Protein AF-0000000066000482 (afdb_homodimer)

Nearest PDB structures (foldseek):
  5z2u-assembly1_H  TM=8.026E-01  e=1.746E-29  Escherichia coli K-12
  5z2r-assembly1_C  TM=8.090E-01  e=2.798E-29  Escherichia coli K-12
  5z2p-assembly1_B  TM=8.086E-01  e=3.636E-29  Escherichia coli K-12
  2jlc-assembly1_A  TM=8.125E-01  e=4.992E-28  Escherichia coli K-12
  3hww-assembly1_A  TM=7.693E-01  e=1.504E-26  Escherichia coli K-12

Foldseek 3Di:
DALLVLLLVVVQQLLLQPEQEEEEQDDQQCVSNVVQVVPAPSGHYFYDPAQLLSLLLQQLQCLQVVGEYEYEHEAACSLVSNLVSLLLLQLQQAAYEYEYGAAPPVCEPVPPPRHYPNVCSNPPRAPEAAAEEPVRRDDDPPPPQSRGYHYYYYHHYPPNDDDDNDDHDRDPDRPNPNDPPDFDPVLLVVVLCVLAVFQAEEEEAADRPVLLVLVLVLCLFQLGAYEYALNNLCQLPPSCLQRYQQQADLLVVVCCVVVVGQAHEYEEHDDPRCVLVCCQPVVVVGAYAYEYLDDDPSYPDDHHYHNHSNSSNVHDYPDRDDRDPVSSVVSVVSNVVLVVLLVVLCLAPLVVQQQVLLVQAQAEEEAAADPRSRSCSNRHDSNRRYNHYHYSDSPRDLANRLSSQLSNHDQPGAGEYEYEPVSCVNCLSSLVRVVSDNHQAYEYEYAYAFFNCSCCVPPVDPVRGNGDDDDCCVSCVVSVAAEDEDSGDDDDPVPPPHGSGYYYYRHGDPVSNVVSVVVSVVSSVD/DALLVLLLVVVQQLLLQPEQEEEEQDDQQCVSNVVQVVPAPSGHYFYDPAQLLSLLLQQLQCLQVVGEYEYEHEAACSLVSNLVSLLLLQLQQAAYEYEYGAAPPVCEPVPPPRHYPNVCSNPPRAPEAAAEEPVRRDDDPPPPQSRGYHYYYYHHDPPNDDDDNDDHDRDPDRPNPNDPPDFPPVLLVVVLCDLQVFQAEEEEAADRPVLLVLVLVLCLFQLGAYEYALQNLCQLPPSNLQRYQQQADLLVVVCCVVVVGQAHEYEEHDDPRCVLVCCVPVVVVGAYAYEYLDDDPSYPDDHHYHNHSNSSNVHDYDDRDDRDPVSSVVSVVSNVVLQVLLVVLCQAPLVVQQQVLLVQAQAEEEAAADPRSRSCSNRHDSNRRYNHYHYSDSPRDLANRLSSQQSNHDQPGAGEYEYEPVSCVNCLSSLVRVVSDNHQAYEYEYAYAFFNCSCCVPPVDPVRGNGDDDDCCVSCVVSVAAEDEDSGDDDDPVPCPHDRGYYYYRHGDPVSNVVSVVVSVVSSVD

Organism: Bdellovibrio bacteriovorus (strain ATCC 15356 / DSM 50701 / NCIMB 9529 / HD100) (NCBI:txid264462)

Sequence (1052 aa):
MTNMELAAKVIQELVHTGVREFILCAGARNSPMVHILDECKNLKVYSFFEERAAGFFALGRIASTRRPVAVITTSGTAVAELLPAAVEGTYSSLPLIMVTADRPKHYRGSGAPQTIEQVGIFSYYNEVALDLDSENSHLSFKSLSWKKPIHVNVSFEEPLIDGPVPQIHIPSVSERTKLPVQIPLGTLKEMETFVNTHKPLVMVGILPEKAYGTVLDFLKQYKAPVYCEGISSLRGHPDLKDVEIRSGEKMIHRVLEMGVCDSILRIGGIPTARVWRDLEDKYKELPVFSVSFNHFTGLSRPVQHCNSLDLLSQVEFSYPHHENVKVNIEDAARATQIRQLLDKYPDSEQGMIYAISKRMKGSSVYLGNSLPIREWDSSSSHDFPPARVAANRGANGIDGQISTFLGWAHPELENWCLVGDLTALYDLSSLWVTSQLDAKKFRVVVINNGGGQIFHRMFKKEIFINKHQISFESWAKMWNWSYDKWHTIPEDNKELNLADHQIIELSPNWEHTQEFWKEYDLLWKEMTNMELAAKVIQELVHTGVREFILCAGARNSPMVHILDECKNLKVYSFFEERAAGFFALGRIASTRRPVAVITTSGTAVAELLPAAVEGTYSSLPLIMVTADRPKHYRGSGAPQTIEQVGIFSYYNEVALDLDSENSHLSFKSLSWKKPIHVNVSFEEPLIDGPVPQIHIPSVSERTKLPVQIPLGTLKEMETFVNTHKPLVMVGILPEKAYGTVLDFLKQYKAPVYCEGISSLRGHPDLKDVEIRSGEKMIHRVLEMGVCDSILRIGGIPTARVWRDLEDKYKELPVFSVSFNHFTGLSRPVQHCNSLDLLSQVEFSYPHHENVKVNIEDAARATQIRQLLDKYPDSEQGMIYAISKRMKGSSVYLGNSLPIREWDSSSSHDFPPARVAANRGANGIDGQISTFLGWAHPELENWCLVGDLTALYDLSSLWVTSQLDAKKFRVVVINNGGGQIFHRMFKKEIFINKHQISFESWAKMWNWSYDKWHTIPEDNKELNLADHQIIELSPNWEHTQEFWKEYDLLWKE

Secondary structure (DSSP, 8-state):
--HHHHHHHHHHHHHHHT--EEEE---STTHHHHHHHHH-TTSEEEE-S-HHHHHHHHHHHHHHH-S-EEEEE-STHHHHTTHHHHHHHHHHT--EEEEEEE--GGGTTTT-TT----TTTTTTS-S-EEEE-SS------TT--SSS-EEEEEE-PSSS--SPPPPPP--SS-----------HHHHHHHHHHHHH--EEEEE----GGGHHHHHHHHHHH---EEE-GGGS-TT-GGGTTTB--S-HHHHHHHHHTTS--EEEEESS---STHHHHTTTTTTTS-EEEE-SSS--S-SS--EEES-GGGGGT---SSPPPP-HHHHHHHHHHHHHHHHHHHH-TTSHHHHHHHHHHTTTTSEEEE-TTHHHHHHHHHS-SSS--SEEE---SS--STTHHHHHHHH--SSS-EEEEEEHHHHHHTTTGGGGGGG-S---EEEEEE-SSS-HHHHHHH--GGGT------SHHHHHHTT-EEEEESS--S-STT----SEEEEEE---HHHHHHHHHHHHHHHH-/--HHHHHHHHHHHHHHTT--EEEE---STTHHHHHHHHH-TTSEEEE-S-HHHHHHHHHHHHHHH-S-EEEEE-STHHHHTTHHHHHHHHHHT--EEEEEEE--GGGTTTT-TT----TTTTTTS-S-EEEE-SS------TT--SSS-EEEEEE-PSSS--SPPPP----SS-----------HHHHHHHHHHHHH--EEEEE----GGGHHHHHHHHHHH---EEE-GGGS-TT-GGGTTTB--S-HHHHHHHHHTTS--EEEEESS---STHHHHTTTTTTTS-EEEE-SSS--S-SS--EEES-GGGGGT---SSPPPP-HHHHHHHHHHHHHHHHHHHH-TTSHHHHHHHHHGGGTTSEEEE-TTHHHHHHHHHS-SSS--SEEE---SS--STTHHHHHHHH--SSS-EEEEEEHHHHHHTTTGGGGGGG-S---EEEEEE-SSS-HHHHHHH--GGGT------SHHHHHHTT-EEEEESS--S-GGG----SEEEEEE---HHHHHHHHHHHHHHHH-

Radius of gyration: 30.33 Å; Cα contacts (8 Å, |Δi|>4): 2344; chains: 2; bounding box: 65×97×72 Å

Structure (mmCIF, N/CA/C/O backbone):
data_AF-0000000066000482-model_v1
#
loop_
_entity.id
_entity.type
_entity.pdbx_description
1 polymer '2-succinyl-5-enolpyruvyl-6-hydroxy-3-cyclohexene-1-carboxylate synthase'
#
loop_
_atom_site.group_PDB
_atom_site.id
_atom_site.type_symbol
_atom_site.label_atom_id
_atom_site.label_alt_id
_atom_site.label_comp_id
_atom_site.label_asym_id
_atom_site.label_entity_id
_atom_site.label_seq_id
_atom_site.pdbx_PDB_ins_code
_atom_site.Cartn_x
_atom_site.Cartn_y
_atom_site.Cartn_z
_atom_site.occupancy
_atom_site.B_iso_or_equiv
_atom_site.auth_seq_id
_atom_site.auth_comp_id
_atom_site.auth_asym_id
_atom_site.auth_atom_id
_atom_site.pdbx_PDB_model_num
ATOM 1 N N . MET A 1 1 ? 21.688 0.05 -27.875 1 91.81 1 MET A N 1
ATOM 2 C CA . MET A 1 1 ? 22.094 0.316 -26.5 1 91.81 1 MET A CA 1
ATOM 3 C C . MET A 1 1 ? 21.781 -0.868 -25.594 1 91.81 1 MET A C 1
ATOM 5 O O . MET A 1 1 ? 20.672 -1.413 -25.641 1 91.81 1 MET A O 1
ATOM 9 N N . THR A 1 2 ? 22.812 -1.343 -24.891 1 95.94 2 THR A N 1
ATOM 10 C CA . THR A 1 2 ? 22.594 -2.457 -23.984 1 95.94 2 THR A CA 1
ATOM 11 C C . THR A 1 2 ? 21.75 -2.021 -22.797 1 95.94 2 THR A C 1
ATOM 13 O O . THR A 1 2 ? 21.562 -0.825 -22.562 1 95.94 2 THR A O 1
ATOM 16 N N . ASN A 1 3 ? 21.188 -3 -22.047 1 97.56 3 ASN A N 1
ATOM 17 C CA . ASN A 1 3 ? 20.453 -2.703 -20.828 1 97.56 3 ASN A CA 1
ATOM 18 C C . ASN A 1 3 ? 21.328 -1.933 -19.828 1 97.56 3 ASN A C 1
ATOM 20 O O . ASN A 1 3 ? 20.859 -0.986 -19.188 1 97.56 3 ASN A O 1
ATOM 24 N N . MET A 1 4 ? 22.578 -2.365 -19.719 1 97.56 4 MET A N 1
ATOM 25 C CA . MET A 1 4 ? 23.484 -1.731 -18.766 1 97.56 4 MET A CA 1
ATOM 26 C C . MET A 1 4 ? 23.734 -0.277 -19.156 1 97.56 4 MET A C 1
ATOM 28 O O . MET A 1 4 ? 23.766 0.599 -18.281 1 97.56 4 MET A O 1
ATOM 32 N N . GLU A 1 5 ? 23.891 -0.029 -20.391 1 97.31 5 GLU A N 1
ATOM 33 C CA . GLU A 1 5 ? 24.094 1.331 -20.875 1 97.31 5 GLU A CA 1
ATOM 34 C C . GLU A 1 5 ? 22.859 2.195 -20.656 1 97.31 5 GLU A C 1
ATOM 36 O O . GLU A 1 5 ? 22.969 3.359 -20.266 1 97.31 5 GLU A O 1
ATOM 41 N N . LEU A 1 6 ? 21.703 1.628 -20.984 1 97.94 6 LEU A N 1
ATOM 42 C CA . LEU A 1 6 ? 20.453 2.344 -20.797 1 97.94 6 LEU A CA 1
ATOM 43 C C . LEU A 1 6 ? 20.25 2.697 -19.312 1 97.94 6 LEU A C 1
ATOM 45 O O . LEU A 1 6 ? 19.891 3.83 -19 1 97.94 6 LEU A O 1
ATOM 49 N N . ALA A 1 7 ? 20.469 1.75 -18.453 1 98.31 7 ALA A N 1
ATOM 50 C CA . ALA A 1 7 ? 20.359 1.962 -17.016 1 98.31 7 ALA A CA 1
ATOM 51 C C . ALA A 1 7 ? 21.328 3.053 -16.547 1 98.31 7 ALA A C 1
ATOM 53 O O . ALA A 1 7 ? 20.953 3.918 -15.75 1 98.31 7 ALA A O 1
ATOM 54 N N . ALA A 1 8 ? 22.531 3.006 -17.016 1 97.75 8 ALA A N 1
ATOM 55 C CA . ALA A 1 8 ? 23.531 3.996 -16.641 1 97.75 8 ALA A CA 1
ATOM 56 C C . ALA A 1 8 ? 23.125 5.391 -17.109 1 97.75 8 ALA A C 1
ATOM 58 O O . ALA A 1 8 ? 23.359 6.379 -16.406 1 97.75 8 ALA A O 1
ATOM 59 N N . LYS A 1 9 ? 22.656 5.43 -18.297 1 97.44 9 LYS A N 1
ATOM 60 C CA . LYS A 1 9 ? 22.203 6.707 -18.828 1 97.44 9 LYS A CA 1
ATOM 61 C C . LYS A 1 9 ? 21.125 7.328 -17.938 1 97.44 9 LYS A C 1
ATOM 63 O O . LYS A 1 9 ? 21.172 8.523 -17.641 1 97.44 9 LYS A O 1
ATOM 68 N N . VAL A 1 10 ? 20.141 6.543 -17.5 1 98.19 10 VAL A N 1
ATOM 69 C CA . VAL A 1 10 ? 19.062 7.016 -16.641 1 98.19 10 VAL A CA 1
ATOM 70 C C . VAL A 1 10 ? 19.641 7.52 -15.32 1 98.19 10 VAL A C 1
ATOM 72 O O . VAL A 1 10 ? 19.359 8.641 -14.891 1 98.19 10 VAL A O 1
ATOM 75 N N . ILE A 1 11 ? 20.484 6.723 -14.68 1 98 11 ILE A N 1
ATOM 76 C CA . ILE A 1 11 ? 21.062 7.074 -13.391 1 98 11 ILE A CA 1
ATOM 77 C C . ILE A 1 11 ? 21.938 8.32 -13.531 1 98 11 ILE A C 1
ATOM 79 O O . ILE A 1 11 ? 21.875 9.227 -12.688 1 98 11 ILE A O 1
ATOM 83 N N . GLN A 1 12 ? 22.734 8.398 -14.617 1 96.56 12 GLN A N 1
ATOM 84 C CA . GLN A 1 12 ? 23.594 9.555 -14.867 1 96.56 12 GLN A CA 1
ATOM 85 C C . GLN A 1 12 ? 22.766 10.836 -14.977 1 96.56 12 GLN A C 1
ATOM 87 O O . GLN A 1 12 ? 23.141 11.867 -14.414 1 96.56 12 GLN A O 1
ATOM 92 N N . GLU A 1 13 ? 21.719 10.75 -15.719 1 95.81 13 GLU A N 1
ATOM 93 C CA . GLU A 1 13 ? 20.875 11.93 -15.891 1 95.81 13 GLU A CA 1
ATOM 94 C C . GLU A 1 13 ? 20.234 12.352 -14.57 1 95.81 13 GLU A C 1
ATOM 96 O O . GLU A 1 13 ? 20.078 13.547 -14.297 1 95.81 13 GLU A O 1
ATOM 101 N N . LEU A 1 14 ? 19.797 11.391 -13.781 1 96.69 14 LEU A N 1
ATOM 102 C CA . LEU A 1 14 ? 19.25 11.695 -12.461 1 96.69 14 LEU A CA 1
ATOM 103 C C . LEU A 1 14 ? 20.281 12.391 -11.586 1 96.69 14 LEU A C 1
ATOM 105 O O . LEU A 1 14 ? 19.969 13.375 -10.914 1 96.69 14 LEU A O 1
ATOM 109 N N . VAL A 1 15 ? 21.469 11.891 -11.625 1 95.94 15 VAL A N 1
ATOM 110 C CA . VAL A 1 15 ? 22.562 12.477 -10.852 1 95.94 15 VAL A CA 1
ATOM 111 C C . VAL A 1 15 ? 22.828 13.898 -11.32 1 95.94 15 VAL A C 1
ATOM 113 O O . VAL A 1 15 ? 23.109 14.789 -10.516 1 95.94 15 VAL A O 1
ATOM 116 N N . HIS A 1 16 ? 22.688 14.141 -12.586 1 93.94 16 HIS A N 1
ATOM 117 C CA . HIS A 1 16 ? 22.891 15.469 -13.156 1 93.94 16 HIS A CA 1
ATOM 118 C C . HIS A 1 16 ? 21.844 16.453 -12.625 1 93.94 16 HIS A C 1
ATOM 120 O O . HIS A 1 16 ? 22.109 17.656 -12.516 1 93.94 16 HIS A O 1
ATOM 126 N N . THR A 1 17 ? 20.656 15.945 -12.273 1 92.5 17 THR A N 1
ATOM 127 C CA . THR A 1 17 ? 19.594 16.812 -11.773 1 92.5 17 THR A CA 1
ATOM 128 C C . THR A 1 17 ? 19.797 17.125 -10.297 1 92.5 17 THR A C 1
ATOM 130 O O . THR A 1 17 ? 19.109 17.969 -9.727 1 92.5 17 THR A O 1
ATOM 133 N N . GLY A 1 18 ? 20.734 16.391 -9.664 1 93.38 18 GLY A N 1
ATOM 134 C CA . GLY A 1 18 ? 21.016 16.656 -8.266 1 93.38 18 GLY A CA 1
ATOM 135 C C . GLY A 1 18 ? 20.703 15.492 -7.352 1 93.38 18 GLY A C 1
ATOM 136 O O . GLY A 1 18 ? 20.984 15.547 -6.152 1 93.38 18 GLY A O 1
ATOM 137 N N . VAL A 1 19 ? 20.203 14.398 -7.895 1 96.56 19 VAL A N 1
ATOM 138 C CA . VAL A 1 19 ? 19.938 13.211 -7.094 1 96.56 19 VAL A CA 1
ATOM 139 C C . VAL A 1 19 ? 21.234 12.648 -6.527 1 96.56 19 VAL A C 1
ATOM 141 O O . VAL A 1 19 ? 22.219 12.508 -7.25 1 96.56 19 VAL A O 1
ATOM 144 N N . ARG A 1 20 ? 21.234 12.414 -5.262 1 96.38 20 ARG A N 1
ATOM 145 C CA . ARG A 1 20 ? 22.391 11.812 -4.605 1 96.38 20 ARG A CA 1
ATOM 146 C C . ARG A 1 20 ? 21.969 10.594 -3.781 1 96.38 20 ARG A C 1
ATOM 148 O O . ARG A 1 20 ? 22.828 9.805 -3.361 1 96.38 20 ARG A O 1
ATOM 155 N N . GLU A 1 21 ? 20.688 10.461 -3.531 1 97.69 21 GLU A N 1
ATOM 156 C CA . GLU A 1 21 ? 20.141 9.344 -2.764 1 97.69 21 GLU A CA 1
ATOM 157 C C . GLU A 1 21 ? 19.156 8.531 -3.598 1 97.69 21 GLU A C 1
ATOM 159 O O . GLU A 1 21 ? 18.328 9.094 -4.309 1 97.69 21 GLU A O 1
ATOM 164 N N . PHE A 1 22 ? 19.312 7.234 -3.559 1 98.69 22 PHE A N 1
ATOM 165 C CA . PHE A 1 22 ? 18.438 6.277 -4.242 1 98.69 22 PHE A CA 1
ATOM 166 C C . PHE A 1 22 ? 17.812 5.32 -3.244 1 98.69 22 PHE A C 1
ATOM 168 O O . PHE A 1 22 ? 18.5 4.723 -2.416 1 98.69 22 PHE A O 1
ATOM 175 N N . ILE A 1 23 ? 16.5 5.238 -3.232 1 98.88 23 ILE A N 1
ATOM 176 C CA . ILE A 1 23 ? 15.773 4.223 -2.484 1 98.88 23 ILE A CA 1
ATOM 177 C C . ILE A 1 23 ? 15.5 3.016 -3.381 1 98.88 23 ILE A C 1
ATOM 179 O O . ILE A 1 23 ? 14.734 3.105 -4.34 1 98.88 23 ILE A O 1
ATOM 183 N N . LEU A 1 24 ? 16.078 1.904 -3.062 1 98.69 24 LEU A N 1
ATOM 184 C CA . LEU A 1 24 ? 16.141 0.767 -3.973 1 98.69 24 LEU A CA 1
ATOM 185 C C . LEU A 1 24 ? 15.266 -0.376 -3.467 1 98.69 24 LEU A C 1
ATOM 187 O O . LEU A 1 24 ? 15.453 -0.856 -2.346 1 98.69 24 LEU A O 1
ATOM 191 N N . CYS A 1 25 ? 14.289 -0.745 -4.195 1 98.44 25 CYS A N 1
ATOM 192 C CA . CYS A 1 25 ? 13.578 -2.016 -4.07 1 98.44 25 CYS A CA 1
ATOM 193 C C . CYS A 1 25 ? 14.039 -3 -5.141 1 98.44 25 CYS A C 1
ATOM 195 O O . CYS A 1 25 ? 13.453 -3.055 -6.227 1 98.44 25 CYS A O 1
ATOM 197 N N . ALA A 1 26 ? 14.945 -3.816 -4.801 1 97.44 26 ALA A N 1
ATOM 198 C CA . ALA A 1 26 ? 15.656 -4.641 -5.773 1 97.44 26 ALA A CA 1
ATOM 199 C C . ALA A 1 26 ? 14.812 -5.84 -6.199 1 97.44 26 ALA A C 1
ATOM 201 O O . ALA A 1 26 ? 14.141 -6.461 -5.367 1 97.44 26 ALA A O 1
ATOM 202 N N . GLY A 1 27 ? 14.711 -6.098 -7.402 1 95.06 27 GLY A N 1
ATOM 203 C CA . GLY A 1 27 ? 14.18 -7.285 -8.055 1 95.06 27 GLY A CA 1
ATOM 204 C C . GLY A 1 27 ? 14.992 -7.715 -9.258 1 95.06 27 GLY A C 1
ATOM 205 O O . GLY A 1 27 ? 16.062 -7.156 -9.531 1 95.06 27 GLY A O 1
ATOM 206 N N . ALA A 1 28 ? 14.5 -8.734 -9.922 1 94.19 28 ALA A N 1
ATOM 207 C CA . ALA A 1 28 ? 15.227 -9.227 -11.094 1 94.19 28 ALA A CA 1
ATOM 208 C C . ALA A 1 28 ? 15.133 -8.234 -12.25 1 94.19 28 ALA A C 1
ATOM 210 O O . ALA A 1 28 ? 16.141 -7.957 -12.914 1 94.19 28 ALA A O 1
ATOM 211 N N . ARG A 1 29 ? 14 -7.625 -12.438 1 96.12 29 ARG A N 1
ATOM 212 C CA . ARG A 1 29 ? 13.742 -6.801 -13.617 1 96.12 29 ARG A CA 1
ATOM 213 C C . ARG A 1 29 ? 14.586 -5.527 -13.586 1 96.12 29 ARG A C 1
ATOM 215 O O . ARG A 1 29 ? 15.016 -5.039 -14.633 1 96.12 29 ARG A O 1
ATOM 222 N N . ASN A 1 30 ? 14.828 -5.016 -12.445 1 97.88 30 ASN A N 1
ATOM 223 C CA . ASN A 1 30 ? 15.625 -3.797 -12.375 1 97.88 30 ASN A CA 1
ATOM 224 C C . ASN A 1 30 ? 17.094 -4.102 -12.055 1 97.88 30 ASN A C 1
ATOM 226 O O . ASN A 1 30 ? 17.812 -3.236 -11.562 1 97.88 30 ASN A O 1
ATOM 230 N N . SER A 1 31 ? 17.594 -5.32 -12.32 1 97.31 31 SER A N 1
ATOM 231 C CA . SER A 1 31 ? 18.922 -5.777 -11.961 1 97.31 31 SER A CA 1
ATOM 232 C C . SER A 1 31 ? 20 -4.922 -12.617 1 97.31 31 SER A C 1
ATOM 234 O O . SER A 1 31 ? 21.047 -4.676 -12.031 1 97.31 31 SER A O 1
ATOM 236 N N . PRO A 1 32 ? 19.797 -4.398 -13.898 1 97.62 32 PRO A N 1
ATOM 237 C CA . PRO A 1 32 ? 20.844 -3.525 -14.445 1 97.62 32 PRO A CA 1
ATOM 238 C C . PRO A 1 32 ? 21.109 -2.303 -13.57 1 97.62 32 PRO A C 1
ATOM 240 O O . PRO A 1 32 ? 22.266 -1.944 -13.336 1 97.62 32 PRO A O 1
ATOM 243 N N . MET A 1 33 ? 20.078 -1.697 -13.078 1 98.25 33 MET A N 1
ATOM 244 C CA . MET A 1 33 ? 20.203 -0.516 -12.227 1 98.25 33 MET A CA 1
ATOM 245 C C . MET A 1 33 ? 20.797 -0.887 -10.867 1 98.25 33 MET A C 1
ATOM 247 O O . MET A 1 33 ? 21.594 -0.143 -10.312 1 98.25 33 MET A O 1
ATOM 251 N N . VAL A 1 34 ? 20.359 -2.049 -10.328 1 97.81 34 VAL A N 1
ATOM 252 C CA . VAL A 1 34 ? 20.844 -2.516 -9.031 1 97.81 34 VAL A CA 1
ATOM 253 C C . VAL A 1 34 ? 22.344 -2.727 -9.07 1 97.81 34 VAL A C 1
ATOM 255 O O . VAL A 1 34 ? 23.062 -2.33 -8.148 1 97.81 34 VAL A O 1
ATOM 258 N N . HIS A 1 35 ? 22.859 -3.33 -10.164 1 97.06 35 HIS A N 1
ATOM 259 C CA . HIS A 1 35 ? 24.297 -3.578 -10.312 1 97.06 35 HIS A CA 1
ATOM 260 C C . HIS A 1 35 ? 25.078 -2.271 -10.328 1 97.06 35 HIS A C 1
ATOM 262 O O . HIS A 1 35 ? 26.156 -2.186 -9.727 1 97.06 35 HIS A O 1
ATOM 268 N N . ILE A 1 36 ? 24.531 -1.306 -10.992 1 97.75 36 ILE A N 1
ATOM 269 C CA . ILE A 1 36 ? 25.219 -0.015 -11.094 1 97.75 36 ILE A CA 1
ATOM 270 C C . ILE A 1 36 ? 25.25 0.66 -9.727 1 97.75 36 ILE A C 1
ATOM 272 O O . ILE A 1 36 ? 26.297 1.144 -9.289 1 97.75 36 ILE A O 1
ATOM 276 N N . LEU A 1 37 ? 24.125 0.66 -9.008 1 97.56 37 LEU A N 1
ATOM 277 C CA . LEU A 1 37 ? 24.047 1.312 -7.707 1 97.56 37 LEU A CA 1
ATOM 278 C C . LEU A 1 37 ? 24.922 0.593 -6.68 1 97.56 37 LEU A C 1
ATOM 280 O O . LEU A 1 37 ? 25.469 1.224 -5.773 1 97.56 37 LEU A O 1
ATOM 284 N N . ASP A 1 38 ? 25.031 -0.742 -6.801 1 96.25 38 ASP A N 1
ATOM 285 C CA . ASP A 1 38 ? 25.859 -1.539 -5.902 1 96.25 38 ASP A CA 1
ATOM 286 C C . ASP A 1 38 ? 27.328 -1.154 -6.031 1 96.25 38 ASP A C 1
ATOM 288 O O . ASP A 1 38 ? 28.094 -1.234 -5.059 1 96.25 38 ASP A O 1
ATOM 292 N N . GLU A 1 39 ? 27.734 -0.773 -7.195 1 94.44 39 GLU A N 1
ATOM 293 C CA . GLU A 1 39 ? 29.141 -0.481 -7.469 1 94.44 39 GLU A CA 1
ATOM 294 C C . GLU A 1 39 ? 29.453 0.987 -7.203 1 94.44 39 GLU A C 1
ATOM 296 O O . GLU A 1 39 ? 30.609 1.337 -6.922 1 94.44 39 GLU A O 1
ATOM 301 N N . CYS A 1 40 ? 28.531 1.86 -7.324 1 93.62 40 CYS A N 1
ATOM 302 C CA . CYS A 1 40 ? 28.766 3.291 -7.172 1 93.62 40 CYS A CA 1
ATOM 303 C C . CYS A 1 40 ? 28.688 3.705 -5.711 1 93.62 40 CYS A C 1
ATOM 305 O O . CYS A 1 40 ? 27.672 4.234 -5.266 1 93.62 40 CYS A O 1
ATOM 307 N N . LYS A 1 41 ? 29.734 3.771 -5.023 1 90.81 41 LYS A N 1
ATOM 308 C CA . LYS A 1 41 ? 29.766 3.947 -3.572 1 90.81 41 LYS A CA 1
ATOM 309 C C . LYS A 1 41 ? 29.547 5.41 -3.191 1 90.81 41 LYS A C 1
ATOM 311 O O . LYS A 1 41 ? 29.25 5.715 -2.037 1 90.81 41 LYS A O 1
ATOM 316 N N . ASN A 1 42 ? 29.641 6.371 -4.156 1 92.06 42 ASN A N 1
ATOM 317 C CA . ASN A 1 42 ? 29.453 7.789 -3.881 1 92.06 42 ASN A CA 1
ATOM 318 C C . ASN A 1 42 ? 27.984 8.164 -3.842 1 92.06 42 ASN A C 1
ATOM 320 O O . ASN A 1 42 ? 27.625 9.281 -3.459 1 92.06 42 ASN A O 1
ATOM 324 N N . LEU A 1 43 ? 27.141 7.281 -4.258 1 95.25 43 LEU A N 1
ATOM 325 C CA . LEU A 1 43 ? 25.688 7.469 -4.148 1 95.25 43 LEU A CA 1
ATOM 326 C C . LEU A 1 43 ? 25.141 6.727 -2.936 1 95.25 43 LEU A C 1
ATOM 328 O O . LEU A 1 43 ? 25.562 5.609 -2.637 1 95.25 43 LEU A O 1
ATOM 332 N N . LYS A 1 44 ? 24.359 7.398 -2.168 1 96.75 44 LYS A N 1
ATOM 333 C CA . LYS A 1 44 ? 23.719 6.746 -1.026 1 96.75 44 LYS A CA 1
ATOM 334 C C . LYS A 1 44 ? 22.531 5.895 -1.467 1 96.75 44 LYS A C 1
ATOM 336 O O . LYS A 1 44 ? 21.641 6.383 -2.162 1 96.75 44 LYS A O 1
ATOM 341 N N . VAL A 1 45 ? 22.562 4.633 -1.106 1 98.06 45 VAL A N 1
ATOM 342 C CA . VAL A 1 45 ? 21.484 3.711 -1.468 1 98.06 45 VAL A CA 1
ATOM 343 C C . VAL A 1 45 ? 20.828 3.162 -0.203 1 98.06 45 VAL A C 1
ATOM 345 O O . VAL A 1 45 ? 21.516 2.68 0.702 1 98.06 45 VAL A O 1
ATOM 348 N N . TYR A 1 46 ? 19.562 3.32 -0.04 1 98.31 46 TYR A N 1
ATOM 349 C CA . TYR A 1 46 ? 18.75 2.664 0.985 1 98.31 46 TYR A CA 1
ATOM 350 C C . TYR A 1 46 ? 17.969 1.493 0.399 1 98.31 46 TYR A C 1
ATOM 352 O O . TYR A 1 46 ? 17.234 1.654 -0.578 1 98.31 46 TYR A O 1
ATOM 360 N N . SER A 1 47 ? 18.094 0.361 0.966 1 98.06 47 SER A N 1
ATOM 361 C CA . SER A 1 47 ? 17.406 -0.833 0.484 1 98.06 47 SER A CA 1
ATOM 362 C C . SER A 1 47 ? 16.094 -1.052 1.225 1 98.06 47 SER A C 1
ATOM 364 O O . SER A 1 47 ? 16.047 -0.957 2.453 1 98.06 47 SER A O 1
ATOM 366 N N . PHE A 1 48 ? 15.062 -1.279 0.49 1 98.44 48 PHE A N 1
ATOM 367 C CA . PHE A 1 48 ? 13.75 -1.604 1.029 1 98.44 48 PHE A CA 1
ATOM 368 C C . PHE A 1 48 ? 13.203 -2.881 0.402 1 98.44 48 PHE A C 1
ATOM 370 O O . PHE A 1 48 ? 13.406 -3.129 -0.789 1 98.44 48 PHE A O 1
ATOM 377 N N . PHE A 1 49 ? 12.383 -3.664 1.16 1 96.81 49 PHE A N 1
ATOM 378 C CA . PHE A 1 49 ? 11.734 -4.852 0.614 1 96.81 49 PHE A CA 1
ATOM 379 C C . PHE A 1 49 ? 10.336 -4.516 0.105 1 96.81 49 PHE A C 1
ATOM 381 O O . PHE A 1 49 ? 9.727 -5.305 -0.618 1 96.81 49 PHE A O 1
ATOM 388 N N . GLU A 1 50 ? 9.734 -3.365 0.446 1 95.5 50 GLU A N 1
ATOM 389 C CA . GLU A 1 50 ? 8.391 -3.023 -0.017 1 95.5 50 GLU A CA 1
ATOM 390 C C . GLU A 1 50 ? 8.305 -1.556 -0.421 1 95.5 50 GLU A C 1
ATOM 392 O O . GLU A 1 50 ? 8.938 -0.697 0.197 1 95.5 50 GLU A O 1
ATOM 397 N N . GLU A 1 51 ? 7.57 -1.206 -1.47 1 98.44 51 GLU A N 1
ATOM 398 C CA . GLU A 1 51 ? 7.637 0.038 -2.23 1 98.44 51 GLU A CA 1
ATOM 399 C C . GLU A 1 51 ? 6.816 1.137 -1.563 1 98.44 51 GLU A C 1
ATOM 401 O O . GLU A 1 51 ? 7.125 2.322 -1.702 1 98.44 51 GLU A O 1
ATOM 406 N N . ARG A 1 52 ? 5.711 0.796 -0.82 1 98.25 52 ARG A N 1
ATOM 407 C CA . ARG A 1 52 ? 4.926 1.827 -0.146 1 98.25 52 ARG A CA 1
ATOM 408 C C . ARG A 1 52 ? 5.781 2.594 0.859 1 98.25 52 ARG A C 1
ATOM 410 O O . ARG A 1 52 ? 5.852 3.822 0.81 1 98.25 52 ARG A O 1
ATOM 417 N N . ALA A 1 53 ? 6.465 1.828 1.808 1 98.56 53 ALA A N 1
ATOM 418 C CA . ALA A 1 53 ? 7.352 2.451 2.787 1 98.56 53 ALA A CA 1
ATOM 419 C C . ALA A 1 53 ? 8.492 3.189 2.102 1 98.56 53 ALA A C 1
ATOM 421 O O . ALA A 1 53 ? 8.875 4.289 2.518 1 98.56 53 ALA A O 1
ATOM 422 N N . ALA A 1 54 ? 9.031 2.623 1.026 1 98.81 54 ALA A N 1
ATOM 423 C CA . ALA A 1 54 ? 10.117 3.24 0.27 1 98.81 54 ALA A CA 1
ATOM 424 C C . ALA A 1 54 ? 9.703 4.602 -0.279 1 98.81 54 ALA A C 1
ATOM 426 O O . ALA A 1 54 ? 10.453 5.57 -0.187 1 98.81 54 ALA A O 1
ATOM 427 N N . GLY A 1 55 ? 8.492 4.641 -0.878 1 98.88 55 GLY A N 1
ATOM 428 C CA . GLY A 1 55 ? 8 5.887 -1.438 1 98.88 55 GLY A CA 1
ATOM 429 C C . GLY A 1 55 ? 7.855 6.988 -0.406 1 98.88 55 GLY A C 1
ATOM 430 O O . GLY A 1 55 ? 8.305 8.117 -0.624 1 98.88 55 GLY A O 1
ATOM 431 N N . PHE A 1 56 ? 7.258 6.688 0.728 1 98.94 56 PHE A N 1
ATOM 432 C CA . PHE A 1 56 ? 7.047 7.684 1.769 1 98.94 56 PHE A CA 1
ATOM 433 C C . PHE A 1 56 ? 8.367 8.07 2.418 1 98.94 56 PHE A C 1
ATOM 435 O O . PHE A 1 56 ? 8.578 9.234 2.77 1 98.94 56 PHE A O 1
ATOM 442 N N . PHE A 1 57 ? 9.305 7.055 2.594 1 98.88 57 PHE A N 1
ATOM 443 C CA . PHE A 1 57 ? 10.648 7.359 3.086 1 98.88 57 PHE A CA 1
ATOM 444 C C . PHE A 1 57 ? 11.344 8.367 2.178 1 98.88 57 PHE A C 1
ATOM 446 O O . PHE A 1 57 ? 11.961 9.312 2.658 1 98.88 57 PHE A O 1
ATOM 453 N N . ALA A 1 58 ? 11.195 8.211 0.877 1 98.94 58 ALA A N 1
ATOM 454 C CA . ALA A 1 58 ? 11.781 9.125 -0.099 1 98.94 58 ALA A CA 1
ATOM 455 C C . ALA A 1 58 ? 11.25 10.539 0.076 1 98.94 58 ALA A C 1
ATOM 457 O O . ALA A 1 58 ? 12 11.516 -0.03 1 98.94 58 ALA A O 1
ATOM 458 N N . LEU A 1 59 ? 9.969 10.664 0.32 1 98.62 59 LEU A N 1
ATOM 459 C CA . LEU A 1 59 ? 9.391 11.984 0.565 1 98.62 59 LEU A CA 1
ATOM 460 C C . LEU A 1 59 ? 10.039 12.648 1.771 1 98.62 59 LEU A C 1
ATOM 462 O O . LEU A 1 59 ? 10.32 13.844 1.749 1 98.62 59 LEU A O 1
ATOM 466 N N . GLY A 1 60 ? 10.258 11.82 2.852 1 98.25 60 GLY A N 1
ATOM 467 C CA . GLY A 1 60 ? 10.961 12.344 4.012 1 98.25 60 GLY A CA 1
ATOM 468 C C . GLY A 1 60 ? 12.367 12.828 3.689 1 98.25 60 GLY A C 1
ATOM 469 O O . GLY A 1 60 ? 12.773 13.898 4.141 1 98.25 60 GLY A O 1
ATOM 470 N N . ARG A 1 61 ? 13.07 12.047 2.879 1 97.94 61 ARG A N 1
ATOM 471 C CA . ARG A 1 61 ? 14.43 12.422 2.484 1 97.94 61 ARG A CA 1
ATOM 472 C C . ARG A 1 61 ? 14.422 13.734 1.706 1 97.94 61 ARG A C 1
ATOM 474 O O . ARG A 1 61 ? 15.273 14.602 1.931 1 97.94 61 ARG A O 1
ATOM 481 N N . ILE A 1 62 ? 13.492 13.898 0.813 1 96.94 62 ILE A N 1
ATOM 482 C CA . ILE A 1 62 ? 13.391 15.109 0.011 1 96.94 62 ILE A CA 1
ATOM 483 C C . ILE A 1 62 ? 13.148 16.312 0.922 1 96.94 62 ILE A C 1
ATOM 485 O O . ILE A 1 62 ? 13.805 17.344 0.78 1 96.94 62 ILE A O 1
ATOM 489 N N . ALA A 1 63 ? 12.211 16.156 1.846 1 94 63 ALA A N 1
ATOM 490 C CA . ALA A 1 63 ? 11.891 17.234 2.768 1 94 63 ALA A CA 1
ATOM 491 C C . ALA A 1 63 ? 13.109 17.625 3.602 1 94 63 ALA A C 1
ATOM 493 O O . ALA A 1 63 ? 13.305 18.812 3.904 1 94 63 ALA A O 1
ATOM 494 N N . SER A 1 64 ? 13.875 16.641 3.945 1 93.19 64 SER A N 1
ATOM 495 C CA . SER A 1 64 ? 15.023 16.875 4.82 1 93.19 64 SER A CA 1
ATOM 496 C C . SER A 1 64 ? 16.203 17.453 4.043 1 93.19 64 SER A C 1
ATOM 498 O O . SER A 1 64 ? 16.875 18.375 4.523 1 93.19 64 SER A O 1
ATOM 500 N N . THR A 1 65 ? 16.453 16.969 2.832 1 91.56 65 THR A N 1
ATOM 501 C CA . THR A 1 65 ? 17.656 17.312 2.098 1 91.56 65 THR A CA 1
ATOM 502 C C . THR A 1 65 ? 17.391 18.438 1.105 1 91.56 65 THR A C 1
ATOM 504 O O . THR A 1 65 ? 18.328 19.047 0.596 1 91.56 65 THR A O 1
ATOM 507 N N . ARG A 1 66 ? 16.141 18.625 0.761 1 89.44 66 ARG A N 1
ATOM 508 C CA . ARG A 1 66 ? 15.742 19.625 -0.224 1 89.44 66 ARG A CA 1
ATOM 509 C C . ARG A 1 66 ? 16.297 19.297 -1.604 1 89.44 66 ARG A C 1
ATOM 511 O O . ARG A 1 66 ? 16.719 20.188 -2.344 1 89.44 66 ARG A O 1
ATOM 518 N N . ARG A 1 67 ? 16.453 17.953 -1.892 1 92.5 67 ARG A N 1
ATOM 519 C CA . ARG A 1 67 ? 16.875 17.406 -3.18 1 92.5 67 ARG A CA 1
ATOM 520 C C . ARG A 1 67 ? 15.883 16.359 -3.678 1 92.5 67 ARG A C 1
ATOM 522 O O . ARG A 1 67 ? 15.219 15.703 -2.879 1 92.5 67 ARG A O 1
ATOM 529 N N . PRO A 1 68 ? 15.812 16.312 -5.047 1 96.44 68 PRO A N 1
ATOM 530 C CA . PRO A 1 68 ? 15.031 15.172 -5.543 1 96.44 68 PRO A CA 1
ATOM 531 C C . PRO A 1 68 ? 15.617 13.828 -5.117 1 96.44 68 PRO A C 1
ATOM 533 O O . PRO A 1 68 ? 16.828 13.703 -4.934 1 96.44 68 PRO A O 1
ATOM 536 N N . VAL A 1 69 ? 14.82 12.898 -4.879 1 98.38 69 VAL A N 1
ATOM 537 C CA . VAL A 1 69 ? 15.195 11.539 -4.504 1 98.38 69 VAL A CA 1
ATOM 538 C C . VAL A 1 69 ? 14.508 10.539 -5.434 1 98.38 69 VAL A C 1
ATOM 540 O O . VAL A 1 69 ? 13.352 10.719 -5.805 1 98.38 69 VAL A O 1
ATOM 543 N N . ALA A 1 70 ? 15.219 9.516 -5.848 1 98.81 70 ALA A N 1
ATOM 544 C CA . ALA A 1 70 ? 14.688 8.516 -6.766 1 98.81 70 ALA A CA 1
ATOM 545 C C . ALA A 1 70 ? 14.375 7.207 -6.039 1 98.81 70 ALA A C 1
ATOM 547 O O . ALA A 1 70 ? 15.195 6.719 -5.258 1 98.81 70 ALA A O 1
ATOM 548 N N . VAL A 1 71 ? 13.188 6.734 -6.238 1 98.94 71 VAL A N 1
ATOM 549 C CA . VAL A 1 71 ? 12.844 5.371 -5.855 1 98.94 71 VAL A CA 1
ATOM 550 C C . VAL A 1 71 ? 12.914 4.453 -7.078 1 98.94 71 VAL A C 1
ATOM 552 O O . VAL A 1 71 ? 12.297 4.73 -8.109 1 98.94 71 VAL A O 1
ATOM 555 N N . ILE A 1 72 ? 13.695 3.383 -7.012 1 98.88 72 ILE A N 1
ATOM 556 C CA . ILE A 1 72 ? 13.867 2.436 -8.109 1 98.88 72 ILE A CA 1
ATOM 557 C C . ILE A 1 72 ? 13.234 1.096 -7.738 1 98.88 72 ILE A C 1
ATOM 559 O O . ILE A 1 72 ? 13.57 0.506 -6.707 1 98.88 72 ILE A O 1
ATOM 563 N N . THR A 1 73 ? 12.305 0.623 -8.555 1 98.69 73 THR A N 1
ATOM 564 C CA . THR A 1 73 ? 11.633 -0.625 -8.219 1 98.69 73 THR A CA 1
ATOM 565 C C . THR A 1 73 ? 11.477 -1.5 -9.461 1 98.69 73 THR A C 1
ATOM 567 O O . THR A 1 73 ? 11.742 -1.055 -10.578 1 98.69 73 THR A O 1
ATOM 570 N N . THR A 1 74 ? 11.156 -2.748 -9.227 1 97.75 74 THR A N 1
ATOM 571 C CA . THR A 1 74 ? 10.906 -3.729 -10.273 1 97.75 74 THR A CA 1
ATOM 572 C C . THR A 1 74 ? 9.516 -3.537 -10.867 1 97.75 74 THR A C 1
ATOM 574 O O . THR A 1 74 ? 8.844 -2.545 -10.586 1 97.75 74 THR A O 1
ATOM 577 N N . SER A 1 75 ? 9.07 -4.422 -11.82 1 97.62 75 SER A N 1
ATOM 578 C CA . SER A 1 75 ? 7.816 -4.289 -12.555 1 97.62 75 SER A CA 1
ATOM 579 C C . SER A 1 75 ? 6.656 -4.887 -11.766 1 97.62 75 SER A C 1
ATOM 581 O O . SER A 1 75 ? 6.859 -5.52 -10.727 1 97.62 75 SER A O 1
ATOM 583 N N . GLY A 1 76 ? 5.418 -4.672 -12.273 1 97.38 76 GLY A N 1
ATOM 584 C CA . GLY A 1 76 ? 4.234 -5.285 -11.695 1 97.38 76 GLY A CA 1
ATOM 585 C C . GLY A 1 76 ? 3.594 -4.441 -10.609 1 97.38 76 GLY A C 1
ATOM 586 O O . GLY A 1 76 ? 3.582 -3.213 -10.695 1 97.38 76 GLY A O 1
ATOM 587 N N . THR A 1 77 ? 3.035 -5.129 -9.578 1 98.06 77 THR A N 1
ATOM 588 C CA . THR A 1 77 ? 2.301 -4.441 -8.523 1 98.06 77 THR A CA 1
ATOM 589 C C . THR A 1 77 ? 3.246 -3.609 -7.656 1 98.06 77 THR A C 1
ATOM 591 O O . THR A 1 77 ? 2.807 -2.709 -6.938 1 98.06 77 THR A O 1
ATOM 594 N N . ALA A 1 78 ? 4.535 -3.926 -7.727 1 98.38 78 ALA A N 1
ATOM 595 C CA . ALA A 1 78 ? 5.523 -3.107 -7.027 1 98.38 78 ALA A CA 1
ATOM 596 C C . ALA A 1 78 ? 5.387 -1.637 -7.414 1 98.38 78 ALA A C 1
ATOM 598 O O . ALA A 1 78 ? 5.496 -0.752 -6.562 1 98.38 78 ALA A O 1
ATOM 599 N N . VAL A 1 79 ? 5.152 -1.366 -8.695 1 98.75 79 VAL A N 1
ATOM 600 C CA . VAL A 1 79 ? 5.012 -0.008 -9.211 1 98.75 79 VAL A CA 1
ATOM 601 C C . VAL A 1 79 ? 3.754 0.637 -8.633 1 98.75 79 VAL A C 1
ATOM 603 O O . VAL A 1 79 ? 3.777 1.798 -8.219 1 98.75 79 VAL A O 1
ATOM 606 N N . ALA A 1 80 ? 2.652 -0.142 -8.602 1 98.69 80 ALA A N 1
ATOM 607 C CA . ALA A 1 80 ? 1.368 0.344 -8.109 1 98.69 80 ALA A CA 1
ATOM 608 C C . ALA A 1 80 ? 1.474 0.786 -6.648 1 98.69 80 ALA A C 1
ATOM 610 O O . ALA A 1 80 ? 0.79 1.721 -6.227 1 98.69 80 ALA A O 1
ATOM 611 N N . GLU A 1 81 ? 2.377 0.193 -5.863 1 98.62 81 GLU A N 1
ATOM 612 C CA . GLU A 1 81 ? 2.547 0.465 -4.438 1 98.62 81 GLU A CA 1
ATOM 613 C C . GLU A 1 81 ? 3.1 1.868 -4.207 1 98.62 81 GLU A C 1
ATOM 615 O O . GLU A 1 81 ? 3.053 2.383 -3.088 1 98.62 81 GLU A O 1
ATOM 620 N N . LEU A 1 82 ? 3.564 2.566 -5.238 1 98.88 82 LEU A N 1
ATOM 621 C CA . LEU A 1 82 ? 4.172 3.885 -5.098 1 98.88 82 LEU A CA 1
ATOM 622 C C . LEU A 1 82 ? 3.123 4.984 -5.223 1 98.88 82 LEU A C 1
ATOM 624 O O . LEU A 1 82 ? 3.398 6.148 -4.922 1 98.88 82 LEU A O 1
ATOM 628 N N . LEU A 1 83 ? 1.893 4.621 -5.613 1 98.81 83 LEU A N 1
ATOM 629 C CA . LEU A 1 83 ? 0.896 5.633 -5.953 1 98.81 83 LEU A CA 1
ATOM 630 C C . LEU A 1 83 ? 0.553 6.488 -4.738 1 98.81 83 LEU A C 1
ATOM 632 O O . LEU A 1 83 ? 0.427 7.711 -4.852 1 98.81 83 LEU A O 1
ATOM 636 N N . PRO A 1 84 ? 0.375 5.902 -3.516 1 98.69 84 PRO A N 1
ATOM 637 C CA . PRO A 1 84 ? 0.041 6.762 -2.377 1 98.69 84 PRO A CA 1
ATOM 638 C C . PRO A 1 84 ? 1.095 7.836 -2.121 1 98.69 84 PRO A C 1
ATOM 640 O O . PRO A 1 84 ? 0.751 8.992 -1.855 1 98.69 84 PRO A O 1
ATOM 643 N N . ALA A 1 85 ? 2.373 7.477 -2.225 1 98.81 85 ALA A N 1
ATOM 644 C CA . ALA A 1 85 ? 3.443 8.453 -2.047 1 98.81 85 ALA A CA 1
ATOM 645 C C . ALA A 1 85 ? 3.424 9.5 -3.16 1 98.81 85 ALA A C 1
ATOM 647 O O . ALA A 1 85 ? 3.721 10.672 -2.926 1 98.81 85 ALA A O 1
ATOM 648 N N . ALA A 1 86 ? 3.082 9.07 -4.391 1 98.81 86 ALA A N 1
ATOM 649 C CA . ALA A 1 86 ? 2.969 10.008 -5.504 1 98.81 86 ALA A CA 1
ATOM 650 C C . ALA A 1 86 ? 1.876 11.039 -5.242 1 98.81 86 ALA A C 1
ATOM 652 O O . ALA A 1 86 ? 2.049 12.227 -5.543 1 98.81 86 ALA A O 1
ATOM 653 N N . VAL A 1 87 ? 0.781 10.602 -4.68 1 98.62 87 VAL A N 1
ATOM 654 C CA . VAL A 1 87 ? -0.322 11.492 -4.344 1 98.62 87 VAL A CA 1
ATOM 655 C C . VAL A 1 87 ? 0.135 12.508 -3.293 1 98.62 87 VAL A C 1
ATOM 657 O O . VAL A 1 87 ? -0.038 13.711 -3.469 1 98.62 87 VAL A O 1
ATOM 660 N N . GLU A 1 88 ? 0.763 12 -2.213 1 98.38 88 GLU A N 1
ATOM 661 C CA . GLU A 1 88 ? 1.282 12.883 -1.17 1 98.38 88 GLU A CA 1
ATOM 662 C C . GLU A 1 88 ? 2.318 13.852 -1.731 1 98.38 88 GLU A C 1
ATOM 664 O O . GLU A 1 88 ? 2.283 15.047 -1.432 1 98.38 88 GLU A O 1
ATOM 669 N N . GLY A 1 89 ? 3.236 13.344 -2.58 1 97.75 89 GLY A N 1
ATOM 670 C CA . GLY A 1 89 ? 4.266 14.172 -3.178 1 97.75 89 GLY A CA 1
ATOM 671 C C . GLY A 1 89 ? 3.709 15.281 -4.059 1 97.75 89 GLY A C 1
ATOM 672 O O . GLY A 1 89 ? 4.242 16.391 -4.078 1 97.75 89 GLY A O 1
ATOM 673 N N . THR A 1 90 ? 2.625 15.008 -4.742 1 97.75 90 THR A N 1
ATOM 674 C CA . THR A 1 90 ? 1.982 15.984 -5.621 1 97.75 90 THR A CA 1
ATOM 675 C C . THR A 1 90 ? 1.446 17.156 -4.82 1 97.75 90 THR A C 1
ATOM 677 O O . THR A 1 90 ? 1.745 18.312 -5.133 1 97.75 90 THR A O 1
ATOM 680 N N . TYR A 1 91 ? 0.786 16.875 -3.781 1 97 91 TYR A N 1
ATOM 681 C CA . TYR A 1 91 ? 0.114 17.938 -3.041 1 97 91 TYR A CA 1
ATOM 682 C C . TYR A 1 91 ? 1.073 18.625 -2.074 1 97 91 TYR A C 1
ATOM 684 O O . TYR A 1 91 ? 0.832 19.75 -1.645 1 97 91 TYR A O 1
ATOM 692 N N . SER A 1 92 ? 2.201 17.969 -1.765 1 95.19 92 SER A N 1
ATOM 693 C CA . SER A 1 92 ? 3.246 18.578 -0.951 1 95.19 92 SER A CA 1
ATOM 694 C C . SER A 1 92 ? 4.305 19.25 -1.821 1 95.19 92 SER A C 1
ATOM 696 O O . SER A 1 92 ? 5.246 19.859 -1.307 1 95.19 92 SER A O 1
ATOM 698 N N . SER A 1 93 ? 4.16 19.094 -3.121 1 93.94 93 SER A N 1
ATOM 699 C CA . SER A 1 93 ? 5.078 19.672 -4.094 1 93.94 93 SER A CA 1
ATOM 700 C C . SER A 1 93 ? 6.5 19.156 -3.883 1 93.94 93 SER A C 1
ATOM 702 O O . SER A 1 93 ? 7.441 19.953 -3.787 1 93.94 93 SER A O 1
ATOM 704 N N . LEU A 1 94 ? 6.629 17.875 -3.789 1 95.19 94 LEU A N 1
ATOM 705 C CA . LEU A 1 94 ? 7.926 17.25 -3.592 1 95.19 94 LEU A CA 1
ATOM 706 C C . LEU A 1 94 ? 8.359 16.484 -4.848 1 95.19 94 LEU A C 1
ATOM 708 O O . LEU A 1 94 ? 7.555 15.789 -5.461 1 95.19 94 LEU A O 1
ATOM 712 N N . PRO A 1 95 ? 9.57 16.641 -5.223 1 95.75 95 PRO A N 1
ATOM 713 C CA . PRO A 1 95 ? 10.055 16.047 -6.473 1 95.75 95 PRO A CA 1
ATOM 714 C C . PRO A 1 95 ? 10.461 14.578 -6.312 1 95.75 95 PRO A C 1
ATOM 716 O O . PRO A 1 95 ? 11.633 14.242 -6.477 1 95.75 95 PRO A O 1
ATOM 719 N N . LEU A 1 96 ? 9.562 13.758 -6.074 1 98.5 96 LEU A N 1
ATOM 720 C CA . LEU A 1 96 ? 9.766 12.312 -6.031 1 98.5 96 LEU A CA 1
ATOM 721 C C . LEU A 1 96 ? 9.93 11.742 -7.438 1 98.5 96 LEU A C 1
ATOM 723 O O . LEU A 1 96 ? 9.086 11.977 -8.305 1 98.5 96 LEU A O 1
ATOM 727 N N . ILE A 1 97 ? 11.055 11.062 -7.684 1 98.75 97 ILE A N 1
ATOM 728 C CA . ILE A 1 97 ? 11.258 10.438 -8.984 1 98.75 97 ILE A CA 1
ATOM 729 C C . ILE A 1 97 ? 11.023 8.93 -8.875 1 98.75 97 ILE A C 1
ATOM 731 O O . ILE A 1 97 ? 11.75 8.242 -8.148 1 98.75 97 ILE A O 1
ATOM 735 N N . MET A 1 98 ? 10.016 8.43 -9.5 1 98.88 98 MET A N 1
ATOM 736 C CA . MET A 1 98 ? 9.711 7 -9.531 1 98.88 98 MET A CA 1
ATOM 737 C C . MET A 1 98 ? 10.297 6.348 -10.781 1 98.88 98 MET A C 1
ATOM 739 O O . MET A 1 98 ? 9.789 6.551 -11.891 1 98.88 98 MET A O 1
ATOM 743 N N . VAL A 1 99 ? 11.359 5.586 -10.602 1 98.88 99 VAL A N 1
ATOM 744 C CA . VAL A 1 99 ? 12.008 4.84 -11.68 1 98.88 99 VAL A CA 1
ATOM 745 C C . VAL A 1 99 ? 11.555 3.381 -11.641 1 98.88 99 VAL A C 1
ATOM 747 O O . VAL A 1 99 ? 11.883 2.645 -10.711 1 98.88 99 VAL A O 1
ATOM 750 N N . THR A 1 100 ? 10.867 2.969 -12.648 1 98.81 100 THR A N 1
ATOM 751 C CA . THR A 1 100 ? 10.266 1.642 -12.648 1 98.81 100 THR A CA 1
ATOM 752 C C . THR A 1 100 ? 10.797 0.804 -13.805 1 98.81 100 THR A C 1
ATOM 754 O O . THR A 1 100 ? 10.867 1.281 -14.945 1 98.81 100 THR A O 1
ATOM 757 N N . ALA A 1 101 ? 11.258 -0.376 -13.508 1 98.69 101 ALA A N 1
ATOM 758 C CA . ALA A 1 101 ? 11.664 -1.311 -14.555 1 98.69 101 ALA A CA 1
ATOM 759 C C . ALA A 1 101 ? 10.453 -2.016 -15.156 1 98.69 101 ALA A C 1
ATOM 761 O O . ALA A 1 101 ? 9.516 -2.379 -14.445 1 98.69 101 ALA A O 1
ATOM 762 N N . ASP A 1 102 ? 10.492 -2.189 -16.422 1 98.31 102 ASP A N 1
ATOM 763 C CA . ASP A 1 102 ? 9.375 -2.793 -17.156 1 98.31 102 ASP A CA 1
ATOM 764 C C . ASP A 1 102 ? 9.867 -3.918 -18.062 1 98.31 102 ASP A C 1
ATOM 766 O O . ASP A 1 102 ? 11.062 -4.023 -18.344 1 98.31 102 ASP A O 1
ATOM 770 N N . ARG A 1 103 ? 8.906 -4.75 -18.406 1 97.19 103 ARG A N 1
ATOM 771 C CA . ARG A 1 103 ? 9.156 -5.742 -19.453 1 97.19 103 ARG A CA 1
ATOM 772 C C . ARG A 1 103 ? 9.25 -5.086 -20.812 1 97.19 103 ARG A C 1
ATOM 774 O O . ARG A 1 103 ? 8.914 -3.91 -20.969 1 97.19 103 ARG A O 1
ATOM 781 N N . PRO A 1 104 ? 9.781 -5.887 -21.797 1 96.19 104 PRO A N 1
ATOM 782 C CA . PRO A 1 104 ? 9.766 -5.328 -23.156 1 96.19 104 PRO A CA 1
ATOM 783 C C . PRO A 1 104 ? 8.383 -4.844 -23.578 1 96.19 104 PRO A C 1
ATOM 785 O O . PRO A 1 104 ? 7.379 -5.484 -23.266 1 96.19 104 PRO A O 1
ATOM 788 N N . LYS A 1 105 ? 8.352 -3.775 -24.312 1 96.62 105 LYS A N 1
ATOM 789 C CA . LYS A 1 105 ? 7.098 -3.117 -24.672 1 96.62 105 LYS A CA 1
ATOM 790 C C . LYS A 1 105 ? 6.156 -4.086 -25.391 1 96.62 105 LYS A C 1
ATOM 792 O O . LYS A 1 105 ? 4.938 -4.016 -25.219 1 96.62 105 LYS A O 1
ATOM 797 N N . HIS A 1 106 ? 6.699 -5.012 -26.156 1 95.31 106 HIS A N 1
ATOM 798 C CA . HIS A 1 106 ? 5.867 -5.922 -26.938 1 95.31 106 HIS A CA 1
ATOM 799 C C . HIS A 1 106 ? 5.227 -6.984 -26.047 1 95.31 106 HIS A C 1
ATOM 801 O O . HIS A 1 106 ? 4.41 -7.781 -26.516 1 95.31 106 HIS A O 1
ATOM 807 N N . TYR A 1 107 ? 5.562 -7.031 -24.75 1 96.88 107 TYR A N 1
ATOM 808 C CA . TYR A 1 107 ? 4.898 -7.926 -23.812 1 96.88 107 TYR A CA 1
ATOM 809 C C . TYR A 1 107 ? 3.617 -7.301 -23.281 1 96.88 107 TYR A C 1
ATOM 811 O O . TYR A 1 107 ? 2.768 -7.996 -22.719 1 96.88 107 TYR A O 1
ATOM 819 N N . ARG A 1 108 ? 3.531 -5.98 -23.328 1 96.5 108 ARG A N 1
ATOM 820 C CA . ARG A 1 108 ? 2.396 -5.266 -22.75 1 96.5 108 ARG A CA 1
ATOM 821 C C . ARG A 1 108 ? 1.083 -5.746 -23.359 1 96.5 108 ARG A C 1
ATOM 823 O O . ARG A 1 108 ? 1.007 -6.012 -24.562 1 96.5 108 ARG A O 1
ATOM 830 N N . GLY A 1 109 ? 0.064 -5.945 -22.484 1 94.62 109 GLY A N 1
ATOM 831 C CA . GLY A 1 109 ? -1.251 -6.375 -22.938 1 94.62 109 GLY A CA 1
ATOM 832 C C . GLY A 1 109 ? -1.38 -7.883 -23.047 1 94.62 109 GLY A C 1
ATOM 833 O O . GLY A 1 109 ? -2.488 -8.414 -23.156 1 94.62 109 GLY A O 1
ATOM 834 N N . SER A 1 110 ? -0.309 -8.648 -22.938 1 95.62 110 SER A N 1
ATOM 835 C CA . SER A 1 110 ? -0.328 -10.086 -23.156 1 95.62 110 SER A CA 1
ATOM 836 C C . SER A 1 110 ? -0.683 -10.844 -21.891 1 95.62 110 SER A C 1
ATOM 838 O O . SER A 1 110 ? -1.055 -12.023 -21.938 1 95.62 110 SER A O 1
ATOM 840 N N . GLY A 1 111 ? -0.478 -10.188 -20.781 1 95 111 GLY A N 1
ATOM 841 C CA . GLY A 1 111 ? -0.604 -10.891 -19.516 1 95 111 GLY A CA 1
ATOM 842 C C . GLY A 1 111 ? 0.613 -11.727 -19.172 1 95 111 GLY A C 1
ATOM 843 O O . GLY A 1 111 ? 0.548 -12.602 -18.312 1 95 111 GLY A O 1
ATOM 844 N N . ALA A 1 112 ? 1.711 -11.445 -19.859 1 95.5 112 ALA A N 1
ATOM 845 C CA . ALA A 1 112 ? 2.945 -12.148 -19.531 1 95.5 112 ALA A CA 1
ATOM 846 C C . ALA A 1 112 ? 3.312 -11.953 -18.062 1 95.5 112 ALA A C 1
ATOM 848 O O . ALA A 1 112 ? 2.963 -10.938 -17.453 1 95.5 112 ALA A O 1
ATOM 849 N N . PRO A 1 113 ? 4.004 -12.93 -17.484 1 92.75 113 PRO A N 1
ATOM 850 C CA . PRO A 1 113 ? 4.324 -12.859 -16.062 1 92.75 113 PRO A CA 1
ATOM 851 C C . PRO A 1 113 ? 4.969 -11.531 -15.664 1 92.75 113 PRO A C 1
ATOM 853 O O . PRO A 1 113 ? 5.988 -11.141 -16.234 1 92.75 113 PRO A O 1
ATOM 856 N N . GLN A 1 114 ? 4.383 -10.828 -14.695 1 91.31 114 GLN A N 1
ATOM 857 C CA . GLN A 1 114 ? 4.801 -9.586 -14.062 1 91.31 114 GLN A CA 1
ATOM 858 C C . GLN A 1 114 ? 4.789 -8.43 -15.055 1 91.31 114 GLN A C 1
ATOM 860 O O . GLN A 1 114 ? 5.5 -7.438 -14.867 1 91.31 114 GLN A O 1
ATOM 865 N N . THR A 1 115 ? 4.098 -8.656 -16.172 1 96.44 115 THR A N 1
ATOM 866 C CA . THR A 1 115 ? 3.875 -7.57 -17.109 1 96.44 115 THR A CA 1
ATOM 867 C C . THR A 1 115 ? 2.527 -6.902 -16.859 1 96.44 115 THR A C 1
ATOM 869 O O . THR A 1 115 ? 1.486 -7.559 -16.875 1 96.44 115 THR A O 1
ATOM 872 N N . ILE A 1 116 ? 2.557 -5.684 -16.547 1 98.06 116 ILE A N 1
ATOM 873 C CA . ILE A 1 116 ? 1.329 -4.906 -16.406 1 98.06 116 ILE A CA 1
ATOM 874 C C . ILE A 1 116 ? 1.413 -3.646 -17.266 1 98.06 116 ILE A C 1
ATOM 876 O O . ILE A 1 116 ? 2.381 -3.455 -18 1 98.06 116 ILE A O 1
ATOM 880 N N . GLU A 1 117 ? 0.332 -2.863 -17.25 1 98.06 117 GLU A N 1
ATOM 881 C CA . GLU A 1 117 ? 0.35 -1.569 -17.922 1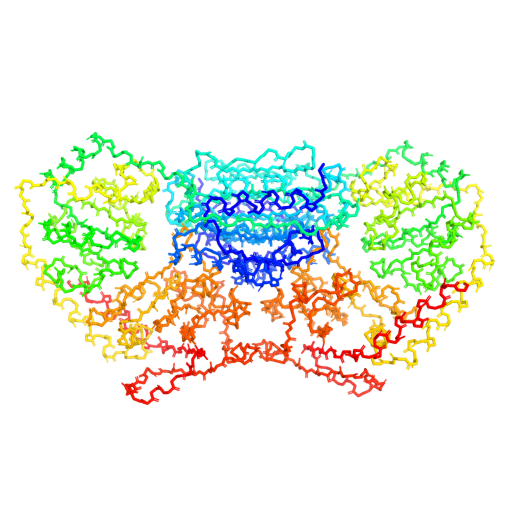 98.06 117 GLU A CA 1
ATOM 882 C C . GLU A 1 117 ? 0.886 -0.476 -17.016 1 98.06 117 GLU A C 1
ATOM 884 O O . GLU A 1 117 ? 0.116 0.195 -16.312 1 98.06 117 GLU A O 1
ATOM 889 N N . GLN A 1 118 ? 2.191 -0.234 -17.141 1 98.25 118 GLN A N 1
ATOM 890 C CA . GLN A 1 118 ? 2.842 0.718 -16.25 1 98.25 118 GLN A CA 1
ATOM 891 C C . GLN A 1 118 ? 2.713 2.145 -16.781 1 98.25 118 GLN A C 1
ATOM 893 O O . GLN A 1 118 ? 2.811 3.105 -16.016 1 98.25 118 GLN A O 1
ATOM 898 N N . VAL A 1 119 ? 2.605 2.27 -18.078 1 97 119 VAL A N 1
ATOM 899 C CA . VAL A 1 119 ? 2.469 3.592 -18.688 1 97 119 VAL A CA 1
ATOM 900 C C . VAL A 1 119 ? 1.125 4.203 -18.281 1 97 119 VAL A C 1
ATOM 902 O O . VAL A 1 119 ? 0.072 3.607 -18.531 1 97 119 VAL A O 1
ATOM 905 N N . GLY A 1 120 ? 1.195 5.312 -17.672 1 96.75 120 GLY A N 1
ATOM 906 C CA . GLY A 1 120 ? -0.022 5.996 -17.25 1 96.75 120 GLY A CA 1
ATOM 907 C C . GLY A 1 120 ? -0.521 5.562 -15.891 1 96.75 120 GLY A C 1
ATOM 908 O O . GLY A 1 120 ? -1.546 6.055 -15.414 1 96.75 120 GLY A O 1
ATOM 909 N N . ILE A 1 121 ? 0.197 4.742 -15.25 1 98.25 121 ILE A N 1
ATOM 910 C CA . ILE A 1 121 ? -0.292 4.105 -14.031 1 98.25 121 ILE A CA 1
ATOM 911 C C . ILE A 1 121 ? -0.454 5.152 -12.93 1 98.25 121 ILE A C 1
ATOM 913 O O . ILE A 1 121 ? -1.314 5.016 -12.055 1 98.25 121 ILE A O 1
ATOM 917 N N . PHE A 1 122 ? 0.302 6.266 -12.945 1 98.38 122 PHE A N 1
ATOM 918 C CA . PHE A 1 122 ? 0.212 7.285 -11.906 1 98.38 122 PHE A CA 1
ATOM 919 C C . PHE A 1 122 ? -0.741 8.398 -12.312 1 98.38 122 PHE A C 1
ATOM 921 O O . PHE A 1 122 ? -1.025 9.305 -11.531 1 98.38 122 PHE A O 1
ATOM 928 N N . SER A 1 123 ? -1.246 8.375 -13.492 1 95.06 123 SER A N 1
ATOM 929 C CA . SER A 1 123 ? -2.283 9.273 -13.992 1 95.06 123 SER A CA 1
ATOM 930 C C . SER A 1 123 ? -1.927 10.734 -13.727 1 95.06 123 SER A C 1
ATOM 932 O O . SER A 1 123 ? -0.868 11.203 -14.148 1 95.06 123 SER A O 1
ATOM 934 N N . TYR A 1 124 ? -2.725 11.406 -12.844 1 96.25 124 TYR A N 1
ATOM 935 C CA . TYR A 1 124 ? -2.607 12.82 -12.523 1 96.25 124 TYR A CA 1
ATOM 936 C C . TYR A 1 124 ? -1.354 13.094 -11.695 1 96.25 124 TYR A C 1
ATOM 938 O O . TYR A 1 124 ? -0.879 14.227 -11.633 1 96.25 124 TYR A O 1
ATOM 946 N N . TYR A 1 125 ? -0.706 12.164 -11.203 1 98 125 TYR A N 1
ATOM 947 C CA . TYR A 1 125 ? 0.202 12.367 -10.078 1 98 125 TYR A CA 1
ATOM 948 C C . TYR A 1 125 ? 1.655 12.273 -10.531 1 98 125 TYR A C 1
ATOM 950 O O . TYR A 1 125 ? 2.502 11.742 -9.805 1 98 125 TYR A O 1
ATOM 958 N N . ASN A 1 126 ? 1.94 12.641 -11.68 1 95.81 126 ASN A N 1
ATOM 959 C CA . ASN A 1 126 ? 3.291 12.875 -12.18 1 95.81 126 ASN A CA 1
ATOM 960 C C . ASN A 1 126 ? 3.336 14.062 -13.133 1 95.81 126 ASN A C 1
ATOM 962 O O . ASN A 1 126 ? 2.355 14.344 -13.828 1 95.81 126 ASN A O 1
ATOM 966 N N . GLU A 1 127 ? 4.445 14.82 -13.078 1 95.44 127 GLU A N 1
ATOM 967 C CA . GLU A 1 127 ? 4.652 15.961 -13.953 1 95.44 127 GLU A CA 1
ATOM 968 C C . GLU A 1 127 ? 4.965 15.516 -15.383 1 95.44 127 GLU A C 1
ATOM 970 O O . GLU A 1 127 ? 4.465 16.094 -16.344 1 95.44 127 GLU A O 1
ATOM 975 N N . VAL A 1 128 ? 5.816 14.578 -15.484 1 95.38 128 VAL A N 1
ATOM 976 C CA . VAL A 1 128 ? 6.152 13.961 -16.75 1 95.38 128 VAL A CA 1
ATOM 977 C C . VAL A 1 128 ? 6.258 12.445 -16.578 1 95.38 128 VAL A C 1
ATOM 979 O O . VAL A 1 128 ? 6.605 11.961 -15.5 1 95.38 128 VAL A O 1
ATOM 982 N N . ALA A 1 129 ? 5.871 11.766 -17.516 1 95.88 129 ALA A N 1
ATOM 983 C CA . ALA A 1 129 ? 6.023 10.312 -17.609 1 95.88 129 ALA A CA 1
ATOM 984 C C . ALA A 1 129 ? 6.84 9.922 -18.844 1 95.88 129 ALA A C 1
ATOM 986 O O . ALA A 1 129 ? 6.445 10.203 -19.969 1 95.88 129 ALA A O 1
ATOM 987 N N . LEU A 1 130 ? 7.977 9.352 -18.578 1 97.12 130 LEU A N 1
ATOM 988 C CA . LEU A 1 130 ? 8.859 8.914 -19.656 1 97.12 130 LEU A CA 1
ATOM 989 C C . LEU A 1 130 ? 8.789 7.398 -19.828 1 97.12 130 LEU A C 1
ATOM 991 O O . LEU A 1 130 ? 8.719 6.664 -18.828 1 97.12 130 LEU A O 1
ATOM 995 N N . ASP A 1 131 ? 8.719 6.914 -21 1 97.88 131 ASP A N 1
ATOM 996 C CA . ASP A 1 131 ? 8.719 5.496 -21.344 1 97.88 131 ASP A CA 1
ATOM 997 C C . ASP A 1 131 ? 9.906 5.145 -22.234 1 97.88 131 ASP A C 1
ATOM 999 O O . ASP A 1 131 ? 9.844 5.32 -23.453 1 97.88 131 ASP A O 1
ATOM 1003 N N . LEU A 1 132 ? 10.906 4.57 -21.594 1 98.19 132 LEU A N 1
ATOM 1004 C CA . LEU A 1 132 ? 12.203 4.414 -22.25 1 98.19 132 LEU A CA 1
ATOM 1005 C C . LEU A 1 132 ? 12.453 2.951 -22.609 1 98.19 132 LEU A C 1
ATOM 1007 O O . LEU A 1 132 ? 11.922 2.051 -21.953 1 98.19 132 LEU A O 1
ATOM 1011 N N . ASP A 1 133 ? 13.172 2.689 -23.625 1 97.25 133 ASP A N 1
ATOM 1012 C CA . ASP A 1 133 ? 13.766 1.41 -24 1 97.25 133 ASP A CA 1
ATOM 1013 C C . ASP A 1 133 ? 15.062 1.616 -24.781 1 97.25 133 ASP A C 1
ATOM 1015 O O . ASP A 1 133 ? 15.57 2.736 -24.875 1 97.25 133 ASP A O 1
ATOM 1019 N N . SER A 1 134 ? 15.656 0.592 -25.234 1 94.5 134 SER A N 1
ATOM 1020 C CA . SER A 1 134 ? 16.953 0.667 -25.906 1 94.5 134 SER A CA 1
ATOM 1021 C C . SER A 1 134 ? 16.859 1.478 -27.188 1 94.5 134 SER A C 1
ATOM 1023 O O . SER A 1 134 ? 17.844 2.092 -27.625 1 94.5 134 SER A O 1
ATOM 1025 N N . GLU A 1 135 ? 15.719 1.542 -27.797 1 93.44 135 GLU A N 1
ATOM 1026 C CA . GLU A 1 135 ? 15.523 2.254 -29.062 1 93.44 135 GLU A CA 1
ATOM 1027 C C . GLU A 1 135 ? 15.117 3.705 -28.812 1 93.44 135 GLU A C 1
ATOM 1029 O O . GLU A 1 135 ? 15.5 4.598 -29.578 1 93.44 135 GLU A O 1
ATOM 1034 N N . ASN A 1 136 ? 14.344 3.945 -27.844 1 92.44 136 ASN A N 1
ATOM 1035 C CA . ASN A 1 136 ? 13.906 5.273 -27.422 1 92.44 136 ASN A CA 1
ATOM 1036 C C . ASN A 1 136 ? 14.43 5.625 -26.031 1 92.44 136 ASN A C 1
ATOM 1038 O O . ASN A 1 136 ? 13.711 5.512 -25.047 1 92.44 136 ASN A O 1
ATOM 1042 N N . SER A 1 137 ? 15.594 6.242 -26.062 1 90.56 137 SER A N 1
ATOM 1043 C CA . SER A 1 137 ? 16.266 6.484 -24.797 1 90.56 137 SER A CA 1
ATOM 1044 C C . SER A 1 137 ? 16.375 7.977 -24.5 1 90.56 137 SER A C 1
ATOM 1046 O O . SER A 1 137 ? 17.219 8.398 -23.703 1 90.56 137 SER A O 1
ATOM 1048 N N . HIS A 1 138 ? 15.641 8.773 -25.188 1 88.69 138 HIS A N 1
ATOM 1049 C CA . HIS A 1 138 ? 15.672 10.211 -24.938 1 88.69 138 HIS A CA 1
ATOM 1050 C C . HIS A 1 138 ? 15.133 10.547 -23.562 1 88.69 138 HIS A C 1
ATOM 1052 O O . HIS A 1 138 ? 14.008 10.164 -23.219 1 88.69 138 HIS A O 1
ATOM 1058 N N . LEU A 1 139 ? 15.844 11.125 -22.812 1 90.62 139 LEU A N 1
ATOM 1059 C CA . LEU A 1 139 ? 15.555 11.492 -21.422 1 90.62 139 LEU A CA 1
ATOM 1060 C C . LEU A 1 139 ? 16.016 12.914 -21.125 1 90.62 139 LEU A C 1
ATOM 1062 O O . LEU A 1 139 ? 17.172 13.258 -21.375 1 90.62 139 LEU A O 1
ATOM 1066 N N . SER A 1 140 ? 15.133 13.773 -20.812 1 88.62 140 SER A N 1
ATOM 1067 C CA . SER A 1 140 ? 15.453 15.148 -20.438 1 88.62 140 SER A CA 1
ATOM 1068 C C . SER A 1 140 ? 14.562 15.625 -19.297 1 88.62 140 SER A C 1
ATOM 1070 O O . SER A 1 140 ? 13.359 15.352 -19.281 1 88.62 140 SER A O 1
ATOM 1072 N N . PHE A 1 141 ? 15.148 16.203 -18.328 1 90.06 141 PHE A N 1
ATOM 1073 C CA . PHE A 1 141 ? 14.422 16.766 -17.203 1 90.06 141 PHE A CA 1
ATOM 1074 C C . PHE A 1 141 ? 14.445 18.297 -17.25 1 90.06 141 PHE A C 1
ATOM 1076 O O . PHE A 1 141 ? 14.188 18.953 -16.234 1 90.06 141 PHE A O 1
ATOM 1083 N N . LYS A 1 142 ? 14.742 18.781 -18.406 1 85.12 142 LYS A N 1
ATOM 1084 C CA . LYS A 1 142 ? 14.82 20.234 -18.547 1 85.12 142 LYS A CA 1
ATOM 1085 C C . LYS A 1 142 ? 13.438 20.859 -18.453 1 85.12 142 LYS A C 1
ATOM 1087 O O . LYS A 1 142 ? 12.445 20.266 -18.875 1 85.12 142 LYS A O 1
ATOM 1092 N N . SER A 1 143 ? 13.289 21.953 -17.844 1 85.75 143 SER A N 1
ATOM 1093 C CA . SER A 1 143 ? 12.109 22.797 -17.781 1 85.75 143 SER A CA 1
ATOM 1094 C C . SER A 1 143 ? 11.039 22.203 -16.875 1 85.75 143 SER A C 1
ATOM 1096 O O . SER A 1 143 ? 9.844 22.453 -17.062 1 85.75 143 SER A O 1
ATOM 1098 N N . LEU A 1 144 ? 11.484 21.297 -16.078 1 90.12 144 LEU A N 1
ATOM 1099 C CA . LEU A 1 144 ? 10.547 20.797 -15.078 1 90.12 144 LEU A CA 1
ATOM 1100 C C . LEU A 1 144 ? 10.398 21.766 -13.922 1 90.12 144 LEU A C 1
ATOM 1102 O O . LEU A 1 144 ? 11.344 22.484 -13.586 1 90.12 144 LEU A O 1
ATOM 1106 N N . SER A 1 145 ? 9.227 21.828 -13.375 1 89 145 SER A N 1
ATOM 1107 C CA . SER A 1 145 ? 9 22.672 -12.203 1 89 145 SER A CA 1
ATOM 1108 C C . SER A 1 145 ? 9.586 22.016 -10.945 1 89 145 SER A C 1
ATOM 1110 O O . SER A 1 145 ? 9.945 22.719 -9.992 1 89 145 SER A O 1
ATOM 1112 N N . TRP A 1 146 ? 9.648 20.625 -10.93 1 91.69 146 TRP A N 1
ATOM 1113 C CA . TRP A 1 146 ? 10.133 19.844 -9.805 1 91.69 146 TRP A CA 1
ATOM 1114 C C . TRP A 1 146 ? 9.211 19.984 -8.594 1 91.69 146 TRP A C 1
ATOM 1116 O O . TRP A 1 146 ? 9.664 19.938 -7.449 1 91.69 146 TRP A O 1
ATOM 1126 N N . LYS A 1 147 ? 7.934 20.25 -8.82 1 91.38 147 LYS A N 1
ATOM 1127 C CA . LYS A 1 147 ? 6.941 20.422 -7.758 1 91.38 147 LYS A CA 1
ATOM 1128 C C . LYS A 1 147 ? 5.945 19.281 -7.746 1 91.38 147 LYS A C 1
ATOM 1130 O O . LYS A 1 147 ? 4.945 19.312 -7.023 1 91.38 147 LYS A O 1
ATOM 1135 N N . LYS A 1 148 ? 6.16 18.344 -8.633 1 95.19 148 LYS A N 1
ATOM 1136 C CA . LYS A 1 148 ? 5.348 17.125 -8.742 1 95.19 148 LYS A CA 1
ATOM 1137 C C . LYS A 1 148 ? 6.219 15.906 -9 1 95.19 148 LYS A C 1
ATOM 1139 O O . LYS A 1 148 ? 7.336 16.016 -9.508 1 95.19 148 LYS A O 1
ATOM 1144 N N . PRO A 1 149 ? 5.762 14.734 -8.641 1 97.94 149 PRO A N 1
ATOM 1145 C CA . PRO A 1 149 ? 6.535 13.523 -8.93 1 97.94 149 PRO A CA 1
ATOM 1146 C C . PRO A 1 149 ? 6.766 13.312 -10.422 1 97.94 149 PRO A C 1
ATOM 1148 O O . PRO A 1 149 ? 6.059 13.891 -11.25 1 97.94 149 PRO A O 1
ATOM 1151 N N . ILE A 1 150 ? 7.805 12.57 -10.695 1 98.06 150 ILE A N 1
ATOM 1152 C CA . ILE A 1 150 ? 8.188 12.219 -12.062 1 98.06 150 ILE A CA 1
ATOM 1153 C C . ILE A 1 150 ? 8.227 10.695 -12.211 1 98.06 150 ILE A C 1
ATOM 1155 O O . ILE A 1 150 ? 8.68 9.992 -11.305 1 98.06 150 ILE A O 1
ATOM 1159 N N . HIS A 1 151 ? 7.738 10.211 -13.344 1 98.5 151 HIS A N 1
ATOM 1160 C CA . HIS A 1 151 ? 7.781 8.773 -13.609 1 98.5 151 HIS A CA 1
ATOM 1161 C C . HIS A 1 151 ? 8.719 8.461 -14.773 1 98.5 151 HIS A C 1
ATOM 1163 O O . HIS A 1 151 ? 8.539 8.984 -15.875 1 98.5 151 HIS A O 1
ATOM 1169 N N . VAL A 1 152 ? 9.734 7.684 -14.5 1 98.62 152 VAL A N 1
ATOM 1170 C CA . VAL A 1 152 ? 10.633 7.18 -15.531 1 98.62 152 VAL A CA 1
ATOM 1171 C C . VAL A 1 152 ? 10.477 5.664 -15.656 1 98.62 152 VAL A C 1
ATOM 1173 O O . VAL A 1 152 ? 11.031 4.906 -14.859 1 98.62 152 VAL A O 1
ATOM 1176 N N . ASN A 1 153 ? 9.742 5.25 -16.641 1 98.69 153 ASN A N 1
ATOM 1177 C CA . ASN A 1 153 ? 9.547 3.836 -16.938 1 98.69 153 ASN A CA 1
ATOM 1178 C C . ASN A 1 153 ? 10.594 3.316 -17.922 1 98.69 153 ASN A C 1
ATOM 1180 O O . ASN A 1 153 ? 10.75 3.863 -19.016 1 98.69 153 ASN A O 1
ATOM 1184 N N . VAL A 1 154 ? 11.336 2.264 -17.547 1 98.75 154 VAL A N 1
ATOM 1185 C CA . VAL A 1 154 ? 12.438 1.779 -18.359 1 98.75 154 VAL A CA 1
ATOM 1186 C C . VAL A 1 154 ? 12.211 0.314 -18.734 1 98.75 154 VAL A C 1
ATOM 1188 O O . VAL A 1 154 ? 12.203 -0.555 -17.859 1 98.75 154 VAL A O 1
ATOM 1191 N N . SER A 1 155 ? 12.078 -0.022 -20.016 1 98.25 155 SER A N 1
ATOM 1192 C CA . SER A 1 155 ? 11.883 -1.387 -20.484 1 98.25 155 SER A CA 1
ATOM 1193 C C . SER A 1 155 ? 13.219 -2.064 -20.781 1 98.25 155 SER A C 1
ATOM 1195 O O . SER A 1 155 ? 14.039 -1.534 -21.531 1 98.25 155 SER A O 1
ATOM 1197 N N . PHE A 1 156 ? 13.398 -3.215 -20.188 1 97.81 156 PHE A N 1
ATOM 1198 C CA . PHE A 1 156 ? 14.625 -3.973 -20.375 1 97.81 156 PHE A CA 1
ATOM 1199 C C . PHE A 1 156 ? 14.344 -5.27 -21.141 1 97.81 156 PHE A C 1
ATOM 1201 O O . PHE A 1 156 ? 13.344 -5.941 -20.875 1 97.81 156 PHE A O 1
ATOM 1208 N N . GLU A 1 157 ? 15.234 -5.578 -22 1 94.25 157 GLU A N 1
ATOM 1209 C CA . GLU A 1 157 ? 15.172 -6.836 -22.734 1 94.25 157 GLU A CA 1
ATOM 1210 C C . GLU A 1 157 ? 16.031 -7.91 -22.078 1 94.25 157 GLU A C 1
ATOM 1212 O O . GLU A 1 157 ? 16.906 -7.598 -21.266 1 94.25 157 GLU A O 1
ATOM 1217 N N . GLU A 1 158 ? 15.734 -9.195 -22.344 1 91.25 158 GLU A N 1
ATOM 1218 C CA . GLU A 1 158 ? 16.594 -10.289 -21.891 1 91.25 158 GLU A CA 1
ATOM 1219 C C . GLU A 1 158 ? 17.734 -10.547 -22.859 1 91.25 158 GLU A C 1
ATOM 1221 O O . GLU A 1 158 ? 17.562 -10.414 -24.078 1 91.25 158 GLU A O 1
ATOM 1226 N N . PRO A 1 159 ? 18.891 -10.945 -22.406 1 93.38 159 PRO A N 1
ATOM 1227 C CA . PRO A 1 159 ? 19.25 -11.078 -21 1 93.38 159 PRO A CA 1
ATOM 1228 C C . PRO A 1 159 ? 19.422 -9.734 -20.297 1 93.38 159 PRO A C 1
ATOM 1230 O O . PRO A 1 159 ? 19.906 -8.773 -20.922 1 93.38 159 PRO A O 1
ATOM 1233 N N . LEU A 1 160 ? 19.219 -9.633 -19.031 1 93.88 160 LEU A N 1
ATOM 1234 C CA . LEU A 1 160 ? 19.172 -8.375 -18.297 1 93.88 160 LEU A CA 1
ATOM 1235 C C . LEU A 1 160 ? 20.562 -7.789 -18.109 1 93.88 160 LEU A C 1
ATOM 1237 O O . LEU A 1 160 ? 20.766 -6.586 -18.266 1 93.88 160 LEU A O 1
ATOM 1241 N N . ILE A 1 161 ? 21.469 -8.68 -17.672 1 94.69 161 ILE A N 1
ATOM 1242 C CA . ILE A 1 161 ? 22.859 -8.25 -17.578 1 94.69 161 ILE A CA 1
ATOM 1243 C C . ILE A 1 161 ? 23.594 -8.562 -18.875 1 94.69 161 ILE A C 1
ATOM 1245 O O . ILE A 1 161 ? 24 -9.703 -19.109 1 94.69 161 ILE A O 1
ATOM 1249 N N . ASP A 1 162 ? 23.922 -7.496 -19.672 1 95.88 162 ASP A N 1
ATOM 1250 C CA . ASP A 1 162 ? 24.422 -7.73 -21.031 1 95.88 162 ASP A CA 1
ATOM 1251 C C . ASP A 1 162 ? 25.688 -6.926 -21.297 1 95.88 162 ASP A C 1
ATOM 1253 O O . ASP A 1 162 ? 25.984 -6.598 -22.453 1 95.88 162 ASP A O 1
ATOM 1257 N N . GLY A 1 163 ? 26.328 -6.48 -20.234 1 93.94 163 GLY A N 1
ATOM 1258 C CA . GLY A 1 163 ? 27.578 -5.742 -20.375 1 93.94 163 GLY A CA 1
ATOM 1259 C C . GLY A 1 163 ? 28.203 -5.375 -19.031 1 93.94 163 GLY A C 1
ATOM 1260 O O . GLY A 1 163 ? 27.672 -5.738 -17.984 1 93.94 163 GLY A O 1
ATOM 1261 N N . PRO A 1 164 ? 29.359 -4.801 -19.078 1 94.94 164 PRO A N 1
ATOM 1262 C CA . PRO A 1 164 ? 30 -4.363 -17.844 1 94.94 164 PRO A CA 1
ATOM 1263 C C . PRO A 1 164 ? 29.234 -3.229 -17.156 1 94.94 164 PRO A C 1
ATOM 1265 O O . PRO A 1 164 ? 28.422 -2.549 -17.781 1 94.94 164 PRO A O 1
ATOM 1268 N N . VAL A 1 165 ? 29.531 -3.037 -15.891 1 94 165 VAL A N 1
ATOM 1269 C CA . VAL A 1 165 ? 28.922 -1.949 -15.133 1 94 165 VAL A CA 1
ATOM 1270 C C . VAL A 1 165 ? 29.562 -0.621 -15.531 1 94 165 VAL A C 1
ATOM 1272 O O . VAL A 1 165 ? 30.75 -0.405 -15.297 1 94 165 VAL A O 1
ATOM 1275 N N . PRO A 1 166 ? 28.797 0.257 -16.078 1 94.38 166 PRO A N 1
ATOM 1276 C CA . PRO A 1 166 ? 29.359 1.563 -16.438 1 94.38 166 PRO A CA 1
ATOM 1277 C C . PRO A 1 166 ? 29.641 2.436 -15.211 1 94.38 166 PRO A C 1
ATOM 1279 O O . PRO A 1 166 ? 28.984 2.297 -14.188 1 94.38 166 PRO A O 1
ATOM 1282 N N . GLN A 1 167 ? 30.562 3.367 -15.344 1 94.12 167 GLN A N 1
ATOM 1283 C CA . GLN A 1 167 ? 30.875 4.324 -14.289 1 94.12 167 GLN A CA 1
ATOM 1284 C C . GLN A 1 167 ? 29.906 5.508 -14.32 1 94.12 167 GLN A C 1
ATOM 1286 O O . GLN A 1 167 ? 29.531 5.98 -15.398 1 94.12 167 GLN A O 1
ATOM 1291 N N . ILE A 1 168 ? 29.516 5.93 -13.148 1 96 168 ILE A N 1
ATOM 1292 C CA . ILE A 1 168 ? 28.656 7.098 -13 1 96 168 ILE A CA 1
ATOM 1293 C C . ILE A 1 168 ? 29.484 8.289 -12.531 1 96 168 ILE A C 1
ATOM 1295 O O . ILE A 1 168 ? 30.203 8.195 -11.539 1 96 168 ILE A O 1
ATOM 1299 N N . HIS A 1 169 ? 29.406 9.359 -13.227 1 94.06 169 HIS A N 1
ATOM 1300 C CA . HIS A 1 169 ? 30.094 10.586 -12.859 1 94.06 169 HIS A CA 1
ATOM 1301 C C . HIS A 1 169 ? 29.203 11.5 -12.031 1 94.06 169 HIS A C 1
ATOM 1303 O O . HIS A 1 169 ? 28.094 11.828 -12.445 1 94.06 169 HIS A O 1
ATOM 1309 N N . ILE A 1 170 ? 29.688 11.953 -10.875 1 92.19 170 ILE A N 1
ATOM 1310 C CA . ILE A 1 170 ? 28.938 12.852 -10 1 92.19 170 ILE A CA 1
ATOM 1311 C C . ILE A 1 170 ? 29.453 14.273 -10.148 1 92.19 170 ILE A C 1
ATOM 1313 O O . ILE A 1 170 ? 30.562 14.586 -9.695 1 92.19 170 ILE A O 1
ATOM 1317 N N . PRO A 1 171 ? 28.656 15.047 -10.727 1 87.31 171 PRO A N 1
ATOM 1318 C CA . PRO A 1 171 ? 29.125 16.422 -10.898 1 87.31 171 PRO A CA 1
ATOM 1319 C C . PRO A 1 171 ? 29.188 17.188 -9.578 1 87.31 171 PRO A C 1
ATOM 1321 O O . PRO A 1 171 ? 28.438 16.891 -8.648 1 87.31 171 PRO A O 1
ATOM 1324 N N . SER A 1 172 ? 30.062 18.188 -9.477 1 79.44 172 SER A N 1
ATOM 1325 C CA . SER A 1 172 ? 30.172 19.047 -8.297 1 79.44 172 SER A CA 1
ATOM 1326 C C . SER A 1 172 ? 28.984 20 -8.195 1 79.44 172 SER A C 1
ATOM 1328 O O . SER A 1 172 ? 28.547 20.328 -7.094 1 79.44 172 SER A O 1
ATOM 1330 N N . VAL A 1 173 ? 28.531 20.453 -9.367 1 74.19 173 VAL A N 1
ATOM 1331 C CA . VAL A 1 173 ? 27.406 21.375 -9.375 1 74.19 173 VAL A CA 1
ATOM 1332 C C . VAL A 1 173 ? 26.203 20.719 -10.039 1 74.19 173 VAL A C 1
ATOM 1334 O O . VAL A 1 173 ? 26.328 20.062 -11.07 1 74.19 173 VAL A O 1
ATOM 1337 N N . SER A 1 174 ? 25.125 20.703 -9.234 1 67.31 174 SER A N 1
ATOM 1338 C CA . SER A 1 174 ? 23.906 20.109 -9.805 1 67.31 174 SER A CA 1
ATOM 1339 C C . SER A 1 174 ? 23.297 21.031 -10.852 1 67.31 174 SER A C 1
ATOM 1341 O O . SER A 1 174 ? 23.422 22.266 -10.758 1 67.31 174 SER A O 1
ATOM 1343 N N . GLU A 1 175 ? 22.906 20.484 -11.961 1 60.94 175 GLU A N 1
ATOM 1344 C CA . GLU A 1 175 ? 22.297 21.219 -13.07 1 60.94 175 GLU A CA 1
ATOM 1345 C C . GLU A 1 175 ? 20.828 21.516 -12.797 1 60.94 175 GLU A C 1
ATOM 1347 O O . GLU A 1 175 ? 20.094 21.922 -13.695 1 60.94 175 GLU A O 1
ATOM 1352 N N . ARG A 1 176 ? 20.266 21.359 -11.57 1 60.25 176 ARG A N 1
ATOM 1353 C CA . ARG A 1 176 ? 18.859 21.703 -11.469 1 60.25 176 ARG A CA 1
ATOM 1354 C C . ARG A 1 176 ? 18.641 23.219 -11.641 1 60.25 176 ARG A C 1
ATOM 1356 O O . ARG A 1 176 ? 19.188 24.016 -10.867 1 60.25 176 ARG A O 1
ATOM 1363 N N . THR A 1 177 ? 18.453 23.594 -12.93 1 50.44 177 THR A N 1
ATOM 1364 C CA . THR A 1 177 ? 18.141 25 -13.211 1 50.44 177 THR A CA 1
ATOM 1365 C C . THR A 1 177 ? 16.828 25.406 -12.555 1 50.44 177 THR A C 1
ATOM 1367 O O . THR A 1 177 ? 15.781 24.812 -12.828 1 50.44 177 THR A O 1
ATOM 1370 N N . LYS A 1 178 ? 16.984 25.844 -11.305 1 55.53 178 LYS A N 1
ATOM 1371 C CA . LYS A 1 178 ? 15.758 26.422 -10.742 1 55.53 178 LYS A CA 1
ATOM 1372 C C . LYS A 1 178 ? 15.344 27.672 -11.508 1 55.53 178 LYS A C 1
ATOM 1374 O O . LYS A 1 178 ? 16.156 28.594 -11.703 1 55.53 178 LYS A O 1
ATOM 1379 N N . LEU A 1 179 ? 14.328 27.531 -12.305 1 49.09 179 LEU A N 1
ATOM 1380 C CA . LEU A 1 179 ? 13.797 28.75 -12.898 1 49.09 179 LEU A CA 1
ATOM 1381 C C . LEU A 1 179 ? 13.477 29.781 -11.812 1 49.09 179 LEU A C 1
ATOM 1383 O O . LEU A 1 179 ? 12.859 29.438 -10.797 1 49.09 179 LEU A O 1
ATOM 1387 N N . PRO A 1 180 ? 14.164 30.828 -11.922 1 50.56 180 PRO A N 1
ATOM 1388 C CA . PRO A 1 180 ? 13.789 31.844 -10.945 1 50.56 180 PRO A CA 1
ATOM 1389 C C . PRO A 1 180 ? 12.281 32.094 -10.898 1 50.56 180 PRO A C 1
ATOM 1391 O O . PRO A 1 180 ? 11.617 32.094 -11.938 1 50.56 180 PRO A O 1
ATOM 1394 N N . VAL A 1 181 ? 11.688 31.75 -9.734 1 56.28 181 VAL A N 1
ATOM 1395 C CA . VAL A 1 181 ? 10.281 32.125 -9.594 1 56.28 181 VAL A CA 1
ATOM 1396 C C . VAL A 1 181 ? 10.133 33.625 -9.672 1 56.28 181 VAL A C 1
ATOM 1398 O O . VAL A 1 181 ? 10.719 34.344 -8.867 1 56.28 181 VAL A O 1
ATOM 1401 N N . GLN A 1 182 ? 9.906 34.219 -10.859 1 60.81 182 GLN A N 1
ATOM 1402 C CA . GLN A 1 182 ? 9.609 35.656 -10.938 1 60.81 182 GLN A CA 1
ATOM 1403 C C . GLN A 1 182 ? 8.242 35.969 -10.328 1 60.81 182 GLN A C 1
ATOM 1405 O O . GLN A 1 182 ? 7.238 35.344 -10.703 1 60.81 182 GLN A O 1
ATOM 1410 N N . ILE A 1 183 ? 8.305 36.688 -9.227 1 68 183 ILE A N 1
ATOM 1411 C CA . ILE A 1 183 ? 7.07 37.156 -8.625 1 68 183 ILE A CA 1
ATOM 1412 C C . ILE A 1 183 ? 6.434 38.219 -9.531 1 68 183 ILE A C 1
ATOM 1414 O O . ILE A 1 183 ? 7.035 39.25 -9.797 1 68 183 ILE A O 1
ATOM 1418 N N . PRO A 1 184 ? 5.348 37.906 -10.008 1 73 184 PRO A N 1
ATOM 1419 C CA . PRO A 1 184 ? 4.727 38.938 -10.844 1 73 184 PRO A CA 1
ATOM 1420 C C . PRO A 1 184 ? 4.41 40.219 -10.062 1 73 184 PRO A C 1
ATOM 1422 O O . PRO A 1 184 ? 3.873 40.156 -8.953 1 73 184 PRO A O 1
ATOM 1425 N N . LEU A 1 185 ? 4.82 41.375 -10.594 1 75 185 LEU A N 1
ATOM 1426 C CA . LEU A 1 185 ? 4.574 42.688 -10 1 75 185 LEU A CA 1
ATOM 1427 C C . LEU A 1 185 ? 3.104 42.844 -9.641 1 75 185 LEU A C 1
ATOM 1429 O O . LEU A 1 185 ? 2.773 43.469 -8.617 1 75 185 LEU A O 1
ATOM 1433 N N . GLY A 1 186 ? 2.299 42.281 -10.344 1 84.06 186 GLY A N 1
ATOM 1434 C CA . GLY A 1 186 ? 0.87 42.344 -10.078 1 84.06 186 GLY A CA 1
ATOM 1435 C C . GLY A 1 186 ? 0.466 41.656 -8.781 1 84.06 186 GLY A C 1
ATOM 1436 O O . GLY A 1 186 ? -0.341 42.219 -8.023 1 84.06 186 GLY A O 1
ATOM 1437 N N . THR A 1 187 ? 1.153 40.688 -8.492 1 89.75 187 THR A N 1
ATOM 1438 C CA . THR A 1 187 ? 0.828 39.938 -7.285 1 89.75 187 THR A CA 1
ATOM 1439 C C . THR A 1 187 ? 1.282 40.688 -6.039 1 89.75 187 THR A C 1
ATOM 1441 O O . THR A 1 187 ? 0.607 40.656 -5.008 1 89.75 187 THR A O 1
ATOM 1444 N N . LEU A 1 188 ? 2.441 41.312 -6.086 1 91.62 188 LEU A N 1
ATOM 1445 C CA . LEU A 1 188 ? 2.93 42.125 -4.98 1 91.62 188 LEU A CA 1
ATOM 1446 C C . LEU A 1 188 ? 1.953 43.281 -4.668 1 91.62 188 LEU A C 1
ATOM 1448 O O . LEU A 1 188 ? 1.632 43.5 -3.5 1 91.62 188 LEU A O 1
ATOM 1452 N N . LYS A 1 189 ? 1.455 43.938 -5.672 1 93.31 189 LYS A N 1
ATOM 1453 C CA . LYS A 1 189 ? 0.503 45.031 -5.492 1 93.31 189 LYS A CA 1
ATOM 1454 C C . LYS A 1 189 ? -0.808 44.531 -4.898 1 93.31 189 LYS A C 1
ATOM 1456 O O . LYS A 1 189 ? -1.459 45.219 -4.125 1 93.31 189 LYS A O 1
ATOM 1461 N N . GLU A 1 190 ? -1.181 43.438 -5.34 1 94.75 190 GLU A N 1
ATOM 1462 C CA . GLU A 1 190 ? -2.4 42.812 -4.805 1 94.75 190 GLU A CA 1
ATOM 1463 C C . GLU A 1 190 ? -2.268 42.531 -3.312 1 94.75 190 GLU A C 1
ATOM 1465 O O . GLU A 1 190 ? -3.195 42.781 -2.541 1 94.75 190 GLU A O 1
ATOM 1470 N N . MET A 1 191 ? -1.163 42.031 -2.955 1 94.38 191 MET A N 1
ATOM 1471 C CA . MET A 1 191 ? -0.934 41.75 -1.544 1 94.38 191 MET A CA 1
ATOM 1472 C C . MET A 1 191 ? -0.875 43.031 -0.717 1 94.38 191 MET A C 1
ATOM 1474 O O . MET A 1 191 ? -1.456 43.094 0.367 1 94.38 191 MET A O 1
ATOM 1478 N N . GLU A 1 192 ? -0.177 44 -1.229 1 94.31 192 GLU A N 1
ATOM 1479 C CA . GLU A 1 192 ? -0.091 45.281 -0.54 1 94.31 192 GLU A CA 1
ATOM 1480 C C . GLU A 1 192 ? -1.473 45.906 -0.357 1 94.31 192 GLU A C 1
ATOM 1482 O O . GLU A 1 192 ? -1.788 46.438 0.715 1 94.31 192 GLU A O 1
ATOM 1487 N N . THR A 1 193 ? -2.213 45.812 -1.4 1 95.12 193 THR A N 1
ATOM 1488 C CA . THR A 1 193 ? -3.578 46.312 -1.305 1 95.12 193 THR A CA 1
ATOM 1489 C C . THR A 1 193 ? -4.359 45.562 -0.237 1 95.12 193 THR A C 1
ATOM 1491 O O . THR A 1 193 ? -5.07 46.156 0.569 1 95.12 193 THR A O 1
ATOM 1494 N N . PHE A 1 194 ? -4.219 44.312 -0.18 1 95.88 194 PHE A N 1
ATOM 1495 C CA . PHE A 1 194 ? -4.945 43.469 0.76 1 95.88 194 PHE A CA 1
ATOM 1496 C C . PHE A 1 194 ? -4.578 43.812 2.197 1 95.88 194 PHE A C 1
ATOM 1498 O O . PHE A 1 194 ? -5.461 44.031 3.031 1 95.88 194 PHE A O 1
ATOM 1505 N N . VAL A 1 195 ? -3.256 43.938 2.482 1 94 195 VAL A N 1
ATOM 1506 C CA . VAL A 1 195 ? -2.789 44.094 3.854 1 94 195 VAL A CA 1
ATOM 1507 C C . VAL A 1 195 ? -3.039 45.531 4.305 1 94 195 VAL A C 1
ATOM 1509 O O . VAL A 1 195 ? -3.039 45.844 5.504 1 94 195 VAL A O 1
ATOM 1512 N N . ASN A 1 196 ? -3.291 46.438 3.338 1 93.56 196 ASN A N 1
ATOM 1513 C CA . ASN A 1 196 ? -3.543 47.844 3.688 1 93.56 196 ASN A CA 1
ATOM 1514 C C . ASN A 1 196 ? -5.035 48.156 3.699 1 93.56 196 ASN A C 1
ATOM 1516 O O . ASN A 1 196 ? -5.449 49.188 4.191 1 93.56 196 ASN A O 1
ATOM 1520 N N . THR A 1 197 ? -5.82 47.312 3.164 1 93.44 197 THR A N 1
ATOM 1521 C CA . THR A 1 197 ? -7.262 47.531 3.084 1 93.44 197 THR A CA 1
ATOM 1522 C C . THR A 1 197 ? -7.992 46.75 4.168 1 93.44 197 THR A C 1
ATOM 1524 O O . THR A 1 197 ? -9.023 47.188 4.672 1 93.44 197 THR A O 1
ATOM 1527 N N . HIS A 1 198 ? -7.449 45.594 4.523 1 94.19 198 HIS A N 1
ATOM 1528 C CA . HIS A 1 198 ? -8.117 44.719 5.469 1 94.19 198 HIS A CA 1
ATOM 1529 C C . HIS A 1 198 ? -7.324 44.594 6.766 1 94.19 198 HIS A C 1
ATOM 1531 O O . HIS A 1 198 ? -6.203 45.094 6.863 1 94.19 198 HIS A O 1
ATOM 1537 N N . LYS A 1 199 ? -7.992 44 7.754 1 94.56 199 LYS A N 1
ATOM 1538 C CA . LYS A 1 199 ? -7.371 43.625 9.023 1 94.56 199 LYS A CA 1
ATOM 1539 C C . LYS A 1 199 ? -7.32 42.094 9.188 1 94.56 199 LYS A C 1
ATOM 1541 O O . LYS A 1 199 ? -8.086 41.531 9.969 1 94.56 199 LYS A O 1
ATOM 1546 N N . PRO A 1 200 ? -6.344 41.531 8.578 1 96.06 200 PRO A N 1
ATOM 1547 C CA . PRO A 1 200 ? -6.363 40.062 8.484 1 96.06 200 PRO A CA 1
ATOM 1548 C C . PRO A 1 200 ? -5.891 39.406 9.766 1 96.06 200 PRO A C 1
ATOM 1550 O O . PRO A 1 200 ? -5.023 39.906 10.469 1 96.06 200 PRO A O 1
ATOM 1553 N N . LEU A 1 201 ? -6.512 38.281 10.078 1 96.88 201 LEU A N 1
ATOM 1554 C CA . LEU A 1 201 ? -5.879 37.25 10.898 1 96.88 201 LEU A CA 1
ATOM 1555 C C . LEU A 1 201 ? -4.871 36.438 10.086 1 96.88 201 LEU A C 1
ATOM 1557 O O . LEU A 1 201 ? -5.207 35.906 9.023 1 96.88 201 LEU A O 1
ATOM 1561 N N . VAL A 1 202 ? -3.615 36.406 10.547 1 97.56 202 VAL A N 1
ATOM 1562 C CA . VAL A 1 202 ? -2.598 35.656 9.812 1 97.56 202 VAL A CA 1
ATOM 1563 C C . VAL A 1 202 ? -2.564 34.219 10.312 1 97.56 202 VAL A C 1
ATOM 1565 O O . VAL A 1 202 ? -2.42 33.969 11.508 1 97.56 202 VAL A O 1
ATOM 1568 N N . MET A 1 203 ? -2.746 33.25 9.422 1 98.06 203 MET A N 1
ATOM 1569 C CA . MET A 1 203 ? -2.594 31.844 9.727 1 98.06 203 MET A CA 1
ATOM 1570 C C . MET A 1 203 ? -1.335 31.281 9.078 1 98.06 203 MET A C 1
ATOM 1572 O O . MET A 1 203 ? -1.146 31.406 7.867 1 98.06 203 MET A O 1
ATOM 1576 N N . VAL A 1 204 ? -0.508 30.703 9.867 1 98.31 204 VAL A N 1
ATOM 1577 C CA . VAL A 1 204 ? 0.75 30.156 9.367 1 98.31 204 VAL A CA 1
ATOM 1578 C C . VAL A 1 204 ? 0.727 28.641 9.438 1 98.31 204 VAL A C 1
ATOM 1580 O O . VAL A 1 204 ? 0.672 28.062 10.531 1 98.31 204 VAL A O 1
ATOM 1583 N N . GLY A 1 205 ? 0.724 27.953 8.281 1 96.94 205 GLY A N 1
ATOM 1584 C CA . GLY A 1 205 ? 0.813 26.516 8.188 1 96.94 205 GLY A CA 1
ATOM 1585 C C . GLY A 1 205 ? 2.234 26.016 8.008 1 96.94 205 GLY A C 1
ATOM 1586 O O . GLY A 1 205 ? 3.186 26.656 8.445 1 96.94 205 GLY A O 1
ATOM 1587 N N . ILE A 1 206 ? 2.398 24.906 7.426 1 95.75 206 ILE A N 1
ATOM 1588 C CA . ILE A 1 206 ? 3.707 24.281 7.258 1 95.75 206 ILE A CA 1
ATOM 1589 C C . ILE A 1 206 ? 4.574 25.141 6.34 1 95.75 206 ILE A C 1
ATOM 1591 O O . ILE A 1 206 ? 4.082 25.703 5.363 1 95.75 206 ILE A O 1
ATOM 1595 N N . LEU A 1 207 ? 5.824 25.281 6.691 1 94.75 207 LEU A N 1
ATOM 1596 C CA . LEU A 1 207 ? 6.789 26.078 5.938 1 94.75 207 LEU A CA 1
ATOM 1597 C C . LEU A 1 207 ? 8.008 25.234 5.574 1 94.75 207 LEU A C 1
ATOM 1599 O O . LEU A 1 207 ? 8.461 24.406 6.367 1 94.75 207 LEU A O 1
ATOM 1603 N N . PRO A 1 208 ? 8.477 25.438 4.379 1 88.81 208 PRO A N 1
ATOM 1604 C CA . PRO A 1 208 ? 9.844 24.953 4.184 1 88.81 208 PRO A CA 1
ATOM 1605 C C . PRO A 1 208 ? 10.844 25.641 5.109 1 88.81 208 PRO A C 1
ATOM 1607 O O . PRO A 1 208 ? 10.711 26.844 5.398 1 88.81 208 PRO A O 1
ATOM 1610 N N . GLU A 1 209 ? 11.828 24.938 5.508 1 87.19 209 GLU A N 1
ATOM 1611 C CA . GLU A 1 209 ? 12.789 25.438 6.488 1 87.19 209 GLU A CA 1
ATOM 1612 C C . GLU A 1 209 ? 13.422 26.734 6.02 1 87.19 209 GLU A C 1
ATOM 1614 O O . GLU A 1 209 ? 13.672 27.641 6.828 1 87.19 209 GLU A O 1
ATOM 1619 N N . LYS A 1 210 ? 13.664 26.891 4.766 1 87.12 210 LYS A N 1
ATOM 1620 C CA . LYS A 1 210 ? 14.328 28.062 4.219 1 87.12 210 LYS A CA 1
ATOM 1621 C C . LYS A 1 210 ? 13.469 29.312 4.383 1 87.12 210 LYS A C 1
ATOM 1623 O O . LYS A 1 210 ? 13.969 30.438 4.316 1 87.12 210 LYS A O 1
ATOM 1628 N N . ALA A 1 211 ? 12.172 29.156 4.652 1 93.31 211 ALA A N 1
ATOM 1629 C CA . ALA A 1 211 ? 11.25 30.281 4.68 1 93.31 211 ALA A CA 1
ATOM 1630 C C . ALA A 1 211 ? 11.016 30.766 6.105 1 93.31 211 ALA A C 1
ATOM 1632 O O . ALA A 1 211 ? 10.375 31.797 6.32 1 93.31 211 ALA A O 1
ATOM 1633 N N . TYR A 1 212 ? 11.531 30.078 7.133 1 94.19 212 TYR A N 1
ATOM 1634 C CA . TYR A 1 212 ? 11.281 30.406 8.531 1 94.19 212 TYR A CA 1
ATOM 1635 C C . TYR A 1 212 ? 11.617 31.875 8.812 1 94.19 212 TYR A C 1
ATOM 1637 O O . TYR A 1 212 ? 10.789 32.625 9.344 1 94.19 212 TYR A O 1
ATOM 1645 N N . GLY A 1 213 ? 12.797 32.25 8.375 1 95.56 213 GLY A N 1
ATOM 1646 C CA . GLY A 1 213 ? 13.258 33.594 8.648 1 95.56 213 GLY A CA 1
ATOM 1647 C C . GLY A 1 213 ? 12.414 34.656 7.977 1 95.56 213 GLY A C 1
ATOM 1648 O O . GLY A 1 213 ? 12.039 35.656 8.609 1 95.56 213 GLY A O 1
ATOM 1649 N N . THR A 1 214 ? 12.102 34.469 6.75 1 96.25 214 THR A N 1
ATOM 1650 C CA . THR A 1 214 ? 11.32 35.406 5.969 1 96.25 214 THR A CA 1
ATOM 1651 C C . THR A 1 214 ? 9.93 35.594 6.57 1 96.25 214 THR A C 1
ATOM 1653 O O . THR A 1 214 ? 9.453 36.719 6.703 1 96.25 214 THR A O 1
ATOM 1656 N N . VAL A 1 215 ? 9.359 34.562 6.945 1 97.88 215 VAL A N 1
ATOM 1657 C CA . VAL A 1 215 ? 8.008 34.594 7.492 1 97.88 215 VAL A CA 1
ATOM 1658 C C . VAL A 1 215 ? 8.023 35.25 8.867 1 97.88 215 VAL A C 1
ATOM 1660 O O . VAL A 1 215 ? 7.176 36.094 9.172 1 97.88 215 VAL A O 1
ATOM 1663 N N . LEU A 1 216 ? 9.008 34.875 9.703 1 97.5 216 LEU A N 1
ATOM 1664 C CA . LEU A 1 216 ? 9.133 35.438 11.039 1 97.5 216 LEU A CA 1
ATOM 1665 C C . LEU A 1 216 ? 9.312 36.938 10.969 1 97.5 216 LEU A C 1
ATOM 1667 O O . LEU A 1 216 ? 8.664 37.688 11.711 1 97.5 216 LEU A O 1
ATOM 1671 N N . ASP A 1 217 ? 10.148 37.406 10.055 1 96.81 217 ASP A N 1
ATOM 1672 C CA . ASP A 1 217 ? 10.406 38.844 9.898 1 96.81 217 ASP A CA 1
ATOM 1673 C C . ASP A 1 217 ? 9.133 39.594 9.477 1 96.81 217 ASP A C 1
ATOM 1675 O O . ASP A 1 217 ? 8.844 40.656 9.992 1 96.81 217 ASP A O 1
ATOM 1679 N N . PHE A 1 218 ? 8.43 39.062 8.594 1 96.56 218 PHE A N 1
ATOM 1680 C CA . PHE A 1 218 ? 7.176 39.656 8.148 1 96.56 218 PHE A CA 1
ATOM 1681 C C . PHE A 1 218 ? 6.191 39.781 9.305 1 96.56 218 PHE A C 1
ATOM 1683 O O . PHE A 1 218 ? 5.586 40.844 9.492 1 96.56 218 PHE A O 1
ATOM 1690 N N . LEU A 1 219 ? 6.043 38.719 10.086 1 96.5 219 LEU A N 1
ATOM 1691 C CA . LEU A 1 219 ? 5.082 38.719 11.188 1 96.5 219 LEU A CA 1
ATOM 1692 C C . LEU A 1 219 ? 5.457 39.75 12.25 1 96.5 219 LEU A C 1
ATOM 1694 O O . LEU A 1 219 ? 4.582 40.406 12.797 1 96.5 219 LEU A O 1
ATOM 1698 N N . LYS A 1 220 ? 6.762 39.844 12.539 1 93.69 220 LYS A N 1
ATOM 1699 C CA . LYS A 1 220 ? 7.262 40.812 13.531 1 93.69 220 LYS A CA 1
ATOM 1700 C C . LYS A 1 220 ? 6.941 42.25 13.125 1 93.69 220 LYS A C 1
ATOM 1702 O O . LYS A 1 220 ? 6.648 43.094 13.977 1 93.69 220 LYS A O 1
ATOM 1707 N N . GLN A 1 221 ? 7.027 42.438 11.867 1 92.88 221 GLN A N 1
ATOM 1708 C CA . GLN A 1 221 ? 6.828 43.781 11.352 1 92.88 221 GLN A CA 1
ATOM 1709 C C . GLN A 1 221 ? 5.34 44.094 11.195 1 92.88 221 GLN A C 1
ATOM 1711 O O . GLN A 1 221 ? 4.895 45.188 11.516 1 92.88 221 GLN A O 1
ATOM 1716 N N . TYR A 1 222 ? 4.629 43.188 10.711 1 94 222 TYR A N 1
ATOM 1717 C CA . TYR A 1 222 ? 3.223 43.375 10.383 1 94 222 TYR A CA 1
ATOM 1718 C C . TYR A 1 222 ? 2.369 43.469 11.641 1 94 222 TYR A C 1
ATOM 1720 O O . TYR A 1 222 ? 1.414 44.25 11.703 1 94 222 TYR A O 1
ATOM 1728 N N . LYS A 1 223 ? 2.555 42.594 12.633 1 92.69 223 LYS A N 1
ATOM 1729 C CA . LYS A 1 223 ? 2.051 42.625 14 1 92.69 223 LYS A CA 1
ATOM 1730 C C . LYS A 1 223 ? 0.549 42.344 14.039 1 92.69 223 LYS A C 1
ATOM 1732 O O . LYS A 1 223 ? -0.13 42.719 15 1 92.69 223 LYS A O 1
ATOM 1737 N N . ALA A 1 224 ? -0.029 41.844 12.969 1 93.81 224 ALA A N 1
ATOM 1738 C CA . ALA A 1 224 ? -1.409 41.375 13.023 1 93.81 224 ALA A CA 1
ATOM 1739 C C . ALA A 1 224 ? -1.535 40.156 13.922 1 93.81 224 ALA A C 1
ATOM 1741 O O . ALA A 1 224 ? -0.548 39.469 14.188 1 93.81 224 ALA A O 1
ATOM 1742 N N . PRO A 1 225 ? -2.783 39.906 14.492 1 95.38 225 PRO A N 1
ATOM 1743 C CA . PRO A 1 225 ? -2.977 38.625 15.195 1 95.38 225 PRO A CA 1
ATOM 1744 C C . PRO A 1 225 ? -2.586 37.406 14.344 1 95.38 225 PRO A C 1
ATOM 1746 O O . PRO A 1 225 ? -2.932 37.344 13.156 1 95.38 225 PRO A O 1
ATOM 1749 N N . VAL A 1 226 ? -1.843 36.531 14.984 1 96.94 226 VAL A N 1
ATOM 1750 C CA . VAL A 1 226 ? -1.29 35.438 14.211 1 96.94 226 VAL A CA 1
ATOM 1751 C C . VAL A 1 226 ? -1.59 34.094 14.906 1 96.94 226 VAL A C 1
ATOM 1753 O O . VAL A 1 226 ? -1.491 34 16.125 1 96.94 226 VAL A O 1
ATOM 1756 N N . TYR A 1 227 ? -2.078 33.125 14.188 1 97.38 227 TYR A N 1
ATOM 1757 C CA . TYR A 1 227 ? -2.191 31.75 14.617 1 97.38 227 TYR A CA 1
ATOM 1758 C C . TYR A 1 227 ? -1.164 30.875 13.906 1 97.38 227 TYR A C 1
ATOM 1760 O O . TYR A 1 227 ? -1.302 30.578 12.719 1 97.38 227 TYR A O 1
ATOM 1768 N N . CYS A 1 228 ? -0.183 30.469 14.617 1 97.31 228 CYS A N 1
ATOM 1769 C CA . CYS A 1 228 ? 0.818 29.531 14.102 1 97.31 228 CYS A CA 1
ATOM 1770 C C . CYS A 1 228 ? 0.454 28.094 14.445 1 97.31 228 CYS A C 1
ATOM 1772 O O . CYS A 1 228 ? 0.466 27.703 15.609 1 97.31 228 CYS A O 1
ATOM 1774 N N . GLU A 1 229 ? 0.191 27.328 13.414 1 97.38 229 GLU A N 1
ATOM 1775 C CA . GLU A 1 229 ? -0.015 25.906 13.664 1 97.38 229 GLU A CA 1
ATOM 1776 C C . GLU A 1 229 ? 1.266 25.25 14.164 1 97.38 229 GLU A C 1
ATOM 1778 O O . GLU A 1 229 ? 2.365 25.75 13.938 1 97.38 229 GLU A O 1
ATOM 1783 N N . GLY A 1 230 ? 1.062 24.125 14.844 1 95.69 230 GLY A N 1
ATOM 1784 C CA . GLY A 1 230 ? 2.203 23.359 15.336 1 95.69 230 GLY A CA 1
ATOM 1785 C C . GLY A 1 230 ? 3.205 23.031 14.25 1 95.69 230 GLY A C 1
ATOM 1786 O O . GLY A 1 230 ? 4.414 23.062 14.484 1 95.69 230 GLY A O 1
ATOM 1787 N N . ILE A 1 231 ? 2.811 22.812 13.102 1 96.25 231 ILE A N 1
ATOM 1788 C CA . ILE A 1 231 ? 3.646 22.328 12.016 1 96.25 231 ILE A CA 1
ATOM 1789 C C . ILE A 1 231 ? 4.336 23.484 11.312 1 96.25 231 ILE A C 1
ATOM 1791 O O . ILE A 1 231 ? 5.113 23.297 10.375 1 96.25 231 ILE A O 1
ATOM 1795 N N . SER A 1 232 ? 4.117 24.766 11.727 1 96.44 232 SER A N 1
ATOM 1796 C CA . SER A 1 232 ? 4.75 25.938 11.125 1 96.44 232 SER A CA 1
ATOM 1797 C C . SER A 1 232 ? 6.199 26.078 11.578 1 96.44 232 SER A C 1
ATOM 1799 O O . SER A 1 232 ? 6.977 26.812 10.977 1 96.44 232 SER A O 1
ATOM 1801 N N . SER A 1 233 ? 6.551 25.422 12.68 1 95 233 SER A N 1
ATOM 1802 C CA . SER A 1 233 ? 7.844 25.516 13.352 1 95 233 SER A CA 1
ATOM 1803 C C . SER A 1 233 ? 8.031 26.891 13.969 1 95 233 SER A C 1
ATOM 1805 O O . SER A 1 233 ? 9.125 27.219 14.453 1 95 233 SER A O 1
ATOM 1807 N N . LEU A 1 234 ? 6.977 27.75 13.977 1 96.56 234 LEU A N 1
ATOM 1808 C CA . LEU A 1 234 ? 7.086 29.094 14.539 1 96.56 234 LEU A CA 1
ATOM 1809 C C . LEU A 1 234 ? 6.207 29.25 15.773 1 96.56 234 LEU A C 1
ATOM 1811 O O . LEU A 1 234 ? 6.273 30.266 16.469 1 96.56 234 LEU A O 1
ATOM 1815 N N . ARG A 1 235 ? 5.422 28.219 16.031 1 96.31 235 ARG A N 1
ATOM 1816 C CA . ARG A 1 235 ? 4.559 28.234 17.203 1 96.31 235 ARG A CA 1
ATOM 1817 C C . ARG A 1 235 ? 5.375 28.422 18.469 1 96.31 235 ARG A C 1
ATOM 1819 O O . ARG A 1 235 ? 6.363 27.703 18.688 1 96.31 235 ARG A O 1
ATOM 1826 N N . GLY A 1 236 ? 5.027 29.391 19.25 1 93.56 236 GLY A N 1
ATOM 1827 C CA . GLY A 1 236 ? 5.691 29.609 20.531 1 93.56 236 GLY A CA 1
ATOM 1828 C C . GLY A 1 236 ? 6.969 30.406 20.406 1 93.56 236 GLY A C 1
ATOM 1829 O O . GLY A 1 236 ? 7.676 30.609 21.391 1 93.56 236 GLY A O 1
ATOM 1830 N N . HIS A 1 237 ? 7.309 30.859 19.266 1 94.94 237 HIS A N 1
ATOM 1831 C CA . HIS A 1 237 ? 8.516 31.672 19.109 1 94.94 237 HIS A CA 1
ATOM 1832 C C . HIS A 1 237 ? 8.469 32.906 19.984 1 94.94 237 HIS A C 1
ATOM 1834 O O . HIS A 1 237 ? 7.457 33.594 20.031 1 94.94 237 HIS A O 1
ATOM 1840 N N . PRO A 1 238 ? 9.539 33.25 20.578 1 93.88 238 PRO A N 1
ATOM 1841 C CA . PRO A 1 238 ? 9.547 34.375 21.516 1 93.88 238 PRO A CA 1
ATOM 1842 C C . PRO A 1 238 ? 9.219 35.688 20.844 1 93.88 238 PRO A C 1
ATOM 1844 O O . PRO A 1 238 ? 8.578 36.562 21.453 1 93.88 238 PRO A O 1
ATOM 1847 N N . ASP A 1 239 ? 9.57 35.875 19.625 1 94.69 239 ASP A N 1
ATOM 1848 C CA . ASP A 1 239 ? 9.383 37.125 18.922 1 94.69 239 ASP A CA 1
ATOM 1849 C C . ASP A 1 239 ? 7.918 37.344 18.547 1 94.69 239 ASP A C 1
ATOM 1851 O O . ASP A 1 239 ? 7.523 38.438 18.156 1 94.69 239 ASP A O 1
ATOM 1855 N N . LEU A 1 240 ? 7.09 36.312 18.734 1 94.44 240 LEU A N 1
ATOM 1856 C CA . LEU A 1 240 ? 5.695 36.406 18.328 1 94.44 240 LEU A CA 1
ATOM 1857 C C . LEU A 1 240 ? 4.773 36.438 19.531 1 94.44 240 LEU A C 1
ATOM 1859 O O . LEU A 1 240 ? 3.549 36.375 19.391 1 94.44 240 LEU A O 1
ATOM 1863 N N . LYS A 1 241 ? 5.281 36.531 20.672 1 90.69 241 LYS A N 1
ATOM 1864 C CA . LYS A 1 241 ? 4.555 36.375 21.938 1 90.69 241 LYS A CA 1
ATOM 1865 C C . LYS A 1 241 ? 3.404 37.406 22.016 1 90.69 241 LYS A C 1
ATOM 1867 O O . LYS A 1 241 ? 2.338 37.094 22.547 1 90.69 241 LYS A O 1
ATOM 1872 N N . ASP A 1 242 ? 3.576 38.562 21.438 1 90.56 242 ASP A N 1
ATOM 1873 C CA . ASP A 1 242 ? 2.609 39.656 21.609 1 90.56 242 ASP A CA 1
ATOM 1874 C C . ASP A 1 242 ? 1.533 39.594 20.531 1 90.56 242 ASP A C 1
ATOM 1876 O O . ASP A 1 242 ? 0.529 40.312 20.609 1 90.56 242 ASP A O 1
ATOM 1880 N N . VAL A 1 243 ? 1.718 38.781 19.547 1 93.62 243 VAL A N 1
ATOM 1881 C CA . VAL A 1 243 ? 0.758 38.781 18.438 1 93.62 243 VAL A CA 1
ATOM 1882 C C . VAL A 1 243 ? 0.172 37.406 18.234 1 93.62 243 VAL A C 1
ATOM 1884 O O . VAL A 1 243 ? -0.881 37.25 17.625 1 93.62 243 VAL A O 1
ATOM 1887 N N . GLU A 1 244 ? 0.796 36.344 18.797 1 95.69 244 GLU A N 1
ATOM 1888 C CA . GLU A 1 244 ? 0.381 34.969 18.578 1 95.69 244 GLU A CA 1
ATOM 1889 C C . GLU A 1 244 ? -0.86 34.625 19.391 1 95.69 244 GLU A C 1
ATOM 1891 O O . GLU A 1 244 ? -0.923 34.906 20.594 1 95.69 244 GLU A O 1
ATOM 1896 N N . ILE A 1 245 ? -1.819 34.062 18.719 1 95.94 245 ILE A N 1
ATOM 1897 C CA . ILE A 1 245 ? -2.945 33.438 19.406 1 95.94 245 ILE A CA 1
ATOM 1898 C C . ILE A 1 245 ? -2.518 32.094 19.969 1 95.94 245 ILE A C 1
ATOM 1900 O O . ILE A 1 245 ? -2.117 31.188 19.219 1 95.94 245 ILE A O 1
ATOM 1904 N N . ARG A 1 246 ? -2.666 31.938 21.25 1 95.56 246 ARG A N 1
ATOM 1905 C CA . ARG A 1 246 ? -2.104 30.766 21.922 1 95.56 246 ARG A CA 1
ATOM 1906 C C . ARG A 1 246 ? -3.203 29.891 22.516 1 95.56 246 ARG A C 1
ATOM 1908 O O . ARG A 1 246 ? -2.959 28.75 22.891 1 95.56 246 ARG A O 1
ATOM 1915 N N . SER A 1 247 ? -4.426 30.422 22.547 1 94.88 247 SER A N 1
ATOM 1916 C CA . SER A 1 247 ? -5.5 29.719 23.25 1 94.88 247 SER A CA 1
ATOM 1917 C C . SER A 1 247 ? -6.18 28.703 22.328 1 94.88 247 SER A C 1
ATOM 1919 O O . SER A 1 247 ? -6.984 27.891 22.781 1 94.88 247 SER A O 1
ATOM 1921 N N . GLY A 1 248 ? -5.859 28.719 21.062 1 92.44 248 GLY A N 1
ATOM 1922 C CA . GLY A 1 248 ? -6.359 27.672 20.188 1 92.44 248 GLY A CA 1
ATOM 1923 C C . GLY A 1 248 ? -7.312 28.188 19.125 1 92.44 248 GLY A C 1
ATOM 1924 O O . GLY A 1 248 ? -7.484 29.406 18.969 1 92.44 248 GLY A O 1
ATOM 1925 N N . GLU A 1 249 ? -7.883 27.281 18.406 1 92.25 249 GLU A N 1
ATOM 1926 C CA . GLU A 1 249 ? -8.672 27.562 17.203 1 92.25 249 GLU A CA 1
ATOM 1927 C C . GLU A 1 249 ? -9.961 28.312 17.562 1 92.25 249 GLU A C 1
ATOM 1929 O O . GLU A 1 249 ? -10.445 29.125 16.766 1 92.25 249 GLU A O 1
ATOM 1934 N N . LYS A 1 250 ? -10.516 28.078 18.719 1 93.88 250 LYS A N 1
ATOM 1935 C CA . LYS A 1 250 ? -11.75 28.766 19.109 1 93.88 250 LYS A CA 1
ATOM 1936 C C . LYS A 1 250 ? -11.547 30.281 19.156 1 93.88 250 LYS A C 1
ATOM 1938 O O . LYS A 1 250 ? -12.477 31.031 18.875 1 93.88 250 LYS A O 1
ATOM 1943 N N . MET A 1 251 ? -10.414 30.719 19.5 1 95.12 251 MET A N 1
ATOM 1944 C CA . MET A 1 251 ? -10.102 32.125 19.562 1 95.12 251 MET A CA 1
ATOM 1945 C C . MET A 1 251 ? -10.109 32.75 18.156 1 95.12 251 MET A C 1
ATOM 1947 O O . MET A 1 251 ? -10.43 33.938 17.984 1 95.12 251 MET A O 1
ATOM 1951 N N . ILE A 1 252 ? -9.758 31.938 17.141 1 95.38 252 ILE A N 1
ATOM 1952 C CA . ILE A 1 252 ? -9.812 32.406 15.75 1 95.38 252 ILE A CA 1
ATOM 1953 C C . ILE A 1 252 ? -11.234 32.844 15.406 1 95.38 252 ILE A C 1
ATOM 1955 O O . ILE A 1 252 ? -11.445 33.938 14.867 1 95.38 252 ILE A O 1
ATOM 1959 N N . HIS A 1 253 ? -12.203 32 15.758 1 94.62 253 HIS A N 1
ATOM 1960 C CA . HIS A 1 253 ? -13.602 32.344 15.516 1 94.62 253 HIS A CA 1
ATOM 1961 C C . HIS A 1 253 ? -14.016 33.594 16.281 1 94.62 253 HIS A C 1
ATOM 1963 O O . HIS A 1 253 ? -14.734 34.438 15.742 1 94.62 253 HIS A O 1
ATOM 1969 N N . ARG A 1 254 ? -13.547 33.656 17.453 1 93.19 254 ARG A N 1
ATOM 1970 C CA . ARG A 1 254 ? -13.891 34.781 18.297 1 93.19 254 ARG A CA 1
ATOM 1971 C C . ARG A 1 254 ? -13.414 36.094 17.688 1 93.19 254 ARG A C 1
ATOM 1973 O O . ARG A 1 254 ? -14.164 37.062 17.609 1 93.19 254 ARG A O 1
ATOM 1980 N N . VAL A 1 255 ? -12.164 36.156 17.234 1 94.81 255 VAL A N 1
ATOM 1981 C CA . VAL A 1 255 ? -11.586 37.375 16.703 1 94.81 255 VAL A CA 1
ATOM 1982 C C . VAL A 1 255 ? -12.273 37.75 15.398 1 94.81 255 VAL A C 1
ATOM 1984 O O . VAL A 1 255 ? -12.438 38.938 15.102 1 94.81 255 VAL A O 1
ATOM 1987 N N . LEU A 1 256 ? -12.719 36.812 14.633 1 95 256 LEU A N 1
ATOM 1988 C CA . LEU A 1 256 ? -13.445 37.062 13.391 1 95 256 LEU A CA 1
ATOM 1989 C C . LEU A 1 256 ? -14.859 37.562 13.688 1 95 256 LEU A C 1
ATOM 1991 O O . LEU A 1 256 ? -15.32 38.531 13.094 1 95 256 LEU A O 1
ATOM 1995 N N . GLU A 1 257 ? -15.523 36.969 14.633 1 93 257 GLU A N 1
ATOM 1996 C CA . GLU A 1 257 ? -16.906 37.281 14.969 1 93 257 GLU A CA 1
ATOM 1997 C C . GLU A 1 257 ? -17 38.656 15.648 1 93 257 GLU A C 1
ATOM 1999 O O . GLU A 1 257 ? -17.984 39.375 15.469 1 93 257 GLU A O 1
ATOM 2004 N N . MET A 1 258 ? -15.977 39.031 16.375 1 91.44 258 MET A N 1
ATOM 2005 C CA . MET A 1 258 ? -15.93 40.312 17.062 1 91.44 258 MET A CA 1
ATOM 2006 C C . MET A 1 258 ? -15.586 41.438 16.078 1 91.44 258 MET A C 1
ATOM 2008 O O . MET A 1 258 ? -15.742 42.594 16.406 1 91.44 258 MET A O 1
ATOM 2012 N N . GLY A 1 259 ? -15.086 41.062 14.938 1 91.75 259 GLY A N 1
ATOM 2013 C CA . GLY A 1 259 ? -14.734 42.062 13.938 1 91.75 259 GLY A CA 1
ATOM 2014 C C . GLY A 1 259 ? -13.352 42.656 14.141 1 91.75 259 GLY A C 1
ATOM 2015 O O . GLY A 1 259 ? -12.984 43.625 13.492 1 91.75 259 GLY A O 1
ATOM 2016 N N . VAL A 1 260 ? -12.641 42.031 15.039 1 93.25 260 VAL A N 1
ATOM 2017 C CA . VAL A 1 260 ? -11.258 42.469 15.234 1 93.25 260 VAL A CA 1
ATOM 2018 C C . VAL A 1 260 ? -10.461 42.219 13.953 1 93.25 260 VAL A C 1
ATOM 2020 O O . VAL A 1 260 ? -9.633 43.031 13.562 1 93.25 260 VAL A O 1
ATOM 2023 N N . CYS A 1 261 ? -10.656 41.094 13.422 1 95.44 261 CYS A N 1
ATOM 2024 C CA . CYS A 1 261 ? -10.148 40.75 12.094 1 95.44 261 CYS A CA 1
ATOM 2025 C C . CYS A 1 261 ? -11.289 40.562 11.102 1 95.44 261 CYS A C 1
ATOM 2027 O O . CYS A 1 261 ? -12.344 40.062 11.453 1 95.44 261 CYS A O 1
ATOM 2029 N N . ASP A 1 262 ? -11.055 41 9.875 1 96.75 262 ASP A N 1
ATOM 2030 C CA . ASP A 1 262 ? -12.133 40.938 8.891 1 96.75 262 ASP A CA 1
ATOM 2031 C C . ASP A 1 262 ? -11.711 40.156 7.648 1 96.75 262 ASP A C 1
ATOM 2033 O O . ASP A 1 262 ? -12.367 40.219 6.609 1 96.75 262 ASP A O 1
ATOM 2037 N N . SER A 1 263 ? -10.625 39.531 7.703 1 97.38 263 SER A N 1
ATOM 2038 C CA . SER A 1 263 ? -10.055 38.75 6.598 1 97.38 263 SER A CA 1
ATOM 2039 C C . SER A 1 263 ? -9.008 37.75 7.094 1 97.38 263 SER A C 1
ATOM 2041 O O . SER A 1 263 ? -8.703 37.719 8.289 1 97.38 263 SER A O 1
ATOM 2043 N N . ILE A 1 264 ? -8.555 36.875 6.203 1 97.94 264 ILE A N 1
ATOM 2044 C CA . ILE A 1 264 ? -7.523 35.906 6.547 1 97.94 264 ILE A CA 1
ATOM 2045 C C . ILE A 1 264 ? -6.359 36.031 5.566 1 97.94 264 ILE A C 1
ATOM 2047 O O . ILE A 1 264 ? -6.562 36.125 4.352 1 97.94 264 ILE A O 1
ATOM 2051 N N . LEU A 1 265 ? -5.203 36.156 6.074 1 97.75 265 LEU A N 1
ATOM 2052 C CA . LEU A 1 265 ? -3.963 35.969 5.324 1 97.75 265 LEU A CA 1
ATOM 2053 C C . LEU A 1 265 ? -3.305 34.656 5.652 1 97.75 265 LEU A C 1
ATOM 2055 O O . LEU A 1 265 ? -2.811 34.438 6.766 1 97.75 265 LEU A O 1
ATOM 2059 N N . ARG A 1 266 ? -3.338 33.75 4.754 1 98.06 266 ARG A N 1
ATOM 2060 C CA . ARG A 1 266 ? -2.686 32.469 4.961 1 98.06 266 ARG A CA 1
ATOM 2061 C C . ARG A 1 266 ? -1.243 32.5 4.465 1 98.06 266 ARG A C 1
ATOM 2063 O O . ARG A 1 266 ? -0.978 32.906 3.338 1 98.06 266 ARG A O 1
ATOM 2070 N N . ILE A 1 267 ? -0.338 32.031 5.238 1 98.12 267 ILE A N 1
ATOM 2071 C CA . ILE A 1 267 ? 1.065 31.875 4.875 1 98.12 267 ILE A CA 1
ATOM 2072 C C . ILE A 1 267 ? 1.483 30.422 5.035 1 98.12 267 ILE A C 1
ATOM 2074 O O . ILE A 1 267 ? 1.29 29.828 6.102 1 98.12 267 ILE A O 1
ATOM 2078 N N . GLY A 1 268 ? 2.066 29.797 3.963 1 97.19 268 GLY A N 1
ATOM 2079 C CA . GLY A 1 268 ? 2.525 28.422 4.031 1 97.19 268 GLY A CA 1
ATOM 2080 C C . GLY A 1 268 ? 1.5 27.422 3.525 1 97.19 268 GLY A C 1
ATOM 2081 O O . GLY A 1 268 ? 0.719 27.734 2.623 1 97.19 268 GLY A O 1
ATOM 2082 N N . GLY A 1 269 ? 1.605 26.188 4.008 1 95.94 269 GLY A N 1
ATOM 2083 C CA . GLY A 1 269 ? 0.732 25.125 3.537 1 95.94 269 GLY A CA 1
ATOM 2084 C C . GLY A 1 269 ? -0.702 25.281 4.008 1 95.94 269 GLY A C 1
ATOM 2085 O O . GLY A 1 269 ? -1.02 26.203 4.754 1 95.94 269 GLY A O 1
ATOM 2086 N N . ILE A 1 270 ? -1.546 24.391 3.578 1 96.56 270 ILE A N 1
ATOM 2087 C CA . ILE A 1 270 ? -2.965 24.406 3.916 1 96.56 270 ILE A CA 1
ATOM 2088 C C . ILE A 1 270 ? -3.145 24.156 5.41 1 96.56 270 ILE A C 1
ATOM 2090 O O . ILE A 1 270 ? -2.629 23.156 5.938 1 96.56 270 ILE A O 1
ATOM 2094 N N . PRO A 1 271 ? -3.848 24.953 6.027 1 96.19 271 PRO A N 1
ATOM 2095 C CA . PRO A 1 271 ? -4 24.812 7.477 1 96.19 271 PRO A CA 1
ATOM 2096 C C . PRO A 1 271 ? -4.754 23.547 7.879 1 96.19 271 PRO A C 1
ATOM 2098 O O . PRO A 1 271 ? -5.688 23.141 7.184 1 96.19 271 PRO A O 1
ATOM 2101 N N . THR A 1 272 ? -4.406 22.984 9.008 1 95.62 272 THR A N 1
ATOM 2102 C CA . THR A 1 272 ? -5.066 21.844 9.625 1 95.62 272 THR A CA 1
ATOM 2103 C C . THR A 1 272 ? -6.344 22.266 10.344 1 95.62 272 THR A C 1
ATOM 2105 O O . THR A 1 272 ? -7.301 21.5 10.43 1 95.62 272 THR A O 1
ATOM 2108 N N . ALA A 1 273 ? -6.402 23.484 10.758 1 94.56 273 ALA A N 1
ATOM 2109 C CA . ALA A 1 273 ? -7.492 24.031 11.562 1 94.56 273 ALA A CA 1
ATOM 2110 C C . ALA A 1 273 ? -8.82 23.953 10.812 1 94.56 273 ALA A C 1
ATOM 2112 O O . ALA A 1 273 ? -8.867 24.188 9.602 1 94.56 273 ALA A O 1
ATOM 2113 N N . ARG A 1 274 ? -9.844 23.734 11.523 1 91.75 274 ARG A N 1
ATOM 2114 C CA . ARG A 1 274 ? -11.188 23.562 10.977 1 91.75 274 ARG A CA 1
ATOM 2115 C C . ARG A 1 274 ? -11.672 24.828 10.297 1 91.75 274 ARG A C 1
ATOM 2117 O O . ARG A 1 274 ? -12.484 24.781 9.367 1 91.75 274 ARG A O 1
ATOM 2124 N N . VAL A 1 275 ? -11.219 25.953 10.695 1 94.31 275 VAL A N 1
ATOM 2125 C CA . VAL A 1 275 ? -11.648 27.234 10.156 1 94.31 275 VAL A CA 1
ATOM 2126 C C . VAL A 1 275 ? -11.461 27.25 8.641 1 94.31 275 VAL A C 1
ATOM 2128 O O . VAL A 1 275 ? -12.242 27.875 7.918 1 94.31 275 VAL A O 1
ATOM 2131 N N . TRP A 1 276 ? -10.477 26.531 8.211 1 94.75 276 TRP A N 1
ATOM 2132 C CA . TRP A 1 276 ? -10.227 26.531 6.777 1 94.75 276 TRP A CA 1
ATOM 2133 C C . TRP A 1 276 ? -11.383 25.891 6.023 1 94.75 276 TRP A C 1
ATOM 2135 O O . TRP A 1 276 ? -11.719 26.297 4.91 1 94.75 276 TRP A O 1
ATOM 2145 N N . ARG A 1 277 ? -11.953 24.906 6.598 1 92.12 277 ARG A N 1
ATOM 2146 C CA . ARG A 1 277 ? -13.164 24.328 6.031 1 92.12 277 ARG A CA 1
ATOM 2147 C C . ARG A 1 277 ? -14.344 25.281 6.172 1 92.12 277 ARG A C 1
ATOM 2149 O O . ARG A 1 277 ? -15.188 25.375 5.277 1 92.12 277 ARG A O 1
ATOM 2156 N N . ASP A 1 278 ? -14.414 25.984 7.242 1 94.88 278 ASP A N 1
ATOM 2157 C CA . ASP A 1 278 ? -15.492 26.922 7.508 1 94.88 278 ASP A CA 1
ATOM 2158 C C . ASP A 1 278 ? -15.492 28.062 6.496 1 94.88 278 ASP A C 1
ATOM 2160 O O . ASP A 1 278 ? -16.516 28.703 6.266 1 94.88 278 ASP A O 1
ATOM 2164 N N . LEU A 1 279 ? -14.375 28.312 5.93 1 96.12 279 LEU A N 1
ATOM 2165 C CA . LEU A 1 279 ? -14.258 29.359 4.918 1 96.12 279 LEU A CA 1
ATOM 2166 C C . LEU A 1 279 ? -15.07 29.016 3.674 1 96.12 279 LEU A C 1
ATOM 2168 O O . LEU A 1 279 ? -15.367 29.875 2.855 1 96.12 279 LEU A O 1
ATOM 2172 N N . GLU A 1 280 ? -15.43 27.719 3.506 1 94.62 280 GLU A N 1
ATOM 2173 C CA . GLU A 1 280 ? -16.234 27.281 2.371 1 94.62 280 GLU A CA 1
ATOM 2174 C C . GLU A 1 280 ? -17.734 27.438 2.656 1 94.62 280 GLU A C 1
ATOM 2176 O O . GLU A 1 280 ? -18.547 27.391 1.737 1 94.62 280 GLU A O 1
ATOM 2181 N N . ASP A 1 281 ? -18.109 27.641 3.887 1 92.06 281 ASP A N 1
ATOM 2182 C CA . ASP A 1 281 ? -19.516 27.656 4.25 1 92.06 281 ASP A CA 1
ATOM 2183 C C . ASP A 1 281 ? -19.828 28.828 5.191 1 92.06 281 ASP A C 1
ATOM 2185 O O . ASP A 1 281 ? -20.109 29.938 4.742 1 92.06 281 ASP A O 1
ATOM 2189 N N . LYS A 1 282 ? -19.391 28.75 6.449 1 92.69 282 LYS A N 1
ATOM 2190 C CA . LYS A 1 282 ? -19.703 29.719 7.496 1 92.69 282 LYS A CA 1
ATOM 2191 C C . LYS A 1 282 ? -19.109 31.094 7.176 1 92.69 282 LYS A C 1
ATOM 2193 O O . LYS A 1 282 ? -19.766 32.125 7.375 1 92.69 282 LYS A O 1
ATOM 2198 N N . TYR A 1 283 ? -17.891 31.078 6.68 1 95.38 283 TYR A N 1
ATOM 2199 C CA . TYR A 1 283 ? -17.172 32.312 6.398 1 95.38 283 TYR A CA 1
ATOM 2200 C C . TYR A 1 283 ? -16.938 32.469 4.902 1 95.38 283 TYR A C 1
ATOM 2202 O O . TYR A 1 283 ? -15.875 32.938 4.48 1 95.38 283 TYR A O 1
ATOM 2210 N N . LYS A 1 284 ? -17.891 32.125 4.129 1 94.44 284 LYS A N 1
ATOM 2211 C CA . LYS A 1 284 ? -17.75 32.062 2.676 1 94.44 284 LYS A CA 1
ATOM 2212 C C . LYS A 1 284 ? -17.469 33.438 2.092 1 94.44 284 LYS A C 1
ATOM 2214 O O . LYS A 1 284 ? -16.844 33.531 1.03 1 94.44 284 LYS A O 1
ATOM 2219 N N . GLU A 1 285 ? -17.875 34.531 2.746 1 95.38 285 GLU A N 1
ATOM 2220 C CA . GLU A 1 285 ? -17.719 35.875 2.215 1 95.38 285 GLU A CA 1
ATOM 2221 C C . GLU A 1 285 ? -16.453 36.531 2.748 1 95.38 285 GLU A C 1
ATOM 2223 O O . GLU A 1 285 ? -16.078 37.625 2.312 1 95.38 285 GLU A O 1
ATOM 2228 N N . LEU A 1 286 ? -15.766 35.875 3.641 1 97.19 286 LEU A N 1
ATOM 2229 C CA . LEU A 1 286 ? -14.562 36.469 4.242 1 97.19 286 LEU A CA 1
ATOM 2230 C C . LEU A 1 286 ? -13.422 36.531 3.229 1 97.19 286 LEU A C 1
ATOM 2232 O O . LEU A 1 286 ? -13.062 35.5 2.639 1 97.19 286 LEU A O 1
ATOM 2236 N N . PRO A 1 287 ? -12.844 37.719 2.953 1 97.62 287 PRO A N 1
ATOM 2237 C CA . PRO A 1 287 ? -11.703 37.781 2.039 1 97.62 287 PRO A CA 1
ATOM 2238 C C . PRO A 1 287 ? -10.5 36.969 2.52 1 97.62 287 PRO A C 1
ATOM 2240 O O . PRO A 1 287 ? -10.211 36.938 3.717 1 97.62 287 PRO A O 1
ATOM 2243 N N . VAL A 1 288 ? -9.898 36.281 1.611 1 98 288 VAL A N 1
ATOM 2244 C CA . VAL A 1 288 ? -8.719 35.5 1.915 1 98 288 VAL A CA 1
ATOM 2245 C C . VAL A 1 288 ? -7.609 35.812 0.916 1 98 288 VAL A C 1
ATOM 2247 O O . VAL A 1 288 ? -7.867 35.938 -0.282 1 98 288 VAL A O 1
ATOM 2250 N N . PHE A 1 289 ? -6.43 36.062 1.371 1 97.75 289 PHE A N 1
ATOM 2251 C CA . PHE A 1 289 ? -5.219 36.125 0.56 1 97.75 289 PHE A CA 1
ATOM 2252 C C . PHE A 1 289 ? -4.258 35 0.968 1 97.75 289 PHE A C 1
ATOM 2254 O O . PHE A 1 289 ? -3.988 34.812 2.156 1 97.75 289 PHE A O 1
ATOM 2261 N N . SER A 1 290 ? -3.809 34.25 0.021 1 96.94 290 SER A N 1
ATOM 2262 C CA . SER A 1 290 ? -2.959 33.094 0.3 1 96.94 290 SER A CA 1
ATOM 2263 C C . SER A 1 290 ? -1.562 33.281 -0.279 1 96.94 290 SER A C 1
ATOM 2265 O O . SER A 1 290 ? -1.412 33.688 -1.438 1 96.94 290 SER A O 1
ATOM 2267 N N . VAL A 1 291 ? -0.553 33.125 0.532 1 96.69 291 VAL A N 1
ATOM 2268 C CA . VAL A 1 291 ? 0.847 33.094 0.121 1 96.69 291 VAL A CA 1
ATOM 2269 C C . VAL A 1 291 ? 1.449 31.719 0.459 1 96.69 291 VAL A C 1
ATOM 2271 O O . VAL A 1 291 ? 1.483 31.312 1.626 1 96.69 291 VAL A O 1
ATOM 2274 N N . SER A 1 292 ? 1.83 30.969 -0.532 1 95.06 292 SER A N 1
ATOM 2275 C CA . SER A 1 292 ? 2.33 29.609 -0.308 1 95.06 292 SER A CA 1
ATOM 2276 C C . SER A 1 292 ? 3.486 29.281 -1.248 1 95.06 292 SER A C 1
ATOM 2278 O O . SER A 1 292 ? 4.039 30.172 -1.894 1 95.06 292 SER A O 1
ATOM 2280 N N . PHE A 1 293 ? 3.994 28.062 -1.183 1 90.62 293 PHE A N 1
ATOM 2281 C CA . PHE A 1 293 ? 5.113 27.625 -2.008 1 90.62 293 PHE A CA 1
ATOM 2282 C C . PHE A 1 293 ? 4.625 26.812 -3.199 1 90.62 293 PHE A C 1
ATOM 2284 O O . PHE A 1 293 ? 5.426 26.344 -4.012 1 90.62 293 PHE A O 1
ATOM 2291 N N . ASN A 1 294 ? 3.316 26.562 -3.273 1 89 294 ASN A N 1
ATOM 2292 C CA . ASN A 1 294 ? 2.725 25.891 -4.426 1 89 294 ASN A CA 1
ATOM 2293 C C . ASN A 1 294 ? 1.376 26.5 -4.797 1 89 294 ASN A C 1
ATOM 2295 O O . ASN A 1 294 ? 0.98 27.531 -4.242 1 89 294 ASN A O 1
ATOM 2299 N N . HIS A 1 295 ? 0.709 25.969 -5.758 1 91.12 295 HIS A N 1
ATOM 2300 C CA . HIS A 1 295 ? -0.446 26.641 -6.352 1 91.12 295 HIS A CA 1
ATOM 2301 C C . HIS A 1 295 ? -1.734 26.25 -5.637 1 91.12 295 HIS A C 1
ATOM 2303 O O . HIS A 1 295 ? -2.807 26.766 -5.949 1 91.12 295 HIS A O 1
ATOM 2309 N N . PHE A 1 296 ? -1.717 25.375 -4.645 1 95.25 296 PHE A N 1
ATOM 2310 C CA . PHE A 1 296 ? -2.92 24.922 -3.961 1 95.25 296 PHE A CA 1
ATOM 2311 C C . PHE A 1 296 ? -3.354 25.922 -2.9 1 95.25 296 PHE A C 1
ATOM 2313 O O . PHE A 1 296 ? -2.592 26.234 -1.982 1 95.25 296 PHE A O 1
ATOM 2320 N N . THR A 1 297 ? -4.582 26.359 -2.959 1 96.25 297 THR A N 1
ATOM 2321 C CA . THR A 1 297 ? -5.082 27.312 -1.967 1 96.25 297 THR A CA 1
ATOM 2322 C C . THR A 1 297 ? -5.805 26.578 -0.839 1 96.25 297 THR A C 1
ATOM 2324 O O . THR A 1 297 ? -5.969 27.125 0.256 1 96.25 297 THR A O 1
ATOM 2327 N N . GLY A 1 298 ? -6.25 25.359 -1.195 1 96.69 298 GLY A N 1
ATOM 2328 C CA . GLY A 1 298 ? -7.008 24.609 -0.213 1 96.69 298 GLY A CA 1
ATOM 2329 C C . GLY A 1 298 ? -8.469 25.016 -0.139 1 96.69 298 GLY A C 1
ATOM 2330 O O . GLY A 1 298 ? -9.219 24.484 0.678 1 96.69 298 GLY A O 1
ATOM 2331 N N . LEU A 1 299 ? -8.852 25.953 -0.921 1 97.31 299 LEU A N 1
ATOM 2332 C CA . LEU A 1 299 ? -10.234 26.406 -0.98 1 97.31 299 LEU A CA 1
ATOM 2333 C C . LEU A 1 299 ? -10.805 26.25 -2.387 1 97.31 299 LEU A C 1
ATOM 2335 O O . LEU A 1 299 ? -10.102 26.484 -3.373 1 97.31 299 LEU A O 1
ATOM 2339 N N . SER A 1 300 ? -12.047 25.828 -2.469 1 95.56 300 SER A N 1
ATOM 2340 C CA . SER A 1 300 ? -12.68 25.594 -3.758 1 95.56 300 SER A CA 1
ATOM 2341 C C . SER A 1 300 ? -13.117 26.906 -4.41 1 95.56 300 SER A C 1
ATOM 2343 O O . SER A 1 300 ? -13.312 26.969 -5.625 1 95.56 300 SER A O 1
ATOM 2345 N N . ARG A 1 301 ? -13.211 27.969 -3.678 1 94.88 301 ARG A N 1
ATOM 2346 C CA . ARG A 1 301 ? -13.57 29.281 -4.207 1 94.88 301 ARG A CA 1
ATOM 2347 C C . ARG A 1 301 ? -12.344 30.031 -4.684 1 94.88 301 ARG A C 1
ATOM 2349 O O . ARG A 1 301 ? -11.219 29.734 -4.273 1 94.88 301 ARG A O 1
ATOM 2356 N N . PRO A 1 302 ? -12.547 30.969 -5.539 1 93.25 302 PRO A N 1
ATOM 2357 C CA . PRO A 1 302 ? -11.398 31.781 -5.969 1 93.25 302 PRO A CA 1
ATOM 2358 C C . PRO A 1 302 ? -10.805 32.594 -4.836 1 93.25 302 PRO A C 1
ATOM 2360 O O . PRO A 1 302 ? -11.547 33.25 -4.09 1 93.25 302 PRO A O 1
ATOM 2363 N N . VAL A 1 303 ? -9.562 32.531 -4.707 1 94.06 303 VAL A N 1
ATOM 2364 C CA . VAL A 1 303 ? -8.812 33.25 -3.699 1 94.06 303 VAL A CA 1
ATOM 2365 C C . VAL A 1 303 ? -7.547 33.844 -4.328 1 94.06 303 VAL A C 1
ATOM 2367 O O . VAL A 1 303 ? -6.922 33.219 -5.184 1 94.06 303 VAL A O 1
ATOM 2370 N N . GLN A 1 304 ? -7.242 35.125 -3.986 1 94.94 304 GLN A N 1
ATOM 2371 C CA . GLN A 1 304 ? -5.941 35.656 -4.387 1 94.94 304 GLN A CA 1
ATOM 2372 C C . GLN A 1 304 ? -4.805 34.812 -3.82 1 94.94 304 GLN A C 1
ATOM 2374 O O . GLN A 1 304 ? -4.848 34.406 -2.66 1 94.94 304 GLN A O 1
ATOM 2379 N N . HIS A 1 305 ? -3.881 34.469 -4.652 1 94.94 305 HIS A N 1
ATOM 2380 C CA . HIS A 1 305 ? -2.873 33.5 -4.254 1 94.94 305 HIS A CA 1
ATOM 2381 C C . HIS A 1 305 ? -1.517 33.812 -4.875 1 94.94 305 HIS A C 1
ATOM 2383 O O . HIS A 1 305 ? -1.441 34.219 -6.035 1 94.94 305 HIS A O 1
ATOM 2389 N N . CYS A 1 306 ? -0.549 33.781 -4.078 1 94.12 306 CYS A N 1
ATOM 2390 C CA . CYS A 1 306 ? 0.836 33.875 -4.523 1 94.12 306 CYS A CA 1
ATOM 2391 C C . CYS A 1 306 ? 1.589 32.562 -4.219 1 94.12 306 CYS A C 1
ATOM 2393 O O . CYS A 1 306 ? 1.555 32.094 -3.088 1 94.12 306 CYS A O 1
ATOM 2395 N N . ASN A 1 307 ? 2.361 32.062 -5.152 1 91.19 307 ASN A N 1
ATOM 2396 C CA . ASN A 1 307 ? 3.045 30.797 -5 1 91.19 307 ASN A CA 1
ATOM 2397 C C . ASN A 1 307 ? 4.504 30.984 -4.594 1 91.19 307 ASN A C 1
ATOM 2399 O O . ASN A 1 307 ? 5.363 30.172 -4.949 1 91.19 307 ASN A O 1
ATOM 2403 N N . SER A 1 308 ? 4.797 32.094 -3.945 1 92.19 308 SER A N 1
ATOM 2404 C CA . SER A 1 308 ? 6.156 32.344 -3.486 1 92.19 308 SER A CA 1
ATOM 2405 C C . SER A 1 308 ? 6.16 33.062 -2.131 1 92.19 308 SER A C 1
ATOM 2407 O O . SER A 1 308 ? 5.617 34.156 -1.993 1 92.19 308 SER A O 1
ATOM 2409 N N . LEU A 1 309 ? 6.828 32.438 -1.191 1 93.88 309 LEU A N 1
ATOM 2410 C CA . LEU A 1 309 ? 6.922 33 0.153 1 93.88 309 LEU A CA 1
ATOM 2411 C C . LEU A 1 309 ? 7.891 34.188 0.184 1 93.88 309 LEU A C 1
ATOM 2413 O O . LEU A 1 309 ? 7.867 35 1.12 1 93.88 309 LEU A O 1
ATOM 2417 N N . ASP A 1 310 ? 8.688 34.312 -0.83 1 90.94 310 ASP A N 1
ATOM 2418 C CA . ASP A 1 310 ? 9.664 35.406 -0.906 1 90.94 310 ASP A CA 1
ATOM 2419 C C . ASP A 1 310 ? 8.969 36.75 -1.042 1 90.94 310 ASP A C 1
ATOM 2421 O O . ASP A 1 310 ? 9.562 37.781 -0.743 1 90.94 310 ASP A O 1
ATOM 2425 N N . LEU A 1 311 ? 7.766 36.688 -1.463 1 91.5 311 LEU A N 1
ATOM 2426 C CA . LEU A 1 311 ? 6.965 37.906 -1.613 1 91.5 311 LEU A CA 1
ATOM 2427 C C . LEU A 1 311 ? 6.867 38.656 -0.291 1 91.5 311 LEU A C 1
ATOM 2429 O O . LEU A 1 311 ? 6.789 39.875 -0.276 1 91.5 311 LEU A O 1
ATOM 2433 N N . LEU A 1 312 ? 6.902 37.969 0.745 1 94.81 312 LEU A N 1
ATOM 2434 C CA . LEU A 1 312 ? 6.664 38.531 2.072 1 94.81 312 LEU A CA 1
ATOM 2435 C C . LEU A 1 312 ? 7.762 39.5 2.457 1 94.81 312 LEU A C 1
ATOM 2437 O O . LEU A 1 312 ? 7.543 40.406 3.277 1 94.81 312 LEU A O 1
ATOM 2441 N N . SER A 1 313 ? 8.945 39.375 1.904 1 93 313 SER A N 1
ATOM 2442 C CA . SER A 1 313 ? 10.07 40.25 2.219 1 93 313 SER A CA 1
ATOM 2443 C C . SER A 1 313 ? 9.961 41.562 1.48 1 93 313 SER A C 1
ATOM 2445 O O . SER A 1 313 ? 10.648 42.531 1.82 1 93 313 SER A O 1
ATOM 2447 N N . GLN A 1 314 ? 9.062 41.625 0.581 1 91.75 314 GLN A N 1
ATOM 2448 C CA . GLN A 1 314 ? 8.992 42.781 -0.289 1 91.75 314 GLN A CA 1
ATOM 2449 C C . GLN A 1 314 ? 7.738 43.625 -0.008 1 91.75 314 GLN A C 1
ATOM 2451 O O . GLN A 1 314 ? 7.629 44.75 -0.452 1 91.75 314 GLN A O 1
ATOM 2456 N N . VAL A 1 315 ? 6.855 43.031 0.7 1 91.62 315 VAL A N 1
ATOM 2457 C CA . VAL A 1 315 ? 5.559 43.688 0.912 1 91.62 315 VAL A CA 1
ATOM 2458 C C . VAL A 1 315 ? 5.723 44.906 1.796 1 91.62 315 VAL A C 1
ATOM 2460 O O . VAL A 1 315 ? 6.418 44.875 2.814 1 91.62 315 VAL A O 1
ATOM 2463 N N . GLU A 1 316 ? 5.133 46 1.349 1 88.88 316 GLU A N 1
ATOM 2464 C CA . GLU A 1 316 ? 5.109 47.25 2.137 1 88.88 316 GLU A CA 1
ATOM 2465 C C . GLU A 1 316 ? 3.717 47.5 2.705 1 88.88 316 GLU A C 1
ATOM 2467 O O . GLU A 1 316 ? 2.711 47.281 2.027 1 88.88 316 GLU A O 1
ATOM 2472 N N . PHE A 1 317 ? 3.66 47.719 3.91 1 86.56 317 PHE A N 1
ATOM 2473 C CA . PHE A 1 317 ? 2.387 48.125 4.508 1 86.56 317 PHE A CA 1
ATOM 2474 C C . PHE A 1 317 ? 2.508 49.438 5.227 1 86.56 317 PHE A C 1
ATOM 2476 O O . PHE A 1 317 ? 3.549 49.75 5.816 1 86.56 317 PHE A O 1
ATOM 2483 N N . SER A 1 318 ? 1.532 50.344 4.941 1 81.62 318 SER A N 1
ATOM 2484 C CA . SER A 1 318 ? 1.508 51.75 5.379 1 81.62 318 SER A CA 1
ATOM 2485 C C . SER A 1 318 ? 1.381 51.844 6.895 1 81.62 318 SER A C 1
ATOM 2487 O O . SER A 1 318 ? 1.993 52.719 7.516 1 81.62 318 SER A O 1
ATOM 2489 N N . TYR A 1 319 ? 0.48 51.094 7.504 1 75.94 319 TYR A N 1
ATOM 2490 C CA . TYR A 1 319 ? 0.276 51.094 8.953 1 75.94 319 TYR A CA 1
ATOM 2491 C C . TYR A 1 319 ? 0.382 49.688 9.531 1 75.94 319 TYR A C 1
ATOM 2493 O O . TYR A 1 319 ? -0.437 48.844 9.227 1 75.94 319 TYR A O 1
ATOM 2501 N N . PRO A 1 320 ? 1.455 49.625 10.188 1 69.62 320 PRO A N 1
ATOM 2502 C CA . PRO A 1 320 ? 1.469 48.344 10.891 1 69.62 320 PRO A CA 1
ATOM 2503 C C . PRO A 1 320 ? 0.32 48.188 11.883 1 69.62 320 PRO A C 1
ATOM 2505 O O . PRO A 1 320 ? -0.159 49.188 12.422 1 69.62 320 PRO A O 1
ATOM 2508 N N . HIS A 1 321 ? -0.077 47 11.875 1 74.12 321 HIS A N 1
ATOM 2509 C CA . HIS A 1 321 ? -1.11 46.75 12.875 1 74.12 321 HIS A CA 1
ATOM 2510 C C . HIS A 1 321 ? -0.602 47.062 14.281 1 74.12 321 HIS A C 1
ATOM 2512 O O . HIS A 1 321 ? 0.606 47.031 14.531 1 74.12 321 HIS A O 1
ATOM 2518 N N . HIS A 1 322 ? -1.496 47.562 15 1 72.06 322 HIS A N 1
ATOM 2519 C CA . HIS A 1 322 ? -1.182 47.719 16.422 1 72.06 322 HIS A CA 1
ATOM 2520 C C . HIS A 1 322 ? -1.703 46.562 17.234 1 72.06 322 HIS A C 1
ATOM 2522 O O . HIS A 1 322 ? -2.674 45.906 16.844 1 72.06 322 HIS A O 1
ATOM 2528 N N . GLU A 1 323 ? -0.925 46.344 18.188 1 67.69 323 GLU A N 1
ATOM 2529 C CA . GLU A 1 323 ? -1.336 45.281 19.109 1 67.69 323 GLU A CA 1
ATOM 2530 C C . GLU A 1 323 ? -2.762 45.5 19.609 1 67.69 323 GLU A C 1
ATOM 2532 O O . GLU A 1 323 ? -3.133 46.625 19.953 1 67.69 323 GLU A O 1
ATOM 2537 N N . ASN A 1 324 ? -3.496 44.438 19.375 1 80.56 324 ASN A N 1
ATOM 2538 C CA . ASN A 1 324 ? -4.84 44.5 19.938 1 80.56 324 ASN A CA 1
ATOM 2539 C C . ASN A 1 324 ? -4.852 44.031 21.391 1 80.56 324 ASN A C 1
ATOM 2541 O O . ASN A 1 324 ? -5.012 42.844 21.672 1 80.56 324 ASN A O 1
ATOM 2545 N N . VAL A 1 325 ? -4.867 44.875 22.25 1 82.38 325 VAL A N 1
ATOM 2546 C CA . VAL A 1 325 ? -4.684 44.625 23.672 1 82.38 325 VAL A CA 1
ATOM 2547 C C . VAL A 1 325 ? -5.836 43.781 24.203 1 82.38 325 VAL A C 1
ATOM 2549 O O . VAL A 1 325 ? -5.625 42.875 25 1 82.38 325 VAL A O 1
ATOM 2552 N N . LYS A 1 326 ? -6.957 44.062 23.75 1 85.94 326 LYS A N 1
ATOM 2553 C CA . LYS A 1 326 ? -8.133 43.344 24.219 1 85.94 326 LYS A CA 1
ATOM 2554 C C . LYS A 1 326 ? -8.062 41.875 23.828 1 85.94 326 LYS A C 1
ATOM 2556 O O . LYS A 1 326 ? -8.328 41 24.641 1 85.94 326 LYS A O 1
ATOM 2561 N N . VAL A 1 327 ? -7.691 41.656 22.641 1 90 327 VAL A N 1
ATOM 2562 C CA . VAL A 1 327 ? -7.574 40.281 22.125 1 90 327 VAL A CA 1
ATOM 2563 C C . VAL A 1 327 ? -6.457 39.562 22.875 1 90 327 VAL A C 1
ATOM 2565 O O . VAL A 1 327 ? -6.621 38.406 23.266 1 90 327 VAL A O 1
ATOM 2568 N N . ASN A 1 328 ? -5.434 40.219 23.109 1 92.38 328 ASN A N 1
ATOM 2569 C CA . ASN A 1 328 ? -4.285 39.625 23.781 1 92.38 328 ASN A CA 1
ATOM 2570 C C . ASN A 1 328 ? -4.617 39.219 25.219 1 92.38 328 ASN A C 1
ATOM 2572 O O . ASN A 1 328 ? -4.207 38.156 25.672 1 92.38 328 ASN A O 1
ATOM 2576 N N . ILE A 1 329 ? -5.305 40.094 25.844 1 93.69 329 ILE A N 1
ATOM 2577 C CA . ILE A 1 329 ? -5.668 39.812 27.234 1 93.69 329 ILE A CA 1
ATOM 2578 C C . ILE A 1 329 ? -6.609 38.625 27.297 1 93.69 329 ILE A C 1
ATOM 2580 O O . ILE A 1 329 ? -6.414 37.719 28.109 1 93.69 329 ILE A O 1
ATOM 2584 N N . GLU A 1 330 ? -7.539 38.625 26.5 1 94.06 330 GLU A N 1
ATOM 2585 C CA . GLU A 1 330 ? -8.492 37.531 26.484 1 94.06 330 GLU A CA 1
ATOM 2586 C C . GLU A 1 330 ? -7.812 36.219 26.125 1 94.06 330 GLU A C 1
ATOM 2588 O O . GLU A 1 330 ? -8.086 35.156 26.719 1 94.06 330 GLU A O 1
ATOM 2593 N N . ASP A 1 331 ? -7.012 36.281 25.109 1 95.88 331 ASP A N 1
ATOM 2594 C CA . ASP A 1 331 ? -6.293 35.094 24.672 1 95.88 331 ASP A CA 1
ATOM 2595 C C . ASP A 1 331 ? -5.398 34.531 25.766 1 95.88 331 ASP A C 1
ATOM 2597 O O . ASP A 1 331 ? -5.359 33.344 26 1 95.88 331 ASP A O 1
ATOM 2601 N N . ALA A 1 332 ? -4.699 35.406 26.453 1 95.06 332 ALA A N 1
ATOM 2602 C CA . ALA A 1 332 ? -3.812 35 27.547 1 95.06 332 ALA A CA 1
ATOM 2603 C C . ALA A 1 332 ? -4.598 34.344 28.688 1 95.06 332 ALA A C 1
ATOM 2605 O O . ALA A 1 332 ? -4.148 33.375 29.281 1 95.06 332 ALA A O 1
ATOM 2606 N N . ALA A 1 333 ? -5.727 34.938 28.984 1 95.88 333 ALA A N 1
ATOM 2607 C CA . ALA A 1 333 ? -6.582 34.375 30.031 1 95.88 333 ALA A CA 1
ATOM 2608 C C . ALA A 1 333 ? -7.066 33 29.656 1 95.88 333 ALA A C 1
ATOM 2610 O O . ALA A 1 333 ? -7.027 32.062 30.484 1 95.88 333 ALA A O 1
ATOM 2611 N N . ARG A 1 334 ? -7.508 32.844 28.469 1 96.12 334 ARG A N 1
ATOM 2612 C CA . ARG A 1 334 ? -7.992 31.547 28 1 96.12 334 ARG A CA 1
ATOM 2613 C C . ARG A 1 334 ? -6.863 30.531 27.969 1 96.12 334 ARG A C 1
ATOM 2615 O O . ARG A 1 334 ? -7.055 29.375 28.344 1 96.12 334 ARG A O 1
ATOM 2622 N N . ALA A 1 335 ? -5.73 30.922 27.469 1 95.88 335 ALA A N 1
ATOM 2623 C CA . ALA A 1 335 ? -4.57 30.031 27.422 1 95.88 335 ALA A CA 1
ATOM 2624 C C . ALA A 1 335 ? -4.211 29.531 28.828 1 95.88 335 ALA A C 1
ATOM 2626 O O . ALA A 1 335 ? -3.861 28.359 29 1 95.88 335 ALA A O 1
ATOM 2627 N N . THR A 1 336 ? -4.277 30.438 29.781 1 96.62 336 THR A N 1
ATOM 2628 C CA . THR A 1 336 ? -3.988 30.078 31.156 1 96.62 336 THR A CA 1
ATOM 2629 C C . THR A 1 336 ? -5.004 29.062 31.688 1 96.62 336 THR A C 1
ATOM 2631 O O . THR A 1 336 ? -4.637 28.094 32.344 1 96.62 336 THR A O 1
ATOM 2634 N N . GLN A 1 337 ? -6.242 29.281 31.391 1 97.12 337 GLN A N 1
ATOM 2635 C CA . GLN A 1 337 ? -7.301 28.375 31.812 1 97.12 337 GLN A CA 1
ATOM 2636 C C . GLN A 1 337 ? -7.113 26.984 31.188 1 97.12 337 GLN A C 1
ATOM 2638 O O . GLN A 1 337 ? -7.312 25.969 31.844 1 97.12 337 GLN A O 1
ATOM 2643 N N . ILE A 1 338 ? -6.77 26.953 29.953 1 96.94 338 ILE A N 1
ATOM 2644 C CA . ILE A 1 338 ? -6.539 25.688 29.266 1 96.94 338 ILE A CA 1
ATOM 2645 C C . ILE A 1 338 ? -5.359 24.953 29.891 1 96.94 338 ILE A C 1
ATOM 2647 O O . ILE A 1 338 ? -5.41 23.75 30.109 1 96.94 338 ILE A O 1
ATOM 2651 N N . ARG A 1 339 ? -4.332 25.672 30.25 1 96.5 339 ARG A N 1
ATOM 2652 C CA . ARG A 1 339 ? -3.18 25.078 30.922 1 96.5 339 ARG A CA 1
ATOM 2653 C C . ARG A 1 339 ? -3.582 24.469 32.25 1 96.5 339 ARG A C 1
ATOM 2655 O O . ARG A 1 339 ? -3.098 23.391 32.625 1 96.5 339 ARG A O 1
ATOM 2662 N N . GLN A 1 340 ? -4.406 25.141 32.938 1 97.44 340 GLN A N 1
ATOM 2663 C CA . GLN A 1 340 ? -4.895 24.641 34.219 1 97.44 340 GLN A CA 1
ATOM 2664 C C . GLN A 1 340 ? -5.668 23.344 34.031 1 97.44 340 GLN A C 1
ATOM 2666 O O . GLN A 1 340 ? -5.562 22.422 34.844 1 97.44 340 GLN A O 1
ATOM 2671 N N . LEU A 1 341 ? -6.414 23.281 32.969 1 97.62 341 LEU A N 1
ATOM 2672 C CA . LEU A 1 341 ? -7.152 22.062 32.688 1 97.62 341 LEU A CA 1
ATOM 2673 C C . LEU A 1 341 ? -6.199 20.922 32.344 1 97.62 341 LEU A C 1
ATOM 2675 O O . LEU A 1 341 ? -6.434 19.781 32.75 1 97.62 341 LEU A O 1
ATOM 2679 N N . LEU A 1 342 ? -5.145 21.219 31.609 1 97.75 342 LEU A N 1
ATOM 2680 C CA . LEU A 1 342 ? -4.145 20.219 31.25 1 97.75 342 LEU A CA 1
ATOM 2681 C C . LEU A 1 342 ? -3.447 19.688 32.5 1 97.75 342 LEU A C 1
ATOM 2683 O O . LEU A 1 342 ? -3.154 18.5 32.594 1 97.75 342 LEU A O 1
ATOM 2687 N N . ASP A 1 343 ? -3.254 20.531 33.469 1 96.94 343 ASP A N 1
ATOM 2688 C CA . ASP A 1 343 ? -2.656 20.141 34.75 1 96.94 343 ASP A CA 1
ATOM 2689 C C . ASP A 1 343 ? -3.641 19.328 35.594 1 96.94 343 ASP A C 1
ATOM 2691 O O . ASP A 1 343 ? -3.238 18.422 36.344 1 96.94 343 ASP A O 1
ATOM 2695 N N . LYS A 1 344 ? -4.867 19.672 35.5 1 98 344 LYS A N 1
ATOM 2696 C CA . LYS A 1 344 ? -5.926 19 36.25 1 98 344 LYS A CA 1
ATOM 2697 C C . LYS A 1 344 ? -6.125 17.562 35.75 1 98 344 LYS A C 1
ATOM 2699 O O . LYS A 1 344 ? -6.426 16.672 36.531 1 98 344 LYS A O 1
ATOM 2704 N N . TYR A 1 345 ? -5.969 17.328 34.406 1 98.25 345 TYR A N 1
ATOM 2705 C CA . TYR A 1 345 ? -6.164 16.016 33.812 1 98.25 345 TYR A CA 1
ATOM 2706 C C . TYR A 1 345 ? -4.895 15.539 33.125 1 98.25 345 TYR A C 1
ATOM 2708 O O . TYR A 1 345 ? -4.895 15.32 31.906 1 98.25 345 TYR A O 1
ATOM 2716 N N . PRO A 1 346 ? -3.84 15.227 33.844 1 97.25 346 PRO A N 1
ATOM 2717 C CA . PRO A 1 346 ? -2.539 14.914 33.25 1 97.25 346 PRO A CA 1
ATOM 2718 C C . PRO A 1 346 ? -2.551 13.602 32.469 1 97.25 346 PRO A C 1
ATOM 2720 O O . PRO A 1 346 ? -1.717 13.398 31.594 1 97.25 346 PRO A O 1
ATOM 2723 N N . ASP A 1 347 ? -3.559 12.758 32.781 1 98.38 347 ASP A N 1
ATOM 2724 C CA . ASP A 1 347 ? -3.588 11.453 32.156 1 98.38 347 ASP A CA 1
ATOM 2725 C C . ASP A 1 347 ? -4.586 11.438 30.984 1 98.38 347 ASP A C 1
ATOM 2727 O O . ASP A 1 347 ? -4.812 10.391 30.375 1 98.38 347 ASP A O 1
ATOM 2731 N N . SER A 1 348 ? -5.23 12.609 30.734 1 98.12 348 SER A N 1
ATOM 2732 C CA . SER A 1 348 ? -5.98 12.734 29.484 1 98.12 348 SER A CA 1
ATOM 2733 C C . SER A 1 348 ? -5.055 12.734 28.266 1 98.12 348 SER A C 1
ATOM 2735 O O . SER A 1 348 ? -3.842 12.906 28.406 1 98.12 348 SER A O 1
ATOM 2737 N N . GLU A 1 349 ? -5.594 12.391 27.125 1 97.75 349 GLU A N 1
ATOM 2738 C CA . GLU A 1 349 ? -4.789 12.445 25.906 1 97.75 349 GLU A CA 1
ATOM 2739 C C . GLU A 1 349 ? -4.137 13.82 25.734 1 97.75 349 GLU A C 1
ATOM 2741 O O . GLU A 1 349 ? -2.943 13.906 25.438 1 97.75 349 GLU A O 1
ATOM 2746 N N . GLN A 1 350 ? -4.879 14.914 26 1 97.25 350 GLN A N 1
ATOM 2747 C CA . GLN A 1 350 ? -4.379 16.281 25.891 1 97.25 350 GLN A CA 1
ATOM 2748 C C . GLN A 1 350 ? -3.301 16.547 26.938 1 97.25 350 GLN A C 1
ATOM 2750 O O . GLN A 1 350 ? -2.268 17.156 26.625 1 97.25 350 GLN A O 1
ATOM 2755 N N . GLY A 1 351 ? -3.621 16.125 28.125 1 97.94 351 GLY A N 1
ATOM 2756 C CA . GLY A 1 351 ? -2.641 16.281 29.188 1 97.94 351 GLY A CA 1
ATOM 2757 C C . GLY A 1 351 ? -1.331 15.578 28.906 1 97.94 351 GLY A C 1
ATOM 2758 O O . GLY A 1 351 ? -0.255 16.109 29.188 1 97.94 351 GLY A O 1
ATOM 2759 N N . MET A 1 352 ? -1.395 14.414 28.375 1 98.25 352 MET A N 1
ATOM 2760 C CA . MET A 1 352 ? -0.196 13.648 28.047 1 98.25 352 MET A CA 1
ATOM 2761 C C . MET A 1 352 ? 0.601 14.336 26.938 1 98.25 352 MET A C 1
ATOM 2763 O O . MET A 1 352 ? 1.832 14.367 26.984 1 98.25 352 MET A O 1
ATOM 2767 N N . ILE A 1 353 ? -0.097 14.852 25.938 1 98.06 353 ILE A N 1
ATOM 2768 C CA . ILE A 1 353 ? 0.57 15.562 24.859 1 98.06 353 ILE A CA 1
ATOM 2769 C C . ILE A 1 353 ? 1.263 16.812 25.406 1 98.06 353 ILE A C 1
ATOM 2771 O O . ILE A 1 353 ? 2.396 17.109 25.031 1 98.06 353 ILE A O 1
ATOM 2775 N N . TYR A 1 354 ? 0.591 17.547 26.297 1 97.5 354 TYR A N 1
ATOM 2776 C CA . TYR A 1 354 ? 1.185 18.703 26.938 1 97.5 354 TYR A CA 1
ATOM 2777 C C . TYR A 1 354 ? 2.475 18.328 27.656 1 97.5 354 TYR A C 1
ATOM 2779 O O . TYR A 1 354 ? 3.516 18.953 27.453 1 97.5 354 TYR A O 1
ATOM 2787 N N . ALA A 1 355 ? 2.379 17.297 28.438 1 96.75 355 ALA A N 1
ATOM 2788 C CA . ALA A 1 355 ? 3.516 16.875 29.25 1 96.75 355 ALA A CA 1
ATOM 2789 C C . ALA A 1 355 ? 4.668 16.391 28.391 1 96.75 355 ALA A C 1
ATOM 2791 O O . ALA A 1 355 ? 5.824 16.75 28.609 1 96.75 355 ALA A O 1
ATOM 2792 N N . ILE A 1 356 ? 4.379 15.625 27.406 1 96.88 356 ILE A N 1
ATOM 2793 C CA . ILE A 1 356 ? 5.441 15.031 26.594 1 96.88 356 ILE A CA 1
ATOM 2794 C C . ILE A 1 356 ? 6.066 16.094 25.703 1 96.88 356 ILE A C 1
ATOM 2796 O O . ILE A 1 356 ? 7.25 16.016 25.359 1 96.88 356 ILE A O 1
ATOM 2800 N N . SER A 1 357 ? 5.277 17.062 25.25 1 97 357 SER A N 1
ATOM 2801 C CA . SER A 1 357 ? 5.809 18.141 24.422 1 97 357 SER A CA 1
ATOM 2802 C C . SER A 1 357 ? 6.941 18.875 25.125 1 97 357 SER A C 1
ATOM 2804 O O . SER A 1 357 ? 7.852 19.391 24.469 1 97 357 SER A O 1
ATOM 2806 N N . LYS A 1 358 ? 6.922 18.969 26.406 1 95.06 358 LYS A N 1
ATOM 2807 C CA . LYS A 1 358 ? 7.969 19.641 27.172 1 95.06 358 LYS A CA 1
ATOM 2808 C C . LYS A 1 358 ? 9.297 18.891 27.062 1 95.06 358 LYS A C 1
ATOM 2810 O O . LYS A 1 358 ? 10.367 19.5 27.141 1 95.06 358 LYS A O 1
ATOM 2815 N N . ARG A 1 359 ? 9.203 17.688 26.703 1 93.5 359 ARG A N 1
ATOM 2816 C CA . ARG A 1 359 ? 10.391 16.859 26.594 1 93.5 359 ARG A CA 1
ATOM 2817 C C . ARG A 1 359 ? 11 16.953 25.203 1 93.5 359 ARG A C 1
ATOM 2819 O O . ARG A 1 359 ? 12.125 16.5 24.969 1 93.5 359 ARG A O 1
ATOM 2826 N N . MET A 1 360 ? 10.359 17.578 24.375 1 95.06 360 MET A N 1
ATOM 2827 C CA . MET A 1 360 ? 10.781 17.594 22.969 1 95.06 360 MET A CA 1
ATOM 2828 C C . MET A 1 360 ? 11.43 18.922 22.625 1 95.06 360 MET A C 1
ATOM 2830 O O . MET A 1 360 ? 11.648 19.219 21.453 1 95.06 360 MET A O 1
ATOM 2834 N N . LYS A 1 361 ? 11.742 19.719 23.641 1 94.25 361 LYS A N 1
ATOM 2835 C CA . LYS A 1 361 ? 12.391 21.016 23.406 1 94.25 361 LYS A CA 1
ATOM 2836 C C . LYS A 1 361 ? 13.695 20.844 22.625 1 94.25 361 LYS A C 1
ATOM 2838 O O . LYS A 1 361 ? 14.539 20.016 22.984 1 94.25 361 LYS A O 1
ATOM 2843 N N . GLY A 1 362 ? 13.789 21.531 21.547 1 95.19 362 GLY A N 1
ATOM 2844 C CA . GLY A 1 362 ? 15.023 21.547 20.781 1 95.19 362 GLY A CA 1
ATOM 2845 C C . GLY A 1 362 ? 15.195 20.312 19.906 1 95.19 362 GLY A C 1
ATOM 2846 O O . GLY A 1 362 ? 16.203 20.172 19.219 1 95.19 362 GLY A O 1
ATOM 2847 N N . SER A 1 363 ? 14.188 19.469 19.828 1 96.81 363 SER A N 1
ATOM 2848 C CA . SER A 1 363 ? 14.258 18.25 19.047 1 96.81 363 SER A CA 1
ATOM 2849 C C . SER A 1 363 ? 13.555 18.406 17.703 1 96.81 363 SER A C 1
ATOM 2851 O O . SER A 1 363 ? 12.961 19.453 17.438 1 96.81 363 SER A O 1
ATOM 2853 N N . SER A 1 364 ? 13.781 17.438 16.828 1 97.06 364 SER A N 1
ATOM 2854 C CA . SER A 1 364 ? 12.945 17.281 15.633 1 97.06 364 SER A CA 1
ATOM 2855 C C . SER A 1 364 ? 11.656 16.531 15.961 1 97.06 364 SER A C 1
ATOM 2857 O O . SER A 1 364 ? 11.688 15.438 16.5 1 97.06 364 SER A O 1
ATOM 2859 N N . VAL A 1 365 ? 10.547 17.109 15.625 1 98.19 365 VAL A N 1
ATOM 2860 C CA . VAL A 1 365 ? 9.266 16.5 15.977 1 98.19 365 VAL A CA 1
ATOM 2861 C C . VAL A 1 365 ? 8.422 16.312 14.727 1 98.19 365 VAL A C 1
ATOM 2863 O O . VAL A 1 365 ? 8.18 17.266 13.977 1 98.19 365 VAL A O 1
ATOM 2866 N N . TYR A 1 366 ? 8.031 15.109 14.477 1 98.62 366 TYR A N 1
ATOM 2867 C CA . TYR A 1 366 ? 7.105 14.766 13.406 1 98.62 366 TYR A CA 1
ATOM 2868 C C . TYR A 1 366 ? 5.719 14.477 13.961 1 98.62 366 TYR A C 1
ATOM 2870 O O . TYR A 1 366 ? 5.566 13.688 14.898 1 98.62 366 TYR A O 1
ATOM 2878 N N . LEU A 1 367 ? 4.711 15.086 13.391 1 98.62 367 LEU A N 1
ATOM 2879 C CA . LEU A 1 367 ? 3.344 14.93 13.875 1 98.62 367 LEU A CA 1
ATOM 2880 C C . LEU A 1 367 ? 2.5 14.133 12.883 1 98.62 367 LEU A C 1
ATOM 2882 O O . LEU A 1 367 ? 2.377 14.523 11.719 1 98.62 367 LEU A O 1
ATOM 2886 N N . GLY A 1 368 ? 1.91 13.078 13.398 1 98.38 368 GLY A N 1
ATOM 2887 C CA . GLY A 1 368 ? 0.991 12.297 12.578 1 98.38 368 GLY A CA 1
ATOM 2888 C C . GLY A 1 368 ? -0.341 12.984 12.359 1 98.38 368 GLY A C 1
ATOM 2889 O O . GLY A 1 368 ? -0.736 13.852 13.141 1 98.38 368 GLY A O 1
ATOM 2890 N N . ASN A 1 369 ? -1.051 12.578 11.336 1 97.5 369 ASN A N 1
ATOM 2891 C CA . ASN A 1 369 ? -2.355 13.133 10.992 1 97.5 369 ASN A CA 1
ATOM 2892 C C . ASN A 1 369 ? -3.438 12.672 11.961 1 97.5 369 ASN A C 1
ATOM 2894 O O . ASN A 1 369 ? -3.191 11.805 12.805 1 97.5 369 ASN A O 1
ATOM 2898 N N . SER A 1 370 ? -4.625 13.242 11.844 1 95.06 370 SER A N 1
ATOM 2899 C CA . SER A 1 370 ? -5.805 12.977 12.664 1 95.06 370 SER A CA 1
ATOM 2900 C C . SER A 1 370 ? -5.691 13.664 14.023 1 95.06 370 SER A C 1
ATOM 2902 O O . SER A 1 370 ? -5.461 14.867 14.102 1 95.06 370 SER A O 1
ATOM 2904 N N . LEU A 1 371 ? -5.715 12.953 15.117 1 95.56 371 LEU A N 1
ATOM 2905 C CA . LEU A 1 371 ? -5.809 13.586 16.422 1 95.56 371 LEU A CA 1
ATOM 2906 C C . LEU A 1 371 ? -4.449 14.117 16.875 1 95.56 371 LEU A C 1
ATOM 2908 O O . LEU A 1 371 ? -4.352 15.227 17.391 1 95.56 371 LEU A O 1
ATOM 2912 N N . PRO A 1 372 ? -3.357 13.438 16.594 1 97.62 372 PRO A N 1
ATOM 2913 C CA . PRO A 1 372 ? -2.076 13.883 17.156 1 97.62 372 PRO A CA 1
ATOM 2914 C C . PRO A 1 372 ? -1.7 15.289 16.688 1 97.62 372 PRO A C 1
ATOM 2916 O O . PRO A 1 372 ? -1.298 16.125 17.5 1 97.62 372 PRO A O 1
ATOM 2919 N N . ILE A 1 373 ? -1.859 15.594 15.438 1 97.5 373 ILE A N 1
ATOM 2920 C CA . ILE A 1 373 ? -1.469 16.906 14.914 1 97.5 373 ILE A CA 1
ATOM 2921 C C . ILE A 1 373 ? -2.408 17.969 15.461 1 97.5 373 ILE A C 1
ATOM 2923 O O . ILE A 1 373 ? -1.979 19.094 15.758 1 97.5 373 ILE A O 1
ATOM 2927 N N . ARG A 1 374 ? -3.674 17.719 15.625 1 95.31 374 ARG A N 1
ATOM 2928 C CA . ARG A 1 374 ? -4.66 18.656 16.141 1 95.31 374 ARG A CA 1
ATOM 2929 C C . ARG A 1 374 ? -4.457 18.891 17.641 1 95.31 374 ARG A C 1
ATOM 2931 O O . ARG A 1 374 ? -4.547 20.031 18.109 1 95.31 374 ARG A O 1
ATOM 2938 N N . GLU A 1 375 ? -4.172 17.828 18.312 1 95.81 375 GLU A N 1
ATOM 2939 C CA . GLU A 1 375 ? -3.984 17.953 19.75 1 95.81 375 GLU A CA 1
ATOM 2940 C C . GLU A 1 375 ? -2.646 18.594 20.094 1 95.81 375 GLU A C 1
ATOM 2942 O O . GLU A 1 375 ? -2.523 19.297 21.094 1 95.81 375 GLU A O 1
ATOM 2947 N N . TRP A 1 376 ? -1.703 18.391 19.234 1 97.25 376 TRP A N 1
ATOM 2948 C CA . TRP A 1 376 ? -0.471 19.156 19.391 1 97.25 376 TRP A CA 1
ATOM 2949 C C . TRP A 1 376 ? -0.747 20.656 19.297 1 97.25 376 TRP A C 1
ATOM 2951 O O . TRP A 1 376 ? -0.245 21.438 20.109 1 97.25 376 TRP A O 1
ATOM 2961 N N . ASP A 1 377 ? -1.556 21.062 18.375 1 95.75 377 ASP A N 1
ATOM 2962 C CA . ASP A 1 377 ? -1.893 22.469 18.188 1 95.75 377 ASP A CA 1
ATOM 2963 C C . ASP A 1 377 ? -2.633 23.031 19.391 1 95.75 377 ASP A C 1
ATOM 2965 O O . ASP A 1 377 ? -2.416 24.172 19.781 1 95.75 377 ASP A O 1
ATOM 2969 N N . SER A 1 378 ? -3.443 22.219 19.969 1 93.88 378 SER A N 1
ATOM 2970 C CA . SER A 1 378 ? -4.324 22.703 21.016 1 93.88 378 SER A CA 1
ATOM 2971 C C . SER A 1 378 ? -3.672 22.594 22.391 1 93.88 378 SER A C 1
ATOM 2973 O O . SER A 1 378 ? -4 23.344 23.312 1 93.88 378 SER A O 1
ATOM 2975 N N . SER A 1 379 ? -2.674 21.656 22.484 1 96.44 379 SER A N 1
ATOM 2976 C CA . SER A 1 379 ? -2.352 21.297 23.859 1 96.44 379 SER A CA 1
ATOM 2977 C C . SER A 1 379 ? -0.846 21.344 24.109 1 96.44 379 SER A C 1
ATOM 2979 O O . SER A 1 379 ? -0.399 21.391 25.25 1 96.44 379 SER A O 1
ATOM 2981 N N . SER A 1 380 ? 0.023 21.266 23.094 1 97.06 380 SER A N 1
ATOM 2982 C CA . SER A 1 380 ? 1.462 21.234 23.344 1 97.06 380 SER A CA 1
ATOM 2983 C C . SER A 1 380 ? 1.941 22.516 24 1 97.06 380 SER A C 1
ATOM 2985 O O . SER A 1 380 ? 1.285 23.562 23.906 1 97.06 380 SER A O 1
ATOM 2987 N N . SER A 1 381 ? 3.045 22.484 24.656 1 95.25 381 SER A N 1
ATOM 2988 C CA . SER A 1 381 ? 3.574 23.641 25.375 1 95.25 381 SER A CA 1
ATOM 2989 C C . SER A 1 381 ? 4.133 24.688 24.406 1 95.25 381 SER A C 1
ATOM 2991 O O . SER A 1 381 ? 4.801 24.344 23.438 1 95.25 381 SER A O 1
ATOM 2993 N N . HIS A 1 382 ? 3.854 25.938 24.688 1 94.25 382 HIS A N 1
ATOM 2994 C CA . HIS A 1 382 ? 4.43 27.047 23.922 1 94.25 382 HIS A CA 1
ATOM 2995 C C . HIS A 1 382 ? 5.828 27.391 24.422 1 94.25 382 HIS A C 1
ATOM 2997 O O . HIS A 1 382 ? 6.617 28 23.688 1 94.25 382 HIS A O 1
ATOM 3003 N N . ASP A 1 383 ? 6.164 26.953 25.578 1 92.25 383 ASP A N 1
ATOM 3004 C CA . ASP A 1 383 ? 7.371 27.406 26.266 1 92.25 383 ASP A CA 1
ATOM 3005 C C . ASP A 1 383 ? 8.555 26.5 25.953 1 92.25 383 ASP A C 1
ATOM 3007 O O . ASP A 1 383 ? 9.711 26.859 26.203 1 92.25 383 ASP A O 1
ATOM 3011 N N . PHE A 1 384 ? 8.336 25.344 25.422 1 93.12 384 PHE A N 1
ATOM 3012 C CA . PHE A 1 384 ? 9.367 24.375 25.078 1 93.12 384 PHE A CA 1
ATOM 3013 C C . PHE A 1 384 ? 9.281 23.969 23.609 1 93.12 384 PHE A C 1
ATOM 3015 O O . PHE A 1 384 ? 9.016 22.812 23.281 1 93.12 384 PHE A O 1
ATOM 3022 N N . PRO A 1 385 ? 9.547 24.906 22.766 1 94.06 385 PRO A N 1
ATOM 3023 C CA . PRO A 1 385 ? 9.352 24.641 21.344 1 94.06 385 PRO A CA 1
ATOM 3024 C C . PRO A 1 385 ? 10.391 23.672 20.781 1 94.06 385 PRO A C 1
ATOM 3026 O O . PRO A 1 385 ? 11.562 23.719 21.172 1 94.06 385 PRO A O 1
ATOM 3029 N N . PRO A 1 386 ? 9.977 22.75 19.906 1 95.62 386 PRO A N 1
ATOM 3030 C CA . PRO A 1 386 ? 10.945 21.953 19.141 1 95.62 386 PRO A CA 1
ATOM 3031 C C . PRO A 1 386 ? 11.812 22.812 18.219 1 95.62 386 PRO A C 1
ATOM 3033 O O . PRO A 1 386 ? 11.5 23.984 17.969 1 95.62 386 PRO A O 1
ATOM 3036 N N . ALA A 1 387 ? 12.938 22.219 17.781 1 94.69 387 ALA A N 1
ATOM 3037 C CA . ALA A 1 387 ? 13.805 22.906 16.828 1 94.69 387 ALA A CA 1
ATOM 3038 C C . ALA A 1 387 ? 13.148 22.969 15.445 1 94.69 387 ALA A C 1
ATOM 3040 O O . ALA A 1 387 ? 13.305 23.969 14.719 1 94.69 387 ALA A O 1
ATOM 3041 N N . ARG A 1 388 ? 12.469 21.969 15.109 1 94.75 388 ARG A N 1
ATOM 3042 C CA . ARG A 1 388 ? 11.773 21.859 13.828 1 94.75 388 ARG A CA 1
ATOM 3043 C C . ARG A 1 388 ? 10.617 20.859 13.922 1 94.75 388 ARG A C 1
ATOM 3045 O O . ARG A 1 388 ? 10.672 19.906 14.719 1 94.75 388 ARG A O 1
ATOM 3052 N N . VAL A 1 389 ? 9.578 21.078 13.156 1 96.81 389 VAL A N 1
ATOM 3053 C CA . VAL A 1 389 ? 8.391 20.234 13.141 1 96.81 389 VAL A CA 1
ATOM 3054 C C . VAL A 1 389 ? 8.008 19.922 11.695 1 96.81 389 VAL A C 1
ATOM 3056 O O . VAL A 1 389 ? 8.172 20.766 10.805 1 96.81 389 VAL A O 1
ATOM 3059 N N . ALA A 1 390 ? 7.562 18.688 11.422 1 96.19 390 ALA A N 1
ATOM 3060 C CA . ALA A 1 390 ? 7.109 18.281 10.086 1 96.19 390 ALA A CA 1
ATOM 3061 C C . ALA A 1 390 ? 5.867 17.406 10.164 1 96.19 390 ALA A C 1
ATOM 3063 O O . ALA A 1 390 ? 5.523 16.906 11.242 1 96.19 390 ALA A O 1
ATOM 3064 N N . ALA A 1 391 ? 5.188 17.266 9.109 1 97.69 391 ALA A N 1
ATOM 3065 C CA . ALA A 1 391 ? 4.027 16.391 8.938 1 97.69 391 ALA A CA 1
ATOM 3066 C C . ALA A 1 391 ? 3.699 16.203 7.457 1 97.69 391 ALA A C 1
ATOM 3068 O O . ALA A 1 391 ? 4.059 17.031 6.621 1 97.69 391 ALA A O 1
ATOM 3069 N N . ASN A 1 392 ? 3.066 15.031 7.117 1 97.06 392 ASN A N 1
ATOM 3070 C CA . ASN A 1 392 ? 2.5 14.844 5.785 1 97.06 392 ASN A CA 1
ATOM 3071 C C . ASN A 1 392 ? 1.109 15.469 5.672 1 97.06 392 ASN A C 1
ATOM 3073 O O . ASN A 1 392 ? 0.125 14.875 6.121 1 97.06 392 ASN A O 1
ATOM 3077 N N . ARG A 1 393 ? 1.098 16.578 4.957 1 96 393 ARG A N 1
ATOM 3078 C CA . ARG A 1 393 ? -0.177 17.281 4.879 1 96 393 ARG A CA 1
ATOM 3079 C C . ARG A 1 393 ? -0.613 17.469 3.43 1 96 393 ARG A C 1
ATOM 3081 O O . ARG A 1 393 ? -1.486 18.281 3.141 1 96 393 ARG A O 1
ATOM 3088 N N . GLY A 1 394 ? 0.006 16.766 2.521 1 95.75 394 GLY A N 1
ATOM 3089 C CA . GLY A 1 394 ? -0.429 16.859 1.138 1 95.75 394 GLY A CA 1
ATOM 3090 C C . GLY A 1 394 ? -1.847 16.359 0.924 1 95.75 394 GLY A C 1
ATOM 3091 O O . GLY A 1 394 ? -2.713 17.109 0.476 1 95.75 394 GLY A O 1
ATOM 3092 N N . ALA A 1 395 ? -2.035 15.148 1.299 1 96.56 395 ALA A N 1
ATOM 3093 C CA . ALA A 1 395 ? -3.361 14.562 1.123 1 96.56 395 ALA A CA 1
ATOM 3094 C C . ALA A 1 395 ? -3.996 14.227 2.469 1 96.56 395 ALA A C 1
ATOM 3096 O O . ALA A 1 395 ? -5.129 13.75 2.525 1 96.56 395 ALA A O 1
ATOM 3097 N N . ASN A 1 396 ? -3.27 14.461 3.521 1 96.12 396 ASN A N 1
ATOM 3098 C CA . ASN A 1 396 ? -3.77 14.328 4.887 1 96.12 396 ASN A CA 1
ATOM 3099 C C . ASN A 1 396 ? -4.094 12.875 5.227 1 96.12 396 ASN A C 1
ATOM 3101 O O . ASN A 1 396 ? -5.016 12.602 5.996 1 96.12 396 ASN A O 1
ATOM 3105 N N . GLY A 1 397 ? -3.447 11.914 4.605 1 96.69 397 GLY A N 1
ATOM 3106 C CA . GLY A 1 397 ? -3.648 10.508 4.918 1 96.69 397 GLY A CA 1
ATOM 3107 C C . GLY A 1 397 ? -2.85 10.047 6.121 1 96.69 397 GLY A C 1
ATOM 3108 O O . GLY A 1 397 ? -1.93 10.734 6.566 1 96.69 397 GLY A O 1
ATOM 3109 N N . ILE A 1 398 ? -3.195 8.891 6.652 1 97.56 398 ILE A N 1
ATOM 3110 C CA . ILE A 1 398 ? -2.451 8.383 7.797 1 97.56 398 ILE A CA 1
ATOM 3111 C C . ILE A 1 398 ? -1.461 7.316 7.336 1 97.56 398 ILE A C 1
ATOM 3113 O O . ILE A 1 398 ? -0.698 6.777 8.141 1 97.56 398 ILE A O 1
ATOM 3117 N N . ASP A 1 399 ? -1.423 6.965 6.062 1 97.88 399 ASP A N 1
ATOM 3118 C CA . ASP A 1 399 ? -0.49 5.984 5.512 1 97.88 399 ASP A CA 1
ATOM 3119 C C . ASP A 1 399 ? 0.917 6.57 5.402 1 97.88 399 ASP A C 1
ATOM 3121 O O . ASP A 1 399 ? 1.082 7.758 5.117 1 97.88 399 ASP A O 1
ATOM 3125 N N . GLY A 1 400 ? 1.939 5.781 5.676 1 98.38 400 GLY A N 1
ATOM 3126 C CA . GLY A 1 400 ? 3.336 6.082 5.398 1 98.38 400 GLY A CA 1
ATOM 3127 C C . GLY A 1 400 ? 3.912 7.141 6.32 1 98.38 400 GLY A C 1
ATOM 3128 O O . GLY A 1 400 ? 4.957 7.727 6.027 1 98.38 400 GLY A O 1
ATOM 3129 N N . GLN A 1 401 ? 3.246 7.434 7.449 1 98.62 401 GLN A N 1
ATOM 3130 C CA . GLN A 1 401 ? 3.652 8.539 8.312 1 98.62 401 GLN A CA 1
ATOM 3131 C C . GLN A 1 401 ? 4.98 8.234 9 1 98.62 401 GLN A C 1
ATOM 3133 O O . GLN A 1 401 ? 5.875 9.086 9.031 1 98.62 401 GLN A O 1
ATOM 3138 N N . ILE A 1 402 ? 5.176 7.082 9.555 1 98.88 402 ILE A N 1
ATOM 3139 C CA . ILE A 1 402 ? 6.41 6.73 10.25 1 98.88 402 ILE A CA 1
ATOM 3140 C C . ILE A 1 402 ? 7.547 6.59 9.234 1 98.88 402 ILE A C 1
ATOM 3142 O O . ILE A 1 402 ? 8.68 6.984 9.508 1 98.88 402 ILE A O 1
ATOM 3146 N N . SER A 1 403 ? 7.242 6.027 8.039 1 98.88 403 SER A N 1
ATOM 3147 C CA . SER A 1 403 ? 8.234 5.965 6.977 1 98.88 403 SER A CA 1
ATOM 3148 C C . SER A 1 403 ? 8.75 7.355 6.617 1 98.88 403 SER A C 1
ATOM 3150 O O . SER A 1 403 ? 9.953 7.562 6.477 1 98.88 403 SER A O 1
ATOM 3152 N N . THR A 1 404 ? 7.844 8.336 6.434 1 98.81 404 THR A N 1
ATOM 3153 C CA . THR A 1 404 ? 8.234 9.711 6.129 1 98.81 404 THR A CA 1
ATOM 3154 C C . THR A 1 404 ? 9.086 10.297 7.25 1 98.81 404 THR A C 1
ATOM 3156 O O . THR A 1 404 ? 10.109 10.93 6.992 1 98.81 404 THR A O 1
ATOM 3159 N N . PHE A 1 405 ? 8.703 10.023 8.531 1 98.75 405 PHE A N 1
ATOM 3160 C CA . PHE A 1 405 ? 9.438 10.477 9.703 1 98.75 405 PHE A CA 1
ATOM 3161 C C . PHE A 1 405 ? 10.875 9.984 9.672 1 98.75 405 PHE A C 1
ATOM 3163 O O . PHE A 1 405 ? 11.812 10.758 9.859 1 98.75 405 PHE A O 1
ATOM 3170 N N . LEU A 1 406 ? 11.055 8.719 9.414 1 98.81 406 LEU A N 1
ATOM 3171 C CA . LEU A 1 406 ? 12.391 8.133 9.406 1 98.81 406 LEU A CA 1
ATOM 3172 C C . LEU A 1 406 ? 13.242 8.719 8.289 1 98.81 406 LEU A C 1
ATOM 3174 O O . LEU A 1 406 ? 14.438 8.938 8.469 1 98.81 406 LEU A O 1
ATOM 3178 N N . GLY A 1 407 ? 12.625 8.969 7.133 1 98.62 407 GLY A N 1
ATOM 3179 C CA . GLY A 1 407 ? 13.344 9.641 6.059 1 98.62 407 GLY A CA 1
ATOM 3180 C C . GLY A 1 407 ? 13.727 11.062 6.395 1 98.62 407 GLY A C 1
ATOM 3181 O O . GLY A 1 407 ? 14.781 11.547 5.977 1 98.62 407 GLY A O 1
ATOM 3182 N N . TRP A 1 408 ? 12.883 11.766 7.152 1 97.69 408 TRP A N 1
ATOM 3183 C CA . TRP A 1 408 ? 13.031 13.18 7.477 1 97.69 408 TRP A CA 1
ATOM 3184 C C . TRP A 1 408 ? 14 13.375 8.633 1 97.69 408 TRP A C 1
ATOM 3186 O O . TRP A 1 408 ? 14.516 14.477 8.836 1 97.69 408 TRP A O 1
ATOM 3196 N N . ALA A 1 409 ? 14.414 12.359 9.344 1 97.19 409 ALA A N 1
ATOM 3197 C CA . ALA A 1 409 ? 15.164 12.406 10.602 1 97.19 409 ALA A CA 1
ATOM 3198 C C . ALA A 1 409 ? 16.469 13.188 10.438 1 97.19 409 ALA A C 1
ATOM 3200 O O . ALA A 1 409 ? 17.031 13.242 9.344 1 97.19 409 ALA A O 1
ATOM 3201 N N . HIS A 1 410 ? 16.844 13.844 11.484 1 95.56 410 HIS A N 1
ATOM 3202 C CA . HIS A 1 410 ? 18.062 14.633 11.539 1 95.56 410 HIS A CA 1
ATOM 3203 C C . HIS A 1 410 ? 19.172 13.875 12.266 1 95.56 410 HIS A C 1
ATOM 3205 O O . HIS A 1 410 ? 18.953 13.32 13.344 1 95.56 410 HIS A O 1
ATOM 3211 N N . PRO A 1 411 ? 20.359 13.867 11.734 1 95.12 411 PRO A N 1
ATOM 3212 C CA . PRO A 1 411 ? 21.438 13.062 12.32 1 95.12 411 PRO A CA 1
ATOM 3213 C C . PRO A 1 411 ? 21.906 13.594 13.672 1 95.12 411 PRO A C 1
ATOM 3215 O O . PRO A 1 411 ? 22.391 12.82 14.5 1 95.12 411 PRO A O 1
ATOM 3218 N N . GLU A 1 412 ? 21.766 14.891 13.953 1 95.19 412 GLU A N 1
ATOM 3219 C CA . GLU A 1 412 ? 22.391 15.484 15.133 1 95.19 412 GLU A CA 1
ATOM 3220 C C . GLU A 1 412 ? 21.359 15.766 16.219 1 95.19 412 GLU A C 1
ATOM 3222 O O . GLU A 1 412 ? 21.703 16.125 17.344 1 95.19 412 GLU A O 1
ATOM 3227 N N . LEU A 1 413 ? 20.125 15.68 15.898 1 95.44 413 LEU A N 1
ATOM 3228 C CA . LEU A 1 413 ? 19.078 15.945 16.859 1 95.44 413 LEU A CA 1
ATOM 3229 C C . LEU A 1 413 ? 18.391 14.656 17.297 1 95.44 413 LEU A C 1
ATOM 3231 O O . LEU A 1 413 ? 18.516 13.625 16.641 1 95.44 413 LEU A O 1
ATOM 3235 N N . GLU A 1 414 ? 17.688 14.789 18.469 1 96.69 414 GLU A N 1
ATOM 3236 C CA . GLU A 1 414 ? 16.719 13.75 18.797 1 96.69 414 GLU A CA 1
ATOM 3237 C C . GLU A 1 414 ? 15.469 13.859 17.906 1 96.69 414 GLU A C 1
ATOM 3239 O O . GLU A 1 414 ? 14.984 14.961 17.641 1 96.69 414 GLU A O 1
ATOM 3244 N N . ASN A 1 415 ? 15.078 12.727 17.406 1 98.31 415 ASN A N 1
ATOM 3245 C CA . ASN A 1 415 ? 13.93 12.711 16.5 1 98.31 415 ASN A CA 1
ATOM 3246 C C . ASN A 1 415 ? 12.711 12.062 17.156 1 98.31 415 ASN A C 1
ATOM 3248 O O . ASN A 1 415 ? 12.727 10.875 17.469 1 98.31 415 ASN A O 1
ATOM 3252 N N . TRP A 1 416 ? 11.664 12.828 17.312 1 98.38 416 TRP A N 1
ATOM 3253 C CA . TRP A 1 416 ? 10.422 12.367 17.938 1 98.38 416 TRP A CA 1
ATOM 3254 C C . TRP A 1 416 ? 9.297 12.305 16.906 1 98.38 416 TRP A C 1
ATOM 3256 O O . TRP A 1 416 ? 9.148 13.211 16.094 1 98.38 416 TRP A O 1
ATOM 3266 N N . CYS A 1 417 ? 8.609 11.219 16.906 1 98.75 417 CYS A N 1
ATOM 3267 C CA . CYS A 1 417 ? 7.422 11.031 16.078 1 98.75 417 CYS A CA 1
ATOM 3268 C C . CYS A 1 417 ? 6.195 10.773 16.953 1 98.75 417 CYS A C 1
ATOM 3270 O O . CYS A 1 417 ? 6.191 9.852 17.766 1 98.75 417 CYS A O 1
ATOM 3272 N N . LEU A 1 418 ? 5.172 11.562 16.812 1 98.75 418 LEU A N 1
ATOM 3273 C CA . LEU A 1 418 ? 3.914 11.391 17.531 1 98.75 418 LEU A CA 1
ATOM 3274 C C . LEU A 1 418 ? 2.799 10.961 16.594 1 98.75 418 LEU A C 1
ATOM 3276 O O . LEU A 1 418 ? 2.375 11.742 15.727 1 98.75 418 LEU A O 1
ATOM 3280 N N . VAL A 1 419 ? 2.285 9.727 16.719 1 98.75 419 VAL A N 1
ATOM 3281 C CA . VAL A 1 419 ? 1.258 9.211 15.82 1 98.75 419 VAL A CA 1
ATOM 3282 C C . VAL A 1 419 ? 0.186 8.477 16.625 1 98.75 419 VAL A C 1
ATOM 3284 O O . VAL A 1 419 ? 0.414 8.109 17.781 1 98.75 419 VAL A O 1
ATOM 3287 N N . GLY A 1 420 ? -0.98 8.312 16.062 1 98.5 420 GLY A N 1
ATOM 3288 C CA . GLY A 1 420 ? -2.014 7.469 16.641 1 98.5 420 GLY A CA 1
ATOM 3289 C C . GLY A 1 420 ? -1.776 5.988 16.406 1 98.5 420 GLY A C 1
ATOM 3290 O O . GLY A 1 420 ? -0.905 5.613 15.609 1 98.5 420 GLY A O 1
ATOM 3291 N N . ASP A 1 421 ? -2.596 5.191 17.078 1 98.38 421 ASP A N 1
ATOM 3292 C CA . ASP A 1 421 ? -2.449 3.74 17.016 1 98.38 421 ASP A CA 1
ATOM 3293 C C . ASP A 1 421 ? -2.746 3.217 15.609 1 98.38 421 ASP A C 1
ATOM 3295 O O . ASP A 1 421 ? -1.969 2.438 15.055 1 98.38 421 ASP A O 1
ATOM 3299 N N . LEU A 1 422 ? -3.789 3.639 14.953 1 98 422 LEU A N 1
ATOM 3300 C CA . LEU A 1 422 ? -4.109 3.158 13.617 1 98 422 LEU A CA 1
ATOM 3301 C C . LEU A 1 422 ? -3.055 3.611 12.609 1 98 422 LEU A C 1
ATOM 3303 O O . LEU A 1 422 ? -2.732 2.881 11.672 1 98 422 LEU A O 1
ATOM 3307 N N . THR A 1 423 ? -2.557 4.859 12.805 1 98.31 423 THR A N 1
ATOM 3308 C CA . THR A 1 423 ? -1.48 5.352 11.953 1 98.31 423 THR A CA 1
ATOM 3309 C C . THR A 1 423 ? -0.251 4.453 12.062 1 98.31 423 THR A C 1
ATOM 3311 O O . THR A 1 423 ? 0.378 4.129 11.047 1 98.31 423 THR A O 1
ATOM 3314 N N . ALA A 1 424 ? 0.077 4.051 13.258 1 98.62 424 ALA A N 1
ATOM 3315 C CA . ALA A 1 424 ? 1.212 3.156 13.469 1 98.62 424 ALA A CA 1
ATOM 3316 C C . ALA A 1 424 ? 0.969 1.801 12.812 1 98.62 424 ALA A C 1
ATOM 3318 O O . ALA A 1 424 ? 1.871 1.235 12.188 1 98.62 424 ALA A O 1
ATOM 3319 N N . LEU A 1 425 ? -0.24 1.321 12.945 1 98.19 425 LEU A N 1
ATOM 3320 C CA . LEU A 1 425 ? -0.585 0.027 12.367 1 98.19 425 LEU A CA 1
ATOM 3321 C C . LEU A 1 425 ? -0.473 0.063 10.852 1 98.19 425 LEU A C 1
ATOM 3323 O O . LEU A 1 425 ? -0.138 -0.945 10.219 1 98.19 425 LEU A O 1
ATOM 3327 N N . TYR A 1 426 ? -0.692 1.188 10.25 1 97.31 426 TYR A N 1
ATOM 3328 C CA . TYR A 1 426 ? -0.614 1.36 8.805 1 97.31 426 TYR A CA 1
ATOM 3329 C C . TYR A 1 426 ? 0.813 1.156 8.312 1 97.31 426 TYR A C 1
ATOM 3331 O O . TYR A 1 426 ? 1.029 0.842 7.137 1 97.31 426 TYR A O 1
ATOM 3339 N N . ASP A 1 427 ? 1.763 1.358 9.156 1 97.94 427 ASP A N 1
ATOM 3340 C CA . ASP A 1 427 ? 3.152 1.469 8.727 1 97.94 427 ASP A CA 1
ATOM 3341 C C . ASP A 1 427 ? 4.043 0.49 9.484 1 97.94 427 ASP A C 1
ATOM 3343 O O . ASP A 1 427 ? 5.16 0.835 9.875 1 97.94 427 ASP A O 1
ATOM 3347 N N . LEU A 1 428 ? 3.635 -0.708 9.672 1 98.19 428 LEU A N 1
ATOM 3348 C CA . LEU A 1 428 ? 4.301 -1.701 10.516 1 98.19 428 LEU A CA 1
ATOM 3349 C C . LEU A 1 428 ? 5.66 -2.08 9.93 1 98.19 428 LEU A C 1
ATOM 3351 O O . LEU A 1 428 ? 6.539 -2.551 10.656 1 98.19 428 LEU A O 1
ATOM 3355 N N . SER A 1 429 ? 5.887 -1.932 8.633 1 97.56 429 SER A N 1
ATOM 3356 C CA . SER A 1 429 ? 7.148 -2.303 8 1 97.56 429 SER A CA 1
ATOM 3357 C C . SER A 1 429 ? 8.156 -1.157 8.055 1 97.56 429 SER A C 1
ATOM 3359 O O . SER A 1 429 ? 9.32 -1.331 7.695 1 97.56 429 SER A O 1
ATOM 3361 N N . SER A 1 430 ? 7.773 -0.063 8.531 1 98.25 430 SER A N 1
ATOM 3362 C CA . SER A 1 430 ? 8.516 1.187 8.398 1 98.25 430 SER A CA 1
ATOM 3363 C C . SER A 1 430 ? 9.891 1.088 9.055 1 98.25 430 SER A C 1
ATOM 3365 O O . SER A 1 430 ? 10.867 1.647 8.555 1 98.25 430 SER A O 1
ATOM 3367 N N . LEU A 1 431 ? 10.031 0.319 10.195 1 98.19 431 LEU A N 1
ATOM 3368 C CA . LEU A 1 431 ? 11.242 0.342 11.008 1 98.19 431 LEU A CA 1
ATOM 3369 C C . LEU A 1 431 ? 12.367 -0.442 10.328 1 98.19 431 LEU A C 1
ATOM 3371 O O . LEU A 1 431 ? 13.516 -0.402 10.781 1 98.19 431 LEU A O 1
ATOM 3375 N N . TRP A 1 432 ? 12.102 -1.082 9.172 1 97.5 432 TRP A N 1
ATOM 3376 C CA . TRP A 1 432 ? 13.047 -1.853 8.367 1 97.5 432 TRP A CA 1
ATOM 3377 C C . TRP A 1 432 ? 14.297 -1.041 8.078 1 97.5 432 TRP A C 1
ATOM 3379 O O . TRP A 1 432 ? 15.414 -1.556 8.172 1 97.5 432 TRP A O 1
ATOM 3389 N N . VAL A 1 433 ? 14.172 0.247 7.84 1 97.75 433 VAL A N 1
ATOM 3390 C CA . VAL A 1 433 ? 15.234 1.061 7.246 1 97.75 433 VAL A CA 1
ATOM 3391 C C . VAL A 1 433 ? 16.172 1.558 8.336 1 97.75 433 VAL A C 1
ATOM 3393 O O . VAL A 1 433 ? 17.281 2.027 8.047 1 97.75 433 VAL A O 1
ATOM 3396 N N . THR A 1 434 ? 15.859 1.444 9.602 1 96.75 434 THR A N 1
ATOM 3397 C CA . THR A 1 434 ? 16.5 2.146 10.703 1 96.75 434 THR A CA 1
ATOM 3398 C C . THR A 1 434 ? 18 1.846 10.734 1 96.75 434 THR A C 1
ATOM 3400 O O . THR A 1 434 ? 18.812 2.738 10.984 1 96.75 434 THR A O 1
ATOM 3403 N N . SER A 1 435 ? 18.422 0.579 10.391 1 94.94 435 SER A N 1
ATOM 3404 C CA . SER A 1 435 ? 19.828 0.187 10.469 1 94.94 435 SER A CA 1
ATOM 3405 C C . SER A 1 435 ? 20.641 0.867 9.375 1 94.94 435 SER A C 1
ATOM 3407 O O . SER A 1 435 ? 21.875 0.871 9.43 1 94.94 435 SER A O 1
ATOM 3409 N N . GLN A 1 436 ? 20 1.463 8.461 1 96.38 436 GLN A N 1
ATOM 3410 C CA . GLN A 1 436 ? 20.672 2.068 7.32 1 96.38 436 GLN A CA 1
ATOM 3411 C C . GLN A 1 436 ? 20.844 3.572 7.516 1 96.38 436 GLN A C 1
ATOM 3413 O O . GLN A 1 436 ? 21.484 4.242 6.703 1 96.38 436 GLN A O 1
ATOM 3418 N N . LEU A 1 437 ? 20.266 4.117 8.586 1 97.25 437 LEU A N 1
ATOM 3419 C CA . LEU A 1 437 ? 20.188 5.566 8.758 1 97.25 437 LEU A CA 1
ATOM 3420 C C . LEU A 1 437 ? 21.391 6.094 9.523 1 97.25 437 LEU A C 1
ATOM 3422 O O . LEU A 1 437 ? 21.922 5.41 10.406 1 97.25 437 LEU A O 1
ATOM 3426 N N . ASP A 1 438 ? 21.781 7.309 9.203 1 93 438 ASP A N 1
ATOM 3427 C CA . ASP A 1 438 ? 22.828 8.016 9.945 1 93 438 ASP A CA 1
ATOM 3428 C C . ASP A 1 438 ? 22.312 8.492 11.297 1 93 438 ASP A C 1
ATOM 3430 O O . ASP A 1 438 ? 23.047 8.516 12.281 1 93 438 ASP A O 1
ATOM 3434 N N . ALA A 1 439 ? 21.031 8.945 11.289 1 90.25 439 ALA A N 1
ATOM 3435 C CA . ALA A 1 439 ? 20.406 9.359 12.547 1 90.25 439 ALA A CA 1
ATOM 3436 C C . ALA A 1 439 ? 20.375 8.203 13.539 1 90.25 439 ALA A C 1
ATOM 3438 O O . ALA A 1 439 ? 20.141 7.055 13.156 1 90.25 439 ALA A O 1
ATOM 3439 N N . LYS A 1 440 ? 20.531 8.578 14.82 1 90.56 440 LYS A N 1
ATOM 3440 C CA . LYS A 1 440 ? 20.703 7.484 15.773 1 90.56 440 LYS A CA 1
ATOM 3441 C C . LYS A 1 440 ? 19.609 7.492 16.828 1 90.56 440 LYS A C 1
ATOM 3443 O O . LYS A 1 440 ? 19.297 6.457 17.422 1 90.56 440 LYS A O 1
ATOM 3448 N N . LYS A 1 441 ? 19.016 8.633 17.062 1 96 441 LYS A N 1
ATOM 3449 C CA . LYS A 1 441 ? 18.062 8.727 18.156 1 96 441 LYS A CA 1
ATOM 3450 C C . LYS A 1 441 ? 16.641 8.891 17.641 1 96 441 LYS A C 1
ATOM 3452 O O . LYS A 1 441 ? 16.266 9.969 17.172 1 96 441 LYS A O 1
ATOM 3457 N N . PHE A 1 442 ? 15.922 7.852 17.781 1 98 442 PHE A N 1
ATOM 3458 C CA . PHE A 1 442 ? 14.539 7.824 17.328 1 98 442 PHE A CA 1
ATOM 3459 C C . PHE A 1 442 ? 13.602 7.492 18.484 1 98 442 PHE A C 1
ATOM 3461 O O . PHE A 1 442 ? 13.836 6.543 19.234 1 98 442 PHE A O 1
ATOM 3468 N N . ARG A 1 443 ? 12.586 8.297 18.641 1 97.94 443 ARG A N 1
ATOM 3469 C CA . ARG A 1 443 ? 11.492 8.047 19.578 1 97.94 443 ARG A CA 1
ATOM 3470 C C . ARG A 1 443 ? 10.148 8.078 18.859 1 97.94 443 ARG A C 1
ATOM 3472 O O . ARG A 1 443 ? 9.703 9.133 18.391 1 97.94 443 ARG A O 1
ATOM 3479 N N . VAL A 1 444 ? 9.547 6.934 18.734 1 98.75 444 VAL A N 1
ATOM 3480 C CA . VAL A 1 444 ? 8.203 6.863 18.156 1 98.75 444 VAL A CA 1
ATOM 3481 C C . VAL A 1 444 ? 7.168 6.754 19.281 1 98.75 444 VAL A C 1
ATOM 3483 O O . VAL A 1 444 ? 7.098 5.734 19.969 1 98.75 444 VAL A O 1
ATOM 3486 N N . VAL A 1 445 ? 6.426 7.773 19.422 1 98.81 445 VAL A N 1
ATOM 3487 C CA . VAL A 1 445 ? 5.355 7.832 20.406 1 98.81 445 VAL A CA 1
ATOM 3488 C C . VAL A 1 445 ? 4.027 7.445 19.766 1 98.81 445 VAL A C 1
ATOM 3490 O O . VAL A 1 445 ? 3.533 8.148 18.875 1 98.81 445 VAL A O 1
ATOM 3493 N N . VAL A 1 446 ? 3.479 6.328 20.219 1 98.88 446 VAL A N 1
ATOM 3494 C CA . VAL A 1 446 ? 2.186 5.867 19.734 1 98.88 446 VAL A CA 1
ATOM 3495 C C . VAL A 1 446 ? 1.104 6.156 20.766 1 98.88 446 VAL A C 1
ATOM 3497 O O . VAL A 1 446 ? 1.092 5.555 21.844 1 98.88 446 VAL A O 1
ATOM 3500 N N . ILE A 1 447 ? 0.26 7.066 20.438 1 98.75 447 ILE A N 1
ATOM 3501 C CA . ILE A 1 447 ? -0.904 7.285 21.281 1 98.75 447 ILE A CA 1
ATOM 3502 C C . ILE A 1 447 ? -1.942 6.195 21.031 1 98.75 447 ILE A C 1
ATOM 3504 O O . ILE A 1 447 ? -2.689 6.258 20.047 1 98.75 447 ILE A O 1
ATOM 3508 N N . ASN A 1 448 ? -2.012 5.254 21.891 1 98.5 448 ASN A N 1
ATOM 3509 C CA . ASN A 1 448 ? -2.896 4.102 21.75 1 98.5 448 ASN A CA 1
ATOM 3510 C C . ASN A 1 448 ? -4.176 4.273 22.562 1 98.5 448 ASN A C 1
ATOM 3512 O O . ASN A 1 448 ? -4.25 3.826 23.703 1 98.5 448 ASN A O 1
ATOM 3516 N N . ASN A 1 449 ? -5.117 4.883 21.938 1 96.75 449 ASN A N 1
ATOM 3517 C CA . ASN A 1 449 ? -6.406 5.07 22.594 1 96.75 449 ASN A CA 1
ATOM 3518 C C . ASN A 1 449 ? -7.434 4.047 22.109 1 96.75 449 ASN A C 1
ATOM 3520 O O . ASN A 1 449 ? -8.641 4.246 22.281 1 96.75 449 ASN A O 1
ATOM 3524 N N . GLY A 1 450 ? -7.016 3.055 21.375 1 95.12 450 GLY A N 1
ATOM 3525 C CA . GLY A 1 450 ? -7.82 1.878 21.078 1 95.12 450 GLY A CA 1
ATOM 3526 C C . GLY A 1 450 ? -8.625 2.002 19.812 1 95.12 450 GLY A C 1
ATOM 3527 O O . GLY A 1 450 ? -9.688 1.393 19.672 1 95.12 450 GLY A O 1
ATOM 3528 N N . GLY A 1 451 ? -8.258 2.793 18.906 1 95.25 451 GLY A N 1
ATOM 3529 C CA . GLY A 1 451 ? -8.961 2.92 17.641 1 95.25 451 GLY A CA 1
ATOM 3530 C C . GLY A 1 451 ? -9.094 4.359 17.172 1 95.25 451 GLY A C 1
ATOM 3531 O O . GLY A 1 451 ? -8.375 5.238 17.641 1 95.25 451 GLY A O 1
ATOM 3532 N N . GLY A 1 452 ? -9.914 4.531 16.141 1 93.44 452 GLY A N 1
ATOM 3533 C CA . GLY A 1 452 ? -10.148 5.855 15.586 1 93.44 452 GLY A CA 1
ATOM 3534 C C . GLY A 1 452 ? -11.055 6.711 16.453 1 93.44 452 GLY A C 1
ATOM 3535 O O . GLY A 1 452 ? -12.172 7.039 16.047 1 93.44 452 GLY A O 1
ATOM 3536 N N . GLN A 1 453 ? -10.516 7.289 17.453 1 90.62 453 GLN A N 1
ATOM 3537 C CA . GLN A 1 453 ? -11.336 7.98 18.438 1 90.62 453 GLN A CA 1
ATOM 3538 C C . GLN A 1 453 ? -11.766 9.359 17.938 1 90.62 453 GLN A C 1
ATOM 3540 O O . GLN A 1 453 ? -12.656 9.984 18.5 1 90.62 453 GLN A O 1
ATOM 3545 N N . ILE A 1 454 ? -11.133 9.766 16.859 1 87.19 454 ILE A N 1
ATOM 3546 C CA . ILE A 1 454 ? -11.594 10.992 16.234 1 87.19 454 ILE A CA 1
ATOM 3547 C C . ILE A 1 454 ? -13.047 10.828 15.781 1 87.19 454 ILE A C 1
ATOM 3549 O O . ILE A 1 454 ? -13.805 11.797 15.758 1 87.19 454 ILE A O 1
ATOM 3553 N N . PHE A 1 455 ? -13.445 9.609 15.453 1 85.56 455 PHE A N 1
ATOM 3554 C CA . PHE A 1 455 ? -14.773 9.336 14.93 1 85.56 455 PHE A CA 1
ATOM 3555 C C . PHE A 1 455 ? -15.773 9.141 16.062 1 85.56 455 PHE A C 1
ATOM 3557 O O . PHE A 1 455 ? -16.984 9.219 15.859 1 85.56 455 PHE A O 1
ATOM 3564 N N . HIS A 1 456 ? -15.289 8.82 17.219 1 83.5 456 HIS A N 1
ATOM 3565 C CA . HIS A 1 456 ? -16.172 8.656 18.359 1 83.5 456 HIS A CA 1
ATOM 3566 C C . HIS A 1 456 ? -16.938 9.938 18.656 1 83.5 456 HIS A C 1
ATOM 3568 O O . HIS A 1 456 ? -18.125 9.898 18.969 1 83.5 456 HIS A O 1
ATOM 3574 N N . ARG A 1 457 ? -16.234 11.008 18.5 1 76.69 457 ARG A N 1
ATOM 3575 C CA . ARG A 1 457 ? -16.859 12.297 18.781 1 76.69 457 ARG A CA 1
ATOM 3576 C C . ARG A 1 457 ? -17.766 12.734 17.641 1 76.69 457 ARG A C 1
ATOM 3578 O O . ARG A 1 457 ? -18.75 13.453 17.875 1 76.69 457 ARG A O 1
ATOM 3585 N N . MET A 1 458 ? -17.562 12.164 16.547 1 80.31 458 MET A N 1
ATOM 3586 C CA . MET A 1 458 ? -18.297 12.609 15.367 1 80.31 458 MET A CA 1
ATOM 3587 C C . MET A 1 458 ? -19.578 11.805 15.18 1 80.31 458 MET A C 1
ATOM 3589 O O . MET A 1 458 ? -20.625 12.359 14.867 1 80.31 458 MET A O 1
ATOM 3593 N N . PHE A 1 459 ? -19.562 10.461 15.188 1 82.31 459 PHE A N 1
ATOM 3594 C CA . PHE A 1 459 ? -20.656 9.609 14.75 1 82.31 459 PHE A CA 1
ATOM 3595 C C . PHE A 1 459 ? -21.172 8.758 15.898 1 82.31 459 PHE A C 1
ATOM 3597 O O . PHE A 1 459 ? -22.312 8.281 15.867 1 82.31 459 PHE A O 1
ATOM 3604 N N . LYS A 1 460 ? -20.531 8.508 17 1 82.06 460 LYS A N 1
ATOM 3605 C CA . LYS A 1 460 ? -20.891 7.695 18.156 1 82.06 460 LYS A CA 1
ATOM 3606 C C . LYS A 1 460 ? -21.312 6.289 17.734 1 82.06 460 LYS A C 1
ATOM 3608 O O . LYS A 1 460 ? -22.359 5.801 18.156 1 82.06 460 LYS A O 1
ATOM 3613 N N . LYS A 1 461 ? -20.75 5.707 16.75 1 89.12 461 LYS A N 1
ATOM 3614 C CA . LYS A 1 461 ? -20.969 4.336 16.297 1 89.12 461 LYS A CA 1
ATOM 3615 C C . LYS A 1 461 ? -19.656 3.545 16.312 1 89.12 461 LYS A C 1
ATOM 3617 O O . LYS A 1 461 ? -18.625 4.031 15.836 1 89.12 461 LYS A O 1
ATOM 3622 N N . GLU A 1 462 ? -19.75 2.34 16.719 1 90 462 GLU A N 1
ATOM 3623 C CA . GLU A 1 462 ? -18.578 1.489 16.906 1 90 462 GLU A CA 1
ATOM 3624 C C . GLU A 1 462 ? -17.969 1.099 15.578 1 90 462 GLU A C 1
ATOM 3626 O O . GLU A 1 462 ? -16.75 0.93 15.477 1 90 462 GLU A O 1
ATOM 3631 N N . ILE A 1 463 ? -18.734 1.044 14.539 1 91.75 463 ILE A N 1
ATOM 3632 C CA . ILE A 1 463 ? -18.312 0.541 13.234 1 91.75 463 ILE A CA 1
ATOM 3633 C C . ILE A 1 463 ? -17.281 1.481 12.625 1 91.75 463 ILE A C 1
ATOM 3635 O O . ILE A 1 463 ? -16.531 1.096 11.719 1 91.75 463 ILE A O 1
ATOM 3639 N N . PHE A 1 464 ? -17.156 2.711 13.227 1 91.81 464 PHE A N 1
ATOM 3640 C CA . PHE A 1 464 ? -16.203 3.689 12.719 1 91.81 464 PHE A CA 1
ATOM 3641 C C . PHE A 1 464 ? -14.844 3.527 13.398 1 91.81 464 PHE A C 1
ATOM 3643 O O . PHE A 1 464 ? -13.828 4.008 12.898 1 91.81 464 PHE A O 1
ATOM 3650 N N . ILE A 1 465 ? -14.805 2.889 14.477 1 92.81 465 ILE A N 1
ATOM 3651 C CA . ILE A 1 465 ? -13.727 3.115 15.438 1 92.81 465 ILE A CA 1
ATOM 3652 C C . ILE A 1 465 ? -12.578 2.154 15.156 1 92.81 465 ILE A C 1
ATOM 3654 O O . ILE A 1 465 ? -11.422 2.441 15.492 1 92.81 465 ILE A O 1
ATOM 3658 N N . ASN A 1 466 ? -12.898 0.971 14.43 1 94.69 466 ASN A N 1
ATOM 3659 C CA . ASN A 1 466 ? -11.898 -0.082 14.328 1 94.69 466 ASN A CA 1
ATOM 3660 C C . ASN A 1 466 ? -11.289 -0.406 15.688 1 94.69 466 ASN A C 1
ATOM 3662 O O . ASN A 1 466 ? -10.062 -0.388 15.844 1 94.69 466 ASN A O 1
ATOM 3666 N N . LYS A 1 467 ? -12.078 -0.696 16.609 1 94.88 467 LYS A N 1
ATOM 3667 C CA . LYS A 1 467 ? -11.664 -0.927 17.984 1 94.88 467 LYS A CA 1
ATOM 3668 C C . LYS A 1 467 ? -10.695 -2.104 18.078 1 94.88 467 LYS A C 1
ATOM 3670 O O . LYS A 1 467 ? -10.883 -3.123 17.422 1 94.88 467 LYS A O 1
ATOM 3675 N N . HIS A 1 468 ? -9.672 -1.942 18.875 1 96 468 HIS A N 1
ATOM 3676 C CA . HIS A 1 468 ? -8.703 -3.014 19.062 1 96 468 HIS A CA 1
ATOM 3677 C C . HIS A 1 468 ? -8.016 -2.91 20.422 1 96 468 HIS A C 1
ATOM 3679 O O . HIS A 1 468 ? -8.195 -1.919 21.141 1 96 468 HIS A O 1
ATOM 3685 N N . GLN A 1 469 ? -7.27 -3.912 20.781 1 95.62 469 GLN A N 1
ATOM 3686 C CA . GLN A 1 469 ? -6.504 -3.955 22.031 1 95.62 469 GLN A CA 1
ATOM 3687 C C . GLN A 1 469 ? -5.047 -4.312 21.766 1 95.62 469 GLN A C 1
ATOM 3689 O O . GLN A 1 469 ? -4.391 -4.934 22.609 1 95.62 469 GLN A O 1
ATOM 3694 N N . ILE A 1 470 ? -4.562 -3.963 20.625 1 96.88 470 ILE A N 1
ATOM 3695 C CA . ILE A 1 470 ? -3.211 -4.305 20.188 1 96.88 470 ILE A CA 1
ATOM 3696 C C . ILE A 1 470 ? -2.191 -3.512 21 1 96.88 470 ILE A C 1
ATOM 3698 O O . ILE A 1 470 ? -2.379 -2.318 21.25 1 96.88 470 ILE A O 1
ATOM 3702 N N . SER A 1 471 ? -1.172 -4.203 21.5 1 97.25 471 SER A N 1
ATOM 3703 C CA . SER A 1 471 ? 0.007 -3.578 22.094 1 97.25 471 SER A CA 1
ATOM 3704 C C . SER A 1 471 ? 1.141 -3.465 21.078 1 97.25 471 SER A C 1
ATOM 3706 O O . SER A 1 471 ? 1.352 -4.371 20.281 1 97.25 471 SER A O 1
ATOM 3708 N N . PHE A 1 472 ? 1.917 -2.459 21.188 1 98.5 472 PHE A N 1
ATOM 3709 C CA . PHE A 1 472 ? 2.988 -2.25 20.219 1 98.5 472 PHE A CA 1
ATOM 3710 C C . PHE A 1 472 ? 4.309 -2.801 20.75 1 98.5 472 PHE A C 1
ATOM 3712 O O . PHE A 1 472 ? 5.363 -2.584 20.141 1 98.5 472 PHE A O 1
ATOM 3719 N N . GLU A 1 473 ? 4.234 -3.482 21.875 1 98.56 473 GLU A N 1
ATOM 3720 C CA . GLU A 1 473 ? 5.426 -4.113 22.438 1 98.56 473 GLU A CA 1
ATOM 3721 C C . GLU A 1 473 ? 6.023 -5.125 21.453 1 98.56 473 GLU A C 1
ATOM 3723 O O . GLU A 1 473 ? 7.238 -5.141 21.234 1 98.56 473 GLU A O 1
ATOM 3728 N N . SER A 1 474 ? 5.191 -5.957 20.953 1 98.12 474 SER A N 1
ATOM 3729 C CA . SER A 1 474 ? 5.645 -6.984 20.016 1 98.12 474 SER A CA 1
ATOM 3730 C C . SER A 1 474 ? 6.211 -6.363 18.75 1 98.12 474 SER A C 1
ATOM 3732 O O . SER A 1 474 ? 7.148 -6.898 18.156 1 98.12 474 SER A O 1
ATOM 3734 N N . TRP A 1 475 ? 5.598 -5.273 18.312 1 98.38 475 TRP A N 1
ATOM 3735 C CA . TRP A 1 475 ? 6.117 -4.562 17.156 1 98.38 475 TRP A CA 1
ATOM 3736 C C . TRP A 1 475 ? 7.539 -4.078 17.391 1 98.38 475 TRP A C 1
ATOM 3738 O O . TRP A 1 475 ? 8.422 -4.25 16.547 1 98.38 475 TRP A O 1
ATOM 3748 N N . ALA A 1 476 ? 7.785 -3.473 18.562 1 98.5 476 ALA A N 1
ATOM 3749 C CA . ALA A 1 476 ? 9.125 -3.033 18.953 1 98.5 476 ALA A CA 1
ATOM 3750 C C . ALA A 1 476 ? 10.109 -4.199 18.953 1 98.5 476 ALA A C 1
ATOM 3752 O O . ALA A 1 476 ? 11.195 -4.102 18.375 1 98.5 476 ALA A O 1
ATOM 3753 N N . LYS A 1 477 ? 9.688 -5.281 19.516 1 98.06 477 LYS A N 1
ATOM 3754 C CA . LYS A 1 477 ? 10.547 -6.457 19.641 1 98.06 477 LYS A CA 1
ATOM 3755 C C . LYS A 1 477 ? 10.906 -7.016 18.266 1 98.06 477 LYS A C 1
ATOM 3757 O O . LYS A 1 477 ? 12.047 -7.41 18.031 1 98.06 477 LYS A O 1
ATOM 3762 N N . MET A 1 478 ? 9.969 -7.043 17.406 1 97.62 478 MET A N 1
ATOM 3763 C CA . MET A 1 478 ? 10.172 -7.574 16.062 1 97.62 478 MET A CA 1
ATOM 3764 C C . MET A 1 478 ? 11.32 -6.852 15.359 1 97.62 478 MET A C 1
ATOM 3766 O O . MET A 1 478 ? 12.086 -7.465 14.617 1 97.62 478 MET A O 1
ATOM 3770 N N . TRP A 1 479 ? 11.438 -5.582 15.641 1 97.56 479 TRP A N 1
ATOM 3771 C CA . TRP A 1 479 ? 12.414 -4.766 14.93 1 97.56 479 TRP A CA 1
ATOM 3772 C C . TRP A 1 479 ? 13.602 -4.434 15.836 1 97.56 479 TRP A C 1
ATOM 3774 O O . TRP A 1 479 ? 14.398 -3.545 15.523 1 97.56 479 TRP A O 1
ATOM 3784 N N . ASN A 1 480 ? 13.695 -5.027 16.984 1 96.94 480 ASN A N 1
ATOM 3785 C CA . ASN A 1 480 ? 14.781 -4.855 17.953 1 96.94 480 ASN A CA 1
ATOM 3786 C C . ASN A 1 480 ? 14.836 -3.428 18.484 1 96.94 480 ASN A C 1
ATOM 3788 O O . ASN A 1 480 ? 15.914 -2.828 18.547 1 96.94 480 ASN A O 1
ATOM 3792 N N . TRP A 1 481 ? 13.75 -2.812 18.703 1 98.12 481 TRP A N 1
ATOM 3793 C CA . TRP A 1 481 ? 13.633 -1.522 19.375 1 98.12 481 TRP A CA 1
ATOM 3794 C C . TRP A 1 481 ? 13.25 -1.702 20.844 1 98.12 481 TRP A C 1
ATOM 3796 O O . TRP A 1 481 ? 12.688 -2.73 21.219 1 98.12 481 TRP A O 1
ATOM 3806 N N . SER A 1 482 ? 13.602 -0.758 21.641 1 98.06 482 SER A N 1
ATOM 3807 C CA . SER A 1 482 ? 13.141 -0.732 23.031 1 98.06 482 SER A CA 1
ATOM 3808 C C . SER A 1 482 ? 11.695 -0.253 23.125 1 98.06 482 SER A C 1
ATOM 3810 O O . SER A 1 482 ? 11.18 0.365 22.188 1 98.06 482 SER A O 1
ATOM 3812 N N . TYR A 1 483 ? 11.062 -0.639 24.234 1 98.12 483 TYR A N 1
ATOM 3813 C CA . TYR A 1 483 ? 9.641 -0.36 24.406 1 98.12 483 TYR A CA 1
ATOM 3814 C C . TYR A 1 483 ? 9.336 0.093 25.828 1 98.12 483 TYR A C 1
ATOM 3816 O O . TYR A 1 483 ? 9.906 -0.434 26.781 1 98.12 483 TYR A O 1
ATOM 3824 N N . ASP A 1 484 ? 8.5 1.116 25.953 1 96.75 484 ASP A N 1
ATOM 3825 C CA . ASP A 1 484 ? 7.902 1.53 27.219 1 96.75 484 ASP A CA 1
ATOM 3826 C C . ASP A 1 484 ? 6.418 1.846 27.047 1 96.75 484 ASP A C 1
ATOM 3828 O O . ASP A 1 484 ? 6.008 2.377 26.016 1 96.75 484 ASP A O 1
ATOM 3832 N N . LYS A 1 485 ? 5.672 1.496 28.031 1 97.44 485 LYS A N 1
ATOM 3833 C CA . LYS A 1 485 ? 4.266 1.893 28.094 1 97.44 485 LYS A CA 1
ATOM 3834 C C . LYS A 1 485 ? 4.031 2.906 29.219 1 97.44 485 LYS A C 1
ATOM 3836 O O . LYS A 1 485 ? 4.434 2.68 30.359 1 97.44 485 LYS A O 1
ATOM 3841 N N . TRP A 1 486 ? 3.445 4.02 28.859 1 97.12 486 TRP A N 1
ATOM 3842 C CA . TRP A 1 486 ? 3.203 5.07 29.844 1 97.12 486 TRP A CA 1
ATOM 3843 C C . TRP A 1 486 ? 1.709 5.328 30 1 97.12 486 TRP A C 1
ATOM 3845 O O . TRP A 1 486 ? 1.012 5.625 29.031 1 97.12 486 TRP A O 1
ATOM 3855 N N . HIS A 1 487 ? 1.188 5.219 31.203 1 97.56 487 HIS A N 1
ATOM 3856 C CA . HIS A 1 487 ? -0.16 5.645 31.562 1 97.56 487 HIS A CA 1
ATOM 3857 C C . HIS A 1 487 ? -0.162 7.062 32.125 1 97.56 487 HIS A C 1
ATOM 3859 O O . HIS A 1 487 ? -1.215 7.699 32.219 1 97.56 487 HIS A O 1
ATOM 3865 N N . THR A 1 488 ? 1.01 7.461 32.531 1 96.06 488 THR A N 1
ATOM 3866 C CA . THR A 1 488 ? 1.34 8.82 32.938 1 96.06 488 THR A CA 1
ATOM 3867 C C . THR A 1 488 ? 2.727 9.219 32.469 1 96.06 488 THR A C 1
ATOM 3869 O O . THR A 1 488 ? 3.656 8.406 32.469 1 96.06 488 THR A O 1
ATOM 3872 N N . ILE A 1 489 ? 2.818 10.453 31.984 1 95.94 489 ILE A N 1
ATOM 3873 C CA . ILE A 1 489 ? 4.129 10.891 31.516 1 95.94 489 ILE A CA 1
ATOM 3874 C C . ILE A 1 489 ? 5.074 11.047 32.719 1 95.94 489 ILE A C 1
ATOM 3876 O O . ILE A 1 489 ? 4.777 11.781 33.656 1 95.94 489 ILE A O 1
ATOM 3880 N N . PRO A 1 490 ? 6.203 10.43 32.656 1 91.81 490 PRO A N 1
ATOM 3881 C CA . PRO A 1 490 ? 7.133 10.57 33.781 1 91.81 490 PRO A CA 1
ATOM 3882 C C . PRO A 1 490 ? 7.633 12 33.938 1 91.81 490 PRO A C 1
ATOM 3884 O O . PRO A 1 490 ? 7.875 12.703 32.969 1 91.81 490 PRO A O 1
ATOM 3887 N N . GLU A 1 491 ? 7.699 12.578 35.156 1 77.75 491 GLU A N 1
ATOM 3888 C CA . GLU A 1 491 ? 8.102 13.945 35.469 1 77.75 491 GLU A CA 1
ATOM 3889 C C . GLU A 1 491 ? 9.609 14.117 35.312 1 77.75 491 GLU A C 1
ATOM 3891 O O . GLU A 1 491 ? 10.07 15.148 34.812 1 77.75 491 GLU A O 1
ATOM 3896 N N . ASP A 1 492 ? 10.477 13.203 35.875 1 68.06 492 ASP A N 1
ATOM 3897 C CA . ASP A 1 492 ? 11.914 13.43 35.938 1 68.06 492 ASP A CA 1
ATOM 3898 C C . ASP A 1 492 ? 12.625 12.875 34.719 1 68.06 492 ASP A C 1
ATOM 3900 O O . ASP A 1 492 ? 12.523 11.688 34.406 1 68.06 492 ASP A O 1
ATOM 3904 N N . ASN A 1 493 ? 13.109 13.93 33.906 1 60.72 493 ASN A N 1
ATOM 3905 C CA . ASN A 1 493 ? 13.883 13.633 32.719 1 60.72 493 ASN A CA 1
ATOM 3906 C C . ASN A 1 493 ? 15.031 12.672 33 1 60.72 493 ASN A C 1
ATOM 3908 O O . ASN A 1 493 ? 15.422 11.883 32.156 1 60.72 493 ASN A O 1
ATOM 3912 N N . LYS A 1 494 ? 15.844 13.172 34.031 1 53.09 494 LYS A N 1
ATOM 3913 C CA . LYS A 1 494 ? 17.047 12.414 34.406 1 53.09 494 LYS A CA 1
ATOM 3914 C C . LYS A 1 494 ? 16.75 10.922 34.469 1 53.09 494 LYS A C 1
ATOM 3916 O O . LYS A 1 494 ? 17.625 10.094 34.219 1 53.09 494 LYS A O 1
ATOM 3921 N N . GLU A 1 495 ? 15.484 10.547 34.625 1 54.22 495 GLU A N 1
ATOM 3922 C CA . GLU A 1 495 ? 15.141 9.148 34.875 1 54.22 495 GLU A CA 1
ATOM 3923 C C . GLU A 1 495 ? 14.734 8.461 33.562 1 54.22 495 GLU A C 1
ATOM 3925 O O . GLU A 1 495 ? 14.578 7.242 33.531 1 54.22 495 GLU A O 1
ATOM 3930 N N . LEU A 1 496 ? 14.578 9.367 32.562 1 69.94 496 LEU A N 1
ATOM 3931 C CA . LEU A 1 496 ? 14.117 8.664 31.375 1 69.94 496 LEU A CA 1
ATOM 3932 C C . LEU A 1 496 ? 15.297 8.148 30.562 1 69.94 496 LEU A C 1
ATOM 3934 O O . LEU A 1 496 ? 16.031 8.93 29.953 1 69.94 496 LEU A O 1
ATOM 3938 N N . ASN A 1 497 ? 15.859 7.137 30.984 1 82.62 497 ASN A N 1
ATOM 3939 C CA . ASN A 1 497 ? 16.906 6.488 30.188 1 82.62 497 ASN A CA 1
ATOM 3940 C C . ASN A 1 497 ? 16.328 5.832 28.938 1 82.62 497 ASN A C 1
ATOM 3942 O O . ASN A 1 497 ? 16.234 4.605 28.859 1 82.62 497 ASN A O 1
ATOM 3946 N N . LEU A 1 498 ? 15.984 6.77 28 1 90.38 498 LEU A N 1
ATOM 3947 C CA . LEU A 1 498 ? 15.438 6.238 26.75 1 90.38 498 LEU A CA 1
ATOM 3948 C C . LEU A 1 498 ? 16.547 5.688 25.859 1 90.38 498 LEU A C 1
ATOM 3950 O O . LEU A 1 498 ? 17.625 6.273 25.781 1 90.38 498 LEU A O 1
ATOM 3954 N N . ALA A 1 499 ? 16.234 4.598 25.281 1 94.88 499 ALA A N 1
ATOM 3955 C CA . ALA A 1 499 ? 17.172 4.008 24.328 1 94.88 499 ALA A CA 1
ATOM 3956 C C . ALA A 1 499 ? 17.25 4.824 23.047 1 94.88 499 ALA A C 1
ATOM 3958 O O . ALA A 1 499 ? 16.453 5.746 22.844 1 94.88 499 ALA A O 1
ATOM 3959 N N . ASP A 1 500 ? 18.234 4.605 22.234 1 95.62 500 ASP A N 1
ATOM 3960 C CA . ASP A 1 500 ? 18.391 5.305 20.953 1 95.62 500 ASP A CA 1
ATOM 3961 C C . ASP A 1 500 ? 17.219 5.027 20.016 1 95.62 500 ASP A C 1
ATOM 3963 O O . ASP A 1 500 ? 16.812 5.906 19.266 1 95.62 500 ASP A O 1
ATOM 3967 N N . HIS A 1 501 ? 16.781 3.805 20.047 1 97.69 501 HIS A N 1
ATOM 3968 C CA . HIS A 1 501 ? 15.57 3.389 19.328 1 97.69 501 HIS A CA 1
ATOM 3969 C C . HIS A 1 501 ? 14.469 2.977 20.297 1 97.69 501 HIS A C 1
ATOM 3971 O O . HIS A 1 501 ? 14.516 1.887 20.875 1 97.69 501 HIS A O 1
ATOM 3977 N N . GLN A 1 502 ? 13.445 3.863 20.406 1 97.69 502 GLN A N 1
ATOM 3978 C CA . GLN A 1 502 ? 12.477 3.674 21.484 1 97.69 502 GLN A CA 1
ATOM 3979 C C . GLN A 1 502 ? 11.047 3.844 20.984 1 97.69 502 GLN A C 1
ATOM 3981 O O . GLN A 1 502 ? 10.727 4.848 20.328 1 97.69 502 GLN A O 1
ATOM 3986 N N . ILE A 1 503 ? 10.234 2.793 21.219 1 98.56 503 ILE A N 1
ATOM 3987 C CA . ILE A 1 503 ? 8.789 2.947 21.078 1 98.56 503 ILE A CA 1
ATOM 3988 C C . ILE A 1 503 ? 8.18 3.293 22.438 1 98.56 503 ILE A C 1
ATOM 3990 O O . ILE A 1 503 ? 8.414 2.592 23.422 1 98.56 503 ILE A O 1
ATOM 3994 N N . ILE A 1 504 ? 7.512 4.371 22.469 1 98.38 504 ILE A N 1
ATOM 3995 C CA . ILE A 1 504 ? 6.762 4.773 23.656 1 98.38 504 ILE A CA 1
ATOM 3996 C C . ILE A 1 504 ? 5.266 4.684 23.391 1 98.38 504 ILE A C 1
ATOM 3998 O O . ILE A 1 504 ? 4.738 5.414 22.531 1 98.38 504 ILE A O 1
ATOM 4002 N N . GLU A 1 505 ? 4.59 3.77 24.016 1 98.75 505 GLU A N 1
ATOM 4003 C CA . GLU A 1 505 ? 3.141 3.641 23.891 1 98.75 505 GLU A CA 1
ATOM 4004 C C . GLU A 1 505 ? 2.426 4.418 25 1 98.75 505 GLU A C 1
ATOM 4006 O O . GLU A 1 505 ? 2.574 4.102 26.172 1 98.75 505 GLU A O 1
ATOM 4011 N N . LEU A 1 506 ? 1.749 5.461 24.625 1 98.62 506 LEU A N 1
ATOM 4012 C CA . LEU A 1 506 ? 0.924 6.207 25.562 1 98.62 506 LEU A CA 1
ATOM 4013 C C . LEU A 1 506 ? -0.476 5.605 25.656 1 98.62 506 LEU A C 1
ATOM 4015 O O . LEU A 1 506 ? -1.113 5.352 24.625 1 98.62 506 LEU A O 1
ATOM 4019 N N . SER A 1 507 ? -0.944 5.371 26.797 1 98.25 507 SER A N 1
ATOM 4020 C CA . SER A 1 507 ? -2.297 4.883 27.047 1 98.25 507 SER A CA 1
ATOM 4021 C C . SER A 1 507 ? -3.121 5.902 27.828 1 98.25 507 SER A C 1
ATOM 4023 O O . SER A 1 507 ? -3.254 5.797 29.047 1 98.25 507 SER A O 1
ATOM 4025 N N . PRO A 1 508 ? -3.717 6.816 27.094 1 98.25 508 PRO A N 1
ATOM 4026 C CA . PRO A 1 508 ? -4.477 7.855 27.797 1 98.25 508 PRO A CA 1
ATOM 4027 C C . PRO A 1 508 ? -5.68 7.301 28.562 1 98.25 508 PRO A C 1
ATOM 4029 O O . PRO A 1 508 ? -6.297 6.328 28.109 1 98.25 508 PRO A O 1
ATOM 4032 N N . ASN A 1 509 ? -6.004 7.941 29.672 1 98 509 ASN A N 1
ATOM 4033 C CA . ASN A 1 509 ? -7.203 7.602 30.438 1 98 509 ASN A CA 1
ATOM 4034 C C . ASN A 1 509 ? -8.469 8.133 29.75 1 98 509 ASN A C 1
ATOM 4036 O O . ASN A 1 509 ? -8.617 9.344 29.562 1 98 509 ASN A O 1
ATOM 4040 N N . TRP A 1 510 ? -9.352 7.23 29.516 1 95.38 510 TRP A N 1
ATOM 4041 C CA . TRP A 1 510 ? -10.555 7.574 28.766 1 95.38 510 TRP A CA 1
ATOM 4042 C C . TRP A 1 510 ? -11.414 8.57 29.531 1 95.38 510 TRP A C 1
ATOM 4044 O O . TRP A 1 510 ? -11.883 9.562 28.969 1 95.38 510 TRP A O 1
ATOM 4054 N N . GLU A 1 511 ? -11.641 8.359 30.766 1 96.56 511 GLU A N 1
ATOM 4055 C CA . GLU A 1 511 ? -12.492 9.219 31.578 1 96.56 511 GLU A CA 1
ATOM 4056 C C . GLU A 1 511 ? -11.898 10.617 31.719 1 96.56 511 GLU A C 1
ATOM 4058 O O . GLU A 1 511 ? -12.609 11.609 31.578 1 96.56 511 GLU A O 1
ATOM 4063 N N . HIS A 1 512 ? -10.57 10.641 31.953 1 97.31 512 HIS A N 1
ATOM 4064 C CA . HIS A 1 512 ? -9.898 11.93 32.031 1 97.31 512 HIS A CA 1
ATOM 4065 C C . HIS A 1 512 ? -9.992 12.695 30.734 1 97.31 512 HIS A C 1
ATOM 4067 O O . HIS A 1 512 ? -10.18 13.914 30.734 1 97.31 512 HIS A O 1
ATOM 4073 N N . THR A 1 513 ? -9.898 11.984 29.703 1 96.62 513 THR A N 1
ATOM 4074 C CA . THR A 1 513 ? -9.961 12.602 28.391 1 96.62 513 THR A CA 1
ATOM 4075 C C . THR A 1 513 ? -11.344 13.211 28.141 1 96.62 513 THR A C 1
ATOM 4077 O O . THR A 1 513 ? -11.453 14.344 27.656 1 96.62 513 THR A O 1
ATOM 4080 N N . GLN A 1 514 ? -12.391 12.492 28.547 1 94.56 514 GLN A N 1
ATOM 4081 C CA . GLN A 1 514 ? -13.75 12.977 28.359 1 94.56 514 GLN A CA 1
ATOM 4082 C C . GLN A 1 514 ? -14.031 14.18 29.266 1 94.56 514 GLN A C 1
ATOM 4084 O O . GLN A 1 514 ? -14.664 15.148 28.828 1 94.56 514 GLN A O 1
ATOM 4089 N N . GLU A 1 515 ? -13.555 14.117 30.438 1 97.06 515 GLU A N 1
ATOM 4090 C CA . GLU A 1 515 ? -13.766 15.211 31.375 1 97.06 515 GLU A CA 1
ATOM 4091 C C . GLU A 1 515 ? -13.047 16.484 30.922 1 97.06 515 GLU A C 1
ATOM 4093 O O . GLU A 1 515 ? -13.578 17.578 31.062 1 97.06 515 GLU A O 1
ATOM 4098 N N . PHE A 1 516 ? -11.867 16.281 30.422 1 97.19 516 PHE A N 1
ATOM 4099 C CA . PHE A 1 516 ? -11.133 17.406 29.875 1 97.19 516 PHE A CA 1
ATOM 4100 C C . PHE A 1 516 ? -11.953 18.125 28.797 1 97.19 516 PHE A C 1
ATOM 4102 O O . PHE A 1 516 ? -12.109 19.344 28.844 1 97.19 516 PHE A O 1
ATOM 4109 N N . TRP A 1 517 ? -12.508 17.375 27.922 1 93.94 517 TRP A N 1
ATOM 4110 C CA . TRP A 1 517 ? -13.266 17.969 26.812 1 93.94 517 TRP A CA 1
ATOM 4111 C C . TRP A 1 517 ? -14.516 18.672 27.344 1 93.94 517 TRP A C 1
ATOM 4113 O O . TRP A 1 517 ? -14.883 19.734 26.828 1 93.94 517 TRP A O 1
ATOM 4123 N N . LYS A 1 518 ? -15.133 18.062 28.297 1 94.88 518 LYS A N 1
ATOM 4124 C CA . LYS A 1 518 ? -16.328 18.672 28.875 1 94.88 518 LYS A CA 1
ATOM 4125 C C . LYS A 1 518 ? -16.016 20.047 29.453 1 94.88 518 LYS A C 1
ATOM 4127 O O . LYS A 1 518 ? -16.719 21.016 29.188 1 94.88 518 LYS A O 1
ATOM 4132 N N . GLU A 1 519 ? -14.984 20.125 30.156 1 96.75 519 GLU A N 1
ATOM 4133 C CA . GLU A 1 519 ? -14.625 21.391 30.812 1 96.75 519 GLU A CA 1
ATOM 4134 C C . GLU A 1 519 ? -14.047 22.375 29.797 1 96.75 519 GLU A C 1
ATOM 4136 O O . GLU A 1 519 ? -14.25 23.594 29.922 1 96.75 519 GLU A O 1
ATOM 4141 N N . TYR A 1 520 ? -13.289 21.859 28.875 1 95.44 520 TYR A N 1
ATOM 4142 C CA . TYR A 1 520 ? -12.766 22.703 27.812 1 95.44 520 TYR A CA 1
ATOM 4143 C C . TYR A 1 520 ? -13.891 23.406 27.062 1 95.44 520 TYR A C 1
ATOM 4145 O O . TYR A 1 520 ? -13.82 24.609 26.797 1 95.44 520 TYR A O 1
ATOM 4153 N N . ASP A 1 521 ? -14.953 22.656 26.766 1 93.19 521 ASP A N 1
ATOM 4154 C CA . ASP A 1 521 ? -16.094 23.219 26.047 1 93.19 521 ASP A CA 1
ATOM 4155 C C . ASP A 1 521 ? -16.828 24.25 26.891 1 93.19 521 ASP A C 1
ATOM 4157 O O . ASP A 1 521 ? -17.328 25.25 26.359 1 93.19 521 ASP A O 1
ATOM 4161 N N . LEU A 1 522 ? -16.812 24.062 28.141 1 94.06 522 LEU A N 1
ATOM 4162 C CA . LEU A 1 522 ? -17.453 25 29.047 1 94.06 522 LEU A CA 1
ATOM 4163 C C . LEU A 1 522 ? -16.719 26.328 29.078 1 94.06 522 LEU A C 1
ATOM 4165 O O . LEU A 1 522 ? -17.328 27.391 29.25 1 94.06 522 LEU A O 1
ATOM 4169 N N . LEU A 1 523 ? -15.391 26.297 28.875 1 92.62 523 LEU A N 1
ATOM 4170 C CA . LEU A 1 523 ? -14.578 27.516 28.875 1 92.62 523 LEU A CA 1
ATOM 4171 C C . LEU A 1 523 ? -15.016 28.453 27.766 1 92.62 523 LEU A C 1
ATOM 4173 O O . LEU A 1 523 ? -14.844 29.672 27.875 1 92.62 523 LEU A O 1
ATOM 4177 N N . TRP A 1 524 ? -15.57 27.953 26.703 1 90.94 524 TRP A N 1
ATOM 4178 C CA . TRP A 1 524 ? -15.859 28.766 25.516 1 90.94 524 TRP A CA 1
ATOM 4179 C C . TRP A 1 524 ? -17.359 29.047 25.406 1 90.94 524 TRP A C 1
ATOM 4181 O O . TRP A 1 524 ? -17.797 29.75 24.484 1 90.94 524 TRP A O 1
ATOM 4191 N N . LYS A 1 525 ? -18.297 28.469 26.188 1 82.81 525 LYS A N 1
ATOM 4192 C CA . LYS A 1 525 ? -19.719 28.812 26.234 1 82.81 525 LYS A CA 1
ATOM 4193 C C . LYS A 1 525 ? -19.938 30.109 27.016 1 82.81 525 LYS A C 1
ATOM 4195 O O . LYS A 1 525 ? -20.922 30.828 26.766 1 82.81 525 LYS A O 1
ATOM 4200 N N . GLU A 1 526 ? -19.109 30.484 27.891 1 58.53 526 GLU A N 1
ATOM 4201 C CA . GLU A 1 526 ? -19.234 31.719 28.656 1 58.53 526 GLU A CA 1
ATOM 4202 C C . GLU A 1 526 ? -18.672 32.906 27.875 1 58.53 526 GLU A C 1
ATOM 4204 O O . GLU A 1 526 ? -17.75 32.75 27.078 1 58.53 526 GLU A O 1
ATOM 4209 N N . MET B 1 1 ? -31.281 14.883 -4.398 1 91.94 1 MET B N 1
ATOM 4210 C CA . MET B 1 1 ? -31.047 13.625 -3.689 1 91.94 1 MET B CA 1
ATOM 4211 C C . MET B 1 1 ? -30.078 13.836 -2.529 1 91.94 1 MET B C 1
ATOM 4213 O O . MET B 1 1 ? -29.031 14.477 -2.691 1 91.94 1 MET B O 1
ATOM 4217 N N . THR B 1 2 ? -30.531 13.414 -1.338 1 96 2 THR B N 1
ATOM 4218 C CA . THR B 1 2 ? -29.656 13.547 -0.175 1 96 2 THR B CA 1
ATOM 4219 C C . THR B 1 2 ? -28.469 12.594 -0.276 1 96 2 THR B C 1
ATOM 4221 O O . THR B 1 2 ? -28.469 11.68 -1.104 1 96 2 THR B O 1
ATOM 4224 N N . ASN B 1 3 ? -27.422 12.836 0.537 1 97.56 3 ASN B N 1
ATOM 4225 C CA . ASN B 1 3 ? -26.281 11.922 0.616 1 97.56 3 ASN B CA 1
ATOM 4226 C C . ASN B 1 3 ? -26.734 10.516 0.984 1 97.56 3 ASN B C 1
ATOM 4228 O O . ASN B 1 3 ? -26.25 9.539 0.411 1 97.56 3 ASN B O 1
ATOM 4232 N N . MET B 1 4 ? -27.656 10.445 1.938 1 97.5 4 MET B N 1
ATOM 4233 C CA . MET B 1 4 ? -28.109 9.141 2.406 1 97.5 4 MET B CA 1
ATOM 4234 C C . MET B 1 4 ? -28.844 8.391 1.294 1 97.5 4 MET B C 1
ATOM 4236 O O . MET B 1 4 ? -28.656 7.184 1.13 1 97.5 4 MET B O 1
ATOM 4240 N N . GLU B 1 5 ? -29.609 9.086 0.552 1 97.31 5 GLU B N 1
ATOM 4241 C CA . GLU B 1 5 ? -30.312 8.484 -0.571 1 97.31 5 GLU B CA 1
ATOM 4242 C C . GLU B 1 5 ? -29.344 8.023 -1.66 1 97.31 5 GLU B C 1
ATOM 4244 O O . GLU B 1 5 ? -29.516 6.949 -2.236 1 97.31 5 GLU B O 1
ATOM 4249 N N . LEU B 1 6 ? -28.391 8.898 -1.971 1 98 6 LEU B N 1
ATOM 4250 C CA . LEU B 1 6 ? -27.391 8.562 -2.973 1 98 6 LEU B CA 1
ATOM 4251 C C . LEU B 1 6 ? -26.609 7.32 -2.562 1 98 6 LEU B C 1
ATOM 4253 O O . LEU B 1 6 ? -26.391 6.418 -3.375 1 98 6 LEU B O 1
ATOM 4257 N N . ALA B 1 7 ? -26.172 7.281 -1.338 1 98.31 7 ALA B N 1
ATOM 4258 C CA . ALA B 1 7 ? -25.453 6.133 -0.797 1 98.31 7 ALA B CA 1
ATOM 4259 C C . ALA B 1 7 ? -26.281 4.863 -0.884 1 98.31 7 ALA B C 1
ATOM 4261 O O . ALA B 1 7 ? -25.781 3.803 -1.267 1 98.31 7 ALA B O 1
ATOM 4262 N N . ALA B 1 8 ? -27.531 4.961 -0.523 1 97.75 8 ALA B N 1
ATOM 4263 C CA . ALA B 1 8 ? -28.438 3.82 -0.566 1 97.75 8 ALA B CA 1
ATOM 4264 C C . ALA B 1 8 ? -28.625 3.322 -1.996 1 97.75 8 ALA B C 1
ATOM 4266 O O . ALA B 1 8 ? -28.703 2.115 -2.232 1 97.75 8 ALA B O 1
ATOM 4267 N N . LYS B 1 9 ? -28.781 4.242 -2.855 1 97.44 9 LYS B N 1
ATOM 4268 C CA . LYS B 1 9 ? -28.922 3.883 -4.262 1 97.44 9 LYS B CA 1
ATOM 4269 C C . LYS B 1 9 ? -27.734 3.066 -4.75 1 97.44 9 LYS B C 1
ATOM 4271 O O . LYS B 1 9 ? -27.906 2.059 -5.438 1 97.44 9 LYS B O 1
ATOM 4276 N N . VAL B 1 10 ? -26.516 3.5 -4.434 1 98.25 10 VAL B N 1
ATOM 4277 C CA . VAL B 1 10 ? -25.281 2.807 -4.832 1 98.25 10 VAL B CA 1
ATOM 4278 C C . VAL B 1 10 ? -25.281 1.4 -4.238 1 98.25 10 VAL B C 1
ATOM 4280 O O . VAL B 1 10 ? -25.078 0.419 -4.957 1 98.25 10 VAL B O 1
ATOM 4283 N N . ILE B 1 11 ? -25.516 1.287 -2.938 1 98 11 ILE B N 1
ATOM 4284 C CA . ILE B 1 11 ? -25.484 0.001 -2.25 1 98 11 ILE B CA 1
ATOM 4285 C C . ILE B 1 11 ? -26.562 -0.916 -2.811 1 98 11 ILE B C 1
ATOM 4287 O O . ILE B 1 11 ? -26.328 -2.102 -3.047 1 98 11 ILE B O 1
ATOM 4291 N N . GLN B 1 12 ? -27.781 -0.364 -3.053 1 96.56 12 GLN B N 1
ATOM 4292 C CA . GLN B 1 12 ? -28.891 -1.141 -3.604 1 96.56 12 GLN B CA 1
ATOM 4293 C C . GLN B 1 12 ? -28.516 -1.731 -4.961 1 96.56 12 GLN B C 1
ATOM 4295 O O . GLN B 1 12 ? -28.797 -2.9 -5.234 1 96.56 12 GLN B O 1
ATOM 4300 N N . GLU B 1 13 ? -27.953 -0.922 -5.781 1 95.81 13 GLU B N 1
ATOM 4301 C CA . GLU B 1 13 ? -27.578 -1.394 -7.109 1 95.81 13 GLU B CA 1
ATOM 4302 C C . GLU B 1 13 ? -26.5 -2.475 -7.027 1 95.81 13 GLU B C 1
ATOM 4304 O O . GLU B 1 13 ? -26.5 -3.424 -7.812 1 95.81 13 GLU B O 1
ATOM 4309 N N . LEU B 1 14 ? -25.531 -2.299 -6.141 1 96.62 14 LEU B N 1
ATOM 4310 C CA . LEU B 1 14 ? -24.516 -3.32 -5.941 1 96.62 14 LEU B CA 1
ATOM 4311 C C . LEU B 1 14 ? -25.141 -4.637 -5.5 1 96.62 14 LEU B C 1
ATOM 4313 O O . LEU B 1 14 ? -24.766 -5.703 -6 1 96.62 14 LEU B O 1
ATOM 4317 N N . VAL B 1 15 ? -26.078 -4.539 -4.602 1 95.94 15 VAL B N 1
ATOM 4318 C CA . VAL B 1 15 ? -26.766 -5.727 -4.105 1 95.94 15 VAL B CA 1
ATOM 4319 C C . VAL B 1 15 ? -27.531 -6.391 -5.246 1 95.94 15 VAL B C 1
ATOM 4321 O O . VAL B 1 15 ? -27.594 -7.617 -5.332 1 95.94 15 VAL B O 1
ATOM 4324 N N . HIS B 1 16 ? -28.062 -5.609 -6.125 1 93.94 16 HIS B N 1
ATOM 4325 C CA . HIS B 1 16 ? -28.781 -6.129 -7.277 1 93.94 16 HIS B CA 1
ATOM 4326 C C . HIS B 1 16 ? -27.859 -6.93 -8.195 1 93.94 16 HIS B C 1
ATOM 4328 O O . HIS B 1 16 ? -28.312 -7.863 -8.867 1 93.94 16 HIS B O 1
ATOM 4334 N N . THR B 1 17 ? -26.578 -6.586 -8.211 1 92.44 17 THR B N 1
ATOM 4335 C CA . THR B 1 17 ? -25.641 -7.277 -9.078 1 92.44 17 THR B CA 1
ATOM 4336 C C . THR B 1 17 ? -25.188 -8.586 -8.438 1 92.44 17 THR B C 1
ATOM 4338 O O . THR B 1 17 ? -24.5 -9.398 -9.086 1 92.44 17 THR B O 1
ATOM 4341 N N . GLY B 1 18 ? -25.516 -8.758 -7.16 1 93.38 18 GLY B N 1
ATOM 4342 C CA . GLY B 1 18 ? -25.172 -10 -6.492 1 93.38 18 GLY B CA 1
ATOM 4343 C C . GLY B 1 18 ? -24.219 -9.812 -5.336 1 93.38 18 GLY B C 1
ATOM 4344 O O . GLY B 1 18 ? -23.875 -10.766 -4.633 1 93.38 18 GLY B O 1
ATOM 4345 N N . VAL B 1 19 ? -23.797 -8.594 -5.066 1 96.5 19 VAL B N 1
ATOM 4346 C CA . VAL B 1 19 ? -22.922 -8.32 -3.934 1 96.5 19 VAL B CA 1
ATOM 4347 C C . VAL B 1 19 ? -23.641 -8.641 -2.627 1 96.5 19 VAL B C 1
ATOM 4349 O O . VAL B 1 19 ? -24.797 -8.25 -2.432 1 96.5 19 VAL B O 1
ATOM 4352 N N . ARG B 1 20 ? -23 -9.383 -1.804 1 96.44 20 ARG B N 1
ATOM 4353 C CA . ARG B 1 20 ? -23.547 -9.711 -0.489 1 96.44 20 ARG B CA 1
ATOM 4354 C C . ARG B 1 20 ? -22.531 -9.406 0.611 1 96.44 20 ARG B C 1
ATOM 4356 O O . ARG B 1 20 ? -22.875 -9.375 1.792 1 96.44 20 ARG B O 1
ATOM 4363 N N . GLU B 1 21 ? -21.281 -9.219 0.235 1 97.69 21 GLU B N 1
ATOM 4364 C CA . GLU B 1 21 ? -20.203 -8.906 1.172 1 97.69 21 GLU B CA 1
ATOM 4365 C C . GLU B 1 21 ? -19.562 -7.555 0.859 1 97.69 21 GLU B C 1
ATOM 4367 O O . GLU B 1 21 ? -19.312 -7.238 -0.304 1 97.69 21 GLU B O 1
ATOM 4372 N N . PHE B 1 22 ? -19.391 -6.754 1.876 1 98.69 22 PHE B N 1
ATOM 4373 C CA . PHE B 1 22 ? -18.766 -5.441 1.799 1 98.69 22 PHE B CA 1
ATOM 4374 C C . PHE B 1 22 ? -17.531 -5.379 2.697 1 98.69 22 PHE B C 1
ATOM 4376 O O . PHE B 1 22 ? -17.609 -5.73 3.877 1 98.69 22 PHE B O 1
ATOM 4383 N N . ILE B 1 23 ? -16.406 -5.047 2.148 1 98.88 23 ILE B N 1
ATOM 4384 C CA . ILE B 1 23 ? -15.195 -4.746 2.914 1 98.88 23 ILE B CA 1
ATOM 4385 C C . ILE B 1 23 ? -15.117 -3.248 3.188 1 98.88 23 ILE B C 1
ATOM 4387 O O . ILE B 1 23 ? -14.93 -2.451 2.266 1 98.88 23 ILE B O 1
ATOM 4391 N N . LEU B 1 24 ? -15.211 -2.869 4.422 1 98.69 24 LEU B N 1
ATOM 4392 C CA . LEU B 1 24 ? -15.43 -1.475 4.793 1 98.69 24 LEU B CA 1
ATOM 4393 C C . LEU B 1 24 ? -14.195 -0.887 5.461 1 98.69 24 LEU B C 1
ATOM 4395 O O . LEU B 1 24 ? -13.719 -1.412 6.469 1 98.69 24 LEU B O 1
ATOM 4399 N N . CYS B 1 25 ? -13.625 0.091 4.887 1 98.44 25 CYS B N 1
ATOM 4400 C CA . CYS B 1 25 ? -12.68 1.001 5.527 1 98.44 25 CYS B CA 1
ATOM 4401 C C . CYS B 1 25 ? -13.352 2.318 5.895 1 98.44 25 CYS B C 1
ATOM 4403 O O . CYS B 1 25 ? -13.352 3.262 5.102 1 98.44 25 CYS B O 1
ATOM 4405 N N . ALA B 1 26 ? -13.789 2.422 7.074 1 97.38 26 ALA B N 1
ATOM 4406 C CA . ALA B 1 26 ? -14.672 3.508 7.496 1 97.38 26 ALA B CA 1
ATOM 4407 C C . ALA B 1 26 ? -13.883 4.793 7.738 1 97.38 26 ALA B C 1
ATOM 4409 O O . ALA B 1 26 ? -12.781 4.754 8.297 1 97.38 26 ALA B O 1
ATOM 4410 N N . GLY B 1 27 ? -14.297 5.844 7.254 1 95.06 27 GLY B N 1
ATOM 4411 C CA . GLY B 1 27 ? -13.883 7.215 7.523 1 95.06 27 GLY B CA 1
ATOM 4412 C C . GLY B 1 27 ? -15.047 8.188 7.586 1 95.06 27 GLY B C 1
ATOM 4413 O O . GLY B 1 27 ? -16.203 7.773 7.547 1 95.06 27 GLY B O 1
ATOM 4414 N N . ALA B 1 28 ? -14.711 9.445 7.746 1 94.19 28 ALA B N 1
ATOM 4415 C CA . ALA B 1 28 ? -15.766 10.445 7.84 1 94.19 28 ALA B CA 1
ATOM 4416 C C . ALA B 1 28 ? -16.453 10.641 6.492 1 94.19 28 ALA B C 1
ATOM 4418 O O . ALA B 1 28 ? -17.688 10.719 6.422 1 94.19 28 ALA B O 1
ATOM 4419 N N . ARG B 1 29 ? -15.719 10.617 5.418 1 96.12 29 ARG B N 1
ATOM 4420 C CA . ARG B 1 29 ? -16.25 10.977 4.105 1 96.12 29 ARG B CA 1
ATOM 4421 C C . ARG B 1 29 ? -17.234 9.922 3.605 1 96.12 29 ARG B C 1
ATOM 4423 O O . ARG B 1 29 ? -18.203 10.25 2.928 1 96.12 29 ARG B O 1
ATOM 4430 N N . ASN B 1 30 ? -17.016 8.711 3.936 1 97.88 30 ASN B N 1
ATOM 4431 C CA . ASN B 1 30 ? -17.938 7.68 3.479 1 97.88 30 ASN B CA 1
ATOM 4432 C C . ASN B 1 30 ? -18.969 7.328 4.555 1 97.88 30 ASN B C 1
ATOM 4434 O O . ASN B 1 30 ? -19.547 6.246 4.531 1 97.88 30 ASN B O 1
ATOM 4438 N N . SER B 1 31 ? -19.25 8.211 5.523 1 97.25 31 SER B N 1
ATOM 4439 C CA . SER B 1 31 ? -20.125 7.961 6.668 1 97.25 31 SER B CA 1
ATOM 4440 C C . SER B 1 31 ? -21.531 7.629 6.219 1 97.25 31 SER B C 1
ATOM 4442 O O . SER B 1 31 ? -22.219 6.812 6.844 1 97.25 31 SER B O 1
ATOM 4444 N N . PRO B 1 32 ? -22.078 8.242 5.086 1 97.62 32 PRO B N 1
ATOM 4445 C CA . PRO B 1 32 ? -23.422 7.824 4.668 1 97.62 32 PRO B CA 1
ATOM 4446 C C . PRO B 1 32 ? -23.516 6.332 4.371 1 97.62 32 PRO B C 1
ATOM 4448 O O . PRO B 1 32 ? -24.469 5.672 4.777 1 97.62 32 PRO B O 1
ATOM 4451 N N . MET B 1 33 ? -22.531 5.809 3.703 1 98.25 33 MET B N 1
ATOM 4452 C CA . MET B 1 33 ? -22.516 4.391 3.359 1 98.25 33 MET B CA 1
ATOM 4453 C C . MET B 1 33 ? -22.281 3.531 4.602 1 98.25 33 MET B C 1
ATOM 4455 O O . MET B 1 33 ? -22.875 2.461 4.738 1 98.25 33 MET B O 1
ATOM 4459 N N . VAL B 1 34 ? -21.406 4.008 5.512 1 97.81 34 VAL B N 1
ATOM 4460 C CA . VAL B 1 34 ? -21.094 3.283 6.738 1 97.81 34 VAL B CA 1
ATOM 4461 C C . VAL B 1 34 ? -22.359 3.119 7.578 1 97.81 34 VAL B C 1
ATOM 4463 O O . VAL B 1 34 ? -22.625 2.037 8.109 1 97.81 34 VAL B O 1
ATOM 4466 N N . HIS B 1 35 ? -23.172 4.188 7.691 1 96.94 35 HIS B N 1
ATOM 4467 C CA . HIS B 1 35 ? -24.406 4.141 8.469 1 96.94 35 HIS B CA 1
ATOM 4468 C C . HIS B 1 35 ? -25.375 3.111 7.898 1 96.94 35 HIS B C 1
ATOM 4470 O O . HIS B 1 35 ? -26.031 2.387 8.648 1 96.94 35 HIS B O 1
ATOM 4476 N N . ILE B 1 36 ? -25.453 3.064 6.613 1 97.69 36 ILE B N 1
ATOM 4477 C CA . ILE B 1 36 ? -26.359 2.135 5.953 1 97.69 36 ILE B CA 1
ATOM 4478 C C . ILE B 1 36 ? -25.891 0.7 6.195 1 97.69 36 ILE B C 1
ATOM 4480 O O . ILE B 1 36 ? -26.688 -0.162 6.57 1 97.69 36 ILE B O 1
ATOM 4484 N N . LEU B 1 37 ? -24.609 0.434 6.031 1 97.56 37 LEU B N 1
ATOM 4485 C CA . LEU B 1 37 ? -24.062 -0.911 6.199 1 97.56 37 LEU B CA 1
ATOM 4486 C C . LEU B 1 37 ? -24.172 -1.36 7.652 1 97.56 37 LEU B C 1
ATOM 4488 O O . LEU B 1 37 ? -24.344 -2.549 7.93 1 97.56 37 LEU B O 1
ATOM 4492 N N . ASP B 1 38 ? -24.016 -0.417 8.594 1 96.12 38 ASP B N 1
ATOM 4493 C CA . ASP B 1 38 ? -24.125 -0.715 10.016 1 96.12 38 ASP B CA 1
ATOM 4494 C C . ASP B 1 38 ? -25.531 -1.204 10.375 1 96.12 38 ASP B C 1
ATOM 4496 O O . ASP B 1 38 ? -25.688 -2.01 11.297 1 96.12 38 ASP B O 1
ATOM 4500 N N . GLU B 1 39 ? -26.516 -0.719 9.688 1 94.31 39 GLU B N 1
ATOM 4501 C CA . GLU B 1 39 ? -27.906 -1.027 10 1 94.31 39 GLU B CA 1
ATOM 4502 C C . GLU B 1 39 ? -28.375 -2.262 9.242 1 94.31 39 GLU B C 1
ATOM 4504 O O . GLU B 1 39 ? -29.312 -2.941 9.672 1 94.31 39 GLU B O 1
ATOM 4509 N N . CYS B 1 40 ? -27.844 -2.549 8.117 1 93.56 40 CYS B N 1
ATOM 4510 C CA . CYS B 1 40 ? -28.281 -3.66 7.289 1 93.56 40 CYS B CA 1
ATOM 4511 C C . CYS B 1 40 ? -27.625 -4.965 7.711 1 93.56 40 CYS B C 1
ATOM 4513 O O . CYS B 1 40 ? -26.656 -5.402 7.082 1 93.56 40 CYS B O 1
ATOM 4515 N N . LYS B 1 41 ? -28.203 -5.727 8.5 1 90.81 41 LYS B N 1
ATOM 4516 C CA . LYS B 1 41 ? -27.594 -6.891 9.141 1 90.81 41 LYS B CA 1
ATOM 4517 C C . LYS B 1 41 ? -27.562 -8.086 8.188 1 90.81 41 LYS B C 1
ATOM 4519 O O . LYS B 1 41 ? -26.828 -9.047 8.422 1 90.81 41 LYS B O 1
ATOM 4524 N N . ASN B 1 42 ? -28.312 -8.047 7.051 1 92.12 42 ASN B N 1
ATOM 4525 C CA . ASN B 1 42 ? -28.328 -9.141 6.086 1 92.12 42 ASN B CA 1
ATOM 4526 C C . ASN B 1 42 ? -27.141 -9.086 5.145 1 92.12 42 ASN B C 1
ATOM 4528 O O . ASN B 1 42 ? -26.906 -10.023 4.375 1 92.12 42 ASN B O 1
ATOM 4532 N N . LEU B 1 43 ? -26.406 -8.023 5.168 1 95.31 43 LEU B N 1
ATOM 4533 C CA . LEU B 1 43 ? -25.172 -7.906 4.414 1 95.31 43 LEU B CA 1
ATOM 4534 C C . LEU B 1 43 ? -23.969 -8.164 5.309 1 95.31 43 LEU B C 1
ATOM 4536 O O . LEU B 1 43 ? -23.938 -7.738 6.469 1 95.31 43 LEU B O 1
ATOM 4540 N N . LYS B 1 44 ? -23.078 -8.977 4.844 1 96.81 44 LYS B N 1
ATOM 4541 C CA . LYS B 1 44 ? -21.844 -9.227 5.602 1 96.81 44 LYS B CA 1
ATOM 4542 C C . LYS B 1 44 ? -20.859 -8.086 5.422 1 96.81 44 LYS B C 1
ATOM 4544 O O . LYS B 1 44 ? -20.531 -7.703 4.297 1 96.81 44 LYS B O 1
ATOM 4549 N N . VAL B 1 45 ? -20.422 -7.52 6.535 1 98.06 45 VAL B N 1
ATOM 4550 C CA . VAL B 1 45 ? -19.469 -6.41 6.508 1 98.06 45 VAL B CA 1
ATOM 4551 C C . VAL B 1 45 ? -18.188 -6.809 7.238 1 98.06 45 VAL B C 1
ATOM 4553 O O . VAL B 1 45 ? -18.25 -7.293 8.367 1 98.06 45 VAL B O 1
ATOM 4556 N N . TYR B 1 46 ? -17.078 -6.742 6.602 1 98.31 46 TYR B N 1
ATOM 4557 C CA . TYR B 1 46 ? -15.758 -6.863 7.219 1 98.31 46 TYR B CA 1
ATOM 4558 C C . TYR B 1 46 ? -15.109 -5.496 7.387 1 98.31 46 TYR B C 1
ATOM 4560 O O . TYR B 1 46 ? -14.977 -4.738 6.418 1 98.31 46 TYR B O 1
ATOM 4568 N N . SER B 1 47 ? -14.688 -5.176 8.547 1 98.06 47 SER B N 1
ATOM 4569 C CA . SER B 1 47 ? -14.062 -3.887 8.828 1 98.06 47 SER B CA 1
ATOM 4570 C C . SER B 1 47 ? -12.547 -3.979 8.75 1 98.06 47 SER B C 1
ATOM 4572 O O . SER B 1 47 ? -11.945 -4.906 9.297 1 98.06 47 SER B O 1
ATOM 4574 N N . PHE B 1 48 ? -11.945 -3.078 8.047 1 98.44 48 PHE B N 1
ATOM 4575 C CA . PHE B 1 48 ? -10.5 -2.957 7.938 1 98.44 48 PHE B CA 1
ATOM 4576 C C . PHE B 1 48 ? -10.047 -1.542 8.273 1 98.44 48 PHE B C 1
ATOM 4578 O O . PHE B 1 48 ? -10.727 -0.571 7.934 1 98.44 48 PHE B O 1
ATOM 4585 N N . PHE B 1 49 ? -8.812 -1.379 8.836 1 96.81 49 PHE B N 1
ATOM 4586 C CA . PHE B 1 49 ? -8.258 -0.058 9.102 1 96.81 49 PHE B CA 1
ATOM 4587 C C . PHE B 1 49 ? -7.375 0.396 7.938 1 96.81 49 PHE B C 1
ATOM 4589 O O . PHE B 1 49 ? -7.02 1.572 7.848 1 96.81 49 PHE B O 1
ATOM 4596 N N . GLU B 1 50 ? -6.961 -0.481 7.008 1 95.5 50 GLU B N 1
ATOM 4597 C CA . GLU B 1 50 ? -6.105 -0.078 5.895 1 95.5 50 GLU B CA 1
ATOM 4598 C C . GLU B 1 50 ? -6.547 -0.742 4.594 1 95.5 50 GLU B C 1
ATOM 4600 O O . GLU B 1 50 ? -6.984 -1.894 4.594 1 95.5 50 GLU B O 1
ATOM 4605 N N . GLU B 1 51 ? -6.496 -0.059 3.457 1 98.44 51 GLU B N 1
ATOM 4606 C CA . GLU B 1 51 ? -7.188 -0.354 2.207 1 98.44 51 GLU B CA 1
ATOM 4607 C C . GLU B 1 51 ? -6.418 -1.377 1.376 1 98.44 51 GLU B C 1
ATOM 4609 O O . GLU B 1 51 ? -7.012 -2.133 0.606 1 98.44 51 GLU B O 1
ATOM 4614 N N . ARG B 1 52 ? -5.055 -1.434 1.473 1 98.31 52 ARG B N 1
ATOM 4615 C CA . ARG B 1 52 ? -4.301 -2.424 0.712 1 98.31 52 ARG B CA 1
ATOM 4616 C C . ARG B 1 52 ? -4.727 -3.84 1.084 1 98.31 52 ARG B C 1
ATOM 4618 O O . ARG B 1 52 ? -5.086 -4.633 0.213 1 98.31 52 ARG B O 1
ATOM 4625 N N . ALA B 1 53 ? -4.691 -4.16 2.449 1 98.56 53 ALA B N 1
ATOM 4626 C CA . ALA B 1 53 ? -5.125 -5.473 2.926 1 98.56 53 ALA B CA 1
ATOM 4627 C C . ALA B 1 53 ? -6.59 -5.723 2.584 1 98.56 53 ALA B C 1
ATOM 4629 O O . ALA B 1 53 ? -6.961 -6.832 2.191 1 98.56 53 ALA B O 1
ATOM 4630 N N . ALA B 1 54 ? -7.43 -4.699 2.691 1 98.81 54 ALA B N 1
ATOM 4631 C CA . ALA B 1 54 ? -8.852 -4.809 2.375 1 98.81 54 ALA B CA 1
ATOM 4632 C C . ALA B 1 54 ? -9.055 -5.223 0.92 1 98.81 54 ALA B C 1
ATOM 4634 O O . ALA B 1 54 ? -9.875 -6.102 0.629 1 98.81 54 ALA B O 1
ATOM 4635 N N . GLY B 1 55 ? -8.312 -4.555 0.013 1 98.88 55 GLY B N 1
ATOM 4636 C CA . GLY B 1 55 ? -8.438 -4.867 -1.401 1 98.88 55 GLY B CA 1
ATOM 4637 C C . GLY B 1 55 ? -8.07 -6.301 -1.729 1 98.88 55 GLY B C 1
ATOM 4638 O O . GLY B 1 55 ? -8.812 -6.992 -2.432 1 98.88 55 GLY B O 1
ATOM 4639 N N . PHE B 1 56 ? -6.957 -6.777 -1.214 1 98.94 56 PHE B N 1
ATOM 4640 C CA . PHE B 1 56 ? -6.512 -8.141 -1.492 1 98.94 56 PHE B CA 1
ATOM 4641 C C . PHE B 1 56 ? -7.426 -9.156 -0.812 1 98.94 56 PHE B C 1
ATOM 4643 O O . PHE B 1 56 ? -7.699 -10.219 -1.368 1 98.94 56 PHE B O 1
ATOM 4650 N N . PHE B 1 57 ? -7.918 -8.812 0.449 1 98.88 57 PHE B N 1
ATOM 4651 C CA . PHE B 1 57 ? -8.898 -9.664 1.117 1 98.88 57 PHE B CA 1
ATOM 4652 C C . PHE B 1 57 ? -10.141 -9.836 0.256 1 98.88 57 PHE B C 1
ATOM 4654 O O . PHE B 1 57 ? -10.656 -10.945 0.118 1 98.88 57 PHE B O 1
ATOM 4661 N N . ALA B 1 58 ? -10.594 -8.773 -0.369 1 98.94 58 ALA B N 1
ATOM 4662 C CA . ALA B 1 58 ? -11.766 -8.812 -1.244 1 98.94 58 ALA B CA 1
ATOM 4663 C C . ALA B 1 58 ? -11.539 -9.75 -2.42 1 98.94 58 ALA B C 1
ATOM 4665 O O . ALA B 1 58 ? -12.445 -10.492 -2.816 1 98.94 58 ALA B O 1
ATOM 4666 N N . LEU B 1 59 ? -10.359 -9.727 -2.988 1 98.62 59 LEU B N 1
ATOM 4667 C CA . LEU B 1 59 ? -10.047 -10.641 -4.078 1 98.62 59 LEU B CA 1
ATOM 4668 C C . LEU B 1 59 ? -10.18 -12.094 -3.619 1 98.62 59 LEU B C 1
ATOM 4670 O O . LEU B 1 59 ? -10.703 -12.93 -4.355 1 98.62 59 LEU B O 1
ATOM 4674 N N . GLY B 1 60 ? -9.664 -12.367 -2.371 1 98.25 60 GLY B N 1
ATOM 4675 C CA . GLY B 1 60 ? -9.836 -13.703 -1.817 1 98.25 60 GLY B CA 1
ATOM 4676 C C . GLY B 1 60 ? -11.297 -14.102 -1.667 1 98.25 60 GLY B C 1
ATOM 4677 O O . GLY B 1 60 ? -11.672 -15.227 -2.004 1 98.25 60 GLY B O 1
ATOM 4678 N N . ARG B 1 61 ? -12.102 -13.156 -1.189 1 98 61 ARG B N 1
ATOM 4679 C CA . ARG B 1 61 ? -13.523 -13.43 -1.024 1 98 61 ARG B CA 1
ATOM 4680 C C . ARG B 1 61 ? -14.188 -13.742 -2.365 1 98 61 ARG B C 1
ATOM 4682 O O . ARG B 1 61 ? -14.992 -14.664 -2.465 1 98 61 ARG B O 1
ATOM 4689 N N . ILE B 1 62 ? -13.852 -12.992 -3.381 1 96.88 62 ILE B N 1
ATOM 4690 C CA . ILE B 1 62 ? -14.414 -13.203 -4.711 1 96.88 62 ILE B CA 1
ATOM 4691 C C . ILE B 1 62 ? -14.047 -14.602 -5.215 1 96.88 62 ILE B C 1
ATOM 4693 O O . ILE B 1 62 ? -14.906 -15.328 -5.715 1 96.88 62 ILE B O 1
ATOM 4697 N N . ALA B 1 63 ? -12.773 -14.938 -5.07 1 94.06 63 ALA B N 1
ATOM 4698 C CA . ALA B 1 63 ? -12.305 -16.25 -5.523 1 94.06 63 ALA B CA 1
ATOM 4699 C C . ALA B 1 63 ? -13.039 -17.375 -4.801 1 94.06 63 ALA B C 1
ATOM 4701 O O . ALA B 1 63 ? -13.328 -18.422 -5.395 1 94.06 63 ALA B O 1
ATOM 4702 N N . SER B 1 64 ? -13.312 -17.141 -3.551 1 93.12 64 SER B N 1
ATOM 4703 C CA . SER B 1 64 ? -13.938 -18.172 -2.729 1 93.12 64 SER B CA 1
ATOM 4704 C C . SER B 1 64 ? -15.438 -18.266 -2.992 1 93.12 64 SER B C 1
ATOM 4706 O O . SER B 1 64 ? -15.992 -19.359 -3.08 1 93.12 64 SER B O 1
ATOM 4708 N N . THR B 1 65 ? -16.109 -17.125 -3.146 1 91.38 65 THR B N 1
ATOM 4709 C CA . THR B 1 65 ? -17.562 -17.094 -3.197 1 91.38 65 THR B CA 1
ATOM 4710 C C . THR B 1 65 ? -18.047 -17.078 -4.641 1 91.38 65 THR B C 1
ATOM 4712 O O . THR B 1 65 ? -19.234 -17.328 -4.906 1 91.38 65 THR B O 1
ATOM 4715 N N . ARG B 1 66 ? -17.203 -16.688 -5.543 1 89.31 66 ARG B N 1
ATOM 4716 C CA . ARG B 1 66 ? -17.547 -16.547 -6.957 1 89.31 66 ARG B CA 1
ATOM 4717 C C . ARG B 1 66 ? -18.594 -15.469 -7.168 1 89.31 66 ARG B C 1
ATOM 4719 O O . ARG B 1 66 ? -19.5 -15.625 -7.988 1 89.31 66 ARG B O 1
ATOM 4726 N N . ARG B 1 67 ? -18.562 -14.414 -6.289 1 92.44 67 ARG B N 1
ATOM 4727 C CA . ARG B 1 67 ? -19.406 -13.227 -6.367 1 92.44 67 ARG B CA 1
ATOM 4728 C C . ARG B 1 67 ? -18.562 -11.953 -6.34 1 92.44 67 ARG B C 1
ATOM 4730 O O . ARG B 1 67 ? -17.469 -11.945 -5.773 1 92.44 67 ARG B O 1
ATOM 4737 N N . PRO B 1 68 ? -19.141 -10.922 -7.031 1 96.38 68 PRO B N 1
ATOM 4738 C CA . PRO B 1 68 ? -18.453 -9.641 -6.844 1 96.38 68 PRO B CA 1
ATOM 4739 C C . PRO B 1 68 ? -18.453 -9.188 -5.387 1 96.38 68 PRO B C 1
ATOM 4741 O O . PRO B 1 68 ? -19.375 -9.5 -4.633 1 96.38 68 PRO B O 1
ATOM 4744 N N . VAL B 1 69 ? -17.453 -8.562 -4.98 1 98.38 69 VAL B N 1
ATOM 4745 C CA . VAL B 1 69 ? -17.297 -8.023 -3.637 1 98.38 69 VAL B CA 1
ATOM 4746 C C . VAL B 1 69 ? -16.922 -6.543 -3.721 1 98.38 69 VAL B C 1
ATOM 4748 O O . VAL B 1 69 ? -16.141 -6.137 -4.59 1 98.38 69 VAL B O 1
ATOM 4751 N N . ALA B 1 70 ? -17.484 -5.723 -2.867 1 98.81 70 ALA B N 1
ATOM 4752 C CA . ALA B 1 70 ? -17.234 -4.285 -2.881 1 98.81 70 ALA B CA 1
ATOM 4753 C C . ALA B 1 70 ? -16.344 -3.873 -1.715 1 98.81 70 ALA B C 1
ATOM 4755 O O . ALA B 1 70 ? -16.578 -4.281 -0.574 1 98.81 70 ALA B O 1
ATOM 4756 N N . VAL B 1 71 ? -15.32 -3.154 -2.037 1 98.94 71 VAL B N 1
ATOM 4757 C CA . VAL B 1 71 ? -14.539 -2.443 -1.028 1 98.94 71 VAL B CA 1
ATOM 4758 C C . VAL B 1 71 ? -14.977 -0.983 -0.969 1 98.94 71 VAL B C 1
ATOM 4760 O O . VAL B 1 71 ? -15.008 -0.294 -1.991 1 98.94 71 VAL B O 1
ATOM 4763 N N . ILE B 1 72 ? -15.367 -0.488 0.195 1 98.88 72 ILE B N 1
ATOM 4764 C CA . ILE B 1 72 ? -15.82 0.885 0.389 1 98.88 72 ILE B CA 1
ATOM 4765 C C . ILE B 1 72 ? -14.805 1.647 1.241 1 98.88 72 ILE B C 1
ATOM 4767 O O . ILE B 1 72 ? -14.477 1.228 2.354 1 98.88 72 ILE B O 1
ATOM 4771 N N . THR B 1 73 ? -14.297 2.746 0.727 1 98.69 73 THR B N 1
ATOM 4772 C CA . THR B 1 73 ? -13.281 3.486 1.473 1 98.69 73 THR B CA 1
ATOM 4773 C C . THR B 1 73 ? -13.539 4.988 1.385 1 98.69 73 THR B C 1
ATOM 4775 O O . THR B 1 73 ? -14.391 5.434 0.614 1 98.69 73 THR B O 1
ATOM 4778 N N . THR B 1 74 ? -12.875 5.719 2.248 1 97.75 74 THR B N 1
ATOM 4779 C CA . THR B 1 74 ? -12.938 7.176 2.289 1 97.75 74 THR B CA 1
ATOM 4780 C C . THR B 1 74 ? -12.07 7.785 1.19 1 97.75 74 THR B C 1
ATOM 4782 O O . THR B 1 74 ? -11.586 7.074 0.308 1 97.75 74 THR B O 1
ATOM 4785 N N . SER B 1 75 ? -11.93 9.141 1.134 1 97.69 75 SER B N 1
ATOM 4786 C CA . SER B 1 75 ? -11.234 9.852 0.069 1 97.69 75 SER B CA 1
ATOM 4787 C C . SER B 1 75 ? -9.734 9.945 0.348 1 97.69 75 SER B C 1
ATOM 4789 O O . SER B 1 75 ? -9.281 9.562 1.426 1 97.69 75 SER B O 1
ATOM 4791 N N . GLY B 1 76 ? -8.969 10.445 -0.648 1 97.38 76 GLY B N 1
ATOM 4792 C CA . GLY B 1 76 ? -7.547 10.703 -0.477 1 97.38 76 GLY B CA 1
ATOM 4793 C C . GLY B 1 76 ? -6.68 9.508 -0.817 1 97.38 76 GLY B C 1
ATOM 4794 O O . GLY B 1 76 ? -6.988 8.758 -1.745 1 97.38 76 GLY B O 1
ATOM 4795 N N . THR B 1 77 ? -5.57 9.344 -0.065 1 98.06 77 THR B N 1
ATOM 4796 C CA . THR B 1 77 ? -4.605 8.289 -0.357 1 98.06 77 THR B CA 1
ATOM 4797 C C . THR B 1 77 ? -5.195 6.918 -0.059 1 98.06 77 THR B C 1
ATOM 4799 O O . THR B 1 77 ? -4.684 5.902 -0.534 1 98.06 77 THR B O 1
ATOM 4802 N N . ALA B 1 78 ? -6.258 6.895 0.739 1 98.44 78 ALA B N 1
ATOM 4803 C CA . ALA B 1 78 ? -6.957 5.633 0.979 1 98.44 78 ALA B CA 1
ATOM 4804 C C . ALA B 1 78 ? -7.348 4.965 -0.336 1 98.44 78 ALA B C 1
ATOM 4806 O O . ALA B 1 78 ? -7.238 3.746 -0.476 1 98.44 78 ALA B O 1
ATOM 4807 N N . VAL B 1 79 ? -7.809 5.758 -1.305 1 98.75 79 VAL B N 1
ATOM 4808 C CA . VAL B 1 79 ? -8.234 5.262 -2.609 1 98.75 79 VAL B CA 1
ATOM 4809 C C . VAL B 1 79 ? -7.027 4.695 -3.361 1 98.75 79 VAL B C 1
ATOM 4811 O O . VAL B 1 79 ? -7.113 3.625 -3.965 1 98.75 79 VAL B O 1
ATOM 4814 N N . ALA B 1 80 ? -5.898 5.438 -3.307 1 98.69 80 ALA B N 1
ATOM 4815 C CA . ALA B 1 80 ? -4.676 5.043 -4.004 1 98.69 80 ALA B CA 1
ATOM 4816 C C . ALA B 1 80 ? -4.18 3.684 -3.518 1 98.69 80 ALA B C 1
ATOM 4818 O O . ALA B 1 80 ? -3.607 2.912 -4.289 1 98.69 80 ALA B O 1
ATOM 4819 N N . GLU B 1 81 ? -4.453 3.316 -2.264 1 98.69 81 GLU B N 1
ATOM 4820 C CA . GLU B 1 81 ? -3.988 2.08 -1.645 1 98.69 81 GLU B CA 1
ATOM 4821 C C . GLU B 1 81 ? -4.664 0.861 -2.268 1 98.69 81 GLU B C 1
ATOM 4823 O O . GLU B 1 81 ? -4.207 -0.27 -2.084 1 98.69 81 GLU B O 1
ATOM 4828 N N . LEU B 1 82 ? -5.707 1.039 -3.076 1 98.88 82 LEU B N 1
ATOM 4829 C CA . LEU B 1 82 ? -6.453 -0.072 -3.656 1 98.88 82 LEU B CA 1
ATOM 4830 C C . LEU B 1 82 ? -5.863 -0.477 -5.004 1 98.88 82 LEU B C 1
ATOM 4832 O O . LEU B 1 82 ? -6.211 -1.526 -5.547 1 98.88 82 LEU B O 1
ATOM 4836 N N . LEU B 1 83 ? -4.914 0.317 -5.527 1 98.81 83 LEU B N 1
ATOM 4837 C CA . LEU B 1 83 ? -4.449 0.114 -6.898 1 98.81 83 LEU B CA 1
ATOM 4838 C C . LEU B 1 83 ? -3.779 -1.247 -7.047 1 98.81 83 LEU B C 1
ATOM 4840 O O . LEU B 1 83 ? -4.004 -1.949 -8.039 1 98.81 83 LEU B O 1
ATOM 4844 N N . PRO B 1 84 ? -2.916 -1.701 -6.086 1 98.69 84 PRO B N 1
ATOM 4845 C CA . PRO B 1 84 ? -2.287 -3.01 -6.273 1 98.69 84 PRO B CA 1
ATOM 4846 C C . PRO B 1 84 ? -3.307 -4.141 -6.41 1 98.69 84 PRO B C 1
ATOM 4848 O O . PRO B 1 84 ? -3.148 -5.016 -7.262 1 98.69 84 PRO B O 1
ATOM 4851 N N . ALA B 1 85 ? -4.367 -4.105 -5.602 1 98.81 85 ALA B N 1
ATOM 4852 C CA . ALA B 1 85 ? -5.414 -5.121 -5.707 1 98.81 85 ALA B CA 1
ATOM 4853 C C . ALA B 1 85 ? -6.156 -5.008 -7.035 1 98.81 85 ALA B C 1
ATOM 4855 O O . ALA B 1 85 ? -6.559 -6.02 -7.613 1 98.81 85 ALA B O 1
ATOM 4856 N N . ALA B 1 86 ? -6.352 -3.771 -7.527 1 98.81 86 ALA B N 1
ATOM 4857 C CA . ALA B 1 86 ? -6.988 -3.572 -8.828 1 98.81 86 ALA B CA 1
ATOM 4858 C C . ALA B 1 86 ? -6.164 -4.199 -9.945 1 98.81 86 ALA B C 1
ATOM 4860 O O . ALA B 1 86 ? -6.715 -4.809 -10.867 1 98.81 86 ALA B O 1
ATOM 4861 N N . VAL B 1 87 ? -4.855 -4.07 -9.859 1 98.62 87 VAL B N 1
ATOM 4862 C CA . VAL B 1 87 ? -3.957 -4.66 -10.844 1 98.62 87 VAL B CA 1
ATOM 4863 C C . VAL B 1 87 ? -4.078 -6.18 -10.812 1 98.62 87 VAL B C 1
ATOM 4865 O O . VAL B 1 87 ? -4.285 -6.816 -11.844 1 98.62 87 VAL B O 1
ATOM 4868 N N . GLU B 1 88 ? -3.988 -6.758 -9.594 1 98.38 88 GLU B N 1
ATOM 4869 C CA . GLU B 1 88 ? -4.137 -8.203 -9.438 1 98.38 88 GLU B CA 1
ATOM 4870 C C . GLU B 1 88 ? -5.504 -8.672 -9.938 1 98.38 88 GLU B C 1
ATOM 4872 O O . GLU B 1 88 ? -5.598 -9.664 -10.656 1 98.38 88 GLU B O 1
ATOM 4877 N N . GLY B 1 89 ? -6.574 -7.934 -9.578 1 97.75 89 GLY B N 1
ATOM 4878 C CA . GLY B 1 89 ? -7.922 -8.289 -9.992 1 97.75 89 GLY B CA 1
ATOM 4879 C C . GLY B 1 89 ? -8.102 -8.266 -11.5 1 97.75 89 GLY B C 1
ATOM 4880 O O . GLY B 1 89 ? -8.812 -9.102 -12.062 1 97.75 89 GLY B O 1
ATOM 4881 N N . THR B 1 90 ? -7.445 -7.344 -12.172 1 97.75 90 THR B N 1
ATOM 4882 C CA . THR B 1 90 ? -7.527 -7.215 -13.617 1 97.75 90 THR B CA 1
ATOM 4883 C C . THR B 1 90 ? -6.957 -8.453 -14.305 1 97.75 90 THR B C 1
ATOM 4885 O O . THR B 1 90 ? -7.617 -9.062 -15.156 1 97.75 90 THR B O 1
ATOM 4888 N N . TYR B 1 91 ? -5.836 -8.859 -13.891 1 97 91 TYR B N 1
ATOM 4889 C CA . TYR B 1 91 ? -5.152 -9.945 -14.586 1 97 91 TYR B CA 1
ATOM 4890 C C . TYR B 1 91 ? -5.668 -11.297 -14.125 1 97 91 TYR B C 1
ATOM 4892 O O . TYR B 1 91 ? -5.508 -12.305 -14.828 1 97 91 TYR B O 1
ATOM 4900 N N . SER B 1 92 ? -6.344 -11.344 -12.969 1 95.12 92 SER B N 1
ATOM 4901 C CA . SER B 1 92 ? -6.988 -12.562 -12.492 1 95.12 92 SER B CA 1
ATOM 4902 C C . SER B 1 92 ? -8.453 -12.617 -12.922 1 95.12 92 SER B C 1
ATOM 4904 O O . SER B 1 92 ? -9.148 -13.602 -12.656 1 95.12 92 SER B O 1
ATOM 4906 N N . SER B 1 93 ? -8.906 -11.547 -13.531 1 93.88 93 SER B N 1
ATOM 4907 C CA . SER B 1 93 ? -10.281 -11.438 -14.016 1 93.88 93 SER B CA 1
ATOM 4908 C C . SER B 1 93 ? -11.281 -11.57 -12.875 1 93.88 93 SER B C 1
ATOM 4910 O O . SER B 1 93 ? -12.211 -12.375 -12.945 1 93.88 93 SER B O 1
ATOM 4912 N N . LEU B 1 94 ? -11.062 -10.82 -11.852 1 95.12 94 LEU B N 1
ATOM 4913 C CA . LEU B 1 94 ? -11.938 -10.836 -10.688 1 95.12 94 LEU B CA 1
ATOM 4914 C C . LEU B 1 94 ? -12.734 -9.539 -10.586 1 95.12 94 LEU B C 1
ATOM 4916 O O . LEU B 1 94 ? -12.188 -8.445 -10.789 1 95.12 94 LEU B O 1
ATOM 4920 N N . PRO B 1 95 ? -13.969 -9.633 -10.305 1 95.69 95 PRO B N 1
ATOM 4921 C CA . PRO B 1 95 ? -14.844 -8.461 -10.297 1 95.69 95 PRO B CA 1
ATOM 4922 C C . PRO B 1 95 ? -14.781 -7.695 -8.977 1 95.69 95 PRO B C 1
ATOM 4924 O O . PRO B 1 95 ? -15.789 -7.609 -8.258 1 95.69 95 PRO B O 1
ATOM 4927 N N . LEU B 1 96 ? -13.727 -7.125 -8.68 1 98.5 96 LEU B N 1
ATOM 4928 C CA . LEU B 1 96 ? -13.547 -6.238 -7.535 1 98.5 96 LEU B CA 1
ATOM 4929 C C . LEU B 1 96 ? -14.227 -4.895 -7.777 1 98.5 96 LEU B C 1
ATOM 4931 O O . LEU B 1 96 ? -13.977 -4.242 -8.789 1 98.5 96 LEU B O 1
ATOM 4935 N N . ILE B 1 97 ? -15.141 -4.512 -6.887 1 98.75 97 ILE B N 1
ATOM 4936 C CA . ILE B 1 97 ? -15.789 -3.211 -7.012 1 98.75 97 ILE B CA 1
ATOM 4937 C C . ILE B 1 97 ? -15.203 -2.244 -5.984 1 98.75 97 ILE B C 1
ATOM 4939 O O . ILE B 1 97 ? -15.328 -2.463 -4.777 1 98.75 97 ILE B O 1
ATOM 4943 N N . MET B 1 98 ? -14.523 -1.231 -6.43 1 98.88 98 MET B N 1
ATOM 4944 C CA . MET B 1 98 ? -13.961 -0.195 -5.566 1 98.88 98 MET B CA 1
ATOM 4945 C C . MET B 1 98 ? -14.906 1 -5.469 1 98.88 98 MET B C 1
ATOM 4947 O O . MET B 1 98 ? -15.047 1.768 -6.422 1 98.88 98 MET B O 1
ATOM 4951 N N . VAL B 1 99 ? -15.562 1.147 -4.328 1 98.88 99 VAL B N 1
ATOM 4952 C CA . VAL B 1 99 ? -16.453 2.268 -4.047 1 98.88 99 VAL B CA 1
ATOM 4953 C C . VAL B 1 99 ? -15.719 3.307 -3.197 1 98.88 99 VAL B C 1
ATOM 4955 O O . VAL B 1 99 ? -15.398 3.049 -2.035 1 98.88 99 VAL B O 1
ATOM 4958 N N . THR B 1 100 ? -15.523 4.449 -3.744 1 98.81 100 THR B N 1
ATOM 4959 C CA . THR B 1 100 ? -14.711 5.461 -3.078 1 98.81 100 THR B CA 1
ATOM 4960 C C . THR B 1 100 ? -15.523 6.727 -2.826 1 98.81 100 THR B C 1
ATOM 4962 O O . THR B 1 100 ? -16.234 7.203 -3.717 1 98.81 100 THR B O 1
ATOM 4965 N N . ALA B 1 101 ? -15.508 7.199 -1.609 1 98.69 101 ALA B N 1
ATOM 4966 C CA . ALA B 1 101 ? -16.141 8.477 -1.288 1 98.69 101 ALA B CA 1
ATOM 4967 C C . ALA B 1 101 ? -15.234 9.641 -1.665 1 98.69 101 ALA B C 1
ATOM 4969 O O . ALA B 1 101 ? -14.016 9.586 -1.477 1 98.69 101 ALA B O 1
ATOM 4970 N N . ASP B 1 102 ? -15.82 10.641 -2.172 1 98.38 102 ASP B N 1
ATOM 4971 C CA . ASP B 1 102 ? -15.078 11.812 -2.643 1 98.38 102 ASP B CA 1
ATOM 4972 C C . ASP B 1 102 ? -15.672 13.102 -2.076 1 98.38 102 ASP B C 1
ATOM 4974 O O . ASP B 1 102 ? -16.797 13.102 -1.577 1 98.38 102 ASP B O 1
ATOM 4978 N N . ARG B 1 103 ? -14.828 14.117 -2.111 1 97.19 103 ARG B N 1
ATOM 4979 C CA . ARG B 1 103 ? -15.312 15.461 -1.823 1 97.19 103 ARG B CA 1
ATOM 4980 C C . ARG B 1 103 ? -16.188 15.984 -2.957 1 97.19 103 ARG B C 1
ATOM 4982 O O . ARG B 1 103 ? -16.25 15.391 -4.031 1 97.19 103 ARG B O 1
ATOM 4989 N N . PRO B 1 104 ? -16.922 17.109 -2.65 1 96.25 104 PRO B N 1
ATOM 4990 C CA . PRO B 1 104 ? -17.688 17.703 -3.756 1 96.25 104 PRO B CA 1
ATOM 4991 C C . PRO B 1 104 ? -16.812 18 -4.977 1 96.25 104 PRO B C 1
ATOM 4993 O O . PRO B 1 104 ? -15.656 18.422 -4.832 1 96.25 104 PRO B O 1
ATOM 4996 N N . LYS B 1 105 ? -17.359 17.812 -6.141 1 96.69 105 LYS B N 1
ATOM 4997 C CA . LYS B 1 105 ? -16.609 17.906 -7.391 1 96.69 105 LYS B CA 1
ATOM 4998 C C . LYS B 1 105 ? -15.922 19.266 -7.508 1 96.69 105 LYS B C 1
ATOM 5000 O O . LYS B 1 105 ? -14.812 19.359 -8.039 1 96.69 105 LYS B O 1
ATOM 5005 N N . HIS B 1 106 ? -16.531 20.312 -6.988 1 95.38 106 HIS B N 1
ATOM 5006 C CA . HIS B 1 106 ? -15.984 21.656 -7.137 1 95.38 106 HIS B CA 1
ATOM 5007 C C . HIS B 1 106 ? -14.781 21.859 -6.219 1 95.38 106 HIS B C 1
ATOM 5009 O O . HIS B 1 106 ? -14.125 22.906 -6.281 1 95.38 106 HIS B O 1
ATOM 5015 N N . TYR B 1 107 ? -14.461 20.891 -5.359 1 96.94 107 TYR B N 1
ATOM 5016 C CA . TYR B 1 107 ? -13.25 20.969 -4.543 1 96.94 107 TYR B CA 1
ATOM 5017 C C . TYR B 1 107 ? -12.039 20.453 -5.316 1 96.94 107 TYR B C 1
ATOM 5019 O O . TYR B 1 107 ? -10.898 20.703 -4.926 1 96.94 107 TYR B O 1
ATOM 5027 N N . ARG B 1 108 ? -12.281 19.641 -6.324 1 96.62 108 ARG B N 1
ATOM 5028 C CA . ARG B 1 108 ? -11.195 19 -7.07 1 96.62 108 ARG B CA 1
ATOM 5029 C C . ARG B 1 108 ? -10.258 20.047 -7.656 1 96.62 108 ARG B C 1
ATOM 5031 O O . ARG B 1 108 ? -10.695 21.094 -8.125 1 96.62 108 ARG B O 1
ATOM 5038 N N . GLY B 1 109 ? -8.938 19.781 -7.543 1 94.69 109 GLY B N 1
ATOM 5039 C CA . GLY B 1 109 ? -7.926 20.688 -8.078 1 94.69 109 GLY B CA 1
ATOM 5040 C C . GLY B 1 109 ? -7.539 21.797 -7.117 1 94.69 109 GLY B C 1
ATOM 5041 O O . GLY B 1 109 ? -6.527 22.469 -7.316 1 94.69 109 GLY B O 1
ATOM 5042 N N . SER B 1 110 ? -8.234 21.969 -6.012 1 95.75 110 SER B N 1
ATOM 5043 C CA . SER B 1 110 ? -8.008 23.094 -5.105 1 95.75 110 SER B CA 1
ATOM 5044 C C . SER B 1 110 ? -6.934 22.766 -4.074 1 95.75 110 SER B C 1
ATOM 5046 O O . SER B 1 110 ? -6.383 23.672 -3.438 1 95.75 110 SER B O 1
ATOM 5048 N N . GLY B 1 111 ? -6.734 21.5 -3.881 1 95.06 111 GLY B N 1
ATOM 5049 C CA . GLY B 1 111 ? -5.875 21.078 -2.783 1 95.06 111 GLY B CA 1
ATOM 5050 C C . GLY B 1 111 ? -6.57 21.125 -1.434 1 95.06 111 GLY B C 1
ATOM 5051 O O . GLY B 1 111 ? -5.91 21.094 -0.391 1 95.06 111 GLY B O 1
ATOM 5052 N N . ALA B 1 112 ? -7.883 21.188 -1.474 1 95.69 112 ALA B N 1
ATOM 5053 C CA . ALA B 1 112 ? -8.625 21.141 -0.216 1 95.69 112 ALA B CA 1
ATOM 5054 C C . ALA B 1 112 ? -8.297 19.875 0.574 1 95.69 112 ALA B C 1
ATOM 5056 O O . ALA B 1 112 ? -7.934 18.844 -0.006 1 95.69 112 ALA B O 1
ATOM 5057 N N . PRO B 1 113 ? -8.398 19.953 1.895 1 92.94 113 PRO B N 1
ATOM 5058 C CA . PRO B 1 113 ? -8.016 18.812 2.73 1 92.94 113 PRO B CA 1
ATOM 5059 C C . PR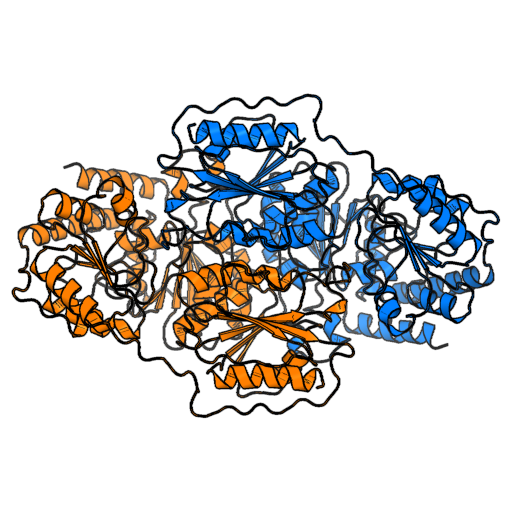O B 1 113 ? -8.68 17.516 2.283 1 92.94 113 PRO B C 1
ATOM 5061 O O . PRO B 1 113 ? -9.906 17.438 2.191 1 92.94 113 PRO B O 1
ATOM 5064 N N . GLN B 1 114 ? -7.875 16.484 2.006 1 91.56 114 GLN B N 1
ATOM 5065 C CA . GLN B 1 114 ? -8.211 15.109 1.64 1 91.56 114 GLN B CA 1
ATOM 5066 C C . GLN B 1 114 ? -8.922 15.062 0.293 1 91.56 114 GLN B C 1
ATOM 5068 O O . GLN B 1 114 ? -9.664 14.117 0.013 1 91.56 114 GLN B O 1
ATOM 5073 N N . THR B 1 115 ? -8.805 16.172 -0.444 1 96.56 115 THR B N 1
ATOM 5074 C CA . THR B 1 115 ? -9.305 16.172 -1.815 1 96.56 115 THR B CA 1
ATOM 5075 C C . THR B 1 115 ? -8.188 15.852 -2.801 1 96.56 115 THR B C 1
ATOM 5077 O O . THR B 1 115 ? -7.156 16.531 -2.828 1 96.56 115 THR B O 1
ATOM 5080 N N . ILE B 1 116 ? -8.336 14.82 -3.498 1 98.06 116 ILE B N 1
ATOM 5081 C CA . ILE B 1 116 ? -7.395 14.477 -4.559 1 98.06 116 ILE B CA 1
ATOM 5082 C C . ILE B 1 116 ? -8.148 14.234 -5.863 1 98.06 116 ILE B C 1
ATOM 5084 O O . ILE B 1 116 ? -9.367 14.422 -5.926 1 98.06 116 ILE B O 1
ATOM 5088 N N . GLU B 1 117 ? -7.395 13.945 -6.93 1 98.06 117 GLU B N 1
ATOM 5089 C CA . GLU B 1 117 ? -8.016 13.562 -8.195 1 98.06 117 GLU B CA 1
ATOM 5090 C C . GLU B 1 117 ? -8.281 12.062 -8.242 1 98.06 117 GLU B C 1
ATOM 5092 O O . GLU B 1 117 ? -7.453 11.297 -8.734 1 98.06 117 GLU B O 1
ATOM 5097 N N . GLN B 1 118 ? -9.508 11.711 -7.863 1 98.25 118 GLN B N 1
ATOM 5098 C CA . GLN B 1 118 ? -9.859 10.289 -7.773 1 98.25 118 GLN B CA 1
ATOM 5099 C C . GLN B 1 118 ? -10.312 9.75 -9.125 1 98.25 118 GLN B C 1
ATOM 5101 O O . GLN B 1 118 ? -10.25 8.547 -9.367 1 98.25 118 GLN B O 1
ATOM 5106 N N . VAL B 1 119 ? -10.859 10.625 -9.938 1 97 119 VAL B N 1
ATOM 5107 C CA . VAL B 1 119 ? -11.32 10.203 -11.258 1 97 119 VAL B CA 1
ATOM 5108 C C . VAL B 1 119 ? -10.125 9.82 -12.125 1 97 119 VAL B C 1
ATOM 5110 O O . VAL B 1 119 ? -9.211 10.617 -12.32 1 97 119 VAL B O 1
ATOM 5113 N N . GLY B 1 120 ? -10.133 8.625 -12.578 1 96.75 120 GLY B N 1
ATOM 5114 C CA . GLY B 1 120 ? -9.055 8.156 -13.43 1 96.75 120 GLY B CA 1
ATOM 5115 C C . GLY B 1 120 ? -7.891 7.574 -12.656 1 96.75 120 GLY B C 1
ATOM 5116 O O . GLY B 1 120 ? -6.906 7.129 -13.242 1 96.75 120 GLY B O 1
ATOM 5117 N N . ILE B 1 121 ? -8.023 7.504 -11.398 1 98.25 121 ILE B N 1
ATOM 5118 C CA . ILE B 1 121 ? -6.891 7.164 -10.539 1 98.25 121 ILE B CA 1
ATOM 5119 C C . ILE B 1 121 ? -6.469 5.715 -10.797 1 98.25 121 ILE B C 1
ATOM 5121 O O . ILE B 1 121 ? -5.293 5.371 -10.648 1 98.25 121 ILE B O 1
ATOM 5125 N N . PHE B 1 122 ? -7.371 4.82 -11.242 1 98.38 122 PHE B N 1
ATOM 5126 C CA . PHE B 1 122 ? -7.031 3.418 -11.469 1 98.38 122 PHE B CA 1
ATOM 5127 C C . PHE B 1 122 ? -6.66 3.184 -12.93 1 98.38 122 PHE B C 1
ATOM 5129 O O . PHE B 1 122 ? -6.258 2.078 -13.297 1 98.38 122 PHE B O 1
ATOM 5136 N N . SER B 1 123 ? -6.766 4.164 -13.758 1 95.31 123 SER B N 1
ATOM 5137 C CA . SER B 1 123 ? -6.312 4.152 -15.148 1 95.31 123 SER B CA 1
ATOM 5138 C C . SER B 1 123 ? -6.824 2.92 -15.883 1 95.31 123 SER B C 1
ATOM 5140 O O . SER B 1 123 ? -8.031 2.678 -15.938 1 95.31 123 SER B O 1
ATOM 5142 N N . TYR B 1 124 ? -5.891 2.025 -16.297 1 96.44 124 TYR B N 1
ATOM 5143 C CA . TYR B 1 124 ? -6.164 0.833 -17.078 1 96.44 124 TYR B CA 1
ATOM 5144 C C . TYR B 1 124 ? -6.902 -0.214 -16.266 1 96.44 124 TYR B C 1
ATOM 5146 O O . TYR B 1 124 ? -7.539 -1.113 -16.812 1 96.44 124 TYR B O 1
ATOM 5154 N N . TYR B 1 125 ? -7.016 -0.115 -15.039 1 98 125 TYR B N 1
ATOM 5155 C CA . TYR B 1 125 ? -7.309 -1.254 -14.18 1 98 125 TYR B CA 1
ATOM 5156 C C . TYR B 1 125 ? -8.734 -1.191 -13.656 1 98 125 TYR B C 1
ATOM 5158 O O . TYR B 1 125 ? -9 -1.542 -12.5 1 98 125 TYR B O 1
ATOM 5166 N N . ASN B 1 126 ? -9.594 -0.681 -14.375 1 95.88 126 ASN B N 1
ATOM 5167 C CA . ASN B 1 126 ? -11.039 -0.78 -14.156 1 95.88 126 ASN B CA 1
ATOM 5168 C C . ASN B 1 126 ? -11.789 -0.888 -15.484 1 95.88 126 ASN B C 1
ATOM 5170 O O . ASN B 1 126 ? -11.344 -0.371 -16.5 1 95.88 126 ASN B O 1
ATOM 5174 N N . GLU B 1 127 ? -12.891 -1.666 -15.461 1 95.44 127 GLU B N 1
ATOM 5175 C CA . GLU B 1 127 ? -13.734 -1.841 -16.641 1 95.44 127 GLU B CA 1
ATOM 5176 C C . GLU B 1 127 ? -14.57 -0.593 -16.906 1 95.44 127 GLU B C 1
ATOM 5178 O O . GLU B 1 127 ? -14.734 -0.183 -18.047 1 95.44 127 GLU B O 1
ATOM 5183 N N . VAL B 1 128 ? -15.141 -0.093 -15.891 1 95.38 128 VAL B N 1
ATOM 5184 C CA . VAL B 1 128 ? -15.891 1.157 -15.938 1 95.38 128 VAL B CA 1
ATOM 5185 C C . VAL B 1 128 ? -15.555 2.012 -14.719 1 95.38 128 VAL B C 1
ATOM 5187 O O . VAL B 1 128 ? -15.234 1.482 -13.648 1 95.38 128 VAL B O 1
ATOM 5190 N N . ALA B 1 129 ? -15.508 3.217 -14.898 1 95.88 129 ALA B N 1
ATOM 5191 C CA . ALA B 1 129 ? -15.359 4.211 -13.836 1 95.88 129 ALA B CA 1
ATOM 5192 C C . ALA B 1 129 ? -16.547 5.164 -13.805 1 95.88 129 ALA B C 1
ATOM 5194 O O . ALA B 1 129 ? -16.812 5.875 -14.781 1 95.88 129 ALA B O 1
ATOM 5195 N N . LEU B 1 130 ? -17.266 5.105 -12.727 1 97.12 130 LEU B N 1
ATOM 5196 C CA . LEU B 1 130 ? -18.422 5.977 -12.555 1 97.12 130 LEU B CA 1
ATOM 5197 C C . LEU B 1 130 ? -18.109 7.113 -11.586 1 97.12 130 LEU B C 1
ATOM 5199 O O . LEU B 1 130 ? -17.406 6.91 -10.594 1 97.12 130 LEU B O 1
ATOM 5203 N N . ASP B 1 131 ? -18.5 8.289 -11.883 1 97.88 131 ASP B N 1
ATOM 5204 C CA . ASP B 1 131 ? -18.344 9.477 -11.047 1 97.88 131 ASP B CA 1
ATOM 5205 C C . ASP B 1 131 ? -19.703 10.086 -10.695 1 97.88 131 ASP B C 1
ATOM 5207 O O . ASP B 1 131 ?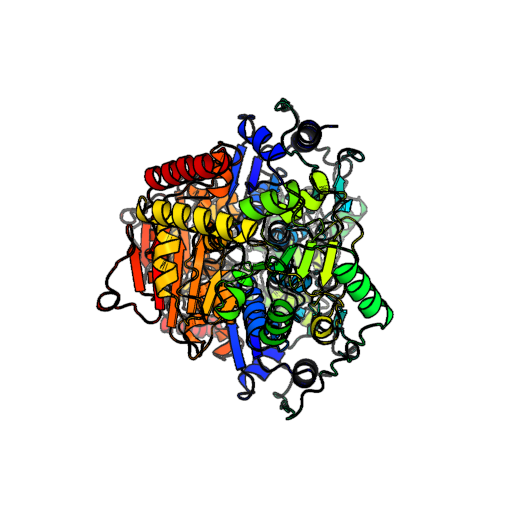 -20.266 10.852 -11.477 1 97.88 131 ASP B O 1
ATOM 5211 N N . LEU B 1 132 ? -20.125 9.781 -9.484 1 98.19 132 LEU B N 1
ATOM 5212 C CA . LEU B 1 132 ? -21.5 10.07 -9.102 1 98.19 132 LEU B CA 1
ATOM 5213 C C . LEU B 1 132 ? -21.562 11.234 -8.117 1 98.19 132 LEU B C 1
ATOM 5215 O O . LEU B 1 132 ? -20.594 11.484 -7.387 1 98.19 132 LEU B O 1
ATOM 5219 N N . ASP B 1 133 ? -22.578 11.977 -8.117 1 97.25 133 ASP B N 1
ATOM 5220 C CA . ASP B 1 133 ? -22.984 12.953 -7.113 1 97.25 133 ASP B CA 1
ATOM 5221 C C . ASP B 1 133 ? -24.5 13.094 -7.059 1 97.25 133 ASP B C 1
ATOM 5223 O O . ASP B 1 133 ? -25.219 12.297 -7.664 1 97.25 133 ASP B O 1
ATOM 5227 N N . SER B 1 134 ? -25 13.961 -6.27 1 94.44 134 SER B N 1
ATOM 5228 C CA . SER B 1 134 ? -26.438 14.109 -6.066 1 94.44 134 SER B CA 1
ATOM 5229 C C . SER B 1 134 ? -27.141 14.508 -7.355 1 94.44 134 SER B C 1
ATOM 5231 O O . SER B 1 134 ? -28.328 14.188 -7.555 1 94.44 134 SER B O 1
ATOM 5233 N N . GLU B 1 135 ? -26.469 15.156 -8.258 1 93.38 135 GLU B N 1
ATOM 5234 C CA . GLU B 1 135 ? -27.047 15.625 -9.508 1 93.38 135 GLU B CA 1
ATOM 5235 C C . GLU B 1 135 ? -26.906 14.578 -10.609 1 93.38 135 GLU B C 1
ATOM 5237 O O . GLU B 1 135 ? -27.797 14.438 -11.453 1 93.38 135 GLU B O 1
ATOM 5242 N N . ASN B 1 136 ? -25.844 13.891 -10.633 1 92.5 136 ASN B N 1
ATOM 5243 C CA . ASN B 1 136 ? -25.562 12.812 -11.57 1 92.5 136 ASN B CA 1
ATOM 5244 C C . ASN B 1 136 ? -25.438 11.469 -10.859 1 92.5 136 ASN B C 1
ATOM 5246 O O . ASN B 1 136 ? -24.328 10.992 -10.609 1 92.5 136 ASN B O 1
ATOM 5250 N N . SER B 1 137 ? -26.594 10.82 -10.766 1 90.69 137 SER B N 1
ATOM 5251 C CA . SER B 1 137 ? -26.625 9.602 -9.961 1 90.69 137 SER B CA 1
ATOM 5252 C C . SER B 1 137 ? -26.906 8.383 -10.828 1 90.69 137 SER B C 1
ATOM 5254 O O . SER B 1 137 ? -27.344 7.344 -10.32 1 90.69 137 SER B O 1
ATOM 5256 N N . HIS B 1 138 ? -26.781 8.508 -12.102 1 88.75 138 HIS B N 1
ATOM 5257 C CA . HIS B 1 138 ? -27.016 7.375 -12.984 1 88.75 138 HIS B CA 1
ATOM 5258 C C . HIS B 1 138 ? -25.984 6.281 -12.766 1 88.75 138 HIS B C 1
ATOM 5260 O O . HIS B 1 138 ? -24.781 6.535 -12.852 1 88.75 138 HIS B O 1
ATOM 5266 N N . LEU B 1 139 ? -26.359 5.203 -12.461 1 90.62 139 LEU B N 1
ATOM 5267 C CA . LEU B 1 139 ? -25.547 4.043 -12.156 1 90.62 139 LEU B CA 1
ATOM 5268 C C . LEU B 1 139 ? -26.125 2.783 -12.789 1 90.62 139 LEU B C 1
ATOM 5270 O O . LEU B 1 139 ? -27.297 2.479 -12.617 1 90.62 139 LEU B O 1
ATOM 5274 N N . SER B 1 140 ? -25.422 2.176 -13.656 1 88.62 140 SER B N 1
ATOM 5275 C CA . SER B 1 140 ? -25.812 0.921 -14.289 1 88.62 140 SER B CA 1
ATOM 5276 C C . SER B 1 140 ? -24.625 -0.016 -14.461 1 88.62 140 SER B C 1
ATOM 5278 O O . SER B 1 140 ? -23.531 0.418 -14.836 1 88.62 140 SER B O 1
ATOM 5280 N N . PHE B 1 141 ? -24.797 -1.225 -14.102 1 90.06 141 PHE B N 1
ATOM 5281 C CA . PHE B 1 141 ? -23.766 -2.244 -14.266 1 90.06 141 PHE B CA 1
ATOM 5282 C C . PHE B 1 141 ? -24.156 -3.229 -15.367 1 90.06 141 PHE B C 1
ATOM 5284 O O . PHE B 1 141 ? -23.609 -4.328 -15.445 1 90.06 141 PHE B O 1
ATOM 5291 N N . LYS B 1 142 ? -25.078 -2.77 -16.141 1 85 142 LYS B N 1
ATOM 5292 C CA . LYS B 1 142 ? -25.531 -3.645 -17.219 1 85 142 LYS B CA 1
ATOM 5293 C C . LYS B 1 142 ? -24.453 -3.832 -18.281 1 85 142 LYS B C 1
ATOM 5295 O O . LYS B 1 142 ? -23.688 -2.914 -18.547 1 85 142 LYS B O 1
ATOM 5300 N N . SER B 1 143 ? -24.25 -4.945 -18.812 1 85.5 143 SER B N 1
ATOM 5301 C CA . SER B 1 143 ? -23.406 -5.301 -19.953 1 85.5 143 SER B CA 1
ATOM 5302 C C . SER B 1 143 ? -21.922 -5.328 -19.562 1 85.5 143 SER B C 1
ATOM 5304 O O . SER B 1 143 ? -21.047 -5.129 -20.406 1 85.5 143 SER B O 1
ATOM 5306 N N . LEU B 1 144 ? -21.734 -5.367 -18.281 1 90 144 LEU B N 1
ATOM 5307 C CA . LEU B 1 144 ? -20.359 -5.535 -17.859 1 90 144 LEU B CA 1
ATOM 5308 C C . LEU B 1 144 ? -19.906 -6.984 -18.031 1 90 144 LEU B C 1
ATOM 5310 O O . LEU B 1 144 ? -20.719 -7.906 -17.922 1 90 144 LEU B O 1
ATOM 5314 N N . SER B 1 145 ? -18.656 -7.145 -18.359 1 88.94 145 SER B N 1
ATOM 5315 C CA . SER B 1 145 ? -18.109 -8.492 -18.469 1 88.94 145 SER B CA 1
ATOM 5316 C C . SER B 1 145 ? -17.859 -9.094 -17.094 1 88.94 145 SER B C 1
ATOM 5318 O O . SER B 1 145 ? -17.875 -10.32 -16.938 1 88.94 145 SER B O 1
ATOM 5320 N N . TRP B 1 146 ? -17.609 -8.219 -16.062 1 91.56 146 TRP B N 1
ATOM 5321 C CA . TRP B 1 146 ? -17.312 -8.609 -14.68 1 91.56 146 TRP B CA 1
ATOM 5322 C C . TRP B 1 146 ? -15.984 -9.367 -14.609 1 91.56 146 TRP B C 1
ATOM 5324 O O . TRP B 1 146 ? -15.812 -10.25 -13.766 1 91.56 146 TRP B O 1
ATOM 5334 N N . LYS B 1 147 ? -15.062 -9.094 -15.531 1 91.44 147 LYS B N 1
ATOM 5335 C CA . LYS B 1 147 ? -13.758 -9.742 -15.578 1 91.44 147 LYS B CA 1
ATOM 5336 C C . LYS B 1 147 ? -12.641 -8.766 -15.219 1 91.44 147 LYS B C 1
ATOM 5338 O O . LYS B 1 147 ? -11.461 -9.086 -15.359 1 91.44 147 LYS B O 1
ATOM 5343 N N . LYS B 1 148 ? -13.039 -7.566 -14.898 1 95.19 148 LYS B N 1
ATOM 5344 C CA . LYS B 1 148 ? -12.133 -6.5 -14.484 1 95.19 148 LYS B CA 1
ATOM 5345 C C . LYS B 1 148 ? -12.727 -5.699 -13.32 1 95.19 148 LYS B C 1
ATOM 5347 O O . LYS B 1 148 ? -13.945 -5.664 -13.148 1 95.19 148 LYS B O 1
ATOM 5352 N N . PRO B 1 149 ? -11.906 -5.078 -12.508 1 97.94 149 PRO B N 1
ATOM 5353 C CA . PRO B 1 149 ? -12.43 -4.25 -11.422 1 97.94 149 PRO B CA 1
ATOM 5354 C C . PRO B 1 149 ? -13.281 -3.088 -11.93 1 97.94 149 PRO B C 1
ATOM 5356 O O . PRO B 1 149 ? -13.195 -2.719 -13.102 1 97.94 149 PRO B O 1
ATOM 5359 N N . ILE B 1 150 ? -14.133 -2.627 -11.055 1 98.06 150 ILE B N 1
ATOM 5360 C CA . ILE B 1 150 ? -15.016 -1.503 -11.32 1 98.06 150 ILE B CA 1
ATOM 5361 C C . ILE B 1 150 ? -14.781 -0.401 -10.289 1 98.06 150 ILE B C 1
ATOM 5363 O O . ILE B 1 150 ? -14.586 -0.682 -9.109 1 98.06 150 ILE B O 1
ATOM 5367 N N . HIS B 1 151 ? -14.789 0.843 -10.75 1 98.5 151 HIS B N 1
ATOM 5368 C CA . HIS B 1 151 ? -14.633 1.972 -9.844 1 98.5 151 HIS B CA 1
ATOM 5369 C C . HIS B 1 151 ? -15.906 2.807 -9.773 1 98.5 151 HIS B C 1
ATOM 5371 O O . HIS B 1 151 ? -16.391 3.291 -10.797 1 98.5 151 HIS B O 1
ATOM 5377 N N . VAL B 1 152 ? -16.469 2.906 -8.602 1 98.62 152 VAL B N 1
ATOM 5378 C CA . VAL B 1 152 ? -17.609 3.773 -8.344 1 98.62 152 VAL B CA 1
ATOM 5379 C C . VAL B 1 152 ? -17.203 4.902 -7.402 1 98.62 152 VAL B C 1
ATOM 5381 O O . VAL B 1 152 ? -17.141 4.715 -6.188 1 98.62 152 VAL B O 1
ATOM 5384 N N . ASN B 1 153 ? -16.953 6.039 -7.965 1 98.69 153 ASN B N 1
ATOM 5385 C CA . ASN B 1 153 ? -16.609 7.23 -7.195 1 98.69 153 ASN B CA 1
ATOM 5386 C C . ASN B 1 153 ? -17.844 8.047 -6.836 1 98.69 153 ASN B C 1
ATOM 5388 O O . ASN B 1 153 ? -18.609 8.438 -7.719 1 98.69 153 ASN B O 1
ATOM 5392 N N . VAL B 1 154 ? -18.062 8.312 -5.547 1 98.75 154 VAL B N 1
ATOM 5393 C CA . VAL B 1 154 ? -19.281 8.977 -5.102 1 98.75 154 VAL B CA 1
ATOM 5394 C C . VAL B 1 154 ? -18.938 10.258 -4.352 1 98.75 154 VAL B C 1
ATOM 5396 O O . VAL B 1 154 ? -18.312 10.211 -3.283 1 98.75 154 VAL B O 1
ATOM 5399 N N . SER B 1 155 ? -19.344 11.422 -4.84 1 98.31 155 SER B N 1
ATOM 5400 C CA . SER B 1 155 ? -19.109 12.711 -4.203 1 98.31 155 SER B CA 1
ATOM 5401 C C . SER B 1 155 ? -20.234 13.078 -3.244 1 98.31 155 SER B C 1
ATOM 5403 O O . SER B 1 155 ? -21.406 13.078 -3.627 1 98.31 155 SER B O 1
ATOM 5405 N N . PHE B 1 156 ? -19.844 13.375 -2.029 1 97.81 156 PHE B N 1
ATOM 5406 C CA . PHE B 1 156 ? -20.812 13.75 -1.008 1 97.81 156 PHE B CA 1
ATOM 5407 C C . PHE B 1 156 ? -20.641 15.211 -0.604 1 97.81 156 PHE B C 1
ATOM 5409 O O . PHE B 1 156 ? -19.516 15.695 -0.463 1 97.81 156 PHE B O 1
ATOM 5416 N N . GLU B 1 157 ? -21.734 15.828 -0.405 1 94.31 157 GLU B N 1
ATOM 5417 C CA . GLU B 1 157 ? -21.766 17.203 0.083 1 94.31 157 GLU B CA 1
ATOM 5418 C C . GLU B 1 157 ? -21.938 17.25 1.599 1 94.31 157 GLU B C 1
ATOM 5420 O O . GLU B 1 157 ? -22.375 16.281 2.209 1 94.31 157 GLU B O 1
ATOM 5425 N N . GLU B 1 158 ? -21.516 18.359 2.234 1 91.31 158 GLU B N 1
ATOM 5426 C CA . GLU B 1 158 ? -21.781 18.562 3.656 1 91.31 158 GLU B CA 1
ATOM 5427 C C . GLU B 1 158 ? -23.172 19.172 3.881 1 91.31 158 GLU B C 1
ATOM 5429 O O . GLU B 1 158 ? -23.625 19.984 3.082 1 91.31 158 GLU B O 1
ATOM 5434 N N . PRO B 1 159 ? -23.859 18.859 4.949 1 93.31 159 PRO B N 1
ATOM 5435 C CA . PRO B 1 159 ? -23.469 17.859 5.945 1 93.31 159 PRO B CA 1
ATOM 5436 C C . PRO B 1 159 ? -23.609 16.422 5.426 1 93.31 159 PRO B C 1
ATOM 5438 O O . PRO B 1 159 ? -24.516 16.125 4.645 1 93.31 159 PRO B O 1
ATOM 5441 N N . LEU B 1 160 ? -22.844 15.508 5.906 1 93.94 160 LEU B N 1
ATOM 5442 C CA . LEU B 1 160 ? -22.719 14.156 5.355 1 93.94 160 LEU B CA 1
ATOM 5443 C C . LEU B 1 160 ? -23.953 13.328 5.695 1 93.94 160 LEU B C 1
ATOM 5445 O O . LEU B 1 160 ? -24.469 12.602 4.844 1 93.94 160 LEU B O 1
ATOM 5449 N N . ILE B 1 161 ? -24.328 13.398 6.977 1 94.75 161 ILE B N 1
ATOM 5450 C CA . ILE B 1 161 ? -25.562 12.727 7.383 1 94.75 161 ILE B CA 1
ATOM 5451 C C . ILE B 1 161 ? -26.734 13.695 7.281 1 94.75 161 ILE B C 1
ATOM 5453 O O . ILE B 1 161 ? -26.922 14.539 8.156 1 94.75 161 ILE B O 1
ATOM 5457 N N . ASP B 1 162 ? -27.625 13.5 6.27 1 96 162 ASP B N 1
ATOM 5458 C CA . ASP B 1 162 ? -28.625 14.516 5.977 1 96 162 ASP B CA 1
ATOM 5459 C C . ASP B 1 162 ? -30.016 13.891 5.859 1 96 162 ASP B C 1
ATOM 5461 O O . ASP B 1 162 ? -30.891 14.43 5.172 1 96 162 ASP B O 1
ATOM 5465 N N . GLY B 1 163 ? -30.172 12.711 6.387 1 94 163 GLY B N 1
ATOM 5466 C CA . GLY B 1 163 ? -31.453 12.039 6.383 1 94 163 GLY B CA 1
ATOM 5467 C C . GLY B 1 163 ? -31.438 10.703 7.102 1 94 163 GLY B C 1
ATOM 5468 O O . GLY B 1 163 ? -30.406 10.305 7.652 1 94 163 GLY B O 1
ATOM 5469 N N . PRO B 1 164 ? -32.562 10.086 7.211 1 94.94 164 PRO B N 1
ATOM 5470 C CA . PRO B 1 164 ? -32.625 8.766 7.84 1 94.94 164 PRO B CA 1
ATOM 5471 C C . PRO B 1 164 ? -31.922 7.688 7.023 1 94.94 164 PRO B C 1
ATOM 5473 O O . PRO B 1 164 ? -31.672 7.879 5.828 1 94.94 164 PRO B O 1
ATOM 5476 N N . VAL B 1 165 ? -31.625 6.602 7.668 1 93.94 165 VAL B N 1
ATOM 5477 C CA . VAL B 1 165 ? -31 5.473 6.992 1 93.94 165 VAL B CA 1
ATOM 5478 C C . VAL B 1 165 ? -32.031 4.738 6.141 1 93.94 165 VAL B C 1
ATOM 5480 O O . VAL B 1 165 ? -32.969 4.16 6.672 1 93.94 165 VAL B O 1
ATOM 5483 N N . PRO B 1 166 ? -31.844 4.723 4.871 1 94.31 166 PRO B N 1
ATOM 5484 C CA . PRO B 1 166 ? -32.781 3.986 4.02 1 94.31 166 PRO B CA 1
ATOM 5485 C C . PRO B 1 166 ? -32.625 2.473 4.156 1 94.31 166 PRO B C 1
ATOM 5487 O O . PRO B 1 166 ? -31.547 1.978 4.469 1 94.31 166 PRO B O 1
ATOM 5490 N N . GLN B 1 167 ? -33.719 1.747 3.869 1 94.12 167 GLN B N 1
ATOM 5491 C CA . GLN B 1 167 ? -33.688 0.288 3.875 1 94.12 167 GLN B CA 1
ATOM 5492 C C . GLN B 1 167 ? -33.125 -0.257 2.557 1 94.12 167 GLN B C 1
ATOM 5494 O O . GLN B 1 167 ? -33.438 0.282 1.488 1 94.12 167 GLN B O 1
ATOM 5499 N N . ILE B 1 168 ? -32.344 -1.295 2.672 1 96 168 ILE B N 1
ATOM 5500 C CA . ILE B 1 168 ? -31.797 -1.983 1.507 1 96 168 ILE B CA 1
ATOM 5501 C C . ILE B 1 168 ? -32.531 -3.295 1.284 1 96 168 ILE B C 1
ATOM 5503 O O . ILE B 1 168 ? -32.688 -4.098 2.207 1 96 168 ILE B O 1
ATOM 5507 N N . HIS B 1 169 ? -33.031 -3.475 0.109 1 94.12 169 HIS B N 1
ATOM 5508 C CA . HIS B 1 169 ? -33.719 -4.707 -0.256 1 94.12 169 HIS B CA 1
ATOM 5509 C C . HIS B 1 169 ? -32.75 -5.707 -0.894 1 94.12 169 HIS B C 1
ATOM 5511 O O . HIS B 1 169 ? -32.062 -5.379 -1.86 1 94.12 169 HIS B O 1
ATOM 5517 N N . ILE B 1 170 ? -32.75 -6.938 -0.397 1 92.38 170 ILE B N 1
ATOM 5518 C CA . ILE B 1 170 ? -31.875 -7.988 -0.933 1 92.38 170 ILE B CA 1
ATOM 5519 C C . ILE B 1 170 ? -32.719 -8.945 -1.784 1 92.38 170 ILE B C 1
ATOM 5521 O O . ILE B 1 170 ? -33.5 -9.734 -1.255 1 92.38 170 ILE B O 1
ATOM 5525 N N . PRO B 1 171 ? -32.469 -8.867 -3.012 1 87.38 171 PRO B N 1
ATOM 5526 C CA . PRO B 1 171 ? -33.25 -9.766 -3.859 1 87.38 171 PRO B CA 1
ATOM 5527 C C . PRO B 1 171 ? -32.844 -11.227 -3.703 1 87.38 171 PRO B C 1
ATOM 5529 O O . PRO B 1 171 ? -31.688 -11.516 -3.359 1 87.38 171 PRO B O 1
ATOM 5532 N N . SER B 1 172 ? -33.75 -12.156 -3.955 1 79.38 172 SER B N 1
ATOM 5533 C CA . SER B 1 172 ? -33.469 -13.586 -3.902 1 79.38 172 SER B CA 1
ATOM 5534 C C . SER B 1 172 ? -32.625 -14.023 -5.09 1 79.38 172 SER B C 1
ATOM 5536 O O . SER B 1 172 ? -31.797 -14.93 -4.965 1 79.38 172 SER B O 1
ATOM 5538 N N . VAL B 1 173 ? -32.906 -13.375 -6.234 1 74.44 173 VAL B N 1
ATOM 5539 C CA . VAL B 1 173 ? -32.125 -13.734 -7.434 1 74.44 173 VAL B CA 1
ATOM 5540 C C . VAL B 1 173 ? -31.281 -12.547 -7.871 1 74.44 173 VAL B C 1
ATOM 5542 O O . VAL B 1 173 ? -31.734 -11.406 -7.875 1 74.44 173 VAL B O 1
ATOM 5545 N N . SER B 1 174 ? -29.984 -12.867 -7.961 1 68.38 174 SER B N 1
ATOM 5546 C CA . SER B 1 174 ? -29.094 -11.812 -8.414 1 68.38 174 SER B CA 1
ATOM 5547 C C . SER B 1 174 ? -29.281 -11.523 -9.898 1 68.38 174 SER B C 1
ATOM 5549 O O . SER B 1 174 ? -29.625 -12.422 -10.672 1 68.38 174 SER B O 1
ATOM 5551 N N . GLU B 1 175 ? -29.297 -10.266 -10.258 1 61.28 175 GLU B N 1
ATOM 5552 C CA . GLU B 1 175 ? -29.484 -9.812 -11.633 1 61.28 175 GLU B CA 1
ATOM 5553 C C . GLU B 1 175 ? -28.188 -9.914 -12.43 1 61.28 175 GLU B C 1
ATOM 5555 O O . GLU B 1 175 ? -28.109 -9.445 -13.562 1 61.28 175 GLU B O 1
ATOM 5560 N N . ARG B 1 176 ? -27.109 -10.531 -11.922 1 61.12 176 ARG B N 1
ATOM 5561 C CA . ARG B 1 176 ? -25.938 -10.562 -12.781 1 61.12 176 ARG B CA 1
ATOM 5562 C C . ARG B 1 176 ? -26.188 -11.43 -14.016 1 61.12 176 ARG B C 1
ATOM 5564 O O . ARG B 1 176 ? -26.484 -12.617 -13.891 1 61.12 176 ARG B O 1
ATOM 5571 N N . THR B 1 177 ? -26.656 -10.734 -15.07 1 50.91 177 THR B N 1
ATOM 5572 C CA . THR B 1 177 ? -26.844 -11.43 -16.344 1 50.91 177 THR B CA 1
ATOM 5573 C C . THR B 1 177 ? -25.516 -11.914 -16.891 1 50.91 177 THR B C 1
ATOM 5575 O O . THR B 1 177 ? -24.594 -11.117 -17.109 1 50.91 177 THR B O 1
ATOM 5578 N N . LYS B 1 178 ? -25.203 -13.156 -16.516 1 56.25 178 LYS B N 1
ATOM 5579 C CA . LYS B 1 178 ? -24.031 -13.719 -17.188 1 56.25 178 LYS B CA 1
ATOM 5580 C C . LYS B 1 178 ? -24.297 -13.859 -18.688 1 56.25 178 LYS B C 1
ATOM 5582 O O . LYS B 1 178 ? -25.281 -14.477 -19.094 1 56.25 178 LYS B O 1
ATOM 5587 N N . LEU B 1 179 ? -23.75 -12.953 -19.438 1 49.72 179 LEU B N 1
ATOM 5588 C CA . LEU B 1 179 ? -23.828 -13.188 -20.875 1 49.72 179 LEU B CA 1
ATOM 5589 C C . LEU B 1 179 ? -23.266 -14.562 -21.219 1 49.72 179 LEU B C 1
ATOM 5591 O O . LEU B 1 179 ? -22.188 -14.938 -20.75 1 49.72 179 LEU B O 1
ATOM 5595 N N . PRO B 1 180 ? -24.141 -15.336 -21.719 1 50.47 180 PRO B N 1
ATOM 5596 C CA . PRO B 1 180 ? -23.594 -16.625 -22.141 1 50.47 180 PRO B CA 1
ATOM 5597 C C . PRO B 1 180 ? -22.344 -16.469 -23 1 50.47 180 PRO B C 1
ATOM 5599 O O . PRO B 1 180 ? -22.266 -15.578 -23.844 1 50.47 180 PRO B O 1
ATOM 5602 N N . VAL B 1 181 ? -21.203 -16.953 -22.453 1 56.44 181 VAL B N 1
ATOM 5603 C CA . VAL B 1 181 ? -20.031 -16.969 -23.312 1 56.44 181 VAL B CA 1
ATOM 5604 C C . VAL B 1 181 ? -20.297 -17.875 -24.516 1 56.44 181 VAL B C 1
ATOM 5606 O O . VAL B 1 181 ? -20.578 -19.062 -24.359 1 56.44 181 VAL B O 1
ATOM 5609 N N . GLN B 1 182 ? -20.781 -17.344 -25.656 1 60.66 182 GLN B N 1
ATOM 5610 C CA . GLN B 1 182 ? -20.891 -18.156 -26.859 1 60.66 182 GLN B CA 1
ATOM 5611 C C . GLN B 1 182 ? -19.5 -18.5 -27.406 1 60.66 182 GLN B C 1
ATOM 5613 O O . GLN B 1 182 ? -18.672 -17.625 -27.641 1 60.66 182 GLN B O 1
ATOM 5618 N N . ILE B 1 183 ? -19.219 -19.797 -27.328 1 67.56 183 ILE B N 1
ATOM 5619 C CA . ILE B 1 183 ? -18 -20.281 -27.953 1 67.56 183 ILE B CA 1
ATOM 5620 C C . ILE B 1 183 ? -18.109 -20.188 -29.469 1 67.56 183 ILE B C 1
ATOM 5622 O O . ILE B 1 183 ? -18.984 -20.828 -30.062 1 67.56 183 ILE B O 1
ATOM 5626 N N . PRO B 1 184 ? -17.344 -19.406 -30.016 1 72.38 184 PRO B N 1
ATOM 5627 C CA . PRO B 1 184 ? -17.438 -19.344 -31.469 1 72.38 184 PRO B CA 1
ATOM 5628 C C . PRO B 1 184 ? -17.078 -20.688 -32.125 1 72.38 184 PRO B C 1
ATOM 5630 O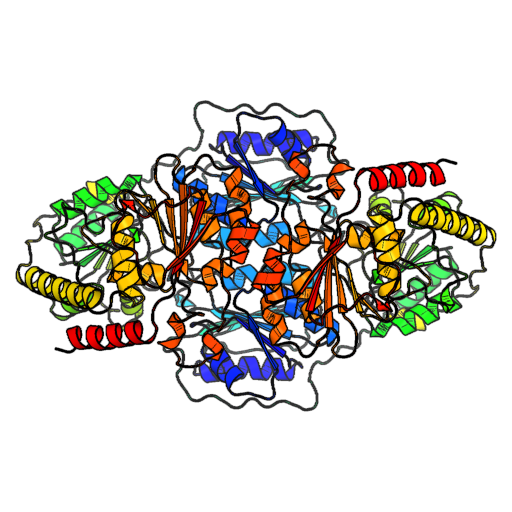 O . PRO B 1 184 ? -16.094 -21.328 -31.75 1 72.38 184 PRO B O 1
ATOM 5633 N N . LEU B 1 185 ? -17.953 -21.172 -33.031 1 74.44 185 LEU B N 1
ATOM 5634 C CA . LEU B 1 185 ? -17.75 -22.406 -33.781 1 74.44 185 LEU B CA 1
ATOM 5635 C C . LEU B 1 185 ? -16.359 -22.453 -34.406 1 74.44 185 LEU B C 1
ATOM 5637 O O . LEU B 1 185 ? -15.734 -23.516 -34.469 1 74.44 185 LEU B O 1
ATOM 5641 N N . GLY B 1 186 ? -15.875 -21.391 -34.719 1 83.88 186 GLY B N 1
ATOM 5642 C CA . GLY B 1 186 ? -14.547 -21.312 -35.312 1 83.88 186 GLY B CA 1
ATOM 5643 C C . GLY B 1 186 ? -13.438 -21.703 -34.344 1 83.88 186 GLY B C 1
ATOM 5644 O O . GLY B 1 186 ? -12.516 -22.422 -34.719 1 83.88 186 GLY B O 1
ATOM 5645 N N . THR B 1 187 ? -13.672 -21.406 -33.188 1 89.69 187 THR B N 1
ATOM 5646 C CA . THR B 1 187 ? -12.656 -21.688 -32.156 1 89.69 187 THR B CA 1
ATOM 5647 C C . THR B 1 187 ? -12.625 -23.188 -31.844 1 89.69 187 THR B C 1
ATOM 5649 O O . THR B 1 187 ? -11.562 -23.75 -31.609 1 89.69 187 THR B O 1
ATOM 5652 N N . LEU B 1 188 ? -13.789 -23.828 -31.781 1 91.56 188 LEU B N 1
ATOM 5653 C CA . LEU B 1 188 ? -13.859 -25.281 -31.562 1 91.56 188 LEU B CA 1
ATOM 5654 C C . LEU B 1 188 ? -13.133 -26.031 -32.656 1 91.56 188 LEU B C 1
ATOM 5656 O O . LEU B 1 188 ? -12.367 -26.953 -32.375 1 91.56 188 LEU B O 1
ATOM 5660 N N . LYS B 1 189 ? -13.336 -25.656 -33.906 1 93.12 189 LYS B N 1
ATOM 5661 C CA . LYS B 1 189 ? -12.68 -26.297 -35.031 1 93.12 189 LYS B CA 1
ATOM 5662 C C . LYS B 1 189 ? -11.172 -26.094 -34.969 1 93.12 189 LYS B C 1
ATOM 5664 O O . LYS B 1 189 ? -10.406 -26.969 -35.375 1 93.12 189 LYS B O 1
ATOM 5669 N N . GLU B 1 190 ? -10.82 -24.969 -34.594 1 94.69 190 GLU B N 1
ATOM 5670 C CA . GLU B 1 190 ? -9.398 -24.672 -34.469 1 94.69 190 GLU B CA 1
ATOM 5671 C C . GLU B 1 190 ? -8.742 -25.578 -33.438 1 94.69 190 GLU B C 1
ATOM 5673 O O . GLU B 1 190 ? -7.641 -26.094 -33.656 1 94.69 190 GLU B O 1
ATOM 5678 N N . MET B 1 191 ? -9.391 -25.75 -32.375 1 94.25 191 MET B N 1
ATOM 5679 C CA . MET B 1 191 ? -8.852 -26.609 -31.328 1 94.25 191 MET B CA 1
ATOM 5680 C C . MET B 1 191 ? -8.797 -28.062 -31.781 1 94.25 191 MET B C 1
ATOM 5682 O O . MET B 1 191 ? -7.805 -28.75 -31.547 1 94.25 191 MET B O 1
ATOM 5686 N N . GLU B 1 192 ? -9.859 -28.5 -32.406 1 94.25 192 GLU B N 1
ATOM 5687 C CA . GLU B 1 192 ? -9.891 -29.859 -32.938 1 94.25 192 GLU B CA 1
ATOM 5688 C C . GLU B 1 192 ? -8.766 -30.109 -33.938 1 94.25 192 GLU B C 1
ATOM 5690 O O . GLU B 1 192 ? -8.102 -31.141 -33.906 1 94.25 192 GLU B O 1
ATOM 5695 N N . THR B 1 193 ? -8.602 -29.125 -34.75 1 95.06 193 THR B N 1
ATOM 5696 C CA . THR B 1 193 ? -7.5 -29.234 -35.688 1 95.06 193 THR B CA 1
ATOM 5697 C C . THR B 1 193 ? -6.16 -29.312 -34.969 1 95.06 193 THR B C 1
ATOM 5699 O O . THR B 1 193 ? -5.309 -30.125 -35.312 1 95.06 193 THR B O 1
ATOM 5702 N N . PHE B 1 194 ? -5.984 -28.547 -34 1 95.81 194 PHE B N 1
ATOM 5703 C CA . PHE B 1 194 ? -4.734 -28.5 -33.25 1 95.81 194 PHE B CA 1
ATOM 5704 C C . PHE B 1 194 ? -4.445 -29.844 -32.594 1 95.81 194 PHE B C 1
ATOM 5706 O O . PHE B 1 194 ? -3.352 -30.391 -32.719 1 95.81 194 PHE B O 1
ATOM 5713 N N . VAL B 1 195 ? -5.469 -30.422 -31.891 1 93.94 195 VAL B N 1
ATOM 5714 C CA . VAL B 1 195 ? -5.262 -31.609 -31.078 1 93.94 195 VAL B CA 1
ATOM 5715 C C . VAL B 1 195 ? -5.152 -32.844 -31.984 1 93.94 195 VAL B C 1
ATOM 5717 O O . VAL B 1 195 ? -4.656 -33.875 -31.578 1 93.94 195 VAL B O 1
ATOM 5720 N N . ASN B 1 196 ? -5.602 -32.688 -33.25 1 93.62 196 ASN B N 1
ATOM 5721 C CA . ASN B 1 196 ? -5.531 -33.812 -34.188 1 93.62 196 ASN B CA 1
ATOM 5722 C C . ASN B 1 196 ? -4.316 -33.688 -35.094 1 93.62 196 ASN B C 1
ATOM 5724 O O . ASN B 1 196 ? -3.965 -34.656 -35.781 1 93.62 196 ASN B O 1
ATOM 5728 N N . THR B 1 197 ? -3.707 -32.562 -35.156 1 93.44 197 THR B N 1
ATOM 5729 C CA . THR B 1 197 ? -2.568 -32.344 -36.031 1 93.44 197 THR B CA 1
ATOM 5730 C C . THR B 1 197 ? -1.257 -32.438 -35.25 1 93.44 197 THR B C 1
ATOM 5732 O O . THR B 1 197 ? -0.239 -32.875 -35.781 1 93.44 197 THR B O 1
ATOM 5735 N N . HIS B 1 198 ? -1.298 -32.062 -34 1 94.19 198 HIS B N 1
ATOM 5736 C CA . HIS B 1 198 ? -0.084 -31.984 -33.188 1 94.19 198 HIS B CA 1
ATOM 5737 C C . HIS B 1 198 ? -0.116 -33 -32.062 1 94.19 198 HIS B C 1
ATOM 5739 O O . HIS B 1 198 ? -1.14 -33.656 -31.844 1 94.19 198 HIS B O 1
ATOM 5745 N N . LYS B 1 199 ? 1.057 -33.156 -31.453 1 94.5 199 LYS B N 1
ATOM 5746 C CA . LYS B 1 199 ? 1.215 -33.969 -30.234 1 94.5 199 LYS B CA 1
ATOM 5747 C C . LYS B 1 199 ? 1.586 -33.062 -29.047 1 94.5 199 LYS B C 1
ATOM 5749 O O . LYS B 1 199 ? 2.732 -33.094 -28.594 1 94.5 199 LYS B O 1
ATOM 5754 N N . PRO B 1 200 ? 0.583 -32.469 -28.484 1 96 200 PRO B N 1
ATOM 5755 C CA . PRO B 1 200 ? 0.88 -31.438 -27.484 1 96 200 PRO B CA 1
ATOM 5756 C C . PRO B 1 200 ? 1.236 -32 -26.125 1 96 200 PRO B C 1
ATOM 5758 O O . PRO B 1 200 ? 0.711 -33.062 -25.734 1 96 200 PRO B O 1
ATOM 5761 N N . LEU B 1 201 ? 2.166 -31.344 -25.453 1 96.88 201 LEU B N 1
ATOM 5762 C CA . LEU B 1 201 ? 2.238 -31.391 -24 1 96.88 201 LEU B CA 1
ATOM 5763 C C . LEU B 1 201 ? 1.172 -30.5 -23.375 1 96.88 201 LEU B C 1
ATOM 5765 O O . LEU B 1 201 ? 1.079 -29.312 -23.703 1 96.88 201 LEU B O 1
ATOM 5769 N N . VAL B 1 202 ? 0.323 -31.078 -22.516 1 97.56 202 VAL B N 1
ATOM 5770 C CA . VAL B 1 202 ? -0.724 -30.281 -21.875 1 97.56 202 VAL B CA 1
ATOM 5771 C C . VAL B 1 202 ? -0.199 -29.688 -20.578 1 97.56 202 VAL B C 1
ATOM 5773 O O . VAL B 1 202 ? 0.298 -30.422 -19.703 1 97.56 202 VAL B O 1
ATOM 5776 N N . MET B 1 203 ? -0.244 -28.391 -20.453 1 98.06 203 MET B N 1
ATOM 5777 C CA . MET B 1 203 ? 0.084 -27.703 -19.203 1 98.06 203 MET B CA 1
ATOM 5778 C C . MET B 1 203 ? -1.172 -27.141 -18.547 1 98.06 203 MET B C 1
ATOM 5780 O O . MET B 1 203 ? -1.928 -26.391 -19.188 1 98.06 203 MET B O 1
ATOM 5784 N N . VAL B 1 204 ? -1.378 -27.5 -17.328 1 98.31 204 VAL B N 1
ATOM 5785 C CA . VAL B 1 204 ? -2.572 -27.062 -16.625 1 98.31 204 VAL B CA 1
ATOM 5786 C C . VAL B 1 204 ? -2.178 -26.094 -15.5 1 98.31 204 VAL B C 1
ATOM 5788 O O . VAL B 1 204 ? -1.492 -26.484 -14.555 1 98.31 204 VAL B O 1
ATOM 5791 N N . GLY B 1 205 ? -2.562 -24.812 -15.617 1 96.88 205 GLY B N 1
ATOM 5792 C CA . GLY B 1 205 ? -2.361 -23.812 -14.594 1 96.88 205 GLY B CA 1
ATOM 5793 C C . GLY B 1 205 ? -3.547 -23.672 -13.656 1 96.88 205 GLY B C 1
ATOM 5794 O O . GLY B 1 205 ? -4.297 -24.625 -13.445 1 96.88 205 GLY B O 1
ATOM 5795 N N . ILE B 1 206 ? -3.713 -22.562 -13.086 1 95.69 206 ILE B N 1
ATOM 5796 C CA . ILE B 1 206 ? -4.77 -22.312 -12.109 1 95.69 206 ILE B CA 1
ATOM 5797 C C . ILE B 1 206 ? -6.133 -22.422 -12.789 1 95.69 206 ILE B C 1
ATOM 5799 O O . ILE B 1 206 ? -6.301 -21.984 -13.93 1 95.69 206 ILE B O 1
ATOM 5803 N N . LEU B 1 207 ? -7.066 -23.031 -12.117 1 94.69 207 LEU B N 1
ATOM 5804 C CA . LEU B 1 207 ? -8.422 -23.234 -12.625 1 94.69 207 LEU B CA 1
ATOM 5805 C C . LEU B 1 207 ? -9.453 -22.688 -11.641 1 94.69 207 LEU B C 1
ATOM 5807 O O . LEU B 1 207 ? -9.281 -22.812 -10.422 1 94.69 207 LEU B O 1
ATOM 5811 N N . PRO B 1 208 ? -10.461 -22.078 -12.188 1 88.75 208 PRO B N 1
ATOM 5812 C CA . PRO B 1 208 ? -11.617 -21.922 -11.297 1 88.75 208 PRO B CA 1
ATOM 5813 C C . PRO B 1 208 ? -12.188 -23.266 -10.844 1 88.75 208 PRO B C 1
ATOM 5815 O O . PRO B 1 208 ? -12.195 -24.234 -11.609 1 88.75 208 PRO B O 1
ATOM 5818 N N . GLU B 1 209 ? -12.68 -23.297 -9.656 1 87.25 209 GLU B N 1
ATOM 5819 C CA . GLU B 1 209 ? -13.141 -24.547 -9.055 1 87.25 209 GLU B CA 1
ATOM 5820 C C . GLU B 1 209 ? -14.195 -25.219 -9.93 1 87.25 209 GLU B C 1
ATOM 5822 O O . GLU B 1 209 ? -14.227 -26.453 -10.031 1 87.25 209 GLU B O 1
ATOM 5827 N N . LYS B 1 210 ? -15.031 -24.469 -10.57 1 87.12 210 LYS B N 1
ATOM 5828 C CA . LYS B 1 210 ? -16.125 -25.016 -11.375 1 87.12 210 LYS B CA 1
ATOM 5829 C C . LYS B 1 210 ? -15.586 -25.766 -12.594 1 87.12 210 LYS B C 1
ATOM 5831 O O . LYS B 1 210 ? -16.297 -26.578 -13.188 1 87.12 210 LYS B O 1
ATOM 5836 N N . ALA B 1 211 ? -14.312 -25.562 -12.938 1 93.25 211 ALA B N 1
ATOM 5837 C CA . ALA B 1 211 ? -13.766 -26.125 -14.164 1 93.25 211 ALA B CA 1
ATOM 5838 C C . ALA B 1 211 ? -13 -27.422 -13.891 1 93.25 211 ALA B C 1
ATOM 5840 O O . ALA B 1 211 ? -12.586 -28.109 -14.82 1 93.25 211 ALA B O 1
ATOM 5841 N N . TYR B 1 212 ? -12.812 -27.812 -12.625 1 94.12 212 TYR B N 1
ATOM 5842 C CA . TYR B 1 212 ? -12.008 -28.984 -12.258 1 94.12 212 TYR B CA 1
ATOM 5843 C C . TYR B 1 212 ? -12.492 -30.219 -13 1 94.12 212 TYR B C 1
ATOM 5845 O O . TYR B 1 212 ? -11.695 -30.906 -13.648 1 94.12 212 TYR B O 1
ATOM 5853 N N . GLY B 1 213 ? -13.789 -30.422 -12.938 1 95.56 213 GLY B N 1
ATOM 5854 C CA . GLY B 1 213 ? -14.352 -31.609 -13.539 1 95.56 213 GLY B CA 1
ATOM 5855 C C . GLY B 1 213 ? -14.188 -31.656 -15.047 1 95.56 213 GLY B C 1
ATOM 5856 O O . GLY B 1 213 ? -13.789 -32.688 -15.609 1 95.56 213 GLY B O 1
ATOM 5857 N N . THR B 1 214 ? -14.453 -30.562 -15.68 1 96.31 214 THR B N 1
ATOM 5858 C CA . THR B 1 214 ? -14.367 -30.469 -17.125 1 96.31 214 THR B CA 1
ATOM 5859 C C . THR B 1 214 ? -12.938 -30.703 -17.609 1 96.31 214 THR B C 1
ATOM 5861 O O . THR B 1 214 ? -12.719 -31.438 -18.562 1 96.31 214 THR B O 1
ATOM 5864 N N . VAL B 1 215 ? -12.039 -30.156 -16.953 1 97.88 215 VAL B N 1
ATOM 5865 C CA . VAL B 1 215 ? -10.641 -30.281 -17.328 1 97.88 215 VAL B CA 1
ATOM 5866 C C . VAL B 1 215 ? -10.148 -31.703 -17.078 1 97.88 215 VAL B C 1
ATOM 5868 O O . VAL B 1 215 ? -9.477 -32.281 -17.938 1 97.88 215 VAL B O 1
ATOM 5871 N N . LEU B 1 216 ? -10.508 -32.25 -15.906 1 97.44 216 LEU B N 1
ATOM 5872 C CA . LEU B 1 216 ? -10.117 -33.625 -15.57 1 97.44 216 LEU B CA 1
ATOM 5873 C C . LEU B 1 216 ? -10.633 -34.625 -16.594 1 97.44 216 LEU B C 1
ATOM 5875 O O . LEU B 1 216 ? -9.891 -35.5 -17.047 1 97.44 216 LEU B O 1
ATOM 5879 N N . ASP B 1 217 ? -11.883 -34.469 -17 1 96.81 217 ASP B N 1
ATOM 5880 C CA . ASP B 1 217 ? -12.492 -35.375 -17.969 1 96.81 217 ASP B CA 1
ATOM 5881 C C . ASP B 1 217 ? -11.773 -35.281 -19.312 1 96.81 217 ASP B C 1
ATOM 5883 O O . ASP B 1 217 ? -11.523 -36.281 -19.969 1 96.81 217 ASP B O 1
ATOM 5887 N N . PHE B 1 218 ? -11.484 -34.156 -19.703 1 96.62 218 PHE B N 1
ATOM 5888 C CA . PHE B 1 218 ? -10.758 -33.938 -20.953 1 96.62 218 PHE B CA 1
ATOM 5889 C C . PHE B 1 218 ? -9.398 -34.625 -20.906 1 96.62 218 PHE B C 1
ATOM 5891 O O . PHE B 1 218 ? -9.023 -35.312 -21.859 1 96.62 218 PHE B O 1
ATOM 5898 N N . LEU B 1 219 ? -8.648 -34.438 -19.859 1 96.31 219 LEU B N 1
ATOM 5899 C CA . LEU B 1 219 ? -7.309 -35 -19.734 1 96.31 219 LEU B CA 1
ATOM 5900 C C . LEU B 1 219 ? -7.352 -36.531 -19.75 1 96.31 219 LEU B C 1
ATOM 5902 O O . LEU B 1 219 ? -6.504 -37.156 -20.375 1 96.31 219 LEU B O 1
ATOM 5906 N N . LYS B 1 220 ? -8.367 -37.094 -19.062 1 93.62 220 LYS B N 1
ATOM 5907 C CA . LYS B 1 220 ? -8.531 -38.562 -19 1 93.62 220 LYS B CA 1
ATOM 5908 C C . LYS B 1 220 ? -8.773 -39.125 -20.391 1 93.62 220 LYS B C 1
ATOM 5910 O O . LYS B 1 220 ? -8.305 -40.25 -20.688 1 93.62 220 LYS B O 1
ATOM 5915 N N . GLN B 1 221 ? -9.477 -38.406 -21.125 1 92.81 221 GLN B N 1
ATOM 5916 C CA . GLN B 1 221 ? -9.852 -38.875 -22.453 1 92.81 221 GLN B CA 1
ATOM 5917 C C . GLN B 1 221 ? -8.734 -38.656 -23.469 1 92.81 221 GLN B C 1
ATOM 5919 O O . GLN B 1 221 ? -8.445 -39.5 -24.297 1 92.81 221 GLN B O 1
ATOM 5924 N N . TYR B 1 222 ? -8.148 -37.531 -23.391 1 93.94 222 TYR B N 1
ATOM 5925 C CA . TYR B 1 222 ? -7.152 -37.125 -24.375 1 93.94 222 TYR B CA 1
ATOM 5926 C C . TYR B 1 222 ? -5.848 -37.875 -24.188 1 93.94 222 TYR B C 1
ATOM 5928 O O . TYR B 1 222 ? -5.172 -38.219 -25.156 1 93.94 222 TYR B O 1
ATOM 5936 N N . LYS B 1 223 ? -5.344 -38.062 -22.969 1 92.62 223 LYS B N 1
ATOM 5937 C CA . LYS B 1 223 ? -4.27 -38.938 -22.5 1 92.62 223 LYS B CA 1
ATOM 5938 C C . LYS B 1 223 ? -2.912 -38.469 -23 1 92.62 223 LYS B C 1
ATOM 5940 O O . LYS B 1 223 ? -1.963 -39.25 -23.094 1 92.62 223 LYS B O 1
ATOM 5945 N N . ALA B 1 224 ? -2.811 -37.219 -23.453 1 93.75 224 ALA B N 1
ATOM 5946 C CA . ALA B 1 224 ? -1.504 -36.625 -23.75 1 93.75 224 ALA B CA 1
ATOM 5947 C C . ALA B 1 224 ? -0.697 -36.438 -22.469 1 93.75 224 ALA B C 1
ATOM 5949 O O . ALA B 1 224 ? -1.262 -36.406 -21.375 1 93.75 224 ALA B O 1
ATOM 5950 N N . PRO B 1 225 ? 0.694 -36.406 -22.578 1 95.38 225 PRO B N 1
ATOM 5951 C CA . PRO B 1 225 ? 1.471 -36 -21.406 1 95.38 225 PRO B CA 1
ATOM 5952 C C . PRO B 1 225 ? 1.005 -34.688 -20.797 1 95.38 225 PRO B C 1
ATOM 5954 O O . PRO B 1 225 ? 0.758 -33.719 -21.516 1 95.38 225 PRO B O 1
ATOM 5957 N N . VAL B 1 226 ? 0.872 -34.75 -19.484 1 96.88 226 VAL B N 1
ATOM 5958 C CA . VAL B 1 226 ? 0.277 -33.562 -18.844 1 96.88 226 VAL B CA 1
ATOM 5959 C C . VAL B 1 226 ? 1.156 -33.125 -17.672 1 96.88 226 VAL B C 1
ATOM 5961 O O . VAL B 1 226 ? 1.667 -33.969 -16.922 1 96.88 226 VAL B O 1
ATOM 5964 N N . TYR B 1 227 ? 1.445 -31.859 -17.578 1 97.31 227 TYR B N 1
ATOM 5965 C CA . TYR B 1 227 ? 2.057 -31.219 -16.422 1 97.31 227 TYR B CA 1
ATOM 5966 C C . TYR B 1 227 ? 1.041 -30.359 -15.68 1 97.31 227 TYR B C 1
ATOM 5968 O O . TYR B 1 227 ? 0.666 -29.281 -16.141 1 97.31 227 TYR B O 1
ATOM 5976 N N . CYS B 1 228 ? 0.636 -30.812 -14.555 1 97.31 228 CYS B N 1
ATOM 5977 C CA . CYS B 1 228 ? -0.255 -30.047 -13.688 1 97.31 228 CYS B CA 1
ATOM 5978 C C . CYS B 1 228 ? 0.537 -29.25 -12.656 1 97.31 228 CYS B C 1
ATOM 5980 O O . CYS B 1 228 ? 1.169 -29.844 -11.773 1 97.31 228 CYS B O 1
ATOM 5982 N N . GLU B 1 229 ? 0.446 -27.969 -12.766 1 97.38 229 GLU B N 1
ATOM 5983 C CA . GLU B 1 229 ? 1.06 -27.156 -11.719 1 97.38 229 GLU B CA 1
ATOM 5984 C C . GLU B 1 229 ? 0.353 -27.359 -10.383 1 97.38 229 GLU B C 1
ATOM 5986 O O . GLU B 1 229 ? -0.806 -27.781 -10.344 1 97.38 229 GLU B O 1
ATOM 5991 N N . GLY B 1 230 ? 1.094 -27.047 -9.328 1 95.75 230 GLY B N 1
ATOM 5992 C CA . GLY B 1 230 ? 0.524 -27.141 -7.988 1 95.75 230 GLY B CA 1
ATOM 5993 C C . GLY B 1 230 ? -0.768 -26.375 -7.832 1 95.75 230 GLY B C 1
ATOM 5994 O O . GLY B 1 230 ? -1.693 -26.828 -7.156 1 95.75 230 GLY B O 1
ATOM 5995 N N . ILE B 1 231 ? -0.927 -25.328 -8.469 1 96.31 231 ILE B N 1
ATOM 5996 C CA . ILE B 1 231 ? -2.041 -24.406 -8.281 1 96.31 231 ILE B CA 1
ATOM 5997 C C . ILE B 1 231 ? -3.221 -24.828 -9.148 1 96.31 231 ILE B C 1
ATOM 5999 O O . ILE B 1 231 ? -4.281 -24.203 -9.125 1 96.31 231 ILE B O 1
ATOM 6003 N N . SER B 1 232 ? -3.127 -25.922 -9.953 1 96.38 232 SER B N 1
ATOM 6004 C CA . SER B 1 232 ? -4.211 -26.406 -10.797 1 96.38 232 SER B CA 1
ATOM 6005 C C . SER B 1 232 ? -5.262 -27.156 -9.977 1 96.38 232 SER B C 1
ATOM 6007 O O . SER B 1 232 ? -6.375 -27.391 -10.453 1 96.38 232 SER B O 1
ATOM 6009 N N . SER B 1 233 ? -4.902 -27.578 -8.781 1 95 233 SER B N 1
ATOM 6010 C CA . SER B 1 233 ? -5.711 -28.406 -7.898 1 95 233 SER B CA 1
ATOM 6011 C C . SER B 1 233 ? -5.891 -29.812 -8.469 1 95 233 SER B C 1
ATOM 6013 O O . SER B 1 233 ? -6.66 -30.609 -7.934 1 95 233 SER B O 1
ATOM 6015 N N . LEU B 1 234 ? -5.18 -30.141 -9.57 1 96.56 234 LEU B N 1
ATOM 6016 C CA . LEU B 1 234 ? -5.312 -31.453 -10.188 1 96.56 234 LEU B CA 1
ATOM 6017 C C . LEU B 1 234 ? -4.012 -32.25 -10.07 1 96.56 234 LEU B C 1
ATOM 6019 O O . LEU B 1 234 ? -3.969 -33.438 -10.414 1 96.56 234 LEU B O 1
ATOM 6023 N N . ARG B 1 235 ? -2.988 -31.578 -9.57 1 96.31 235 ARG B N 1
ATOM 6024 C CA . ARG B 1 235 ? -1.704 -32.25 -9.398 1 96.31 235 ARG B CA 1
ATOM 6025 C C . ARG B 1 235 ? -1.841 -33.438 -8.477 1 96.31 235 ARG B C 1
ATOM 6027 O O . ARG B 1 235 ? -2.422 -33.344 -7.395 1 96.31 235 ARG B O 1
ATOM 6034 N N . GLY B 1 236 ? -1.397 -34.562 -8.922 1 93.56 236 GLY B N 1
ATOM 6035 C CA . GLY B 1 236 ? -1.41 -35.781 -8.109 1 93.56 236 GLY B CA 1
ATOM 6036 C C . GLY B 1 236 ? -2.738 -36.5 -8.148 1 93.56 236 GLY B C 1
ATOM 6037 O O . GLY B 1 236 ? -2.926 -37.5 -7.441 1 93.56 236 GLY B O 1
ATOM 6038 N N . HIS B 1 237 ? -3.676 -36.062 -8.906 1 94.88 237 HIS B N 1
ATOM 6039 C CA . HIS B 1 237 ? -4.961 -36.75 -8.992 1 94.88 237 HIS B CA 1
ATOM 6040 C C . HIS B 1 237 ? -4.781 -38.188 -9.445 1 94.88 237 HIS B C 1
ATOM 6042 O O . HIS B 1 237 ? -4.051 -38.469 -10.398 1 94.88 237 HIS B O 1
ATOM 6048 N N . PRO B 1 238 ? -5.484 -39.062 -8.867 1 93.75 238 PRO B N 1
ATOM 6049 C CA . PRO B 1 238 ? -5.297 -40.5 -9.18 1 93.75 238 PRO B CA 1
ATOM 6050 C C . PRO B 1 238 ? -5.629 -40.844 -10.633 1 93.75 238 PRO B C 1
ATOM 6052 O O . PRO B 1 238 ? -4.988 -41.688 -11.227 1 93.75 238 PRO B O 1
ATOM 6055 N N . ASP B 1 239 ? -6.543 -40.156 -11.219 1 94.62 239 ASP B N 1
ATOM 6056 C CA . ASP B 1 239 ? -6.996 -40.438 -12.578 1 94.62 239 ASP B CA 1
ATOM 6057 C C . ASP B 1 239 ? -5.973 -39.969 -13.609 1 94.62 239 ASP B C 1
ATOM 6059 O O . ASP B 1 239 ? -6.066 -40.344 -14.789 1 94.62 239 ASP B O 1
ATOM 6063 N N . LEU B 1 240 ? -4.945 -39.25 -13.188 1 94.44 240 LEU B N 1
ATOM 6064 C CA . LEU B 1 240 ? -3.967 -38.719 -14.117 1 94.44 240 LEU B CA 1
ATOM 6065 C C . LEU B 1 240 ? -2.613 -39.406 -13.945 1 94.44 240 LEU B C 1
ATOM 6067 O O . LEU B 1 240 ? -1.622 -38.969 -14.547 1 94.44 240 LEU B O 1
ATOM 6071 N N . LYS B 1 241 ? -2.525 -40.375 -13.164 1 90.56 241 LYS B N 1
ATOM 6072 C CA . LYS B 1 241 ? -1.282 -41.031 -12.758 1 90.56 241 LYS B CA 1
ATOM 6073 C C . LYS B 1 241 ? -0.487 -41.5 -13.977 1 90.56 241 LYS B C 1
ATOM 6075 O O . LYS B 1 241 ? 0.744 -41.438 -13.984 1 90.56 241 LYS B O 1
ATOM 6080 N N . ASP B 1 242 ? -1.173 -41.906 -15.039 1 90.44 242 ASP B N 1
ATOM 6081 C CA . ASP B 1 242 ? -0.507 -42.531 -16.188 1 90.44 242 ASP B CA 1
ATOM 6082 C C . ASP B 1 242 ? -0.087 -41.5 -17.219 1 90.44 242 ASP B C 1
ATOM 6084 O O . ASP B 1 242 ? 0.651 -41.781 -18.156 1 90.44 242 ASP B O 1
ATOM 6088 N N . VAL B 1 243 ? -0.521 -40.281 -17.047 1 93.5 243 VAL B N 1
ATOM 6089 C CA . VAL B 1 243 ? -0.225 -39.281 -18.078 1 93.5 243 VAL B CA 1
ATOM 6090 C C . VAL B 1 243 ? 0.491 -38.094 -17.469 1 93.5 243 VAL B C 1
ATOM 6092 O O . VAL B 1 243 ? 1.128 -37.312 -18.172 1 93.5 243 VAL B O 1
ATOM 6095 N N . GLU B 1 244 ? 0.457 -37.938 -16.141 1 95.62 244 GLU B N 1
ATOM 6096 C CA . GLU B 1 244 ? 1.013 -36.75 -15.461 1 95.62 244 GLU B CA 1
ATOM 6097 C C . GLU B 1 244 ? 2.533 -36.844 -15.383 1 95.62 244 GLU B C 1
ATOM 6099 O O . GLU B 1 244 ? 3.086 -37.875 -15 1 95.62 244 GLU B O 1
ATOM 6104 N N . ILE B 1 245 ? 3.166 -35.781 -15.781 1 95.88 245 ILE B N 1
ATOM 6105 C CA . ILE B 1 245 ? 4.59 -35.594 -15.508 1 95.88 245 ILE B CA 1
ATOM 6106 C C . ILE B 1 245 ? 4.793 -35.219 -14.047 1 95.88 245 ILE B C 1
ATOM 6108 O O . ILE B 1 245 ? 4.293 -34.156 -13.602 1 95.88 245 ILE B O 1
ATOM 6112 N N . ARG B 1 246 ? 5.559 -35.969 -13.359 1 95.62 246 ARG B N 1
ATOM 6113 C CA . ARG B 1 246 ? 5.656 -35.812 -11.906 1 95.62 246 ARG B CA 1
ATOM 6114 C C . ARG B 1 246 ? 7.07 -35.406 -11.5 1 95.62 246 ARG B C 1
ATOM 6116 O O . ARG B 1 246 ? 7.297 -35 -10.359 1 95.62 246 ARG B O 1
ATOM 6123 N N . SER B 1 247 ? 8.008 -35.5 -12.43 1 94.94 247 SER B N 1
ATOM 6124 C CA . SER B 1 247 ? 9.406 -35.281 -12.078 1 94.94 247 SER B CA 1
ATOM 6125 C C . SER B 1 247 ? 9.781 -33.812 -12.156 1 94.94 247 SER B C 1
ATOM 6127 O O . SER B 1 247 ? 10.867 -33.438 -11.727 1 94.94 247 SER B O 1
ATOM 6129 N N . GLY B 1 248 ? 8.906 -33 -12.664 1 92.38 248 GLY B N 1
ATOM 6130 C CA . GLY B 1 248 ? 9.148 -31.578 -12.602 1 92.38 248 GLY B CA 1
ATOM 6131 C C . GLY B 1 248 ? 9.352 -30.938 -13.969 1 92.38 248 GLY B C 1
ATOM 6132 O O . GLY B 1 248 ? 9.156 -31.609 -14.992 1 92.38 248 GLY B O 1
ATOM 6133 N N . GLU B 1 249 ? 9.695 -29.703 -13.969 1 92.06 249 GLU B N 1
ATOM 6134 C CA . GLU B 1 249 ? 9.742 -28.859 -15.164 1 92.06 249 GLU B CA 1
ATOM 6135 C C . GLU B 1 249 ? 10.844 -29.328 -16.125 1 92.06 249 GLU B C 1
ATOM 6137 O O . GLU B 1 249 ? 10.703 -29.188 -17.344 1 92.06 249 GLU B O 1
ATOM 6142 N N . LYS B 1 250 ? 11.914 -29.875 -15.625 1 93.88 250 LYS B N 1
ATOM 6143 C CA . LYS B 1 250 ? 13 -30.328 -16.484 1 93.88 250 LYS B CA 1
ATOM 6144 C C . LYS B 1 250 ? 12.523 -31.422 -17.438 1 93.88 250 LYS B C 1
ATOM 6146 O O . LYS B 1 250 ? 13.008 -31.516 -18.562 1 93.88 250 LYS B O 1
ATOM 6151 N N . MET B 1 251 ? 11.617 -32.219 -17.031 1 95.12 251 MET B N 1
ATOM 6152 C CA . MET B 1 251 ? 11.062 -33.25 -17.891 1 95.12 251 MET B CA 1
ATOM 6153 C C . MET B 1 251 ? 10.273 -32.656 -19.047 1 95.12 251 MET B C 1
ATOM 6155 O O . MET B 1 251 ? 10.211 -33.25 -20.125 1 95.12 251 MET B O 1
ATOM 6159 N N . ILE B 1 252 ? 9.672 -31.469 -18.828 1 95.31 252 ILE B N 1
ATOM 6160 C CA . ILE B 1 252 ? 8.961 -30.781 -19.906 1 95.31 252 ILE B CA 1
ATOM 6161 C C . ILE B 1 252 ? 9.914 -30.5 -21.062 1 95.31 252 ILE B C 1
ATOM 6163 O O . ILE B 1 252 ? 9.594 -30.797 -22.219 1 95.31 252 ILE B O 1
ATOM 6167 N N . HIS B 1 253 ? 11.094 -29.984 -20.75 1 94.56 253 HIS B N 1
ATOM 6168 C CA . HIS B 1 253 ? 12.102 -29.719 -21.781 1 94.56 253 HIS B CA 1
ATOM 6169 C C . HIS B 1 253 ? 12.531 -31.016 -22.469 1 94.56 253 HIS B C 1
ATOM 6171 O O . HIS B 1 253 ? 12.695 -31.031 -23.688 1 94.56 253 HIS B O 1
ATOM 6177 N N . ARG B 1 254 ? 12.664 -32 -21.688 1 93.19 254 ARG B N 1
ATOM 6178 C CA . ARG B 1 254 ? 13.109 -33.281 -22.219 1 93.19 254 ARG B CA 1
ATOM 6179 C C . ARG B 1 254 ? 12.117 -33.812 -23.25 1 93.19 254 ARG B C 1
ATOM 6181 O O . ARG B 1 254 ? 12.516 -34.25 -24.328 1 93.19 254 ARG B O 1
ATOM 6188 N N . VAL B 1 255 ? 10.836 -33.781 -22.922 1 94.75 255 VAL B N 1
ATOM 6189 C CA . VAL B 1 255 ? 9.82 -34.375 -23.812 1 94.75 255 VAL B CA 1
ATOM 6190 C C . VAL B 1 255 ? 9.703 -33.531 -25.078 1 94.75 255 VAL B C 1
ATOM 6192 O O . VAL B 1 255 ? 9.438 -34.062 -26.156 1 94.75 255 VAL B O 1
ATOM 6195 N N . LEU B 1 256 ? 9.93 -32.25 -25 1 95 256 LEU B N 1
ATOM 6196 C CA . LEU B 1 256 ? 9.906 -31.359 -26.172 1 95 256 LEU B CA 1
ATOM 6197 C C . LEU B 1 256 ? 11.141 -31.578 -27.047 1 95 256 LEU B C 1
ATOM 6199 O O . LEU B 1 256 ? 11.031 -31.703 -28.266 1 95 256 LEU B O 1
ATOM 6203 N N . GLU B 1 257 ? 12.289 -31.719 -26.438 1 93.06 257 GLU B N 1
ATOM 6204 C CA . GLU B 1 257 ? 13.555 -31.859 -27.156 1 93.06 257 GLU B CA 1
ATOM 6205 C C . GLU B 1 257 ? 13.656 -33.219 -27.812 1 93.06 257 GLU B C 1
ATOM 6207 O O . GLU B 1 257 ? 14.242 -33.375 -28.891 1 93.06 257 GLU B O 1
ATOM 6212 N N . MET B 1 258 ? 13.047 -34.25 -27.234 1 91.5 258 MET B N 1
ATOM 6213 C CA . MET B 1 258 ? 13.039 -35.594 -27.781 1 91.5 258 MET B CA 1
ATOM 6214 C C . MET B 1 258 ? 12.039 -35.719 -28.922 1 91.5 258 MET B C 1
ATOM 6216 O O . MET B 1 258 ? 12.062 -36.688 -29.672 1 91.5 258 MET B O 1
ATOM 6220 N N . GLY B 1 259 ? 11.156 -34.781 -29.031 1 91.69 259 GLY B N 1
ATOM 6221 C CA . GLY B 1 259 ? 10.156 -34.781 -30.078 1 91.69 259 GLY B CA 1
ATOM 6222 C C . GLY B 1 259 ? 8.938 -35.625 -29.734 1 91.69 259 GLY B C 1
ATOM 6223 O O . GLY B 1 259 ? 8.109 -35.906 -30.609 1 91.69 259 GLY B O 1
ATOM 6224 N N . VAL B 1 260 ? 8.906 -36.031 -28.484 1 93.19 260 VAL B N 1
ATOM 6225 C CA . VAL B 1 260 ? 7.723 -36.75 -28.031 1 93.19 260 VAL B CA 1
ATOM 6226 C C . VAL B 1 260 ? 6.492 -35.844 -28.141 1 93.19 260 VAL B C 1
ATOM 6228 O O . VAL B 1 260 ? 5.418 -36.312 -28.547 1 93.19 260 VAL B O 1
ATOM 6231 N N . CYS B 1 261 ? 6.66 -34.688 -27.703 1 95.44 261 CYS B N 1
ATOM 6232 C CA . CYS B 1 261 ? 5.668 -33.625 -27.906 1 95.44 261 CYS B CA 1
ATOM 6233 C C . CYS B 1 261 ? 6.211 -32.562 -28.844 1 95.44 261 CYS B C 1
ATOM 6235 O O . CYS B 1 261 ? 7.395 -32.219 -28.781 1 95.44 261 CYS B O 1
ATOM 6237 N N . ASP B 1 262 ? 5.344 -32 -29.641 1 96.75 262 ASP B N 1
ATOM 6238 C CA . ASP B 1 262 ? 5.797 -31.031 -30.641 1 96.75 262 ASP B CA 1
ATOM 6239 C C . ASP B 1 262 ? 5.027 -29.719 -30.516 1 96.75 262 ASP B C 1
ATOM 6241 O O . ASP B 1 262 ? 5.082 -28.875 -31.406 1 96.75 262 ASP B O 1
ATOM 6245 N N . SER B 1 263 ? 4.273 -29.562 -29.516 1 97.38 263 SER B N 1
ATOM 6246 C CA . SER B 1 263 ? 3.438 -28.391 -29.281 1 97.38 263 SER B CA 1
ATOM 6247 C C . SER B 1 263 ? 3.002 -28.328 -27.812 1 97.38 263 SER B C 1
ATOM 6249 O O . SER B 1 263 ? 3.32 -29.203 -27.031 1 97.38 263 SER B O 1
ATOM 6251 N N . ILE B 1 264 ? 2.393 -27.203 -27.438 1 97.94 264 ILE B N 1
ATOM 6252 C CA . ILE B 1 264 ? 1.887 -27.047 -26.094 1 97.94 264 ILE B CA 1
ATOM 6253 C C . ILE B 1 264 ? 0.404 -26.688 -26.125 1 97.94 264 ILE B C 1
ATOM 6255 O O . ILE B 1 264 ? -0.009 -25.812 -26.906 1 97.94 264 ILE B O 1
ATOM 6259 N N . LEU B 1 265 ? -0.367 -27.375 -25.391 1 97.75 265 LEU B N 1
ATOM 6260 C CA . LEU B 1 265 ? -1.741 -27 -25.078 1 97.75 265 LEU B CA 1
ATOM 6261 C C . LEU B 1 265 ? -1.851 -26.5 -23.641 1 97.75 265 LEU B C 1
ATOM 6263 O O . LEU B 1 265 ? -1.699 -27.266 -22.703 1 97.75 265 LEU B O 1
ATOM 6267 N N . ARG B 1 266 ? -2.051 -25.25 -23.5 1 98.06 266 ARG B N 1
ATOM 6268 C CA . ARG B 1 266 ? -2.223 -24.688 -22.156 1 98.06 266 ARG B CA 1
ATOM 6269 C C . ARG B 1 266 ? -3.693 -24.672 -21.766 1 98.06 266 ARG B C 1
ATOM 6271 O O . ARG B 1 266 ? -4.547 -24.203 -22.516 1 98.06 266 ARG B O 1
ATOM 6278 N N . ILE B 1 267 ? -3.998 -25.109 -20.609 1 98.12 267 ILE B N 1
ATOM 6279 C CA . ILE B 1 267 ? -5.336 -25.062 -20.016 1 98.12 267 ILE B CA 1
ATOM 6280 C C . ILE B 1 267 ? -5.289 -24.297 -18.703 1 98.12 267 ILE B C 1
ATOM 6282 O O . ILE B 1 267 ? -4.492 -24.625 -17.812 1 98.12 267 ILE B O 1
ATOM 6286 N N . GLY B 1 268 ? -6.16 -23.266 -18.531 1 97.19 268 GLY B N 1
ATOM 6287 C CA . GLY B 1 268 ? -6.215 -22.5 -17.297 1 97.19 268 GLY B CA 1
ATOM 6288 C C . GLY B 1 268 ? -5.359 -21.25 -17.328 1 97.19 268 GLY B C 1
ATOM 6289 O O . GLY B 1 268 ? -5.199 -20.625 -18.375 1 97.19 268 GLY B O 1
ATOM 6290 N N . GLY B 1 269 ? -4.941 -20.797 -16.156 1 95.88 269 GLY B N 1
ATOM 6291 C CA . GLY B 1 269 ? -4.18 -19.562 -16.047 1 95.88 269 GLY B CA 1
ATOM 6292 C C . GLY B 1 269 ? -2.771 -19.688 -16.594 1 95.88 269 GLY B C 1
ATOM 6293 O O . GLY B 1 269 ? -2.357 -20.766 -17.031 1 95.88 269 GLY B O 1
ATOM 6294 N N . ILE B 1 270 ? -2.053 -18.594 -16.578 1 96.56 270 ILE B N 1
ATOM 6295 C CA . ILE B 1 270 ? -0.688 -18.547 -17.078 1 96.56 270 ILE B CA 1
ATOM 6296 C C . ILE B 1 270 ? 0.227 -19.391 -16.203 1 96.56 270 ILE B C 1
ATOM 6298 O O . ILE B 1 270 ? 0.26 -19.219 -14.984 1 96.56 270 ILE B O 1
ATOM 6302 N N . PRO B 1 271 ? 0.944 -20.203 -16.781 1 96.19 271 PRO B N 1
ATOM 6303 C CA . PRO B 1 271 ? 1.785 -21.125 -16 1 96.19 271 PRO B CA 1
ATOM 6304 C C . PRO B 1 271 ? 2.902 -20.406 -15.25 1 96.19 271 PRO B C 1
ATOM 6306 O O . PRO B 1 271 ? 3.461 -19.422 -15.758 1 96.19 271 PRO B O 1
ATOM 6309 N N . THR B 1 272 ? 3.26 -20.922 -14.102 1 95.62 272 THR B N 1
ATOM 6310 C CA . THR B 1 272 ? 4.367 -20.453 -13.281 1 95.62 272 THR B CA 1
ATOM 6311 C C . THR B 1 272 ? 5.699 -20.969 -13.82 1 95.62 272 THR B C 1
ATOM 6313 O O . THR B 1 272 ? 6.734 -20.312 -13.664 1 95.62 272 THR B O 1
ATOM 6316 N N . ALA B 1 273 ? 5.676 -22.047 -14.5 1 94.5 273 ALA B N 1
ATOM 6317 C CA . ALA B 1 273 ? 6.867 -22.75 -14.977 1 94.5 273 ALA B CA 1
ATOM 6318 C C . ALA B 1 273 ? 7.664 -21.875 -15.945 1 94.5 273 ALA B C 1
ATOM 6320 O O . ALA B 1 273 ? 7.086 -21.141 -16.75 1 94.5 273 ALA B O 1
ATOM 6321 N N . ARG B 1 274 ? 8.922 -22 -15.898 1 91.62 274 ARG B N 1
ATOM 6322 C CA . ARG B 1 274 ? 9.852 -21.188 -16.688 1 91.62 274 ARG B CA 1
ATOM 6323 C C . ARG B 1 274 ? 9.664 -21.453 -18.172 1 91.62 274 ARG B C 1
ATOM 6325 O O . ARG B 1 274 ? 9.914 -20.562 -19 1 91.62 274 ARG B O 1
ATOM 6332 N N . VAL B 1 275 ? 9.227 -22.578 -18.562 1 94.19 275 VAL B N 1
ATOM 6333 C CA . VAL B 1 275 ? 9.055 -22.953 -19.953 1 94.19 275 VAL B CA 1
ATOM 6334 C C . VAL B 1 275 ? 8.172 -21.922 -20.656 1 94.19 275 VAL B C 1
ATOM 6336 O O . VAL B 1 275 ? 8.352 -21.656 -21.844 1 94.19 275 VAL B O 1
ATOM 6339 N N . TRP B 1 276 ? 7.285 -21.375 -19.906 1 94.69 276 TRP B N 1
ATOM 6340 C CA . TRP B 1 276 ? 6.395 -20.391 -20.531 1 94.69 276 TRP B CA 1
ATOM 6341 C C . TRP B 1 276 ? 7.168 -19.172 -21.016 1 94.69 276 TRP B C 1
ATOM 6343 O O . TRP B 1 276 ? 6.84 -18.594 -22.047 1 94.69 276 TRP B O 1
ATOM 6353 N N . ARG B 1 277 ? 8.141 -18.797 -20.266 1 91.94 277 ARG B N 1
ATOM 6354 C CA . ARG B 1 277 ? 9.031 -17.734 -20.734 1 91.94 277 ARG B CA 1
ATOM 6355 C C . ARG B 1 277 ? 9.891 -18.203 -21.891 1 91.94 277 ARG B C 1
ATOM 6357 O O . ARG B 1 277 ? 10.172 -17.438 -22.812 1 91.94 277 ARG B O 1
ATOM 6364 N N . ASP B 1 278 ? 10.297 -19.422 -21.875 1 94.88 278 ASP B N 1
ATOM 6365 C CA . ASP B 1 278 ? 11.141 -20 -22.922 1 94.88 278 ASP B CA 1
ATOM 6366 C C . ASP B 1 278 ? 10.406 -20.031 -24.266 1 94.88 278 ASP B C 1
ATOM 6368 O O . ASP B 1 278 ? 11.031 -20.062 -25.328 1 94.88 278 ASP B O 1
ATOM 6372 N N . LEU B 1 279 ? 9.133 -20.031 -24.203 1 96.12 279 LEU B N 1
ATOM 6373 C CA . LEU B 1 279 ? 8.32 -20.031 -25.422 1 96.12 279 LEU B CA 1
ATOM 6374 C C . LEU B 1 279 ? 8.5 -18.734 -26.203 1 96.12 279 LEU B C 1
ATOM 6376 O O . LEU B 1 279 ? 8.172 -18.656 -27.375 1 96.12 279 LEU B O 1
ATOM 6380 N N . GLU B 1 280 ? 9.016 -17.672 -25.531 1 94.56 280 GLU B N 1
ATOM 6381 C CA . GLU B 1 280 ? 9.266 -16.406 -26.188 1 94.56 280 GLU B CA 1
ATOM 6382 C C . GLU B 1 280 ? 10.633 -16.375 -26.859 1 94.56 280 GLU B C 1
ATOM 6384 O O . GLU B 1 280 ? 10.914 -15.516 -27.688 1 94.56 280 GLU B O 1
ATOM 6389 N N . ASP B 1 281 ? 11.5 -17.297 -26.531 1 92.06 281 ASP B N 1
ATOM 6390 C CA . ASP B 1 281 ? 12.875 -17.266 -27.031 1 92.06 281 ASP B CA 1
ATOM 6391 C C . ASP B 1 281 ? 13.312 -18.641 -27.531 1 92.06 281 ASP B C 1
ATOM 6393 O O . ASP B 1 281 ? 13.109 -18.984 -28.688 1 92.06 281 ASP B O 1
ATOM 6397 N N . LYS B 1 282 ? 13.547 -19.594 -26.609 1 92.75 282 LYS B N 1
ATOM 6398 C CA . LYS B 1 282 ? 14.094 -20.906 -26.922 1 92.75 282 LYS B CA 1
ATOM 6399 C C . LYS B 1 282 ? 13.133 -21.719 -27.781 1 92.75 282 LYS B C 1
ATOM 6401 O O . LYS B 1 282 ? 13.562 -22.391 -28.719 1 92.75 282 LYS B O 1
ATOM 6406 N N . TYR B 1 283 ? 11.875 -21.625 -27.453 1 95.38 283 TYR B N 1
ATOM 6407 C CA . TYR B 1 283 ? 10.844 -22.406 -28.141 1 95.38 283 TYR B CA 1
ATOM 6408 C C . TYR B 1 283 ? 9.906 -21.5 -28.922 1 95.38 283 TYR B C 1
ATOM 6410 O O . TYR B 1 283 ? 8.695 -21.734 -28.969 1 95.38 283 TYR B O 1
ATOM 6418 N N . LYS B 1 284 ? 10.438 -20.484 -29.5 1 94.44 284 LYS B N 1
ATOM 6419 C CA . LYS B 1 284 ? 9.648 -19.438 -30.141 1 94.44 284 LYS B CA 1
ATOM 6420 C C . LYS B 1 284 ? 8.82 -20 -31.297 1 94.44 284 LYS B C 1
ATOM 6422 O O . LYS B 1 284 ? 7.77 -19.438 -31.641 1 94.44 284 LYS B O 1
ATOM 6427 N N . GLU B 1 285 ? 9.227 -21.094 -31.938 1 95.31 285 GLU B N 1
ATOM 6428 C CA . GLU B 1 285 ? 8.539 -21.641 -33.125 1 95.31 285 GLU B CA 1
ATOM 6429 C C . GLU B 1 285 ? 7.562 -22.75 -32.719 1 95.31 285 GLU B C 1
ATOM 6431 O O . GLU B 1 285 ? 6.805 -23.25 -33.531 1 95.31 285 GLU B O 1
ATOM 6436 N N . LEU B 1 286 ? 7.547 -23.109 -31.453 1 97.19 286 LEU B N 1
ATOM 6437 C CA . LEU B 1 286 ? 6.68 -24.188 -30.984 1 97.19 286 LEU B CA 1
ATOM 6438 C C . LEU B 1 286 ? 5.219 -23.75 -31.016 1 97.19 286 LEU B C 1
ATOM 6440 O O . LEU B 1 286 ? 4.852 -22.734 -30.422 1 97.19 286 LEU B O 1
ATOM 6444 N N . PRO B 1 287 ? 4.332 -24.484 -31.734 1 97.56 287 PRO B N 1
ATOM 6445 C CA . PRO B 1 287 ? 2.908 -24.141 -31.719 1 97.56 287 PRO B CA 1
ATOM 6446 C C . PRO B 1 287 ? 2.291 -24.219 -30.328 1 97.56 287 PRO B C 1
ATOM 6448 O O . PRO B 1 287 ? 2.613 -25.109 -29.547 1 97.56 287 PRO B O 1
ATOM 6451 N N . VAL B 1 288 ? 1.509 -23.25 -30.031 1 98 288 VAL B N 1
ATOM 6452 C CA . VAL B 1 288 ? 0.825 -23.188 -28.734 1 98 288 VAL B CA 1
ATOM 6453 C C . VAL B 1 288 ? -0.665 -22.938 -28.953 1 98 288 VAL B C 1
ATOM 6455 O O . VAL B 1 288 ? -1.043 -22.109 -29.797 1 98 288 VAL B O 1
ATOM 6458 N N . PHE B 1 289 ? -1.524 -23.688 -28.359 1 97.69 289 PHE B N 1
ATOM 6459 C CA . PHE B 1 289 ? -2.949 -23.406 -28.234 1 97.69 289 PHE B CA 1
ATOM 6460 C C . PHE B 1 289 ? -3.33 -23.172 -26.781 1 97.69 289 PHE B C 1
ATOM 6462 O O . PHE B 1 289 ? -2.957 -23.953 -25.891 1 97.69 289 PHE B O 1
ATOM 6469 N N . SER B 1 290 ? -3.986 -22.078 -26.516 1 96.88 290 SER B N 1
ATOM 6470 C CA . SER B 1 290 ? -4.324 -21.703 -25.141 1 96.88 290 SER B CA 1
ATOM 6471 C C . SER B 1 290 ? -5.832 -21.719 -24.922 1 96.88 290 SER B C 1
ATOM 6473 O O . SER B 1 290 ? -6.594 -21.188 -25.734 1 96.88 290 SER B O 1
ATOM 6475 N N . VAL B 1 291 ? -6.273 -22.422 -23.906 1 96.69 291 VAL B N 1
ATOM 6476 C CA . VAL B 1 291 ? -7.652 -22.406 -23.438 1 96.69 291 VAL B CA 1
ATOM 6477 C C . VAL B 1 291 ? -7.707 -21.891 -22 1 96.69 291 VAL B C 1
ATOM 6479 O O . VAL B 1 291 ? -7.098 -22.469 -21.094 1 96.69 291 VAL B O 1
ATOM 6482 N N . SER B 1 292 ? -8.336 -20.766 -21.797 1 95.06 292 SER B N 1
ATOM 6483 C CA . SER B 1 292 ? -8.359 -20.141 -20.484 1 95.06 292 SER B CA 1
ATOM 6484 C C . SER B 1 292 ? -9.719 -19.516 -20.188 1 95.06 292 SER B C 1
ATOM 6486 O O . SER B 1 292 ? -10.688 -19.75 -20.906 1 95.06 292 SER B O 1
ATOM 6488 N N . PHE B 1 293 ? -9.859 -18.859 -19.047 1 90.69 293 PHE B N 1
ATOM 6489 C CA . PHE B 1 293 ? -11.102 -18.234 -18.641 1 90.69 293 PHE B CA 1
ATOM 6490 C C . PHE B 1 293 ? -11.062 -16.734 -18.891 1 90.69 293 PHE B C 1
ATOM 6492 O O . PHE B 1 293 ? -12.031 -16.016 -18.625 1 90.69 293 PHE B O 1
ATOM 6499 N N . ASN B 1 294 ? -9.914 -16.219 -19.359 1 89.12 294 ASN B N 1
ATOM 6500 C CA . ASN B 1 294 ? -9.797 -14.82 -19.766 1 89.12 294 ASN B CA 1
ATOM 6501 C C . ASN B 1 294 ? -8.961 -14.664 -21.031 1 89.12 294 ASN B C 1
ATOM 6503 O O . ASN B 1 294 ? -8.594 -15.656 -21.656 1 89.12 294 ASN B O 1
ATOM 6507 N N . HIS B 1 295 ? -8.719 -13.469 -21.453 1 91.19 295 HIS B N 1
ATOM 6508 C CA . HIS B 1 295 ? -8.164 -13.234 -22.781 1 91.19 295 HIS B CA 1
ATOM 6509 C C . HIS B 1 295 ? -6.637 -13.195 -22.734 1 91.19 295 HIS B C 1
ATOM 6511 O O . HIS B 1 295 ? -5.984 -13.078 -23.766 1 91.19 295 HIS B O 1
ATOM 6517 N N . PHE B 1 296 ? -5.996 -13.328 -21.594 1 95.25 296 PHE B N 1
ATOM 6518 C CA . PHE B 1 296 ? -4.547 -13.242 -21.484 1 95.25 296 PHE B CA 1
ATOM 6519 C C . PHE B 1 296 ? -3.898 -14.57 -21.859 1 95.25 296 PHE B C 1
ATOM 6521 O O . PHE B 1 296 ? -4.188 -15.602 -21.266 1 95.25 296 PHE B O 1
ATOM 6528 N N . THR B 1 297 ? -2.973 -14.539 -22.781 1 96.19 297 THR B N 1
ATOM 6529 C CA . THR B 1 297 ? -2.289 -15.766 -23.188 1 96.19 297 THR B CA 1
ATOM 6530 C C . THR B 1 297 ? -0.979 -15.93 -22.422 1 96.19 297 THR B C 1
ATOM 6532 O O . THR B 1 297 ? -0.444 -17.031 -22.328 1 96.19 297 THR B O 1
ATOM 6535 N N . GLY B 1 298 ? -0.494 -14.781 -21.938 1 96.69 298 GLY B N 1
ATOM 6536 C CA . GLY B 1 298 ? 0.784 -14.812 -21.25 1 96.69 298 GLY B CA 1
ATOM 6537 C C . GLY B 1 298 ? 1.973 -14.82 -22.188 1 96.69 298 GLY B C 1
ATOM 6538 O O . GLY B 1 298 ? 3.121 -14.883 -21.75 1 96.69 298 GLY B O 1
ATOM 6539 N N . LEU B 1 299 ? 1.725 -14.789 -23.453 1 97.25 299 LEU B N 1
ATOM 6540 C CA . LEU B 1 299 ? 2.777 -14.75 -24.469 1 97.25 299 LEU B CA 1
ATOM 6541 C C . LEU B 1 299 ? 2.635 -13.508 -25.344 1 97.25 299 LEU B C 1
ATOM 6543 O O . LEU B 1 299 ? 1.521 -13.117 -25.688 1 97.25 299 LEU B O 1
ATOM 6547 N N . SER B 1 300 ? 3.746 -12.898 -25.672 1 95.5 300 SER B N 1
ATOM 6548 C CA . SER B 1 300 ? 3.736 -11.68 -26.469 1 95.5 300 SER B CA 1
ATOM 6549 C C . SER B 1 300 ? 3.506 -11.984 -27.953 1 95.5 300 SER B C 1
ATOM 6551 O O . SER B 1 300 ? 3.088 -11.109 -28.719 1 95.5 300 SER B O 1
ATOM 6553 N N . ARG B 1 301 ? 3.697 -13.195 -28.375 1 94.81 301 ARG B N 1
ATOM 6554 C CA . ARG B 1 301 ? 3.465 -13.602 -29.75 1 94.81 301 ARG B CA 1
ATOM 6555 C C . ARG B 1 301 ? 2.02 -14.039 -29.969 1 94.81 301 ARG B C 1
ATOM 6557 O O . ARG B 1 301 ? 1.328 -14.391 -29 1 94.81 301 ARG B O 1
ATOM 6564 N N . PRO B 1 302 ? 1.576 -14.008 -31.172 1 93.25 302 PRO B N 1
ATOM 6565 C CA . PRO B 1 302 ? 0.215 -14.484 -31.422 1 93.25 302 PRO B CA 1
ATOM 6566 C C . PRO B 1 302 ? 0.06 -15.984 -31.172 1 93.25 302 PRO B C 1
ATOM 6568 O O . PRO B 1 302 ? 0.898 -16.781 -31.594 1 93.25 302 PRO B O 1
ATOM 6571 N N . VAL B 1 303 ? -0.921 -16.297 -30.453 1 94.06 303 VAL B N 1
ATOM 6572 C CA . VAL B 1 303 ? -1.252 -17.688 -30.125 1 94.06 303 VAL B CA 1
ATOM 6573 C C . VAL B 1 303 ? -2.758 -17.891 -30.266 1 94.06 303 VAL B C 1
ATOM 6575 O O . VAL B 1 303 ? -3.549 -17 -29.953 1 94.06 303 VAL B O 1
ATOM 6578 N N . GLN B 1 304 ? -3.146 -19.062 -30.844 1 94.94 304 GLN B N 1
ATOM 6579 C CA . GLN B 1 304 ? -4.562 -19.406 -30.812 1 94.94 304 GLN B CA 1
ATOM 6580 C C . GLN B 1 304 ? -5.074 -19.5 -29.375 1 94.94 304 GLN B C 1
ATOM 6582 O O . GLN B 1 304 ? -4.398 -20.047 -28.5 1 94.94 304 GLN B O 1
ATOM 6587 N N . HIS B 1 305 ? -6.184 -18.891 -29.141 1 94.94 305 HIS B N 1
ATOM 6588 C CA . HIS B 1 305 ? -6.637 -18.75 -27.75 1 94.94 305 HIS B CA 1
ATOM 6589 C C . HIS B 1 305 ? -8.156 -18.828 -27.672 1 94.94 305 HIS B C 1
ATOM 6591 O O . HIS B 1 305 ? -8.859 -18.281 -28.516 1 94.94 305 HIS B O 1
ATOM 6597 N N . CYS B 1 306 ? -8.594 -19.578 -26.766 1 94.12 306 CYS B N 1
ATOM 6598 C CA . CYS B 1 306 ? -10 -19.625 -26.391 1 94.12 306 CYS B CA 1
ATOM 6599 C C . CYS B 1 306 ? -10.219 -19.156 -24.969 1 94.12 306 CYS B C 1
ATOM 6601 O O . CYS B 1 306 ? -9.539 -19.625 -24.047 1 94.12 306 CYS B O 1
ATOM 6603 N N . ASN B 1 307 ? -11.219 -18.328 -24.719 1 91.12 307 ASN B N 1
ATOM 6604 C CA . ASN B 1 307 ? -11.445 -17.734 -23.406 1 91.12 307 ASN B CA 1
ATOM 6605 C C . ASN B 1 307 ? -12.539 -18.484 -22.656 1 91.12 307 ASN B C 1
ATOM 6607 O O . ASN B 1 307 ? -13.258 -17.875 -21.844 1 91.12 307 ASN B O 1
ATOM 6611 N N . SER B 1 308 ? -12.734 -19.75 -22.969 1 92.19 308 SER B N 1
ATOM 6612 C CA . SER B 1 308 ? -13.734 -20.547 -22.281 1 92.19 308 SER B CA 1
ATOM 6613 C C . SER B 1 308 ? -13.25 -21.984 -22.078 1 92.19 308 SER B C 1
ATOM 6615 O O . SER B 1 308 ? -12.969 -22.688 -23.047 1 92.19 308 SER B O 1
ATOM 6617 N N . LEU B 1 309 ? -13.242 -22.391 -20.844 1 93.81 309 LEU B N 1
ATOM 6618 C CA . LEU B 1 309 ? -12.812 -23.75 -20.5 1 93.81 309 LEU B CA 1
ATOM 6619 C C . LEU B 1 309 ? -13.883 -24.766 -20.859 1 93.81 309 LEU B C 1
ATOM 6621 O O . LEU B 1 309 ? -13.602 -25.969 -20.953 1 93.81 309 LEU B O 1
ATOM 6625 N N . ASP B 1 310 ? -15.07 -24.312 -21.109 1 90.94 310 ASP B N 1
ATOM 6626 C CA . ASP B 1 310 ? -16.172 -25.188 -21.453 1 90.94 310 ASP B CA 1
ATOM 6627 C C . ASP B 1 310 ? -15.953 -25.828 -22.812 1 90.94 310 ASP B C 1
ATOM 6629 O O . ASP B 1 310 ? -16.547 -26.875 -23.125 1 90.94 310 ASP B O 1
ATOM 6633 N N . LEU B 1 311 ? -15.109 -25.219 -23.562 1 91.38 311 LEU B N 1
ATOM 6634 C CA . LEU B 1 311 ? -14.773 -25.75 -24.875 1 91.38 311 LEU B CA 1
ATOM 6635 C C . LEU B 1 311 ? -14.227 -27.172 -24.781 1 91.38 311 LEU B C 1
ATOM 6637 O O . LEU B 1 311 ? -14.43 -27.984 -25.688 1 91.38 311 LEU B O 1
ATOM 6641 N N . LEU B 1 312 ? -13.617 -27.469 -23.734 1 94.81 312 LEU B N 1
ATOM 6642 C CA . LEU B 1 312 ? -12.914 -28.734 -23.562 1 94.81 312 LEU B CA 1
ATOM 6643 C C . LEU B 1 312 ? -13.891 -29.906 -23.547 1 94.81 312 LEU B C 1
ATOM 6645 O O . LEU B 1 312 ? -13.516 -31.047 -23.859 1 94.81 312 LEU B O 1
ATOM 6649 N N . SER B 1 313 ? -15.125 -29.672 -23.188 1 92.88 313 SER B N 1
ATOM 6650 C CA . SER B 1 313 ? -16.125 -30.734 -23.109 1 92.88 313 SER B CA 1
ATOM 6651 C C . SER B 1 313 ? -16.688 -31.062 -24.5 1 92.88 313 SER B C 1
ATOM 6653 O O . SER B 1 313 ? -17.328 -32.094 -24.688 1 92.88 313 SER B O 1
ATOM 6655 N N . GLN B 1 314 ? -16.359 -30.266 -25.406 1 91.56 314 GLN B N 1
ATOM 6656 C CA . GLN B 1 314 ? -16.969 -30.406 -26.734 1 91.56 314 GLN B CA 1
ATOM 6657 C C . GLN B 1 314 ? -15.953 -30.875 -27.766 1 91.56 314 GLN B C 1
ATOM 6659 O O . GLN B 1 314 ? -16.328 -31.297 -28.859 1 91.56 314 GLN B O 1
ATOM 6664 N N . VAL B 1 315 ? -14.734 -30.797 -27.406 1 91.44 315 VAL B N 1
ATOM 6665 C CA . VAL B 1 315 ? -13.672 -31.094 -28.359 1 91.44 315 VAL B CA 1
ATOM 6666 C C . VAL B 1 315 ? -13.672 -32.562 -28.703 1 91.44 315 VAL B C 1
ATOM 6668 O O . VAL B 1 315 ? -13.773 -33.438 -27.812 1 91.44 315 VAL B O 1
ATOM 6671 N N . GLU B 1 316 ? -13.617 -32.844 -30.016 1 88.62 316 GLU B N 1
ATOM 6672 C CA . GLU B 1 316 ? -13.5 -34.219 -30.5 1 88.62 316 GLU B CA 1
ATOM 6673 C C . GLU B 1 316 ? -12.102 -34.5 -31.047 1 88.62 316 GLU B C 1
ATOM 6675 O O . GLU B 1 316 ? -11.508 -33.625 -31.703 1 88.62 316 GLU B O 1
ATOM 6680 N N . PHE B 1 317 ? -11.539 -35.5 -30.609 1 86.56 317 PHE B N 1
ATOM 6681 C CA . PHE B 1 317 ? -10.258 -35.906 -31.172 1 86.56 317 PHE B CA 1
ATOM 6682 C C . PHE B 1 317 ? -10.32 -37.344 -31.703 1 86.56 317 PHE B C 1
ATOM 6684 O O . PHE B 1 317 ? -10.992 -38.188 -31.109 1 86.56 317 PHE B O 1
ATOM 6691 N N . SER B 1 318 ? -9.836 -37.5 -32.938 1 81.5 318 SER B N 1
ATOM 6692 C CA . SER B 1 318 ? -9.922 -38.75 -33.719 1 81.5 318 SER B CA 1
ATOM 6693 C C . SER B 1 318 ? -9.109 -39.844 -33.094 1 81.5 318 SER B C 1
ATOM 6695 O O . SER B 1 318 ? -9.523 -41 -33.062 1 81.5 318 SER B O 1
ATOM 6697 N N . TYR B 1 319 ? -7.879 -39.594 -32.656 1 75.5 319 TYR B N 1
ATOM 6698 C CA . TYR B 1 319 ? -7.016 -40.594 -32.031 1 75.5 319 TYR B CA 1
ATOM 6699 C C . TYR B 1 319 ? -6.508 -40.094 -30.688 1 75.5 319 TYR B C 1
ATOM 6701 O O . TYR B 1 319 ? -5.73 -39.125 -30.625 1 75.5 319 TYR B O 1
ATOM 6709 N N . PRO B 1 320 ? -7.125 -40.688 -29.781 1 69.56 320 PRO B N 1
ATOM 6710 C CA . PRO B 1 320 ? -6.52 -40.344 -28.5 1 69.56 320 PRO B CA 1
ATOM 6711 C C . PRO B 1 320 ? -5.043 -40.719 -28.406 1 69.56 320 PRO B C 1
ATOM 6713 O O . PRO B 1 320 ? -4.609 -41.656 -29.062 1 69.56 320 PRO B O 1
ATOM 6716 N N . HIS B 1 321 ? -4.43 -39.844 -27.734 1 74 321 HIS B N 1
ATOM 6717 C CA . HIS B 1 321 ? -3.021 -40.156 -27.547 1 74 321 HIS B CA 1
ATOM 6718 C C . HIS B 1 321 ? -2.855 -41.469 -26.781 1 74 321 HIS B C 1
ATOM 6720 O O . HIS B 1 321 ? -3.75 -41.875 -26.047 1 74 321 HIS B O 1
ATOM 6726 N N . HIS B 1 322 ? -1.886 -42.125 -27.203 1 71.56 322 HIS B N 1
ATOM 6727 C CA . HIS B 1 322 ? -1.521 -43.312 -26.438 1 71.56 322 HIS B CA 1
ATOM 6728 C C . HIS B 1 322 ? -0.423 -43.031 -25.438 1 71.56 322 HIS B C 1
ATOM 6730 O O . HIS B 1 322 ? 0.372 -42.094 -25.641 1 71.56 322 HIS B O 1
ATOM 6736 N N . GLU B 1 323 ? -0.591 -43.719 -24.406 1 67.56 323 GLU B N 1
ATOM 6737 C CA . GLU B 1 323 ? 0.432 -43.594 -23.375 1 67.56 323 GLU B CA 1
ATOM 6738 C C . GLU B 1 323 ? 1.83 -43.781 -23.969 1 67.56 323 GLU B C 1
ATOM 6740 O O . GLU B 1 323 ? 2.057 -44.688 -24.75 1 67.56 323 GLU B O 1
ATOM 6745 N N . ASN B 1 324 ? 2.594 -42.75 -23.672 1 80.31 324 ASN B N 1
ATOM 6746 C CA . ASN B 1 324 ? 3.996 -42.875 -24.047 1 80.31 324 ASN B CA 1
ATOM 6747 C C . ASN B 1 324 ? 4.793 -43.625 -22.969 1 80.31 324 ASN B C 1
ATOM 6749 O O . ASN B 1 324 ? 5.309 -43 -22.047 1 80.31 324 ASN B O 1
ATOM 6753 N N . VAL B 1 325 ? 5.012 -44.781 -23.141 1 81.75 325 VAL B N 1
ATOM 6754 C CA . VAL B 1 325 ? 5.578 -45.688 -22.125 1 81.75 325 VAL B CA 1
ATOM 6755 C C . VAL B 1 325 ? 7 -45.25 -21.797 1 81.75 325 VAL B C 1
ATOM 6757 O O . VAL B 1 325 ? 7.398 -45.25 -20.625 1 81.75 325 VAL B O 1
ATOM 6760 N N . LYS B 1 326 ? 7.688 -44.875 -22.766 1 85.94 326 LYS B N 1
ATOM 6761 C CA . LYS B 1 326 ? 9.07 -44.469 -22.562 1 85.94 326 LYS B CA 1
ATOM 6762 C C . LYS B 1 326 ? 9.156 -43.219 -21.672 1 85.94 326 LYS B C 1
ATOM 6764 O O . LYS B 1 326 ? 9.953 -43.156 -20.75 1 85.94 326 LYS B O 1
ATOM 6769 N N . VAL B 1 327 ? 8.328 -42.312 -21.969 1 89.94 327 VAL B N 1
ATOM 6770 C CA . VAL B 1 327 ? 8.297 -41.062 -21.188 1 89.94 327 VAL B CA 1
ATOM 6771 C C . VAL B 1 327 ? 7.855 -41.344 -19.766 1 89.94 327 VAL B C 1
ATOM 6773 O O . VAL B 1 327 ? 8.438 -40.844 -18.812 1 89.94 327 VAL B O 1
ATOM 6776 N N . ASN B 1 328 ? 6.949 -42.188 -19.625 1 92.25 328 ASN B N 1
ATOM 6777 C CA . ASN B 1 328 ? 6.418 -42.531 -18.312 1 92.25 328 ASN B CA 1
ATOM 6778 C C . ASN B 1 328 ? 7.465 -43.219 -17.438 1 92.25 328 ASN B C 1
ATOM 6780 O O . ASN B 1 328 ? 7.57 -42.938 -16.25 1 92.25 328 ASN B O 1
ATOM 6784 N N . ILE B 1 329 ? 8.148 -44.094 -18.062 1 93.5 329 ILE B N 1
ATOM 6785 C CA . ILE B 1 329 ? 9.172 -44.812 -17.328 1 93.5 329 ILE B CA 1
ATOM 6786 C C . ILE B 1 329 ? 10.273 -43.875 -16.875 1 93.5 329 ILE B C 1
ATOM 6788 O O . ILE B 1 329 ? 10.695 -43.906 -15.719 1 93.5 329 ILE B O 1
ATOM 6792 N N . GLU B 1 330 ? 10.688 -43.094 -17.734 1 94 330 GLU B N 1
ATOM 6793 C CA . GLU B 1 330 ? 11.742 -42.125 -17.391 1 94 330 GLU B CA 1
ATOM 6794 C C . GLU B 1 330 ? 11.281 -41.156 -16.328 1 94 330 GLU B C 1
ATOM 6796 O O . GLU B 1 330 ? 12.031 -40.844 -15.398 1 94 330 GLU B O 1
ATOM 6801 N N . ASP B 1 331 ? 10.102 -40.656 -16.516 1 95.88 331 ASP B N 1
ATOM 6802 C CA . ASP B 1 331 ? 9.539 -39.688 -15.555 1 95.88 331 ASP B CA 1
ATOM 6803 C C . ASP B 1 331 ? 9.422 -40.312 -14.172 1 95.88 331 ASP B C 1
ATOM 6805 O O . ASP B 1 331 ? 9.766 -39.688 -13.172 1 95.88 331 ASP B O 1
ATOM 6809 N N . ALA B 1 332 ? 8.969 -41.531 -14.094 1 95.06 332 ALA B N 1
ATOM 6810 C CA . ALA B 1 332 ? 8.812 -42.25 -12.828 1 95.06 332 ALA B CA 1
ATOM 6811 C C . ALA B 1 332 ? 10.164 -42.469 -12.148 1 95.06 332 ALA B C 1
ATOM 6813 O O . ALA B 1 332 ? 10.281 -42.344 -10.93 1 95.06 332 ALA B O 1
ATOM 6814 N N . ALA B 1 333 ? 11.125 -42.812 -12.961 1 95.88 333 ALA B N 1
ATOM 6815 C CA . ALA B 1 333 ? 12.469 -43 -12.43 1 95.88 333 ALA B CA 1
ATOM 6816 C C . ALA B 1 333 ? 13.023 -41.719 -11.844 1 95.88 333 ALA B C 1
ATOM 6818 O O . ALA B 1 333 ? 13.586 -41.719 -10.75 1 95.88 333 ALA B O 1
ATOM 6819 N N . ARG B 1 334 ? 12.867 -40.656 -12.57 1 96.06 334 ARG B N 1
ATOM 6820 C CA . ARG B 1 334 ? 13.344 -39.375 -12.117 1 96.06 334 ARG B CA 1
ATOM 6821 C C . ARG B 1 334 ? 12.602 -38.906 -10.867 1 96.06 334 ARG B C 1
ATOM 6823 O O . ARG B 1 334 ? 13.203 -38.375 -9.938 1 96.06 334 ARG B O 1
ATOM 6830 N N . ALA B 1 335 ? 11.312 -39.062 -10.867 1 95.88 335 ALA B N 1
ATOM 6831 C CA . ALA B 1 335 ? 10.508 -38.719 -9.703 1 95.88 335 ALA B CA 1
ATOM 6832 C C . ALA B 1 335 ? 10.969 -39.469 -8.461 1 95.88 335 ALA B C 1
ATOM 6834 O O . ALA B 1 335 ? 11.016 -38.906 -7.367 1 95.88 335 ALA B O 1
ATOM 6835 N N . THR B 1 336 ? 11.273 -40.719 -8.641 1 96.62 336 THR B N 1
ATOM 6836 C CA . THR B 1 336 ? 11.758 -41.531 -7.539 1 96.62 336 THR B CA 1
ATOM 6837 C C . THR B 1 336 ? 13.102 -41.031 -7.027 1 96.62 336 THR B C 1
ATOM 6839 O O . THR B 1 336 ? 13.32 -40.938 -5.816 1 96.62 336 THR B O 1
ATOM 6842 N N . GLN B 1 337 ? 13.977 -40.688 -7.914 1 97.12 337 GLN B N 1
ATOM 6843 C CA . GLN B 1 337 ? 15.281 -40.125 -7.547 1 97.12 337 GLN B CA 1
ATOM 6844 C C . GLN B 1 337 ? 15.133 -38.812 -6.789 1 97.12 337 GLN B C 1
ATOM 6846 O O . GLN B 1 337 ? 15.844 -38.594 -5.812 1 97.12 337 GLN B O 1
ATOM 6851 N N . ILE B 1 338 ? 14.266 -38 -7.238 1 97 338 ILE B N 1
ATOM 6852 C CA . ILE B 1 338 ? 14.023 -36.719 -6.586 1 97 338 ILE B CA 1
ATOM 6853 C C . ILE B 1 338 ? 13.477 -36.938 -5.18 1 97 338 ILE B C 1
ATOM 6855 O O . ILE B 1 338 ? 13.891 -36.281 -4.227 1 97 338 ILE B O 1
ATOM 6859 N N . ARG B 1 339 ? 12.617 -37.906 -5.012 1 96.5 339 ARG B N 1
ATOM 6860 C CA . ARG B 1 339 ? 12.086 -38.25 -3.699 1 96.5 339 ARG B CA 1
ATOM 6861 C C . ARG B 1 339 ? 13.195 -38.719 -2.764 1 96.5 339 ARG B C 1
ATOM 6863 O O . ARG B 1 339 ? 13.203 -38.375 -1.577 1 96.5 339 ARG B O 1
ATOM 6870 N N . GLN B 1 340 ? 14.062 -39.469 -3.299 1 97.44 340 GLN B N 1
ATOM 6871 C CA . GLN B 1 340 ? 15.195 -39.938 -2.508 1 97.44 340 GLN B CA 1
ATOM 6872 C C . GLN B 1 340 ? 16.062 -38.75 -2.035 1 97.44 340 GLN B C 1
ATOM 6874 O O . GLN B 1 340 ? 16.562 -38.781 -0.909 1 97.44 340 GLN B O 1
ATOM 6879 N N . LEU B 1 341 ? 16.203 -37.812 -2.891 1 97.62 341 LEU B N 1
ATOM 6880 C CA . LEU B 1 341 ? 16.969 -36.625 -2.52 1 97.62 341 LEU B CA 1
ATOM 6881 C C . LEU B 1 341 ? 16.25 -35.844 -1.421 1 97.62 341 LEU B C 1
ATOM 6883 O O . LEU B 1 341 ? 16.891 -35.312 -0.51 1 97.62 341 LEU B O 1
ATOM 6887 N N . LEU B 1 342 ? 14.938 -35.75 -1.523 1 97.75 342 LEU B N 1
ATOM 6888 C CA . LEU B 1 342 ? 14.141 -35.031 -0.518 1 97.75 342 LEU B CA 1
ATOM 6889 C C . LEU B 1 342 ? 14.258 -35.75 0.836 1 97.75 342 LEU B C 1
ATOM 6891 O O . LEU B 1 342 ? 14.32 -35.062 1.873 1 97.75 342 LEU B O 1
ATOM 6895 N N . ASP B 1 343 ? 14.367 -37.031 0.831 1 96.94 343 ASP B N 1
ATOM 6896 C CA . ASP B 1 343 ? 14.547 -37.812 2.053 1 96.94 343 ASP B CA 1
ATOM 6897 C C . ASP B 1 343 ? 15.961 -37.656 2.602 1 96.94 343 ASP B C 1
ATOM 6899 O O . ASP B 1 343 ? 16.172 -37.688 3.816 1 96.94 343 ASP B O 1
ATOM 6903 N N . LYS B 1 344 ? 16.875 -37.531 1.716 1 98 344 LYS B N 1
ATOM 6904 C CA . LYS B 1 344 ? 18.281 -37.406 2.086 1 98 344 LYS B CA 1
ATOM 6905 C C . LYS B 1 344 ? 18.531 -36.062 2.764 1 98 344 LYS B C 1
ATOM 6907 O O . LYS B 1 344 ? 19.375 -35.969 3.67 1 98 344 LYS B O 1
ATOM 6912 N N . TYR B 1 345 ? 17.828 -35 2.316 1 98.19 345 TYR B N 1
ATOM 6913 C CA . TYR B 1 345 ? 18.016 -33.656 2.854 1 98.19 345 TYR B CA 1
ATOM 6914 C C . TYR B 1 345 ? 16.703 -33.125 3.426 1 98.19 345 TYR B C 1
ATOM 6916 O O . TYR B 1 345 ? 16.172 -32.094 2.955 1 98.19 345 TYR B O 1
ATOM 6924 N N . PRO B 1 346 ? 16.219 -33.656 4.539 1 97.25 346 PRO B N 1
ATOM 6925 C CA . PRO B 1 346 ? 14.898 -33.312 5.066 1 97.25 346 PRO B CA 1
ATOM 6926 C C . PRO B 1 346 ? 14.828 -31.891 5.594 1 97.25 346 PRO B C 1
ATOM 6928 O O . PRO B 1 346 ? 13.742 -31.312 5.676 1 97.25 346 PRO B O 1
ATOM 6931 N N . ASP B 1 347 ? 16.031 -31.344 5.883 1 98.38 347 ASP B N 1
ATOM 6932 C CA . ASP B 1 347 ? 16.047 -30 6.469 1 98.38 347 ASP B CA 1
ATOM 6933 C C . ASP B 1 347 ? 16.359 -28.938 5.41 1 98.38 347 ASP B C 1
ATOM 6935 O O . ASP B 1 347 ? 16.484 -27.766 5.73 1 98.38 347 ASP B O 1
ATOM 6939 N N . SER B 1 348 ? 16.516 -29.375 4.129 1 98.12 348 SER B N 1
ATOM 6940 C CA . SER B 1 348 ? 16.547 -28.406 3.041 1 98.12 348 SER B CA 1
ATOM 6941 C C . SER B 1 348 ? 15.18 -27.75 2.854 1 98.12 348 SER B C 1
ATOM 6943 O O . SER B 1 348 ? 14.172 -28.234 3.371 1 98.12 348 SER B O 1
ATOM 6945 N N . GLU B 1 349 ? 15.18 -26.578 2.254 1 97.69 349 GLU B N 1
ATOM 6946 C CA . GLU B 1 349 ? 13.906 -25.922 1.964 1 97.69 349 GLU B CA 1
ATOM 6947 C C . GLU B 1 349 ? 12.961 -26.859 1.204 1 97.69 349 GLU B C 1
ATOM 6949 O O . GLU B 1 349 ? 11.781 -26.969 1.546 1 97.69 349 GLU B O 1
ATOM 6954 N N . GLN B 1 350 ? 13.477 -27.594 0.211 1 97.25 350 GLN B N 1
ATOM 6955 C CA . GLN B 1 350 ? 12.695 -28.547 -0.584 1 97.25 350 GLN B CA 1
ATOM 6956 C C . GLN B 1 350 ? 12.211 -29.703 0.27 1 97.25 350 GLN B C 1
ATOM 6958 O O . GLN B 1 350 ? 11.047 -30.109 0.171 1 97.25 350 GLN B O 1
ATOM 6963 N N . GLY B 1 351 ? 13.133 -30.219 1.037 1 98 351 GLY B N 1
ATOM 6964 C CA . GLY B 1 351 ? 12.766 -31.297 1.931 1 98 351 GLY B CA 1
ATOM 6965 C C . GLY B 1 351 ? 11.672 -30.922 2.912 1 98 351 GLY B C 1
ATOM 6966 O O . GLY B 1 351 ? 10.766 -31.703 3.184 1 98 351 GLY B O 1
ATOM 6967 N N . MET B 1 352 ? 11.734 -29.75 3.434 1 98.25 352 MET B N 1
ATOM 6968 C CA . MET B 1 352 ? 10.727 -29.281 4.375 1 98.25 352 MET B CA 1
ATOM 6969 C C . MET B 1 352 ? 9.375 -29.125 3.689 1 98.25 352 MET B C 1
ATOM 6971 O O . MET B 1 352 ? 8.336 -29.453 4.27 1 98.25 352 MET B O 1
ATOM 6975 N N . ILE B 1 353 ? 9.383 -28.594 2.482 1 98.06 353 ILE B N 1
ATOM 6976 C CA . ILE B 1 353 ? 8.141 -28.438 1.728 1 98.06 353 ILE B CA 1
ATOM 6977 C C . ILE B 1 353 ? 7.531 -29.797 1.446 1 98.06 353 ILE B C 1
ATOM 6979 O O . ILE B 1 353 ? 6.32 -29.984 1.57 1 98.06 353 ILE B O 1
ATOM 6983 N N . TYR B 1 354 ? 8.367 -30.766 1.065 1 97.5 354 TYR B N 1
ATOM 6984 C CA . TYR B 1 354 ? 7.906 -32.125 0.846 1 97.5 354 TYR B CA 1
ATOM 6985 C C . TYR B 1 354 ? 7.227 -32.688 2.094 1 97.5 354 TYR B C 1
ATOM 6987 O O . TYR B 1 354 ? 6.102 -33.188 2.025 1 97.5 354 TYR B O 1
ATOM 6995 N N . ALA B 1 355 ? 7.91 -32.531 3.193 1 96.75 355 ALA B N 1
ATOM 6996 C CA . ALA B 1 355 ? 7.414 -33.094 4.445 1 96.75 355 ALA B CA 1
ATOM 6997 C C . ALA B 1 355 ? 6.129 -32.406 4.891 1 96.75 355 ALA B C 1
ATOM 6999 O O . ALA B 1 355 ? 5.164 -33.062 5.285 1 96.75 355 ALA B O 1
ATOM 7000 N N . ILE B 1 356 ? 6.078 -31.141 4.785 1 96.81 356 ILE B N 1
ATOM 7001 C CA . ILE B 1 356 ? 4.926 -30.406 5.297 1 96.81 356 ILE B CA 1
ATOM 7002 C C . ILE B 1 356 ? 3.73 -30.609 4.367 1 96.81 356 ILE B C 1
ATOM 7004 O O . ILE B 1 356 ? 2.578 -30.578 4.805 1 96.81 356 ILE B O 1
ATOM 7008 N N . SER B 1 357 ? 3.982 -30.75 3.074 1 97 357 SER B N 1
ATOM 7009 C CA . SER B 1 357 ? 2.898 -30.984 2.123 1 97 357 SER B CA 1
ATOM 7010 C C . SER B 1 357 ? 2.096 -32.219 2.49 1 97 357 SER B C 1
ATOM 7012 O O . SER B 1 357 ? 0.894 -32.312 2.223 1 97 357 SER B O 1
ATOM 7014 N N . LYS B 1 358 ? 2.693 -33.219 3.096 1 95.06 358 LYS B N 1
ATOM 7015 C CA . LYS B 1 358 ? 2.012 -34.438 3.506 1 95.06 358 LYS B CA 1
ATOM 7016 C C . LYS B 1 358 ? 0.986 -34.156 4.598 1 95.06 358 LYS B C 1
ATOM 7018 O O . LYS B 1 358 ? -0.013 -34.875 4.719 1 95.06 358 LYS B O 1
ATOM 7023 N N . ARG B 1 359 ? 1.175 -33.062 5.23 1 93.5 359 ARG B N 1
ATOM 7024 C CA . ARG B 1 359 ? 0.287 -32.719 6.328 1 93.5 359 ARG B CA 1
ATOM 7025 C C . ARG B 1 359 ? -0.915 -31.906 5.82 1 93.5 359 ARG B C 1
ATOM 7027 O O . ARG B 1 359 ? -1.874 -31.688 6.562 1 93.5 359 ARG B O 1
ATOM 7034 N N . MET B 1 360 ? -0.893 -31.578 4.652 1 95 360 MET B N 1
ATOM 7035 C CA . MET B 1 360 ? -1.918 -30.688 4.113 1 95 360 MET B CA 1
ATOM 7036 C C . MET B 1 360 ? -2.934 -31.469 3.287 1 95 360 MET B C 1
ATOM 7038 O O . MET B 1 360 ? -3.742 -30.875 2.57 1 95 360 MET B O 1
ATOM 7042 N N . LYS B 1 361 ? -2.896 -32.781 3.393 1 94.25 361 LYS B N 1
ATOM 7043 C CA . LYS B 1 361 ? -3.846 -33.625 2.66 1 94.25 361 LYS B CA 1
ATOM 7044 C C . LYS B 1 361 ? -5.285 -33.25 2.99 1 94.25 361 LYS B C 1
ATOM 7046 O O . LYS B 1 361 ? -5.652 -33.156 4.16 1 94.25 361 LYS B O 1
ATOM 7051 N N . GLY B 1 362 ? -6.035 -32.969 1.979 1 95.19 362 GLY B N 1
ATOM 7052 C CA . GLY B 1 362 ? -7.453 -32.688 2.154 1 95.19 362 GLY B CA 1
ATOM 7053 C C . GLY B 1 362 ? -7.734 -31.297 2.664 1 95.19 362 GLY B C 1
ATOM 7054 O O . GLY B 1 362 ? -8.891 -30.922 2.883 1 95.19 362 GLY B O 1
ATOM 7055 N N . SER B 1 363 ? -6.715 -30.453 2.76 1 96.81 363 SER B N 1
ATOM 7056 C CA . SER B 1 363 ? -6.871 -29.094 3.262 1 96.81 363 SER B CA 1
ATOM 7057 C C . SER B 1 363 ? -6.945 -28.094 2.119 1 96.81 363 SER B C 1
ATOM 7059 O O . SER B 1 363 ? -6.789 -28.453 0.952 1 96.81 363 SER B O 1
ATOM 7061 N N . SER B 1 364 ? -7.34 -26.859 2.465 1 97.06 364 SER B N 1
ATOM 7062 C CA . SER B 1 364 ? -7.148 -25.734 1.566 1 97.06 364 SER B CA 1
ATOM 7063 C C . SER B 1 364 ? -5.727 -25.188 1.659 1 97.06 364 SER B C 1
ATOM 7065 O O . SER B 1 364 ? -5.254 -24.859 2.748 1 97.06 364 SER B O 1
ATOM 7067 N N . VAL B 1 365 ? -5.07 -25.078 0.549 1 98.12 365 VAL B N 1
ATOM 7068 C CA . VAL B 1 365 ? -3.676 -24.641 0.569 1 98.12 365 VAL B CA 1
ATOM 7069 C C . VAL B 1 365 ? -3.5 -23.422 -0.338 1 98.12 365 VAL B C 1
ATOM 7071 O O . VAL B 1 365 ? -3.867 -23.453 -1.515 1 98.12 365 VAL B O 1
ATOM 7074 N N . TYR B 1 366 ? -3.016 -22.375 0.209 1 98.62 366 TYR B N 1
ATOM 7075 C CA . TYR B 1 366 ? -2.65 -21.172 -0.532 1 98.62 366 TYR B CA 1
ATOM 7076 C C . TYR B 1 366 ? -1.139 -21.062 -0.693 1 98.62 366 TYR B C 1
ATOM 7078 O O . TYR B 1 366 ? -0.395 -21.188 0.283 1 98.62 366 TYR B O 1
ATOM 7086 N N . LEU B 1 367 ? -0.687 -20.828 -1.897 1 98.62 367 LEU B N 1
ATOM 7087 C CA . LEU B 1 367 ? 0.744 -20.781 -2.18 1 98.62 367 LEU B CA 1
ATOM 7088 C C . LEU B 1 367 ? 1.173 -19.359 -2.521 1 98.62 367 LEU B C 1
ATOM 7090 O O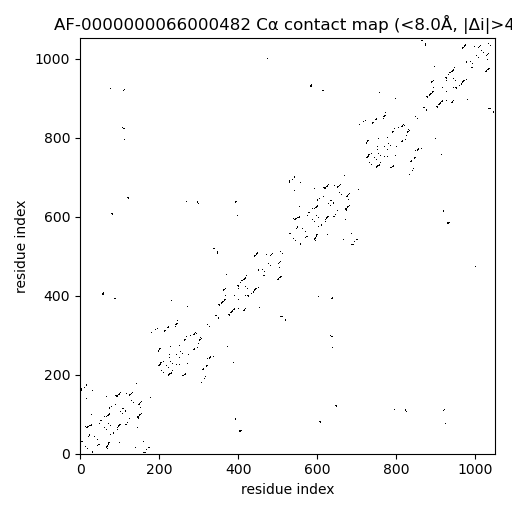 . LEU B 1 367 ? 0.643 -18.75 -3.457 1 98.62 367 LEU B O 1
ATOM 7094 N N . GLY B 1 368 ? 2.15 -18.891 -1.781 1 98.44 368 GLY B N 1
ATOM 7095 C CA . GLY B 1 368 ? 2.723 -17.578 -2.08 1 98.44 368 GLY B CA 1
ATOM 7096 C C . GLY B 1 368 ? 3.602 -17.578 -3.316 1 98.44 368 GLY B C 1
ATOM 7097 O O . GLY B 1 368 ? 4.117 -18.625 -3.715 1 98.44 368 GLY B O 1
ATOM 7098 N N . ASN B 1 369 ? 3.828 -16.422 -3.883 1 97.5 369 ASN B N 1
ATOM 7099 C CA . ASN B 1 369 ? 4.656 -16.25 -5.074 1 97.5 369 ASN B CA 1
ATOM 7100 C C . ASN B 1 369 ? 6.141 -16.406 -4.75 1 97.5 369 ASN B C 1
ATOM 7102 O O . ASN B 1 369 ? 6.52 -16.469 -3.578 1 97.5 369 ASN B O 1
ATOM 7106 N N . SER B 1 370 ? 6.969 -16.453 -5.777 1 95.06 370 SER B N 1
ATOM 7107 C CA . SER B 1 370 ? 8.422 -16.594 -5.719 1 95.06 370 SER B CA 1
ATOM 7108 C C . SER B 1 370 ? 8.812 -18.047 -5.449 1 95.06 370 SER B C 1
ATOM 7110 O O . SER B 1 370 ? 8.391 -18.953 -6.168 1 95.06 370 SER B O 1
ATOM 7112 N N . LEU B 1 371 ? 9.5 -18.344 -4.379 1 95.62 371 LEU B N 1
ATOM 7113 C CA . LEU B 1 371 ? 10.047 -19.688 -4.203 1 95.62 371 LEU B CA 1
ATOM 7114 C C . LEU B 1 371 ? 8.977 -20.656 -3.715 1 95.62 371 LEU B C 1
ATOM 7116 O O . LEU B 1 371 ? 8.898 -21.797 -4.191 1 95.62 371 LEU B O 1
ATOM 7120 N N . PRO B 1 372 ? 8.078 -20.266 -2.848 1 97.69 372 PRO B N 1
ATOM 7121 C CA . PRO B 1 372 ? 7.137 -21.234 -2.287 1 97.69 372 PRO B CA 1
ATOM 7122 C C . PRO B 1 372 ? 6.289 -21.922 -3.357 1 97.69 372 PRO B C 1
ATOM 7124 O O . PRO B 1 372 ? 6.145 -23.141 -3.346 1 97.69 372 PRO B O 1
ATOM 7127 N N . ILE B 1 373 ? 5.766 -21.188 -4.301 1 97.56 373 ILE B N 1
ATOM 7128 C CA . ILE B 1 373 ? 4.898 -21.766 -5.32 1 97.56 373 ILE B CA 1
ATOM 7129 C C . ILE B 1 373 ? 5.723 -22.656 -6.25 1 97.56 373 ILE B C 1
ATOM 7131 O O . ILE B 1 373 ? 5.25 -23.703 -6.691 1 97.56 373 ILE B O 1
ATOM 7135 N N . ARG B 1 374 ? 6.941 -22.312 -6.574 1 95.31 374 ARG B N 1
ATOM 7136 C CA . ARG B 1 374 ? 7.816 -23.094 -7.445 1 95.31 374 ARG B CA 1
ATOM 7137 C C . ARG B 1 374 ? 8.289 -24.375 -6.75 1 95.31 374 ARG B C 1
ATOM 7139 O O . ARG B 1 374 ? 8.336 -25.438 -7.359 1 95.31 374 ARG B O 1
ATOM 7146 N N . GLU B 1 375 ? 8.609 -24.203 -5.5 1 95.75 375 GLU B N 1
ATOM 7147 C CA . GLU B 1 375 ? 9.102 -25.359 -4.754 1 95.75 375 GLU B CA 1
ATOM 7148 C C . GLU B 1 375 ? 7.969 -26.328 -4.418 1 95.75 375 GLU B C 1
ATOM 7150 O O . GLU B 1 375 ? 8.18 -27.531 -4.344 1 95.75 375 GLU B O 1
ATOM 7155 N N . TRP B 1 376 ? 6.801 -25.781 -4.258 1 97.25 376 TRP B N 1
ATOM 7156 C CA . TRP B 1 376 ? 5.652 -26.672 -4.148 1 97.25 376 TRP B CA 1
ATOM 7157 C C . TRP B 1 376 ? 5.512 -27.547 -5.395 1 97.25 376 TRP B C 1
ATOM 7159 O O . TRP B 1 376 ? 5.297 -28.75 -5.301 1 97.25 376 TRP B O 1
ATOM 7169 N N . ASP B 1 377 ? 5.68 -26.969 -6.555 1 95.75 377 ASP B N 1
ATOM 7170 C CA . ASP B 1 377 ? 5.562 -27.688 -7.82 1 95.75 377 ASP B CA 1
ATOM 7171 C C . ASP B 1 377 ? 6.645 -28.766 -7.941 1 95.75 377 ASP B C 1
ATOM 7173 O O . ASP B 1 377 ? 6.387 -29.859 -8.461 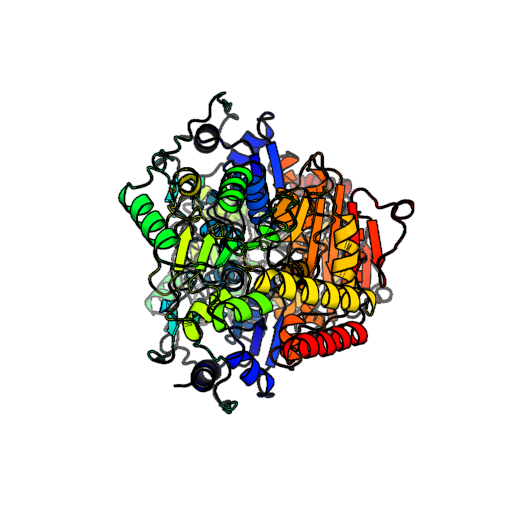1 95.75 377 ASP B O 1
ATOM 7177 N N . SER B 1 378 ? 7.789 -28.453 -7.441 1 93.81 378 SER B N 1
ATOM 7178 C CA . SER B 1 378 ? 8.93 -29.328 -7.668 1 93.81 378 SER B CA 1
ATOM 7179 C C . SER B 1 378 ? 9.039 -30.375 -6.566 1 93.81 378 SER B C 1
ATOM 7181 O O . SER B 1 378 ? 9.586 -31.469 -6.785 1 93.81 378 SER B O 1
ATOM 7183 N N . SER B 1 379 ? 8.445 -30.047 -5.371 1 96.44 379 SER B N 1
ATOM 7184 C CA . SER B 1 379 ? 8.898 -30.875 -4.258 1 96.44 379 SER B CA 1
ATOM 7185 C C . SER B 1 379 ? 7.715 -31.422 -3.455 1 96.44 379 SER B C 1
ATOM 7187 O O . SER B 1 379 ? 7.863 -32.375 -2.691 1 96.44 379 SER B O 1
ATOM 7189 N N . SER B 1 380 ? 6.52 -30.844 -3.51 1 97.06 380 SER B N 1
ATOM 7190 C CA . SER B 1 380 ? 5.41 -31.312 -2.686 1 97.06 380 SER B CA 1
ATOM 7191 C C . SER B 1 380 ? 5.027 -32.75 -3.039 1 97.06 380 SER B C 1
ATOM 7193 O O . SER B 1 380 ? 5.312 -33.219 -4.141 1 97.06 380 SER B O 1
ATOM 7195 N N . SER B 1 381 ? 4.395 -33.438 -2.162 1 95.25 381 SER B N 1
ATOM 7196 C CA . SER B 1 381 ? 4.027 -34.844 -2.369 1 95.25 381 SER B CA 1
ATOM 7197 C C . SER B 1 381 ? 2.863 -34.969 -3.346 1 95.25 381 SER B C 1
ATOM 7199 O O . SER B 1 381 ? 1.903 -34.188 -3.279 1 95.25 381 SER B O 1
ATOM 7201 N N . HIS B 1 382 ? 2.947 -35.906 -4.242 1 94.25 382 HIS B N 1
ATOM 7202 C CA . HIS B 1 382 ? 1.85 -36.219 -5.152 1 94.25 382 HIS B CA 1
ATOM 7203 C C . HIS B 1 382 ? 0.814 -37.125 -4.48 1 94.25 382 HIS B C 1
ATOM 7205 O O . HIS B 1 382 ? -0.336 -37.188 -4.922 1 94.25 382 HIS B O 1
ATOM 7211 N N . ASP B 1 383 ? 1.186 -37.75 -3.402 1 92.19 383 ASP B N 1
ATOM 7212 C CA . ASP B 1 383 ? 0.374 -38.781 -2.809 1 92.19 383 ASP B CA 1
ATOM 7213 C C . ASP B 1 383 ? -0.582 -38.219 -1.76 1 92.19 383 ASP B C 1
ATOM 7215 O O . ASP B 1 383 ? -1.527 -38.906 -1.347 1 92.19 383 ASP B O 1
ATOM 7219 N N . PHE B 1 384 ? -0.386 -37.031 -1.312 1 93.12 384 PHE B N 1
ATOM 7220 C CA . PHE B 1 384 ? -1.215 -36.375 -0.307 1 93.12 384 PHE B CA 1
ATOM 7221 C C . PHE B 1 384 ? -1.745 -35.062 -0.827 1 93.12 384 PHE B C 1
ATOM 7223 O O . PHE B 1 384 ? -1.416 -34 -0.288 1 93.12 384 PHE B O 1
ATOM 7230 N N . PRO B 1 385 ? -2.576 -35.125 -1.8 1 94.12 385 PRO B N 1
ATOM 7231 C CA . PRO B 1 385 ? -3.023 -33.875 -2.436 1 94.12 385 PRO B CA 1
ATOM 7232 C C . PRO B 1 385 ? -3.965 -33.062 -1.548 1 94.12 385 PRO B C 1
ATOM 7234 O O . PRO B 1 385 ? -4.793 -33.656 -0.836 1 94.12 385 PRO B O 1
ATOM 7237 N N . PRO B 1 386 ? -3.822 -31.75 -1.546 1 95.69 386 PRO B N 1
ATOM 7238 C CA . PRO B 1 386 ? -4.828 -30.891 -0.911 1 95.69 386 PRO B CA 1
ATOM 7239 C C . PRO B 1 386 ? -6.195 -30.984 -1.584 1 95.69 386 PRO B C 1
ATOM 7241 O O . PRO B 1 386 ? -6.305 -31.516 -2.691 1 95.69 386 PRO B O 1
ATOM 7244 N N . ALA B 1 387 ? -7.227 -30.531 -0.859 1 94.69 387 ALA B N 1
ATOM 7245 C CA . ALA B 1 387 ? -8.57 -30.5 -1.434 1 94.69 387 ALA B CA 1
ATOM 7246 C C . ALA B 1 387 ? -8.672 -29.406 -2.502 1 94.69 387 ALA B C 1
ATOM 7248 O O . ALA B 1 387 ? -9.367 -29.578 -3.508 1 94.69 387 ALA B O 1
ATOM 7249 N N . ARG B 1 388 ? -8.031 -28.344 -2.277 1 94.81 388 ARG B N 1
ATOM 7250 C CA . ARG B 1 388 ? -8.008 -27.203 -3.184 1 94.81 388 ARG B CA 1
ATOM 7251 C C . ARG B 1 388 ? -6.758 -26.359 -2.967 1 94.81 388 ARG B C 1
ATOM 7253 O O . ARG B 1 388 ? -6.219 -26.312 -1.858 1 94.81 388 ARG B O 1
ATOM 7260 N N . VAL B 1 389 ? -6.285 -25.734 -4.016 1 96.81 389 VAL B N 1
ATOM 7261 C CA . VAL B 1 389 ? -5.094 -24.891 -3.982 1 96.81 389 VAL B CA 1
ATOM 7262 C C . VAL B 1 389 ? -5.371 -23.562 -4.688 1 96.81 389 VAL B C 1
ATOM 7264 O O . VAL B 1 389 ? -6.121 -23.516 -5.664 1 96.81 389 VAL B O 1
ATOM 7267 N N . ALA B 1 390 ? -4.852 -22.438 -4.141 1 96.25 390 ALA B N 1
ATOM 7268 C CA . ALA B 1 390 ? -5.008 -21.125 -4.758 1 96.25 390 ALA B CA 1
ATOM 7269 C C . ALA B 1 390 ? -3.711 -20.328 -4.672 1 96.25 390 ALA B C 1
ATOM 7271 O O . ALA B 1 390 ? -2.799 -20.688 -3.924 1 96.25 390 ALA B O 1
ATOM 7272 N N . ALA B 1 391 ? -3.598 -19.328 -5.434 1 97.69 391 ALA B N 1
ATOM 7273 C CA . ALA B 1 391 ? -2.496 -18.359 -5.445 1 97.69 391 ALA B CA 1
ATOM 7274 C C . ALA B 1 391 ? -2.869 -17.109 -6.23 1 97.69 391 ALA B C 1
ATOM 7276 O O . ALA B 1 391 ? -3.758 -17.141 -7.086 1 97.69 391 ALA B O 1
ATOM 7277 N N . ASN B 1 392 ? -2.24 -15.953 -5.871 1 97.06 392 ASN B N 1
ATOM 7278 C CA . ASN B 1 392 ? -2.344 -14.75 -6.691 1 97.06 392 ASN B CA 1
ATOM 7279 C C . ASN B 1 392 ? -1.352 -14.766 -7.852 1 97.06 392 ASN B C 1
ATOM 7281 O O . ASN B 1 392 ? -0.169 -14.477 -7.668 1 97.06 392 ASN B O 1
ATOM 7285 N N . ARG B 1 393 ? -1.925 -14.984 -9.008 1 96.06 393 ARG B N 1
ATOM 7286 C CA . ARG B 1 393 ? -1.035 -15.117 -10.156 1 96.06 393 ARG B CA 1
ATOM 7287 C C . ARG B 1 393 ? -1.396 -14.117 -11.25 1 96.06 393 ARG B C 1
ATOM 7289 O O . ARG B 1 393 ? -0.978 -14.266 -12.398 1 96.06 393 ARG B O 1
ATOM 7296 N N . GLY B 1 394 ? -2.189 -13.141 -10.93 1 95.75 394 GLY B N 1
ATOM 7297 C CA . GLY B 1 394 ? -2.492 -12.117 -11.914 1 95.75 394 GLY B CA 1
ATOM 7298 C C . GLY B 1 394 ? -1.275 -11.32 -12.336 1 95.75 394 GLY B C 1
ATOM 7299 O O . GLY B 1 394 ? -0.922 -11.297 -13.516 1 95.75 394 GLY B O 1
ATOM 7300 N N . ALA B 1 395 ? -0.654 -10.75 -11.367 1 96.5 395 ALA B N 1
ATOM 7301 C CA . ALA B 1 395 ? 0.522 -9.938 -11.656 1 96.5 395 ALA B CA 1
ATOM 7302 C C . ALA B 1 395 ? 1.774 -10.531 -11.023 1 96.5 395 ALA B C 1
ATOM 7304 O O . ALA B 1 395 ? 2.875 -9.992 -11.188 1 96.5 395 ALA B O 1
ATOM 7305 N N . ASN B 1 396 ? 1.604 -11.594 -10.305 1 96.12 396 ASN B N 1
ATOM 7306 C CA . ASN B 1 396 ? 2.705 -12.367 -9.734 1 96.12 396 ASN B CA 1
ATOM 7307 C C . ASN B 1 396 ? 3.461 -11.57 -8.68 1 96.12 396 ASN B C 1
ATOM 7309 O O . ASN B 1 396 ? 4.672 -11.742 -8.516 1 96.12 396 ASN B O 1
ATOM 7313 N N . GLY B 1 397 ? 2.834 -10.633 -8.008 1 96.75 397 GLY B N 1
ATOM 7314 C CA . GLY B 1 397 ? 3.463 -9.875 -6.934 1 96.75 397 GLY B CA 1
ATOM 7315 C C . GLY B 1 397 ? 3.453 -10.609 -5.605 1 96.75 397 GLY B C 1
ATOM 7316 O O . GLY B 1 397 ? 2.729 -11.594 -5.441 1 96.75 397 GLY B O 1
ATOM 7317 N N . ILE B 1 398 ? 4.254 -10.148 -4.664 1 97.62 398 ILE B N 1
ATOM 7318 C CA . ILE B 1 398 ? 4.273 -10.797 -3.359 1 97.62 398 ILE B CA 1
ATOM 7319 C C . ILE B 1 398 ? 3.449 -9.984 -2.365 1 97.62 398 ILE B C 1
ATOM 7321 O O . ILE B 1 398 ? 3.295 -10.375 -1.207 1 97.62 398 ILE B O 1
ATOM 7325 N N . ASP B 1 399 ? 2.895 -8.844 -2.756 1 97.94 399 ASP B N 1
ATOM 7326 C CA . ASP B 1 399 ? 2.059 -8.016 -1.897 1 97.94 399 ASP B CA 1
ATOM 7327 C C . ASP B 1 399 ? 0.675 -8.633 -1.709 1 97.94 399 ASP B C 1
ATOM 7329 O O . ASP B 1 399 ? 0.135 -9.25 -2.629 1 97.94 399 ASP B O 1
ATOM 7333 N N . GLY B 1 400 ? 0.113 -8.547 -0.516 1 98.38 400 GLY B N 1
ATOM 7334 C CA . GLY B 1 400 ? -1.274 -8.859 -0.214 1 98.38 400 GLY B CA 1
ATOM 7335 C C . GLY B 1 400 ? -1.569 -10.344 -0.225 1 98.38 400 GLY B C 1
ATOM 7336 O O . GLY B 1 400 ? -2.73 -10.75 -0.294 1 98.38 400 GLY B O 1
ATOM 7337 N N . GLN B 1 401 ? -0.54 -11.195 -0.177 1 98.62 401 GLN B N 1
ATOM 7338 C CA . GLN B 1 401 ? -0.729 -12.633 -0.331 1 98.62 401 GLN B CA 1
ATOM 7339 C C . GLN B 1 401 ? -1.47 -13.227 0.866 1 98.62 401 GLN B C 1
ATOM 7341 O O . GLN B 1 401 ? -2.406 -14.008 0.699 1 98.62 401 GLN B O 1
ATOM 7346 N N . ILE B 1 402 ? -1.108 -12.898 2.064 1 98.88 402 ILE B N 1
ATOM 7347 C CA . ILE B 1 402 ? -1.759 -13.438 3.254 1 98.88 402 ILE B CA 1
ATOM 7348 C C . ILE B 1 402 ? -3.172 -12.875 3.371 1 98.88 402 ILE B C 1
ATOM 7350 O O . ILE B 1 402 ? -4.102 -13.586 3.766 1 98.88 402 ILE B O 1
ATOM 7354 N N . SER B 1 403 ? -3.352 -11.578 3.021 1 98.88 403 SER B N 1
ATOM 7355 C CA . SER B 1 403 ? -4.691 -10.992 2.99 1 98.88 403 SER B CA 1
ATOM 7356 C C . SER B 1 403 ? -5.609 -11.773 2.051 1 98.88 403 SER B C 1
ATOM 7358 O O . SER B 1 403 ? -6.75 -12.078 2.402 1 98.88 403 SER B O 1
ATOM 7360 N N . THR B 1 404 ? -5.141 -12.094 0.827 1 98.81 404 THR B N 1
ATOM 7361 C CA . THR B 1 404 ? -5.926 -12.867 -0.129 1 98.81 404 THR B CA 1
ATOM 7362 C C . THR B 1 404 ? -6.254 -14.242 0.43 1 98.81 404 THR B C 1
ATOM 7364 O O . THR B 1 404 ? -7.391 -14.711 0.323 1 98.81 404 THR B O 1
ATOM 7367 N N . PHE B 1 405 ? -5.258 -14.891 1.101 1 98.75 405 PHE B N 1
ATOM 7368 C CA . PHE B 1 405 ? -5.434 -16.203 1.72 1 98.75 405 PHE B CA 1
ATOM 7369 C C . PHE B 1 405 ? -6.566 -16.172 2.74 1 98.75 405 PHE B C 1
ATOM 7371 O O . PHE B 1 405 ? -7.449 -17.031 2.721 1 98.75 405 PHE B O 1
ATOM 7378 N N . LEU B 1 406 ? -6.559 -15.195 3.596 1 98.81 406 LEU B N 1
ATOM 7379 C CA . LEU B 1 406 ? -7.566 -15.102 4.645 1 98.81 406 LEU B CA 1
ATOM 7380 C C . LEU B 1 406 ? -8.953 -14.875 4.047 1 98.81 406 LEU B C 1
ATOM 7382 O O . LEU B 1 406 ? -9.938 -15.422 4.543 1 98.81 406 LEU B O 1
ATOM 7386 N N . GLY B 1 407 ? -9.031 -14.07 2.986 1 98.62 407 GLY B N 1
ATOM 7387 C CA . GLY B 1 407 ? -10.297 -13.898 2.291 1 98.62 407 GLY B CA 1
ATOM 7388 C C . GLY B 1 407 ? -10.781 -15.172 1.624 1 98.62 407 GLY B C 1
ATOM 7389 O O . GLY B 1 407 ? -11.992 -15.422 1.557 1 98.62 407 GLY B O 1
ATOM 7390 N N . TRP B 1 408 ? -9.867 -15.992 1.12 1 97.69 408 TRP B N 1
ATOM 7391 C CA . TRP B 1 408 ? -10.156 -17.188 0.342 1 97.69 408 TRP B CA 1
ATOM 7392 C C . TRP B 1 408 ? -10.484 -18.359 1.255 1 97.69 408 TRP B C 1
ATOM 7394 O O . TRP B 1 408 ? -11.062 -19.359 0.812 1 97.69 408 TRP B O 1
ATOM 7404 N N . ALA B 1 409 ? -10.289 -18.297 2.543 1 97.12 409 ALA B N 1
ATOM 7405 C CA . ALA B 1 409 ? -10.344 -19.391 3.508 1 97.12 409 ALA B CA 1
ATOM 7406 C C . ALA B 1 409 ? -11.703 -20.078 3.471 1 97.12 409 ALA B C 1
ATOM 7408 O O . ALA B 1 409 ? -12.711 -19.469 3.125 1 97.12 409 ALA B O 1
ATOM 7409 N N . HIS B 1 410 ? -11.68 -21.344 3.721 1 95.56 410 HIS B N 1
ATOM 7410 C CA . HIS B 1 410 ? -12.875 -22.172 3.762 1 95.56 410 HIS B CA 1
ATOM 7411 C C . HIS B 1 410 ? -13.312 -22.453 5.199 1 95.56 410 HIS B C 1
ATOM 7413 O O . HIS B 1 410 ? -12.484 -22.812 6.043 1 95.56 410 HIS B O 1
ATOM 7419 N N . PRO B 1 411 ? -14.562 -22.328 5.492 1 95 411 PRO B N 1
ATOM 7420 C CA . PRO B 1 411 ? -15.031 -22.438 6.875 1 95 411 PRO B CA 1
ATOM 7421 C C . PRO B 1 411 ? -14.906 -23.875 7.414 1 95 411 PRO B C 1
ATOM 7423 O O . PRO B 1 411 ? -14.758 -24.062 8.625 1 95 411 PRO B O 1
ATOM 7426 N N . GLU B 1 412 ? -14.938 -24.891 6.57 1 95 412 GLU B N 1
ATOM 7427 C CA . GLU B 1 412 ? -15.047 -26.281 7.043 1 95 412 GLU B CA 1
ATOM 7428 C C . GLU B 1 412 ? -13.711 -27 6.914 1 95 412 GLU B C 1
ATOM 7430 O O . GLU B 1 412 ? -13.562 -28.125 7.395 1 95 412 GLU B O 1
ATOM 7435 N N . LEU B 1 413 ? -12.797 -26.453 6.227 1 95.38 413 LEU B N 1
ATOM 7436 C CA . LEU B 1 413 ? -11.5 -27.078 6.035 1 95.38 413 LEU B CA 1
ATOM 7437 C C . LEU B 1 413 ? -10.43 -26.391 6.863 1 95.38 413 LEU B C 1
ATOM 7439 O O . LEU B 1 413 ? -10.625 -25.266 7.328 1 95.38 413 LEU B O 1
ATOM 7443 N N . GLU B 1 414 ? -9.305 -27.156 7.039 1 96.62 414 GLU B N 1
ATOM 7444 C CA . GLU B 1 414 ? -8.094 -26.484 7.496 1 96.62 414 GLU B CA 1
ATOM 7445 C C . GLU B 1 414 ? -7.469 -25.656 6.383 1 96.62 414 GLU B C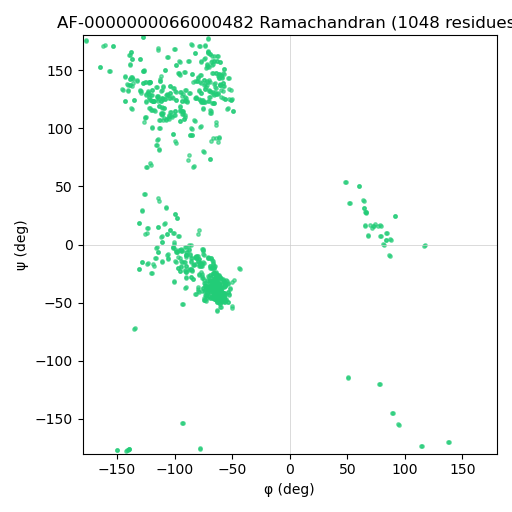 1
ATOM 7447 O O . GLU B 1 414 ? -7.422 -26.078 5.227 1 96.62 414 GLU B O 1
ATOM 7452 N N . ASN B 1 415 ? -7.121 -24.453 6.742 1 98.31 415 ASN B N 1
ATOM 7453 C CA . ASN B 1 415 ? -6.566 -23.547 5.746 1 98.31 415 ASN B CA 1
ATOM 7454 C C . ASN B 1 415 ? -5.074 -23.312 5.969 1 98.31 415 ASN B C 1
ATOM 7456 O O . ASN B 1 415 ? -4.676 -22.75 6.988 1 98.31 415 ASN B O 1
ATOM 7460 N N . TRP B 1 416 ? -4.266 -23.703 5.02 1 98.38 416 TRP B N 1
ATOM 7461 C CA . TRP B 1 416 ? -2.814 -23.562 5.078 1 98.38 416 TRP B CA 1
ATOM 7462 C C . TRP B 1 416 ? -2.326 -22.531 4.066 1 98.38 416 TRP B C 1
ATOM 7464 O O . TRP B 1 416 ? -2.787 -22.516 2.924 1 98.38 416 TRP B O 1
ATOM 7474 N N . CYS B 1 417 ? -1.499 -21.672 4.512 1 98.69 417 CYS B N 1
ATOM 7475 C CA . CYS B 1 417 ? -0.831 -20.688 3.66 1 98.69 417 CYS B CA 1
ATOM 7476 C C . CYS B 1 417 ? 0.683 -20.859 3.715 1 98.69 417 CYS B C 1
ATOM 7478 O O . CYS B 1 417 ? 1.275 -20.844 4.797 1 98.69 417 CYS B O 1
ATOM 7480 N N . LEU B 1 418 ? 1.322 -21.062 2.604 1 98.75 418 LEU B N 1
ATOM 7481 C CA . LEU B 1 418 ? 2.773 -21.172 2.508 1 98.75 418 LEU B CA 1
ATOM 7482 C C . LEU B 1 418 ? 3.373 -19.969 1.8 1 98.75 418 LEU B C 1
ATOM 7484 O O . LEU B 1 418 ? 3.162 -19.781 0.6 1 98.75 418 LEU B O 1
ATOM 7488 N N . VAL B 1 419 ? 4.148 -19.141 2.508 1 98.75 419 VAL B N 1
ATOM 7489 C CA . VAL B 1 419 ? 4.719 -17.922 1.932 1 98.75 419 VAL B CA 1
ATOM 7490 C C . VAL B 1 419 ? 6.176 -17.781 2.365 1 98.75 419 VAL B C 1
ATOM 7492 O O . VAL B 1 419 ? 6.605 -18.406 3.334 1 98.75 419 VAL B O 1
ATOM 7495 N N . GLY B 1 420 ? 6.941 -17 1.645 1 98.56 420 GLY B N 1
ATOM 7496 C CA . GLY B 1 420 ? 8.281 -16.625 2.061 1 98.56 420 GLY B CA 1
ATOM 7497 C C . GLY B 1 420 ? 8.297 -15.523 3.109 1 98.56 420 GLY B C 1
ATOM 7498 O O . GLY B 1 420 ? 7.262 -14.906 3.381 1 98.56 420 GLY B O 1
ATOM 7499 N N . ASP B 1 421 ? 9.484 -15.305 3.646 1 98.44 421 ASP B N 1
ATOM 7500 C CA . ASP B 1 421 ? 9.648 -14.328 4.719 1 98.44 421 ASP B CA 1
ATOM 7501 C C . ASP B 1 421 ? 9.359 -12.914 4.227 1 98.44 421 ASP B C 1
ATOM 7503 O O . ASP B 1 421 ? 8.609 -12.172 4.867 1 98.44 421 ASP B O 1
ATOM 7507 N N . LEU B 1 422 ? 9.844 -12.492 3.096 1 98.06 422 LEU B N 1
ATOM 7508 C CA . LEU B 1 422 ? 9.594 -11.141 2.596 1 98.06 422 LEU B CA 1
ATOM 7509 C C . LEU B 1 422 ? 8.125 -10.961 2.246 1 98.06 422 LEU B C 1
ATOM 7511 O O . LEU B 1 422 ? 7.566 -9.875 2.432 1 98.06 422 LEU B O 1
ATOM 7515 N N . THR B 1 423 ? 7.516 -12.031 1.688 1 98.31 423 THR B N 1
ATOM 7516 C CA . THR B 1 423 ? 6.086 -11.984 1.401 1 98.31 423 THR B CA 1
ATOM 7517 C C . THR B 1 423 ? 5.289 -11.742 2.68 1 98.31 423 THR B C 1
ATOM 7519 O O . THR B 1 423 ? 4.348 -10.945 2.688 1 98.31 423 THR B O 1
ATOM 7522 N N . ALA B 1 424 ? 5.66 -12.406 3.74 1 98.62 424 ALA B N 1
ATOM 7523 C CA . ALA B 1 424 ? 4.988 -12.211 5.023 1 98.62 424 ALA B CA 1
ATOM 7524 C C . ALA B 1 424 ? 5.188 -10.789 5.539 1 98.62 424 ALA B C 1
ATOM 7526 O O . ALA B 1 424 ? 4.25 -10.172 6.047 1 98.62 424 ALA B O 1
ATOM 7527 N N . LEU B 1 425 ? 6.387 -10.305 5.387 1 98.19 425 LEU B N 1
ATOM 7528 C CA . LEU B 1 425 ? 6.699 -8.953 5.852 1 98.19 425 LEU B CA 1
ATOM 7529 C C . LEU B 1 425 ? 5.879 -7.918 5.094 1 98.19 425 LEU B C 1
ATOM 7531 O O . LEU B 1 425 ? 5.516 -6.879 5.648 1 98.19 425 LEU B O 1
ATOM 7535 N N . TYR B 1 426 ? 5.535 -8.188 3.875 1 97.38 426 TYR B N 1
ATOM 7536 C CA . TYR B 1 426 ? 4.75 -7.285 3.043 1 97.38 426 TYR B CA 1
ATOM 7537 C C . TYR B 1 426 ? 3.342 -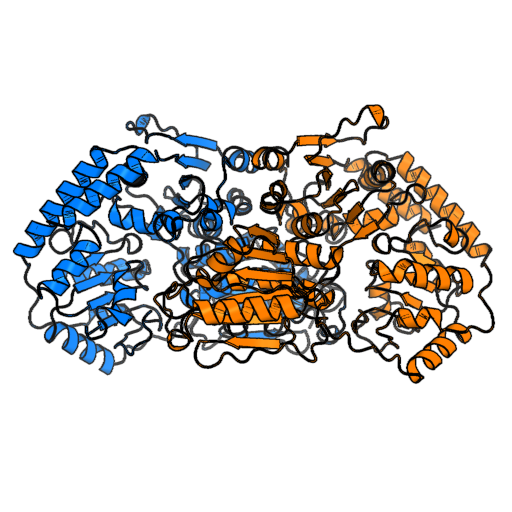7.113 3.604 1 97.38 426 TYR B C 1
ATOM 7539 O O . TYR B 1 426 ? 2.674 -6.117 3.324 1 97.38 426 TYR B O 1
ATOM 7547 N N . ASP B 1 427 ? 2.893 -8.062 4.344 1 97.94 427 ASP B N 1
ATOM 7548 C CA . ASP B 1 427 ? 1.478 -8.133 4.695 1 97.94 427 ASP B CA 1
ATOM 7549 C C . ASP B 1 427 ? 1.291 -8.234 6.207 1 97.94 427 ASP B C 1
ATOM 7551 O O . ASP B 1 427 ? 0.444 -8.984 6.688 1 97.94 427 ASP B O 1
ATOM 7555 N N . LEU B 1 428 ? 1.992 -7.477 6.977 1 98.19 428 LEU B N 1
ATOM 7556 C CA . LEU B 1 428 ? 2.039 -7.57 8.43 1 98.19 428 LEU B CA 1
ATOM 7557 C C . LEU B 1 428 ? 0.691 -7.203 9.047 1 98.19 428 LEU B C 1
ATOM 7559 O O . LEU B 1 428 ? 0.387 -7.605 10.172 1 98.19 428 LEU B O 1
ATOM 7563 N N . SER B 1 429 ? -0.146 -6.422 8.375 1 97.56 429 SER B N 1
ATOM 7564 C CA . SER B 1 429 ? -1.438 -6 8.906 1 97.56 429 SER B CA 1
ATOM 7565 C C . SER B 1 429 ? -2.525 -7.023 8.586 1 97.56 429 SER B C 1
ATOM 7567 O O . SER B 1 429 ? -3.652 -6.91 9.078 1 97.56 429 SER B O 1
ATOM 7569 N N . SER B 1 430 ? -2.229 -8.008 7.875 1 98.25 430 SER B N 1
ATOM 7570 C CA . SER B 1 430 ? -3.201 -8.906 7.266 1 98.25 430 SER B CA 1
ATOM 7571 C C . SER B 1 430 ? -4.039 -9.617 8.32 1 98.25 430 SER B C 1
ATOM 7573 O O . SER B 1 430 ? -5.234 -9.852 8.125 1 98.25 430 SER B O 1
ATOM 7575 N N . LEU B 1 431 ? -3.455 -9.945 9.523 1 98.19 431 LEU B N 1
ATOM 7576 C CA . LEU B 1 431 ? -4.109 -10.812 10.5 1 98.19 431 LEU B CA 1
ATOM 7577 C C . LEU B 1 431 ? -5.207 -10.062 11.242 1 98.19 431 LEU B C 1
ATOM 7579 O O . LEU B 1 431 ? -5.977 -10.664 12 1 98.19 431 LEU B O 1
ATOM 7583 N N . TRP B 1 432 ? -5.387 -8.75 10.984 1 97.5 432 TRP B N 1
ATOM 7584 C CA . TRP B 1 432 ? -6.395 -7.875 11.57 1 97.5 432 TRP B CA 1
ATOM 7585 C C . TRP B 1 432 ? -7.789 -8.484 11.438 1 97.5 432 TRP B C 1
ATOM 7587 O O . TRP B 1 432 ? -8.578 -8.461 12.383 1 97.5 432 TRP B O 1
ATOM 7597 N N . VAL B 1 433 ? -8.086 -9.133 10.336 1 97.75 433 VAL B N 1
ATOM 7598 C CA . VAL B 1 433 ? -9.445 -9.492 9.953 1 97.75 433 VAL B CA 1
ATOM 7599 C C . VAL B 1 433 ? -9.844 -10.812 10.609 1 97.75 433 VAL B C 1
ATOM 7601 O O . VAL B 1 433 ? -11.023 -11.164 10.648 1 97.75 433 VAL B O 1
ATOM 7604 N N . THR B 1 434 ? -8.945 -11.555 11.195 1 96.69 434 THR B N 1
ATOM 7605 C CA . THR B 1 434 ? -9.125 -12.953 11.57 1 96.69 434 THR B CA 1
ATOM 7606 C C . THR B 1 434 ? -10.32 -13.109 12.5 1 96.69 434 THR B C 1
ATOM 7608 O O . THR B 1 434 ? -11.102 -14.062 12.367 1 96.69 434 THR B O 1
ATOM 7611 N N . SER B 1 435 ? -10.57 -12.133 13.422 1 94.94 435 SER B N 1
ATOM 7612 C CA . SER B 1 435 ? -11.648 -12.242 14.406 1 94.94 435 SER B CA 1
ATOM 7613 C C . SER B 1 435 ? -13.016 -12.094 13.742 1 94.94 435 SER B C 1
ATOM 7615 O O . SER B 1 435 ? -14.039 -12.414 14.344 1 94.94 435 SER B O 1
ATOM 7617 N N . GLN B 1 436 ? -13.031 -11.68 12.531 1 96.38 436 GLN B N 1
ATOM 7618 C CA . GLN B 1 436 ? -14.281 -11.422 11.836 1 96.38 436 GLN B CA 1
ATOM 7619 C C . GLN B 1 436 ? -14.664 -12.594 10.938 1 96.38 436 GLN B C 1
ATOM 7621 O O . GLN B 1 436 ? -15.75 -12.609 10.344 1 96.38 436 GLN B O 1
ATOM 7626 N N . LEU B 1 437 ? -13.781 -13.602 10.828 1 97.19 437 LEU B N 1
ATOM 7627 C CA . LEU B 1 437 ? -13.953 -14.656 9.836 1 97.19 437 LEU B CA 1
ATOM 7628 C C . LEU B 1 437 ? -14.734 -15.828 10.422 1 97.19 437 LEU B C 1
ATOM 7630 O O . LEU B 1 437 ? -14.625 -16.125 11.609 1 97.19 437 LEU B O 1
ATOM 7634 N N . ASP B 1 438 ? -15.492 -16.484 9.57 1 92.94 438 ASP B N 1
ATOM 7635 C CA . ASP B 1 438 ? -16.188 -17.719 9.938 1 92.94 438 ASP B CA 1
ATOM 7636 C C . ASP B 1 438 ? -15.219 -18.891 10.047 1 92.94 438 ASP B C 1
ATOM 7638 O O . ASP B 1 438 ? -15.398 -19.766 10.891 1 92.94 438 ASP B O 1
ATOM 7642 N N . ALA B 1 439 ? -14.25 -18.906 9.117 1 90.19 439 ALA B N 1
ATOM 7643 C CA . ALA B 1 439 ? -13.219 -19.938 9.172 1 90.19 439 ALA B CA 1
ATOM 7644 C C . ALA B 1 439 ? -12.453 -19.875 10.492 1 90.19 439 ALA B C 1
ATOM 7646 O O . ALA B 1 439 ? -12.172 -18.781 11.008 1 90.19 439 ALA B O 1
ATOM 7647 N N . LYS B 1 440 ? -12.07 -21.078 10.961 1 90.31 440 LYS B N 1
ATOM 7648 C CA . LYS B 1 440 ? -11.523 -21.062 12.312 1 90.31 440 LYS B CA 1
ATOM 7649 C C . LYS B 1 440 ? -10.086 -21.578 12.328 1 90.31 440 LYS B C 1
ATOM 7651 O O . LYS B 1 440 ? -9.312 -21.25 13.234 1 90.31 440 LYS B O 1
ATOM 7656 N N . LYS B 1 441 ? -9.742 -22.375 11.359 1 95.94 441 LYS B N 1
ATOM 7657 C CA . LYS B 1 441 ? -8.43 -23 11.414 1 95.94 441 LYS B CA 1
ATOM 7658 C C . LYS B 1 441 ? -7.496 -22.422 10.352 1 95.94 441 LYS B C 1
ATOM 7660 O O . LYS B 1 441 ? -7.645 -22.719 9.164 1 95.94 441 LYS B O 1
ATOM 7665 N N . PHE B 1 442 ? -6.578 -21.688 10.828 1 98 442 PHE B N 1
ATOM 7666 C CA . PHE B 1 442 ? -5.605 -21.031 9.961 1 98 442 PHE B CA 1
ATOM 7667 C C . PHE B 1 442 ? -4.184 -21.438 10.352 1 98 442 PHE B C 1
ATOM 7669 O O . PHE B 1 442 ? -3.828 -21.391 11.531 1 98 442 PHE B O 1
ATOM 7676 N N . ARG B 1 443 ? -3.422 -21.844 9.375 1 97.88 443 ARG B N 1
ATOM 7677 C CA . ARG B 1 443 ? -1.992 -22.109 9.523 1 97.88 443 ARG B CA 1
ATOM 7678 C C . ARG B 1 443 ? -1.188 -21.312 8.5 1 97.88 443 ARG B C 1
ATOM 7680 O O . ARG B 1 443 ? -1.264 -21.578 7.297 1 97.88 443 ARG B O 1
ATOM 7687 N N . VAL B 1 444 ? -0.48 -20.344 8.969 1 98.75 444 VAL B N 1
ATOM 7688 C CA . VAL B 1 444 ? 0.408 -19.594 8.094 1 98.75 444 VAL B CA 1
ATOM 7689 C C . VAL B 1 444 ? 1.843 -20.078 8.258 1 98.75 444 VAL B C 1
ATOM 7691 O O . VAL B 1 444 ? 2.457 -19.891 9.312 1 98.75 444 VAL B O 1
ATOM 7694 N N . VAL B 1 445 ? 2.326 -20.688 7.25 1 98.81 445 VAL B N 1
ATOM 7695 C CA . VAL B 1 445 ? 3.695 -21.203 7.219 1 98.81 445 VAL B CA 1
ATOM 7696 C C . VAL B 1 445 ? 4.605 -20.172 6.535 1 98.81 445 VAL B C 1
ATOM 7698 O O . VAL B 1 445 ? 4.445 -19.891 5.344 1 98.81 445 VAL B O 1
ATOM 7701 N N . VAL B 1 446 ? 5.535 -19.656 7.305 1 98.88 446 VAL B N 1
ATOM 7702 C CA . VAL B 1 446 ? 6.508 -18.703 6.77 1 98.88 446 VAL B CA 1
ATOM 7703 C C . VAL B 1 446 ? 7.855 -19.406 6.59 1 98.88 446 VAL B C 1
ATOM 7705 O O . VAL B 1 446 ? 8.508 -19.766 7.57 1 98.88 446 VAL B O 1
ATOM 7708 N N . ILE B 1 447 ? 8.227 -19.578 5.371 1 98.75 447 ILE B N 1
ATOM 7709 C CA . ILE B 1 447 ? 9.57 -20.062 5.102 1 98.75 447 ILE B CA 1
ATOM 7710 C C . ILE B 1 447 ? 10.578 -18.938 5.262 1 98.75 447 ILE B C 1
ATOM 7712 O O . ILE B 1 447 ? 10.75 -18.109 4.359 1 98.75 447 ILE B O 1
ATOM 7716 N N . ASN B 1 448 ? 11.242 -18.922 6.348 1 98.56 448 ASN B N 1
ATOM 7717 C CA . ASN B 1 448 ? 12.18 -17.844 6.68 1 98.56 448 ASN B CA 1
ATOM 7718 C C . ASN B 1 448 ? 13.617 -18.266 6.379 1 98.56 448 ASN B C 1
ATOM 7720 O O . ASN B 1 448 ? 14.32 -18.766 7.254 1 98.56 448 ASN B O 1
ATOM 7724 N N . ASN B 1 449 ? 13.992 -18 5.18 1 96.75 449 ASN B N 1
ATOM 7725 C CA . ASN B 1 449 ? 15.367 -18.297 4.777 1 96.75 449 ASN B CA 1
ATOM 7726 C C . ASN B 1 449 ? 16.234 -17.047 4.777 1 96.75 449 ASN B C 1
ATOM 7728 O O . ASN B 1 449 ? 17.297 -17.031 4.156 1 96.75 449 ASN B O 1
ATOM 7732 N N . GLY B 1 450 ? 15.75 -15.969 5.305 1 95.19 450 GLY B N 1
ATOM 7733 C CA . GLY B 1 450 ? 16.562 -14.805 5.621 1 95.19 450 GLY B CA 1
ATOM 7734 C C . GLY B 1 450 ? 16.625 -13.797 4.488 1 95.19 450 GLY B C 1
ATOM 7735 O O . GLY B 1 450 ? 17.609 -13.07 4.352 1 95.19 450 GLY B O 1
ATOM 7736 N N . GLY B 1 451 ? 15.711 -13.75 3.635 1 95.31 451 GLY B N 1
ATOM 7737 C CA . GLY B 1 451 ? 15.688 -12.773 2.559 1 95.31 451 GLY B CA 1
ATOM 7738 C C . GLY B 1 451 ? 15.273 -13.367 1.224 1 95.31 451 GLY B C 1
ATOM 7739 O O . GLY B 1 451 ? 14.688 -14.453 1.174 1 95.31 451 GLY B O 1
ATOM 7740 N N . GLY B 1 452 ? 15.445 -12.57 0.184 1 93.69 452 GLY B N 1
ATOM 7741 C CA . GLY B 1 452 ? 15.094 -12.992 -1.161 1 93.69 452 GLY B CA 1
ATOM 7742 C C . GLY B 1 452 ? 16.078 -13.977 -1.753 1 93.69 452 GLY B C 1
ATOM 7743 O O . GLY B 1 452 ? 16.781 -13.664 -2.719 1 93.69 452 GLY B O 1
ATOM 7744 N N . GLN B 1 453 ? 15.977 -15.195 -1.39 1 90.75 453 GLN B N 1
ATOM 7745 C CA . GLN B 1 453 ? 16.984 -16.172 -1.762 1 90.75 453 GLN B CA 1
ATOM 7746 C C . GLN B 1 453 ? 16.812 -16.641 -3.207 1 90.75 453 GLN B C 1
ATOM 7748 O O . GLN B 1 453 ? 17.703 -17.266 -3.783 1 90.75 453 GLN B O 1
ATOM 7753 N N . ILE B 1 454 ? 15.664 -16.281 -3.756 1 87.44 454 ILE B N 1
ATOM 7754 C CA . ILE B 1 454 ? 15.484 -16.531 -5.184 1 87.44 454 ILE B CA 1
ATOM 7755 C C . ILE B 1 454 ? 16.547 -15.781 -5.977 1 87.44 454 ILE B C 1
ATOM 7757 O O . ILE B 1 454 ? 16.969 -16.234 -7.043 1 87.44 454 ILE B O 1
ATOM 7761 N N . PHE B 1 455 ? 17.016 -14.648 -5.465 1 85.94 455 PHE B N 1
ATOM 7762 C CA . PHE B 1 455 ? 17.969 -13.805 -6.168 1 85.94 455 PHE B CA 1
ATOM 7763 C C . PHE B 1 455 ? 19.391 -14.266 -5.906 1 85.94 455 PHE B C 1
ATOM 7765 O O . PHE B 1 455 ? 20.312 -13.898 -6.641 1 85.94 455 PHE B O 1
ATOM 7772 N N . HIS B 1 456 ? 19.594 -14.984 -4.863 1 83.5 456 HIS B N 1
ATOM 7773 C CA . HIS B 1 456 ? 20.922 -15.5 -4.566 1 83.5 456 HIS B CA 1
ATOM 7774 C C . HIS B 1 456 ? 21.438 -16.391 -5.695 1 83.5 456 HIS B C 1
ATOM 7776 O O . HIS B 1 456 ? 22.609 -16.328 -6.059 1 83.5 456 HIS B O 1
ATOM 7782 N N . ARG B 1 457 ? 20.531 -17.125 -6.227 1 76.75 457 ARG B N 1
ATOM 7783 C CA . ARG B 1 457 ? 20.906 -18.047 -7.297 1 76.75 457 ARG B CA 1
ATOM 7784 C C . ARG B 1 457 ? 21.047 -17.312 -8.625 1 76.75 457 ARG B C 1
ATOM 7786 O O . ARG B 1 457 ? 21.828 -17.734 -9.492 1 76.75 457 ARG B O 1
ATOM 7793 N N . MET B 1 458 ? 20.484 -16.188 -8.672 1 80.69 458 MET B N 1
ATOM 7794 C CA . MET B 1 458 ? 20.438 -15.477 -9.938 1 80.69 458 MET B CA 1
ATOM 7795 C C . MET B 1 458 ? 21.625 -14.516 -10.062 1 80.69 458 MET B C 1
ATOM 7797 O O . MET B 1 458 ? 22.25 -14.422 -11.117 1 80.69 458 MET B O 1
ATOM 7801 N N . PHE B 1 459 ? 21.922 -13.633 -9.094 1 82.5 459 PHE B N 1
ATOM 7802 C CA . PHE B 1 459 ? 22.844 -12.508 -9.234 1 82.5 459 PHE B CA 1
ATOM 7803 C C . PHE B 1 459 ? 24.016 -12.648 -8.258 1 82.5 459 PHE B C 1
ATOM 7805 O O . PHE B 1 459 ? 25.062 -12.047 -8.461 1 82.5 459 PHE B O 1
ATOM 7812 N N . LYS B 1 460 ? 24.047 -13.414 -7.238 1 82.25 460 LYS B N 1
ATOM 7813 C CA . LYS B 1 460 ? 25.078 -13.625 -6.23 1 82.25 460 LYS B CA 1
ATOM 7814 C C . LYS B 1 460 ? 25.547 -12.305 -5.629 1 82.25 460 LYS B C 1
ATOM 7816 O O . LYS B 1 460 ? 26.75 -12.031 -5.551 1 82.25 460 LYS B O 1
ATOM 7821 N N . LYS B 1 461 ? 24.734 -11.344 -5.441 1 89.38 461 LYS B N 1
ATOM 7822 C CA . LYS B 1 461 ? 25 -10.062 -4.789 1 89.38 461 LYS B CA 1
ATOM 7823 C C . LYS B 1 461 ? 24.062 -9.844 -3.607 1 89.38 461 LYS B C 1
ATOM 7825 O O . LYS B 1 461 ? 22.859 -10.055 -3.719 1 89.38 461 LYS B O 1
ATOM 7830 N N . GLU B 1 462 ? 24.594 -9.328 -2.576 1 90.19 462 GLU B N 1
ATOM 7831 C CA . GLU B 1 462 ? 23.875 -9.164 -1.322 1 90.19 462 GLU B CA 1
ATOM 7832 C C . GLU B 1 462 ? 22.797 -8.086 -1.442 1 90.19 462 GLU B C 1
ATOM 7834 O O . GLU B 1 462 ? 21.75 -8.18 -0.802 1 90.19 462 GLU B O 1
ATOM 7839 N N . ILE B 1 463 ? 22.984 -7.133 -2.299 1 92.12 463 ILE B N 1
ATOM 7840 C CA . ILE B 1 463 ? 22.125 -5.961 -2.414 1 92.12 463 ILE B CA 1
ATOM 7841 C C . ILE B 1 463 ? 20.734 -6.383 -2.914 1 92.12 463 ILE B C 1
ATOM 7843 O O . ILE B 1 463 ? 19.766 -5.648 -2.758 1 92.12 463 ILE B O 1
ATOM 7847 N N . PHE B 1 464 ? 20.641 -7.648 -3.424 1 92.19 464 PHE B N 1
ATOM 7848 C CA . PHE B 1 464 ? 19.375 -8.148 -3.938 1 92.19 464 PHE B CA 1
ATOM 7849 C C . PHE B 1 464 ? 18.578 -8.828 -2.832 1 92.19 464 PHE B C 1
ATOM 7851 O O . PHE B 1 464 ? 17.359 -9.016 -2.961 1 92.19 464 PHE B O 1
ATOM 7858 N N . ILE B 1 465 ? 19.188 -9.188 -1.798 1 92.94 465 ILE B N 1
ATOM 7859 C CA . ILE B 1 465 ? 18.672 -10.266 -0.959 1 92.94 465 ILE B CA 1
ATOM 7860 C C . ILE B 1 465 ? 17.766 -9.688 0.124 1 92.94 465 ILE B C 1
ATOM 7862 O O . ILE B 1 465 ? 16.859 -10.367 0.623 1 92.94 465 ILE B O 1
ATOM 7866 N N . ASN B 1 466 ? 17.969 -8.305 0.453 1 94.75 466 ASN B N 1
ATOM 7867 C CA . ASN B 1 466 ? 17.297 -7.758 1.627 1 94.75 466 ASN B CA 1
ATOM 7868 C C . ASN B 1 466 ? 17.484 -8.648 2.848 1 94.75 466 ASN B C 1
ATOM 7870 O O . ASN B 1 466 ? 16.516 -9.047 3.492 1 94.75 466 ASN B O 1
ATOM 7874 N N . LYS B 1 467 ? 18.656 -8.945 3.154 1 94.94 467 LYS B N 1
ATOM 7875 C CA . LYS B 1 467 ? 19.016 -9.875 4.227 1 94.94 467 LYS B CA 1
ATOM 7876 C C . LYS B 1 467 ? 18.5 -9.375 5.574 1 94.94 467 LYS B C 1
ATOM 7878 O O . LYS B 1 467 ? 18.562 -8.188 5.871 1 94.94 467 LYS B O 1
ATOM 7883 N N . HIS B 1 468 ? 17.969 -10.281 6.352 1 96 468 HIS B N 1
ATOM 7884 C CA . HIS B 1 468 ? 17.469 -9.922 7.672 1 96 468 HIS B CA 1
ATOM 7885 C C . HIS B 1 468 ? 17.5 -11.117 8.617 1 96 468 HIS B C 1
ATOM 7887 O O . HIS B 1 468 ? 17.766 -12.242 8.188 1 96 468 HIS B O 1
ATOM 7893 N N . GLN B 1 469 ? 17.25 -10.883 9.883 1 95.62 469 GLN B N 1
ATOM 7894 C CA . GLN B 1 469 ? 17.188 -11.922 10.914 1 95.62 469 GLN B CA 1
ATOM 7895 C C . GLN B 1 469 ? 15.898 -11.82 11.719 1 95.62 469 GLN B C 1
ATOM 7897 O O . GLN B 1 469 ? 15.875 -12.148 12.906 1 95.62 469 GLN B O 1
ATOM 7902 N N . ILE B 1 470 ? 14.875 -11.344 11.102 1 96.88 470 ILE B N 1
ATOM 7903 C CA . ILE B 1 470 ? 13.594 -11.109 11.758 1 96.88 470 ILE B CA 1
ATOM 7904 C C . ILE B 1 470 ? 12.93 -12.445 12.086 1 96.88 470 ILE B C 1
ATOM 7906 O O . ILE B 1 470 ? 12.945 -13.375 11.273 1 96.88 470 ILE B O 1
ATOM 7910 N N . SER B 1 471 ? 12.438 -12.57 13.312 1 97.31 471 SER B N 1
ATOM 7911 C CA . SER B 1 471 ? 11.57 -13.672 13.719 1 97.31 471 SER B CA 1
ATOM 7912 C C . SER B 1 471 ? 10.102 -13.273 13.656 1 97.31 471 SER B C 1
ATOM 7914 O O . SER B 1 471 ? 9.742 -12.141 13.992 1 97.31 471 SER B O 1
ATOM 7916 N N . PHE B 1 472 ? 9.266 -14.188 13.352 1 98.5 472 PHE B N 1
ATOM 7917 C CA . PHE B 1 472 ? 7.852 -13.867 13.211 1 98.5 472 PHE B CA 1
ATOM 7918 C C . PHE B 1 472 ? 7.094 -14.172 14.5 1 98.5 472 PHE B C 1
ATOM 7920 O O . PHE B 1 472 ? 5.863 -14.117 14.531 1 98.5 472 PHE B O 1
ATOM 7927 N N . GLU B 1 473 ? 7.844 -14.508 15.539 1 98.62 473 GLU B N 1
ATOM 7928 C CA . GLU B 1 473 ? 7.23 -14.758 16.844 1 98.62 473 GLU B CA 1
ATOM 7929 C C . GLU B 1 473 ? 6.488 -13.523 17.344 1 98.62 473 GLU B C 1
ATOM 7931 O O . GLU B 1 473 ? 5.352 -13.625 17.812 1 98.62 473 GLU B O 1
ATOM 7936 N N . SER B 1 474 ? 7.145 -12.422 17.297 1 98.19 474 SER B N 1
ATOM 7937 C CA . SER B 1 474 ? 6.547 -11.18 17.766 1 98.19 474 SER B CA 1
ATOM 7938 C C . SER B 1 474 ? 5.328 -10.805 16.938 1 98.19 474 SER B C 1
ATOM 7940 O O . SER B 1 474 ? 4.363 -10.234 17.453 1 98.19 474 SER B O 1
ATOM 7942 N N . TRP B 1 475 ? 5.402 -11.078 15.633 1 98.38 475 TRP B N 1
ATOM 7943 C CA . TRP B 1 475 ? 4.254 -10.836 14.766 1 98.38 475 TRP B CA 1
ATOM 7944 C C . TRP B 1 475 ? 3.047 -11.656 15.219 1 98.38 475 TRP B C 1
ATOM 7946 O O . TRP B 1 475 ? 1.935 -11.133 15.312 1 98.38 475 TRP B O 1
ATOM 7956 N N . ALA B 1 476 ? 3.252 -12.938 15.5 1 98.5 476 ALA B N 1
ATOM 7957 C CA . ALA B 1 476 ? 2.195 -13.805 16.016 1 98.5 476 ALA B CA 1
ATOM 7958 C C . ALA B 1 476 ? 1.609 -13.25 17.312 1 98.5 476 ALA B C 1
ATOM 7960 O O . ALA B 1 476 ? 0.389 -13.148 17.453 1 98.5 476 ALA B O 1
ATOM 7961 N N . LYS B 1 477 ? 2.48 -12.852 18.188 1 98.06 477 LYS B N 1
ATOM 7962 C CA . LYS B 1 477 ? 2.062 -12.352 19.484 1 98.06 477 LYS B CA 1
ATOM 7963 C C . LYS B 1 477 ? 1.232 -11.078 19.344 1 98.06 477 LYS B C 1
ATOM 7965 O O . LYS B 1 477 ? 0.233 -10.898 20.047 1 98.06 477 LYS B O 1
ATOM 7970 N N . MET B 1 478 ? 1.628 -10.234 18.484 1 97.62 478 MET B N 1
ATOM 7971 C CA . MET B 1 478 ? 0.94 -8.969 18.266 1 97.62 478 MET B CA 1
ATOM 7972 C C . MET B 1 478 ? -0.529 -9.195 17.922 1 97.62 478 MET B C 1
ATOM 7974 O O . MET B 1 478 ? -1.396 -8.43 18.344 1 97.62 478 MET B O 1
ATOM 7978 N N . TRP B 1 479 ? -0.779 -10.258 17.219 1 97.56 479 TRP B N 1
ATOM 7979 C CA . TRP B 1 479 ? -2.129 -10.516 16.734 1 97.56 479 TRP B CA 1
ATOM 7980 C C . TRP B 1 479 ? -2.789 -11.641 17.516 1 97.56 479 TRP B C 1
ATOM 7982 O O . TRP B 1 479 ? -3.818 -12.18 17.094 1 97.56 479 TRP B O 1
ATOM 7992 N N . ASN B 1 480 ? -2.201 -12.102 18.578 1 96.94 480 ASN B N 1
ATOM 7993 C CA . ASN B 1 480 ? -2.715 -13.141 19.469 1 96.94 480 ASN B CA 1
ATOM 7994 C C . ASN B 1 480 ? -2.826 -14.484 18.734 1 96.94 480 ASN B C 1
ATOM 7996 O O . ASN B 1 480 ? -3.842 -15.172 18.859 1 96.94 480 ASN B O 1
ATOM 8000 N N . TRP B 1 481 ? -1.92 -14.797 17.891 1 98.12 481 TRP B N 1
ATOM 8001 C CA . TRP B 1 481 ? -1.793 -16.109 17.266 1 98.12 481 TRP B CA 1
ATOM 8002 C C . TRP B 1 481 ? -0.738 -16.953 17.969 1 98.12 481 TRP B C 1
ATOM 8004 O O . TRP B 1 481 ? 0.15 -16.422 18.641 1 98.12 481 TRP B O 1
ATOM 8014 N N . SER B 1 482 ? -0.862 -18.234 17.875 1 98 482 SER B N 1
ATOM 8015 C CA . SER B 1 482 ? 0.175 -19.141 18.359 1 98 482 SER B CA 1
ATOM 8016 C C . SER B 1 482 ? 1.348 -19.203 17.391 1 98 482 SER B C 1
ATOM 8018 O O . SER B 1 482 ? 1.215 -18.828 16.219 1 98 482 SER B O 1
ATOM 8020 N N . TYR B 1 483 ? 2.494 -19.609 17.938 1 98.12 483 TYR B N 1
ATOM 8021 C CA . TYR B 1 483 ? 3.725 -19.594 17.156 1 98.12 483 TYR B CA 1
ATOM 8022 C C . TYR B 1 483 ? 4.555 -20.844 17.422 1 98.12 483 TYR B C 1
ATOM 8024 O O . TYR B 1 483 ? 4.645 -21.312 18.562 1 98.12 483 TYR B O 1
ATOM 8032 N N . ASP B 1 484 ? 5.105 -21.422 16.359 1 96.69 484 ASP B N 1
ATOM 8033 C CA . ASP B 1 484 ? 6.121 -22.469 16.438 1 96.69 484 ASP B CA 1
ATOM 8034 C C . ASP B 1 484 ? 7.234 -22.219 15.422 1 96.69 484 ASP B C 1
ATOM 8036 O O . ASP B 1 484 ? 6.977 -21.75 14.312 1 96.69 484 ASP B O 1
ATOM 8040 N N . LYS B 1 485 ? 8.414 -22.531 15.836 1 97.5 485 LYS B N 1
ATOM 8041 C CA . LYS B 1 485 ? 9.555 -22.531 14.922 1 97.5 485 LYS B CA 1
ATOM 8042 C C . LYS B 1 485 ? 10.055 -23.953 14.664 1 97.5 485 LYS B C 1
ATOM 8044 O O . LYS B 1 485 ? 10.312 -24.703 15.602 1 97.5 485 LYS B O 1
ATOM 8049 N N . TRP B 1 486 ? 10.133 -24.281 13.406 1 97.06 486 TRP B N 1
ATOM 8050 C CA . TRP B 1 486 ? 10.57 -25.625 13.047 1 97.06 486 TRP B CA 1
ATOM 8051 C C . TRP B 1 486 ? 11.867 -25.578 12.242 1 97.06 486 TRP B C 1
ATOM 8053 O O . TRP B 1 486 ? 11.945 -24.938 11.203 1 97.06 486 TRP B O 1
ATOM 8063 N N . HIS B 1 487 ? 12.906 -26.25 12.695 1 97.5 487 HIS B N 1
ATOM 8064 C CA . HIS B 1 487 ? 14.133 -26.484 11.945 1 97.5 487 HIS B CA 1
ATOM 8065 C C . HIS B 1 487 ? 14.078 -27.828 11.219 1 97.5 487 HIS B C 1
ATOM 8067 O O . HIS B 1 487 ? 14.883 -28.078 10.312 1 97.5 487 HIS B O 1
ATOM 8073 N N . THR B 1 488 ? 13.188 -28.641 11.695 1 96.06 488 THR B N 1
ATOM 8074 C CA . THR B 1 488 ? 12.805 -29.922 11.102 1 96.06 488 THR B CA 1
ATOM 8075 C C . THR B 1 488 ? 11.297 -30.141 11.219 1 96.06 488 THR B C 1
ATOM 8077 O O . THR B 1 488 ? 10.695 -29.828 12.242 1 96.06 488 THR B O 1
ATOM 8080 N N . ILE B 1 489 ? 10.727 -30.641 10.125 1 95.88 489 ILE B N 1
ATOM 8081 C CA . ILE B 1 489 ? 9.289 -30.875 10.188 1 95.88 489 ILE B CA 1
ATOM 8082 C C . ILE B 1 489 ? 9.008 -32.062 11.133 1 95.88 489 ILE B C 1
ATOM 8084 O O . ILE B 1 489 ? 9.547 -33.156 10.945 1 95.88 489 ILE B O 1
ATOM 8088 N N . PRO B 1 490 ? 8.156 -31.859 12.078 1 91.75 490 PRO B N 1
ATOM 8089 C CA . PRO B 1 490 ? 7.867 -32.969 13 1 91.75 490 PRO B CA 1
ATOM 8090 C C . PRO B 1 490 ? 7.207 -34.156 12.312 1 91.75 490 PRO B C 1
ATOM 8092 O O . PRO B 1 490 ? 6.375 -33.969 11.422 1 91.75 490 PRO B O 1
ATOM 8095 N N . GLU B 1 491 ? 7.598 -35.406 12.531 1 77.69 491 GLU B N 1
ATOM 8096 C CA . GLU B 1 491 ? 7.09 -36.625 11.914 1 77.69 491 GLU B CA 1
ATOM 8097 C C . GLU B 1 491 ? 5.699 -36.969 12.438 1 77.69 491 GLU B C 1
ATOM 8099 O O . GLU B 1 491 ? 4.832 -37.375 11.664 1 77.69 491 GLU B O 1
ATOM 8104 N N . ASP B 1 492 ? 5.453 -36.969 13.789 1 68.06 492 ASP B N 1
ATOM 8105 C CA . ASP B 1 492 ? 4.227 -37.531 14.367 1 68.06 492 ASP B CA 1
ATOM 8106 C C . ASP B 1 492 ? 3.154 -36.438 14.484 1 68.06 492 ASP B C 1
ATOM 8108 O O . ASP B 1 492 ? 3.383 -35.406 15.109 1 68.06 492 ASP B O 1
ATOM 8112 N N . ASN B 1 493 ? 2.117 -36.688 13.586 1 60.44 493 ASN B N 1
ATOM 8113 C CA . ASN B 1 493 ? 0.942 -35.812 13.57 1 60.44 493 ASN B CA 1
ATOM 8114 C C . ASN B 1 493 ? 0.372 -35.625 14.969 1 60.44 493 ASN B C 1
ATOM 8116 O O . ASN B 1 493 ? -0.209 -34.562 15.266 1 60.44 493 ASN B O 1
ATOM 8120 N N . LYS B 1 494 ? 0.121 -36.844 15.602 1 53 494 LYS B N 1
ATOM 8121 C CA . LYS B 1 494 ? -0.493 -36.812 16.922 1 53 494 LYS B CA 1
ATOM 8122 C C . LYS B 1 494 ? 0.146 -35.75 17.812 1 53 494 LYS B C 1
ATOM 8124 O O . LYS B 1 494 ? -0.508 -35.188 18.703 1 53 494 LYS B O 1
ATOM 8129 N N . GLU B 1 495 ? 1.361 -35.312 17.484 1 54.03 495 GLU B N 1
ATOM 8130 C CA . GLU B 1 495 ? 2.107 -34.406 18.344 1 54.03 495 GLU B CA 1
ATOM 8131 C C . GLU B 1 495 ? 1.914 -32.969 17.922 1 54.03 495 GLU B C 1
ATOM 8133 O O . GLU B 1 495 ? 2.291 -32.031 18.656 1 54.03 495 GLU B O 1
ATOM 8138 N N . LEU B 1 496 ? 1.318 -32.875 16.719 1 69.75 496 LEU B N 1
ATOM 8139 C CA . LEU B 1 496 ? 1.234 -31.484 16.328 1 69.75 496 LEU B CA 1
ATOM 8140 C C . LEU B 1 496 ? -0.05 -30.859 16.844 1 69.75 496 LEU B C 1
ATOM 8142 O O . LEU B 1 496 ? -1.136 -31.125 16.328 1 69.75 496 LEU B O 1
ATOM 8146 N N . ASN B 1 497 ? -0.115 -30.641 18.062 1 82.5 497 ASN B N 1
ATOM 8147 C CA . ASN B 1 497 ? -1.241 -29.891 18.609 1 82.5 497 ASN B CA 1
ATOM 8148 C C . ASN B 1 497 ? -1.207 -28.422 18.188 1 82.5 497 ASN B C 1
ATOM 8150 O O . ASN B 1 497 ? -0.882 -27.547 18.984 1 82.5 497 ASN B O 1
ATOM 8154 N N . LEU B 1 498 ? -1.562 -28.297 16.875 1 90.12 498 LEU B N 1
ATOM 8155 C CA . LEU B 1 498 ? -1.566 -26.922 16.375 1 90.12 498 LEU B CA 1
ATOM 8156 C C . LEU B 1 498 ? -2.814 -26.188 16.828 1 90.12 498 LEU B C 1
ATOM 8158 O O . LEU B 1 498 ? -3.904 -26.75 16.875 1 90.12 498 LEU B O 1
ATOM 8162 N N . ALA B 1 499 ? -2.592 -24.984 17.172 1 94.75 499 ALA B N 1
ATOM 8163 C CA . ALA B 1 499 ? -3.711 -24.125 17.547 1 94.75 499 ALA B CA 1
ATOM 8164 C C . ALA B 1 499 ? -4.559 -23.75 16.328 1 94.75 499 ALA B C 1
ATOM 8166 O O . ALA B 1 499 ? -4.188 -24.062 15.195 1 94.75 499 ALA B O 1
ATOM 8167 N N . ASP B 1 500 ? -5.727 -23.234 16.531 1 95.44 500 ASP B N 1
ATOM 8168 C CA . ASP B 1 500 ? -6.621 -22.828 15.461 1 95.44 500 ASP B CA 1
ATOM 8169 C C . ASP B 1 500 ? -5.996 -21.719 14.617 1 95.44 500 ASP B C 1
ATOM 8171 O O . ASP B 1 500 ? -6.188 -21.672 13.406 1 95.44 500 ASP B O 1
ATOM 8175 N N . HIS B 1 501 ? -5.348 -20.812 15.281 1 97.62 501 HIS B N 1
ATOM 8176 C CA . HIS B 1 501 ? -4.566 -19.766 14.641 1 97.62 501 HIS B CA 1
ATOM 8177 C C . HIS B 1 501 ? -3.076 -19.938 14.922 1 97.62 501 HIS B C 1
ATOM 8179 O O . HIS B 1 501 ? -2.605 -19.625 16.016 1 97.62 501 HIS B O 1
ATOM 8185 N N . GLN B 1 502 ? -2.336 -20.375 13.859 1 97.62 502 GLN B N 1
ATOM 8186 C CA . GLN B 1 502 ? -0.961 -20.812 14.094 1 97.62 502 GLN B CA 1
ATOM 8187 C C . GLN B 1 502 ? -0.019 -20.234 13.039 1 97.62 502 GLN B C 1
ATOM 8189 O O . GLN B 1 502 ? -0.271 -20.375 11.844 1 97.62 502 GLN B O 1
ATOM 8194 N N . ILE B 1 503 ? 1.016 -19.531 13.531 1 98.56 503 ILE B N 1
ATOM 8195 C CA . ILE B 1 503 ? 2.15 -19.219 12.672 1 98.56 503 ILE B CA 1
ATOM 8196 C C . ILE B 1 503 ? 3.232 -20.281 12.836 1 98.56 503 ILE B C 1
ATOM 8198 O O . ILE B 1 503 ? 3.66 -20.578 13.953 1 98.56 503 ILE B O 1
ATOM 8202 N N . ILE B 1 504 ? 3.588 -20.859 11.773 1 98.38 504 ILE B N 1
ATOM 8203 C CA . ILE B 1 504 ? 4.695 -21.812 11.742 1 98.38 504 ILE B CA 1
ATOM 8204 C C . ILE B 1 504 ? 5.863 -21.219 10.953 1 98.38 504 ILE B C 1
ATOM 8206 O O . ILE B 1 504 ? 5.75 -20.984 9.75 1 98.38 504 ILE B O 1
ATOM 8210 N N . GLU B 1 505 ? 6.934 -20.922 11.617 1 98.75 505 GLU B N 1
ATOM 8211 C CA . GLU B 1 505 ? 8.141 -20.422 10.961 1 98.75 505 GLU B CA 1
ATOM 8212 C C . GLU B 1 505 ? 9.102 -21.562 10.641 1 98.75 505 GLU B C 1
ATOM 8214 O O . GLU B 1 505 ? 9.602 -22.234 11.547 1 98.75 505 GLU B O 1
ATOM 8219 N N . LEU B 1 506 ? 9.273 -21.828 9.391 1 98.62 506 LEU B N 1
ATOM 8220 C CA . LEU B 1 506 ? 10.258 -22.812 8.953 1 98.62 506 LEU B CA 1
ATOM 8221 C C . LEU B 1 506 ? 11.633 -22.172 8.773 1 98.62 506 LEU B C 1
ATOM 8223 O O . LEU B 1 506 ? 11.75 -21.125 8.133 1 98.62 506 LEU B O 1
ATOM 8227 N N . SER B 1 507 ? 12.625 -22.734 9.312 1 98.25 507 SER B N 1
ATOM 8228 C CA . SER B 1 507 ? 14 -22.297 9.156 1 98.25 507 SER B CA 1
ATOM 8229 C C . SER B 1 507 ? 14.844 -23.344 8.438 1 98.25 507 SER B C 1
ATOM 8231 O O . SER B 1 507 ? 15.555 -24.109 9.078 1 98.25 507 SER B O 1
ATOM 8233 N N . PRO B 1 508 ? 14.805 -23.281 7.129 1 98.25 508 PRO B N 1
ATOM 8234 C CA . PRO B 1 508 ? 15.555 -24.297 6.379 1 98.25 508 PRO B CA 1
ATOM 8235 C C . PRO B 1 508 ? 17.062 -24.219 6.605 1 98.25 508 PRO B C 1
ATOM 8237 O O . PRO B 1 508 ? 17.594 -23.125 6.785 1 98.25 508 PRO B O 1
ATOM 8240 N N . ASN B 1 509 ? 17.703 -25.359 6.562 1 97.94 509 ASN B N 1
ATOM 8241 C CA . ASN B 1 509 ? 19.172 -25.422 6.633 1 97.94 509 ASN B CA 1
ATOM 8242 C C . ASN B 1 509 ? 19.812 -25.016 5.316 1 97.94 509 ASN B C 1
ATOM 8244 O O . ASN B 1 509 ? 19.578 -25.656 4.281 1 97.94 509 ASN B O 1
ATOM 8248 N N . TRP B 1 510 ? 20.656 -24.047 5.414 1 95.38 510 TRP B N 1
ATOM 8249 C CA . TRP B 1 510 ? 21.25 -23.469 4.215 1 95.38 510 TRP B CA 1
ATOM 8250 C C . TRP B 1 510 ? 22.125 -24.484 3.498 1 95.38 510 TRP B C 1
ATOM 8252 O O . TRP B 1 510 ? 22.047 -24.641 2.277 1 95.38 510 TRP B O 1
ATOM 8262 N N . GLU B 1 511 ? 22.953 -25.188 4.184 1 96.56 511 GLU B N 1
ATOM 8263 C CA . GLU B 1 511 ? 23.875 -26.141 3.592 1 96.56 511 GLU B CA 1
ATOM 8264 C C . GLU B 1 511 ? 23.125 -27.297 2.939 1 96.56 511 GLU B C 1
ATOM 8266 O O . GLU B 1 511 ? 23.438 -27.703 1.819 1 96.56 511 GLU B O 1
ATOM 8271 N N . HIS B 1 512 ? 22.094 -27.781 3.662 1 97.31 512 HIS B N 1
ATOM 8272 C CA . HIS B 1 512 ? 21.266 -28.859 3.102 1 97.31 512 HIS B CA 1
ATOM 8273 C C . HIS B 1 512 ? 20.562 -28.406 1.827 1 97.31 512 HIS B C 1
ATOM 8275 O O . HIS B 1 512 ? 20.453 -29.172 0.866 1 97.31 512 HIS B O 1
ATOM 8281 N N . THR B 1 513 ? 20.156 -27.203 1.852 1 96.56 513 THR B N 1
ATOM 8282 C CA . THR B 1 513 ? 19.453 -26.656 0.695 1 96.56 513 THR B CA 1
ATOM 8283 C C . THR B 1 513 ? 20.391 -26.578 -0.513 1 96.56 513 THR B C 1
ATOM 8285 O O . THR B 1 513 ? 20 -26.969 -1.622 1 96.56 513 THR B O 1
ATOM 8288 N N . GLN B 1 514 ? 21.625 -26.172 -0.274 1 94.56 514 GLN B N 1
ATOM 8289 C CA . GLN B 1 514 ? 22.609 -26.062 -1.355 1 94.56 514 GLN B CA 1
ATOM 8290 C C . GLN B 1 514 ? 23 -27.438 -1.885 1 94.56 514 GLN B C 1
ATOM 8292 O O . GLN B 1 514 ? 23.109 -27.625 -3.098 1 94.56 514 GLN B O 1
ATOM 8297 N N . GLU B 1 515 ? 23.156 -28.344 -1.021 1 97.06 515 GLU B N 1
ATOM 8298 C CA . GLU B 1 515 ? 23.531 -29.688 -1.422 1 97.06 515 GLU B CA 1
ATOM 8299 C C . GLU B 1 515 ? 22.406 -30.359 -2.223 1 97.06 515 GLU B C 1
ATOM 8301 O O . GLU B 1 515 ? 22.672 -31.062 -3.197 1 97.06 515 GLU B O 1
ATOM 8306 N N . PHE B 1 516 ? 21.219 -30.141 -1.78 1 97.19 516 PHE B N 1
ATOM 8307 C CA . PHE B 1 516 ? 20.078 -30.656 -2.525 1 97.19 516 PHE B CA 1
ATOM 8308 C C . PHE B 1 516 ? 20.109 -30.172 -3.971 1 97.19 516 PHE B C 1
ATOM 8310 O O . PHE B 1 516 ? 19.984 -30.969 -4.902 1 97.19 516 PHE B O 1
ATOM 8317 N N . TRP B 1 517 ? 20.328 -28.922 -4.148 1 93.88 517 TRP B N 1
ATOM 8318 C CA . TRP B 1 517 ? 20.328 -28.344 -5.492 1 93.88 517 TRP B CA 1
ATOM 8319 C C . TRP B 1 517 ? 21.484 -28.906 -6.324 1 93.88 517 TRP B C 1
ATOM 8321 O O . TRP B 1 517 ? 21.312 -29.172 -7.52 1 93.88 517 TRP B O 1
ATOM 8331 N N . LYS B 1 518 ? 22.594 -29.062 -5.691 1 94.88 518 LYS B N 1
ATOM 8332 C CA . LYS B 1 518 ? 23.75 -29.609 -6.391 1 94.88 518 LYS B CA 1
ATOM 8333 C C . LYS B 1 518 ? 23.453 -31.016 -6.926 1 94.88 518 LYS B C 1
ATOM 8335 O O . LYS B 1 518 ? 23.703 -31.297 -8.094 1 94.88 518 LYS B O 1
ATOM 8340 N N . GLU B 1 519 ? 22.891 -31.797 -6.137 1 96.81 519 GLU B N 1
ATOM 8341 C CA . GLU B 1 519 ? 22.594 -33.188 -6.531 1 96.81 519 GLU B CA 1
ATOM 8342 C C . GLU B 1 519 ? 21.406 -33.25 -7.488 1 96.81 519 GLU B C 1
ATOM 8344 O O . GLU B 1 519 ? 21.375 -34.094 -8.383 1 96.81 519 GLU B O 1
ATOM 8349 N N . TYR B 1 520 ? 20.453 -32.406 -7.234 1 95.44 520 TYR B N 1
ATOM 8350 C CA . TYR B 1 520 ? 19.312 -32.312 -8.141 1 95.44 520 TYR B CA 1
ATOM 8351 C C . TYR B 1 520 ? 19.766 -32 -9.562 1 95.44 520 TYR B C 1
ATOM 8353 O O . TYR B 1 520 ? 19.312 -32.625 -10.523 1 95.44 520 TYR B O 1
ATOM 8361 N N . ASP B 1 521 ? 20.703 -31.047 -9.68 1 93.25 521 ASP B N 1
ATOM 8362 C CA . ASP B 1 521 ? 21.203 -30.641 -10.992 1 93.25 521 ASP B CA 1
ATOM 8363 C C . ASP B 1 521 ? 21.984 -31.781 -11.641 1 93.25 521 ASP B C 1
ATOM 8365 O O . ASP B 1 521 ? 21.953 -31.953 -12.867 1 93.25 521 ASP B O 1
ATOM 8369 N N . LEU B 1 522 ? 22.609 -32.562 -10.852 1 94.12 522 LEU B N 1
ATOM 8370 C CA . LEU B 1 522 ? 23.391 -33.688 -11.359 1 94.12 522 LEU B CA 1
ATOM 8371 C C . LEU B 1 522 ? 22.469 -34.75 -11.945 1 94.12 522 LEU B C 1
ATOM 8373 O O . LEU B 1 522 ? 22.844 -35.438 -12.898 1 94.12 522 LEU B O 1
ATOM 8377 N N . LEU B 1 523 ? 21.25 -34.875 -11.406 1 92.62 523 LEU B N 1
ATOM 8378 C CA . LEU B 1 523 ? 20.281 -35.844 -11.891 1 92.62 523 LEU B CA 1
ATOM 8379 C C . LEU B 1 523 ? 19.922 -35.594 -13.352 1 92.62 523 LEU B C 1
ATOM 8381 O O . LEU B 1 523 ? 19.547 -36.5 -14.086 1 92.62 523 LEU B O 1
ATOM 8385 N N . TRP B 1 524 ? 20.016 -34.375 -13.812 1 90.94 524 TRP B N 1
ATOM 8386 C CA . TRP B 1 524 ? 19.516 -34 -15.141 1 90.94 524 TRP B CA 1
ATOM 8387 C C . TRP B 1 524 ? 20.688 -33.781 -16.109 1 90.94 524 TRP B C 1
ATOM 8389 O O . TRP B 1 524 ? 20.469 -33.469 -17.281 1 90.94 524 TRP B O 1
ATOM 8399 N N . LYS B 1 525 ? 21.984 -33.75 -15.734 1 83 525 LYS B N 1
ATOM 8400 C CA . LYS B 1 525 ? 23.141 -33.688 -16.625 1 83 525 LYS B CA 1
ATOM 8401 C C . LYS B 1 525 ? 23.406 -35.062 -17.25 1 83 525 LYS B C 1
ATOM 8403 O O . LYS B 1 525 ? 23.969 -35.156 -18.344 1 83 525 LYS B O 1
ATOM 8408 N N . GLU B 1 526 ? 23 -36.125 -16.672 1 58.72 526 GLU B N 1
ATOM 8409 C CA . GLU B 1 526 ? 23.188 -37.469 -17.219 1 58.72 526 GLU B CA 1
ATOM 8410 C C . GLU B 1 526 ? 22.094 -37.812 -18.219 1 58.72 526 GLU B C 1
ATOM 8412 O O . GLU B 1 526 ? 20.953 -37.344 -18.094 1 58.72 526 GLU B O 1
#

pLDDT: mean 93.91, std 7.7, range [49.09, 98.94]

Solvent-accessible surface area (backbone atoms only — not comparable to full-atom values): 54524 Å² total; per-residue (Å²): 103,48,44,26,53,50,37,44,51,54,53,36,53,44,32,42,52,41,35,52,44,36,37,36,32,63,41,78,68,29,36,37,47,49,57,37,55,72,69,39,77,88,44,49,74,45,74,38,93,51,41,45,44,41,35,18,19,40,53,12,35,22,71,58,68,75,40,46,28,37,40,40,32,21,42,31,40,51,52,39,37,31,38,37,33,26,47,32,23,37,60,59,41,31,33,42,31,43,35,31,20,36,55,41,74,70,34,52,88,16,47,19,89,34,37,53,77,67,80,59,50,56,48,88,35,36,73,48,77,47,79,31,33,60,87,47,65,87,79,80,77,78,91,55,86,58,39,30,10,32,35,42,36,38,31,41,56,86,69,49,81,64,61,71,78,65,87,76,75,79,66,92,66,57,60,57,70,71,69,75,82,76,75,54,68,66,55,55,53,51,49,31,49,47,63,62,73,49,42,41,36,33,37,31,18,40,53,61,78,88,45,51,63,49,53,52,52,38,48,60,61,40,30,42,48,26,40,48,35,53,42,32,52,53,40,53,40,76,82,40,64,81,31,48,57,71,50,32,71,69,54,54,53,48,38,45,74,71,57,71,19,67,28,37,35,38,36,36,43,70,61,85,54,66,63,60,61,34,40,75,58,86,39,53,82,50,52,49,40,38,32,14,79,49,87,58,72,30,44,60,61,93,60,56,71,39,54,45,62,70,53,52,73,68,60,63,64,91,66,59,47,62,74,55,62,68,59,48,51,52,33,52,53,49,31,50,54,51,51,50,50,34,66,72,27,43,34,6,54,51,13,34,44,24,56,52,32,53,71,35,45,61,15,38,38,31,39,23,51,74,59,43,42,53,42,43,50,62,34,37,46,52,86,30,41,47,64,37,39,44,64,69,67,29,28,56,42,47,66,32,49,61,15,20,44,64,32,37,50,47,61,87,37,51,27,36,33,39,28,32,42,61,37,48,56,58,30,72,63,35,71,71,48,56,88,78,49,82,40,59,38,39,35,41,32,30,43,42,73,42,38,40,61,74,40,47,78,72,70,70,48,69,84,50,22,63,69,55,85,72,58,64,57,29,57,22,53,44,70,73,33,40,70,47,78,36,61,55,73,79,83,61,64,93,70,56,78,73,56,46,46,26,38,36,37,34,39,46,35,66,66,39,33,52,50,47,51,55,53,56,53,52,66,69,75,106,102,49,44,27,54,50,35,46,52,54,54,38,52,44,32,43,52,40,34,51,44,35,38,35,32,62,42,80,67,28,37,35,47,50,55,38,57,74,69,38,79,89,44,48,74,46,72,38,92,50,41,44,42,42,35,19,19,41,52,12,35,23,73,56,68,74,38,48,28,36,38,38,32,20,43,31,40,52,52,39,38,31,40,37,34,27,48,34,24,34,61,58,40,32,35,42,32,42,34,32,19,36,56,42,73,71,35,51,88,17,47,19,89,35,36,54,77,68,79,59,50,58,48,86,36,37,72,48,77,45,80,31,33,59,88,48,66,87,78,79,76,76,90,53,85,58,40,31,10,33,35,42,36,38,31,42,56,86,70,50,79,63,62,72,77,66,88,77,73,79,66,92,67,57,61,57,70,71,71,76,82,76,76,53,70,67,55,54,52,51,49,29,49,47,64,63,72,47,44,40,36,34,38,32,17,39,54,61,77,88,44,51,64,49,52,50,53,36,49,62,61,40,31,42,50,26,40,49,35,55,42,32,51,53,41,51,39,78,82,40,64,81,30,48,58,71,48,32,72,70,53,55,54,49,38,46,74,72,55,72,21,65,29,37,34,39,36,35,43,71,62,85,55,65,64,62,61,34,39,74,59,86,39,52,84,52,52,51,41,37,31,13,78,49,88,58,70,30,45,63,61,93,60,56,70,38,53,45,62,70,53,51,74,67,60,64,66,91,66,57,46,65,73,54,62,68,59,48,52,52,35,52,52,48,32,50,51,52,50,51,48,34,67,72,27,42,34,6,53,53,14,34,45,25,57,52,33,55,71,37,45,62,15,37,38,31,38,23,50,73,60,43,41,53,43,42,50,62,34,37,47,50,85,29,42,47,64,38,39,43,63,69,69,30,28,56,43,47,66,32,50,60,14,20,44,64,32,36,50,46,61,89,37,49,28,38,34,38,28,32,42,61,37,48,57,58,31,72,62,36,70,73,48,56,86,78,48,82,40,60,37,38,35,42,32,31,43,42,73,43,39,41,60,75,40,48,79,71,68,71,48,71,84,50,24,62,69,55,86,72,58,64,57,29,59,22,52,43,70,73,32,39,68,46,77,35,61,54,74,79,83,60,64,92,69,59,77,70,56,45,45,27,36,36,36,34,40,46,37,66,67,39,35,52,50,45,51,54,52,56,54,53,67,68,76,105

InterPro domains:
  IPR004433 2-succinyl-5-enolpyruvyl-6-hydroxy-3-cyclohexene-1-carboxylic-acid synthase [MF_01659] (1-524)
  IPR004433 2-succinyl-5-enolpyruvyl-6-hydroxy-3-cyclohexene-1-carboxylic-acid synthase [PIRSF004983] (3-499)
  IPR004433 2-succinyl-5-enolpyruvyl-6-hydroxy-3-cyclohexene-1-carboxylic-acid synthase [TIGR00173] (6-410)
  IPR012001 Thiamine pyrophosphate enzyme, N-terminal TPP-binding domain [PF02776] (4-120)
  IPR029061 Thiamin diphosphate-binding fold [SSF52518] (3-171)
  IPR029061 Thiamin diphosphate-binding fold [SSF52518] (348-491)